Protein AF-0000000065850886 (afdb_homodimer)

InterPro domains:
  IPR006076 FAD dependent oxidoreductase [PF01266] (5-389)
  IPR036188 FAD/NAD(P)-binding domain superfamily [G3DSA:3.50.50.60] (1-85)
  IPR036188 FAD/NAD(P)-binding domain superfamily [G3DSA:3.50.50.60] (104-389)
  IPR036188 FAD/NAD(P)-binding domain superfamily [SSF51905] (3-398)

Secondary structure (DSSP, 8-state):
--EEEEEE--SHHHHHHHHHHHHTT--EEEE-SS-SS-SHHHHS--EE--SS---SS-TTHHHHHHHHHHTT--SEEE--SS-HHHHHHHHHHHHH-SHHHHHHHHHHHHHHHHHHHHHHHHHHHTT----EE-S-EEEEESSHHHHHHHHHH--SSSSEEEEEHHHHTTT-TTB-TT--EEEEETT-EEE-HHHHHHHHHHHHHHHT-EEETT--EEEEEEETTEEEEEEESS-EE-EEEEEE--TT--HHHHHTT---S-EEEEEEEEEEE--GGGS-SSEEEETTTTEEEEE-SS-EEEEEEEEES----S--HHHHHHHHHHHHTTB-----EEEEEEEEEEEE-TTS--EEEE-SS-TTEEEEE--GGGHHHHHHHHHHHHHHHHHH-SGGG-HHHHHH-TTS--/--EEEEEE--SHHHHHHHHHHHHTT--EEEE-SS-SS-SHHHHS--EE--SS---SS-TTHHHHHHHHHHTT--SEEE--SS-HHHHHHHHHHHHH-SHHHHHHHHHHHHHHHHHHHHHHHHHHHTT----EE-S-EEEEESSHHHHHHHHHH--SSSSEEEEEHHHHTTT-TTB-TT--EEEEETT-EEE-HHHHHHHHHHHHHHHT-EEETT--EEEEEEETTEEEEEEESS-EE-EEEEEE--TT--HHHHHTT---S-EEEEEEEEEEE--GGGS-SSEEEETTTTEEEEE-SS-EEEEEEEEES----S--HHHHHHHHHHHHTTB-----EEEEEEEEEEEE-TTS--EEEE-SS-TTEEEEE--GGGHHHHHHHHHHHHHHHHHH-SGGG-HHHHHH-TTS--

Nearest PDB structures (foldseek):
  7cyx-assembly1_A  TM=8.158E-01  e=6.255E-29  Bacillus cereus ATCC 14579
  7cyx-assembly1_B  TM=8.328E-01  e=2.210E-27  Bacillus cereus ATCC 14579
  3if9-assembly1_A-2  TM=8.560E-01  e=1.401E-25  Bacillus subtilis
  4ysh-assembly1_A  TM=8.519E-01  e=3.176E-25  Geobacillus kaustophilus HTA426
  5fjn-assembly2_B  TM=7.311E-01  e=8.990E-22  Proteus myxofaciens

Structure (mmCIF, N/CA/C/O backbone):
data_AF-0000000065850886-model_v1
#
loop_
_entity.id
_entity.type
_entity.pdbx_description
1 polymer 'D-amino acid dehydrogenase'
#
loop_
_atom_site.group_PDB
_atom_site.id
_atom_site.type_symbol
_atom_site.label_atom_id
_atom_site.label_alt_id
_atom_site.label_comp_id
_atom_site.label_asym_id
_atom_site.label_entity_id
_atom_site.label_seq_id
_atom_site.pdbx_PDB_ins_code
_atom_site.Cartn_x
_atom_site.Cartn_y
_atom_site.Cartn_z
_atom_site.occupancy
_atom_site.B_iso_or_equiv
_atom_site.auth_seq_id
_atom_site.auth_comp_id
_atom_site.auth_asym_id
_atom_site.auth_atom_id
_atom_site.pdbx_PDB_model_num
ATOM 1 N N . MET A 1 1 ? 34.688 14.336 12.258 1 74.31 1 MET A N 1
ATOM 2 C CA . MET A 1 1 ? 34.219 12.977 12.5 1 74.31 1 MET A CA 1
ATOM 3 C C . MET A 1 1 ? 32.906 12.727 11.766 1 74.31 1 MET A C 1
ATOM 5 O O . MET A 1 1 ? 32.062 13.602 11.695 1 74.31 1 MET A O 1
ATOM 9 N N . LYS A 1 2 ? 32.812 11.57 11.258 1 91.06 2 LYS A N 1
ATOM 10 C CA . LYS A 1 2 ? 31.641 11.18 10.484 1 91.06 2 LYS A CA 1
ATOM 11 C C . LYS A 1 2 ? 30.438 10.977 11.391 1 91.06 2 LYS A C 1
ATOM 13 O O . LYS A 1 2 ? 30.5 10.227 12.367 1 91.06 2 LYS A O 1
ATOM 18 N N . LYS A 1 3 ? 29.391 11.719 11.141 1 96.94 3 LYS A N 1
ATOM 19 C CA . LYS A 1 3 ? 28.172 11.602 11.938 1 96.94 3 LYS A CA 1
ATOM 20 C C . LYS A 1 3 ? 27.375 10.375 11.539 1 96.94 3 LYS A C 1
ATOM 22 O O . LYS A 1 3 ? 27.422 9.938 10.383 1 96.94 3 LYS A O 1
ATOM 27 N N . GLU A 1 4 ? 26.719 9.828 12.523 1 98.12 4 GLU A N 1
ATOM 28 C CA . GLU A 1 4 ? 25.922 8.641 12.234 1 98.12 4 GLU A CA 1
ATOM 29 C C . GLU A 1 4 ? 24.656 8.992 11.461 1 98.12 4 GLU A C 1
ATOM 31 O O . GLU A 1 4 ? 24.422 8.484 10.359 1 98.12 4 GLU A O 1
ATOM 36 N N . VAL A 1 5 ? 23.844 9.859 12.055 1 98.81 5 VAL A N 1
ATOM 37 C CA . VAL A 1 5 ? 22.625 10.32 11.398 1 98.81 5 VAL A CA 1
ATOM 38 C C . VAL A 1 5 ? 22.578 11.844 11.383 1 98.81 5 VAL A C 1
ATOM 40 O O . VAL A 1 5 ? 22.719 12.484 12.43 1 98.81 5 VAL A O 1
ATOM 43 N N . VAL A 1 6 ? 22.406 12.422 10.227 1 98.88 6 VAL A N 1
ATOM 44 C CA . VAL A 1 6 ? 22.203 13.859 10.07 1 98.88 6 VAL A CA 1
ATOM 45 C C . VAL A 1 6 ? 20.797 14.125 9.539 1 98.88 6 VAL A C 1
ATOM 47 O O . VAL A 1 6 ? 20.406 13.594 8.492 1 98.88 6 VAL A O 1
ATOM 50 N N . VAL A 1 7 ? 20.031 14.852 10.281 1 98.94 7 VAL A N 1
ATOM 51 C CA . VAL A 1 7 ? 18.719 15.32 9.852 1 98.94 7 VAL A CA 1
ATOM 52 C C . VAL A 1 7 ? 18.812 16.781 9.398 1 98.94 7 VAL A C 1
ATOM 54 O O . VAL A 1 7 ? 19.234 17.641 10.164 1 98.94 7 VAL A O 1
ATOM 57 N N . ILE A 1 8 ? 18.469 17.016 8.156 1 98.88 8 ILE A N 1
ATOM 58 C CA . ILE A 1 8 ? 18.469 18.375 7.621 1 98.88 8 ILE A CA 1
ATOM 59 C C . ILE A 1 8 ? 17.062 18.953 7.629 1 98.88 8 ILE A C 1
ATOM 61 O O . ILE A 1 8 ? 16.203 18.5 6.867 1 98.88 8 ILE A O 1
ATOM 65 N N . GLY A 1 9 ? 16.812 19.984 8.43 1 98.44 9 GLY A N 1
ATOM 66 C CA . GLY A 1 9 ? 15.5 20.562 8.664 1 98.44 9 GLY A CA 1
ATOM 67 C C . GLY A 1 9 ? 14.992 20.328 10.07 1 98.44 9 GLY A C 1
ATOM 68 O O . GLY A 1 9 ? 14.867 19.188 10.516 1 98.44 9 GLY A O 1
ATOM 69 N N . GLY A 1 10 ? 14.688 21.391 10.711 1 98.06 10 GLY A N 1
ATOM 70 C CA . GLY A 1 10 ? 14.266 21.312 12.102 1 98.06 10 GLY A CA 1
ATOM 71 C C . GLY A 1 10 ? 12.766 21.516 12.281 1 98.06 10 GLY A C 1
ATOM 72 O O . GLY A 1 10 ? 12.32 22 13.32 1 98.06 10 GLY A O 1
ATOM 73 N N . GLY A 1 11 ? 11.953 21.172 11.297 1 98.25 11 GLY A N 1
ATOM 74 C CA . GLY A 1 11 ? 10.5 21.172 11.445 1 98.25 11 GLY A CA 1
ATOM 75 C C . GLY A 1 11 ? 9.977 19.906 12.109 1 98.25 11 GLY A C 1
ATOM 76 O O . GLY A 1 11 ? 10.75 19.078 12.594 1 98.25 11 GLY A O 1
ATOM 77 N N . ILE A 1 12 ? 8.68 19.75 12.141 1 98.75 12 ILE A N 1
ATOM 78 C CA . ILE A 1 12 ? 8.039 18.672 12.883 1 98.75 12 ILE A CA 1
ATOM 79 C C . ILE A 1 12 ? 8.477 17.328 12.305 1 98.75 12 ILE A C 1
ATOM 81 O O . ILE A 1 12 ? 8.664 16.359 13.055 1 98.75 12 ILE A O 1
ATOM 85 N N . VAL A 1 13 ? 8.648 17.234 10.977 1 98.75 13 VAL A N 1
ATOM 86 C CA . VAL A 1 13 ? 9.062 15.969 10.367 1 98.75 13 VAL A CA 1
ATOM 87 C C . VAL A 1 13 ? 10.508 15.656 10.75 1 98.75 13 VAL A C 1
ATOM 89 O O . VAL A 1 13 ? 10.82 14.547 11.172 1 98.75 13 VAL A O 1
ATOM 92 N N . GLY A 1 14 ? 11.383 16.656 10.633 1 98.81 14 GLY A N 1
ATOM 93 C CA . GLY A 1 14 ? 12.781 16.469 11 1 98.81 14 GLY A CA 1
ATOM 94 C C . GLY A 1 14 ? 12.961 16.094 12.461 1 98.81 14 GLY A C 1
ATOM 95 O O . GLY A 1 14 ? 13.672 15.133 12.773 1 98.81 14 GLY A O 1
ATOM 96 N N . LEU A 1 15 ? 12.32 16.828 13.289 1 98.88 15 LEU A N 1
ATOM 97 C CA . LEU A 1 15 ? 12.461 16.562 14.719 1 98.88 15 LEU A CA 1
ATOM 98 C C . LEU A 1 15 ? 11.852 15.219 15.086 1 98.88 15 LEU A C 1
ATOM 100 O O . LEU A 1 15 ? 12.344 14.531 15.984 1 98.88 15 LEU A O 1
ATOM 104 N N . SER A 1 16 ? 10.734 14.859 14.438 1 98.94 16 SER A N 1
ATOM 105 C CA . SER A 1 16 ? 10.148 13.539 14.664 1 98.94 16 SER A CA 1
ATOM 106 C C . SER A 1 16 ? 11.102 12.43 14.227 1 98.94 16 SER A C 1
ATOM 108 O O . SER A 1 16 ? 11.203 11.398 14.891 1 98.94 16 SER A O 1
ATOM 110 N N . CYS A 1 17 ? 11.75 12.633 13.109 1 98.94 17 CYS A N 1
ATOM 111 C CA . CYS A 1 17 ? 12.766 11.672 12.68 1 98.94 17 CYS A CA 1
ATOM 112 C C . CYS A 1 17 ? 13.898 11.586 13.695 1 98.94 17 CYS A C 1
ATOM 114 O O . CYS A 1 17 ? 14.328 10.492 14.055 1 98.94 17 CYS A O 1
ATOM 116 N N . ALA A 1 18 ? 14.359 12.75 14.133 1 98.94 18 ALA A N 1
ATOM 117 C CA . ALA A 1 18 ? 15.422 12.781 15.141 1 98.94 18 ALA A CA 1
ATOM 118 C C . ALA A 1 18 ? 15 12.031 16.406 1 98.94 18 ALA A C 1
ATOM 120 O O . ALA A 1 18 ? 15.773 11.25 16.953 1 98.94 18 ALA A O 1
ATOM 121 N N . TYR A 1 19 ? 13.789 12.289 16.859 1 98.94 19 TYR A N 1
ATOM 122 C CA . TYR A 1 19 ? 13.227 11.656 18.047 1 98.94 19 TYR A CA 1
ATOM 123 C C . TYR A 1 19 ? 13.227 10.133 17.906 1 98.94 19 TYR A C 1
ATOM 125 O O . TYR A 1 19 ? 13.734 9.422 18.766 1 98.94 19 TYR A O 1
ATOM 133 N N . SER A 1 20 ? 12.711 9.625 16.812 1 98.88 20 SER A N 1
ATOM 134 C CA . SER A 1 20 ? 12.578 8.188 16.609 1 98.88 20 SER A CA 1
ATOM 135 C C . SER A 1 20 ? 13.938 7.523 16.406 1 98.88 20 SER A C 1
ATOM 137 O O . SER A 1 20 ? 14.172 6.422 16.906 1 98.88 20 SER A O 1
ATOM 139 N N . MET A 1 21 ? 14.852 8.188 15.672 1 98.81 21 MET A N 1
ATOM 140 C CA . MET A 1 21 ? 16.203 7.652 15.484 1 98.81 21 MET A CA 1
ATOM 141 C C . MET A 1 21 ? 16.953 7.578 16.812 1 98.81 21 MET A C 1
ATOM 143 O O . MET A 1 21 ? 17.656 6.605 17.078 1 98.81 21 MET A O 1
ATOM 147 N N . HIS A 1 22 ? 16.781 8.625 17.562 1 98.75 22 HIS A N 1
ATOM 148 C CA . HIS A 1 22 ? 17.406 8.641 18.875 1 98.75 22 HIS A CA 1
ATOM 149 C C . HIS A 1 22 ? 16.891 7.496 19.75 1 98.75 22 HIS A C 1
ATOM 151 O O . HIS A 1 22 ? 17.672 6.828 20.422 1 98.75 22 HIS A O 1
ATOM 157 N N . LYS A 1 23 ? 15.602 7.281 19.75 1 98.44 23 LYS A N 1
ATOM 158 C CA . LYS A 1 23 ? 14.984 6.219 20.531 1 98.44 23 LYS A CA 1
ATOM 159 C C . LYS A 1 23 ? 15.523 4.848 20.141 1 98.44 23 LYS A C 1
ATOM 161 O O . LYS A 1 23 ? 15.547 3.922 20.953 1 98.44 23 LYS A O 1
ATOM 166 N N . LEU A 1 24 ? 15.969 4.746 18.906 1 98 24 LEU A N 1
ATOM 167 C CA . LEU A 1 24 ? 16.547 3.498 18.422 1 98 24 LEU A CA 1
ATOM 168 C C . LEU A 1 24 ? 18.016 3.395 18.844 1 98 24 LEU A C 1
ATOM 170 O O . LEU A 1 24 ? 18.672 2.387 18.562 1 98 24 LEU A O 1
ATOM 174 N N . GLY A 1 25 ? 18.609 4.457 19.375 1 98.25 25 GLY A N 1
ATOM 175 C CA . GLY A 1 25 ? 19.953 4.418 19.922 1 98.25 25 GLY A CA 1
ATOM 176 C C . GLY A 1 25 ? 20.984 5.07 19.016 1 98.25 25 GLY A C 1
ATOM 177 O O . GLY A 1 25 ? 22.188 4.996 19.266 1 98.25 25 GLY A O 1
ATOM 178 N N . HIS A 1 26 ? 20.547 5.785 18.031 1 98.5 26 HIS A N 1
ATOM 179 C CA . HIS A 1 26 ? 21.484 6.402 17.094 1 98.5 26 HIS A CA 1
ATOM 180 C C . HIS A 1 26 ? 21.953 7.754 17.609 1 98.5 26 HIS A C 1
ATOM 182 O O . HIS A 1 26 ? 21.219 8.453 18.312 1 98.5 26 HIS A O 1
ATOM 188 N N . LYS A 1 27 ? 23.141 8.117 17.297 1 98.69 27 LYS A N 1
ATOM 189 C CA . LYS A 1 27 ? 23.625 9.477 17.469 1 98.69 27 LYS A CA 1
ATOM 190 C C . LYS A 1 27 ? 23.125 10.398 16.359 1 98.69 27 LYS A C 1
ATOM 192 O O . LYS A 1 27 ? 23.453 10.203 15.195 1 98.69 27 LYS A O 1
ATOM 197 N N . VAL A 1 28 ? 22.375 11.391 16.75 1 98.81 28 VAL A N 1
ATOM 198 C CA . VAL A 1 28 ? 21.672 12.203 15.766 1 98.81 28 VAL A CA 1
ATOM 199 C C . VAL A 1 28 ? 22.172 13.648 15.836 1 98.81 28 VAL A C 1
ATOM 201 O O . VAL A 1 28 ? 22.438 14.164 16.922 1 98.81 28 VAL A O 1
ATOM 204 N N . CYS A 1 29 ? 22.312 14.242 14.672 1 98.88 29 CYS A N 1
ATOM 205 C CA . CYS A 1 29 ? 22.594 15.672 14.516 1 98.88 29 CYS A CA 1
ATOM 206 C C . CYS A 1 29 ? 21.547 16.328 13.633 1 98.88 29 CYS A C 1
ATOM 208 O O . CYS A 1 29 ? 21.281 15.883 12.523 1 98.88 29 CYS A O 1
ATOM 210 N N . VAL A 1 30 ? 20.953 17.375 14.156 1 98.88 30 VAL A N 1
ATOM 211 C CA . VAL A 1 30 ? 19.969 18.125 13.383 1 98.88 30 VAL A CA 1
ATOM 212 C C . VAL A 1 30 ? 20.594 19.438 12.898 1 98.88 30 VAL A C 1
ATOM 214 O O . VAL A 1 30 ? 21.156 20.203 13.688 1 98.88 30 VAL A O 1
ATOM 217 N N . ILE A 1 31 ? 20.5 19.672 11.594 1 98.81 31 ILE A N 1
ATOM 218 C CA . ILE A 1 31 ? 20.969 20.922 11.008 1 98.81 31 ILE A CA 1
ATOM 219 C C . ILE A 1 31 ? 19.781 21.781 10.586 1 98.81 31 ILE A C 1
ATOM 221 O O . ILE A 1 31 ? 18.922 21.312 9.828 1 98.81 31 ILE A O 1
ATOM 225 N N . GLU A 1 32 ? 19.703 22.953 11.078 1 98.44 32 GLU A N 1
ATOM 226 C CA . GLU A 1 32 ? 18.609 23.891 10.797 1 98.44 32 GLU A CA 1
ATOM 227 C C . GLU A 1 32 ? 19.141 25.266 10.414 1 98.44 32 GLU A C 1
ATOM 229 O O . GLU A 1 32 ? 20.016 25.812 11.102 1 98.44 32 GLU A O 1
ATOM 234 N N . LYS A 1 33 ? 18.641 25.766 9.32 1 97.5 33 LYS A N 1
ATOM 235 C CA . LYS A 1 33 ? 19.172 27.016 8.773 1 97.5 33 LYS A CA 1
ATOM 236 C C . LYS A 1 33 ? 18.828 28.203 9.68 1 97.5 33 LYS A C 1
ATOM 238 O O . LYS A 1 33 ? 19.594 29.172 9.734 1 97.5 33 LYS A O 1
ATOM 243 N N . SER A 1 34 ? 17.734 28.172 10.336 1 96.69 34 SER A N 1
ATOM 244 C CA . SER A 1 34 ? 17.312 29.25 11.227 1 96.69 34 SER A CA 1
ATOM 245 C C . SER A 1 34 ? 17.672 28.938 12.672 1 96.69 34 SER A C 1
ATOM 247 O O . SER A 1 34 ? 18.469 28.031 12.945 1 96.69 34 SER A O 1
ATOM 249 N N . ASP A 1 35 ? 17.078 29.703 13.602 1 97.38 35 ASP A N 1
ATOM 250 C CA . ASP A 1 35 ? 17.328 29.5 15.023 1 97.38 35 ASP A CA 1
ATOM 251 C C . ASP A 1 35 ? 16.359 28.484 15.617 1 97.38 35 ASP A C 1
ATOM 253 O O . ASP A 1 35 ? 16.391 28.219 16.828 1 97.38 35 ASP A O 1
ATOM 257 N N . GLY A 1 36 ? 15.539 27.953 14.805 1 95.88 36 GLY A N 1
ATOM 258 C CA . GLY A 1 36 ? 14.648 26.891 15.227 1 95.88 36 GLY A CA 1
ATOM 259 C C . GLY A 1 36 ? 13.414 27.391 15.945 1 95.88 36 GLY A C 1
ATOM 260 O O . GLY A 1 36 ? 12.656 26.594 16.516 1 95.88 36 GLY A O 1
ATOM 261 N N . ALA A 1 37 ? 13.086 28.641 15.852 1 94.94 37 ALA A N 1
ATOM 262 C CA . ALA A 1 37 ? 12.023 29.219 16.672 1 94.94 37 ALA A CA 1
ATOM 263 C C . ALA A 1 37 ? 10.805 29.547 15.828 1 94.94 37 ALA A C 1
ATOM 265 O O . ALA A 1 37 ? 9.828 30.109 16.328 1 94.94 37 ALA A O 1
ATOM 266 N N . ASN A 1 38 ? 10.898 29.25 14.562 1 93.62 38 ASN A N 1
ATOM 267 C CA . ASN A 1 38 ? 9.82 29.578 13.633 1 93.62 38 ASN A CA 1
ATOM 268 C C . ASN A 1 38 ? 9.727 28.562 12.5 1 93.62 38 ASN A C 1
ATOM 270 O O . ASN A 1 38 ? 10.328 27.484 12.562 1 93.62 38 ASN A O 1
ATOM 274 N N . GLY A 1 39 ? 8.828 28.891 11.578 1 94.19 39 GLY A N 1
ATOM 275 C CA . GLY A 1 39 ? 8.562 28 10.461 1 94.19 39 GLY A CA 1
ATOM 276 C C . GLY A 1 39 ? 7.129 27.5 10.43 1 94.19 39 GLY A C 1
ATOM 277 O O . GLY A 1 39 ? 6.371 27.703 11.375 1 94.19 39 GLY A O 1
ATOM 278 N N . THR A 1 40 ? 6.902 26.766 9.414 1 95.06 40 THR A N 1
ATOM 279 C CA . THR A 1 40 ? 5.527 26.344 9.164 1 95.06 40 THR A CA 1
ATOM 280 C C . THR A 1 40 ? 5.043 25.406 10.258 1 95.06 40 THR A C 1
ATOM 282 O O . THR A 1 40 ? 3.859 25.391 10.602 1 95.06 40 THR A O 1
ATOM 285 N N . SER A 1 41 ? 5.941 24.703 10.922 1 97.62 41 SER A N 1
ATOM 286 C CA . SER A 1 41 ? 5.609 23.766 11.992 1 97.62 41 SER A CA 1
ATOM 287 C C . SER A 1 41 ? 5.176 24.5 13.25 1 97.62 41 SER A C 1
ATOM 289 O O . SER A 1 41 ? 4.574 23.906 14.148 1 97.62 41 SER A O 1
ATOM 291 N N . PHE A 1 42 ? 5.387 25.781 13.328 1 96.25 42 PHE A N 1
ATOM 292 C CA . PHE A 1 42 ? 5.051 26.594 14.492 1 96.25 42 PHE A CA 1
ATOM 293 C C . PHE A 1 42 ? 3.74 27.344 14.281 1 96.25 42 PHE A C 1
ATOM 295 O O . PHE A 1 42 ? 2.982 27.562 15.227 1 96.25 42 PHE A O 1
ATOM 302 N N . GLY A 1 43 ? 3.486 27.75 13.07 1 95.75 43 GLY A N 1
ATOM 303 C CA . GLY A 1 43 ? 2.439 28.719 12.82 1 95.75 43 GLY A CA 1
ATOM 304 C C . GLY A 1 43 ? 1.153 28.109 12.312 1 95.75 43 GLY A C 1
ATOM 305 O O . GLY A 1 43 ? 0.217 28.812 11.938 1 95.75 43 GLY A O 1
ATOM 306 N N . ASN A 1 44 ? 1.031 26.797 12.297 1 96.88 44 ASN A N 1
ATOM 307 C CA . ASN A 1 44 ? -0.143 26.109 11.758 1 96.88 44 ASN A CA 1
ATOM 308 C C . ASN A 1 44 ? -1.28 26.078 12.773 1 96.88 44 ASN A C 1
ATOM 310 O O . ASN A 1 44 ? -1.146 26.594 13.883 1 96.88 44 ASN A O 1
ATOM 314 N N . ALA A 1 45 ? -2.383 25.422 12.43 1 97.31 45 ALA A N 1
ATOM 315 C CA . ALA A 1 45 ? -3.615 25.422 13.219 1 97.31 45 ALA A CA 1
ATOM 316 C C . ALA A 1 45 ? -3.523 24.438 14.383 1 97.31 45 ALA A C 1
ATOM 318 O O . ALA A 1 45 ? -4.332 24.484 15.312 1 97.31 45 ALA A O 1
ATOM 319 N N . GLY A 1 46 ? -2.572 23.531 14.352 1 98.25 46 GLY A N 1
ATOM 320 C CA . GLY A 1 46 ? -2.396 22.578 15.422 1 98.25 46 GLY A CA 1
ATOM 321 C C . GLY A 1 46 ? -3.391 21.422 15.375 1 98.25 46 GLY A C 1
ATOM 322 O O . GLY A 1 46 ? -3.619 20.75 16.375 1 98.25 46 GLY A O 1
ATOM 323 N N . LEU A 1 47 ? -3.945 21.188 14.203 1 98.06 47 LEU A N 1
ATOM 324 C CA . LEU A 1 47 ? -4.926 20.125 14.07 1 98.06 47 LEU A CA 1
ATOM 325 C C . LEU A 1 47 ? -4.238 18.766 13.93 1 98.06 47 LEU A C 1
ATOM 327 O O . LEU A 1 47 ? -3.238 18.641 13.219 1 98.06 47 LEU A O 1
ATOM 331 N N . ILE A 1 48 ? -4.613 17.828 14.664 1 98.12 48 ILE A N 1
ATOM 332 C CA . ILE A 1 48 ? -4.418 16.406 14.375 1 98.12 48 ILE A CA 1
ATOM 333 C C . ILE A 1 48 ? -5.699 15.82 13.797 1 98.12 48 ILE A C 1
ATOM 335 O O . ILE A 1 48 ? -6.559 15.344 14.539 1 98.12 48 ILE A O 1
ATOM 339 N N . SER A 1 49 ? -5.805 15.883 12.523 1 96 49 SER A N 1
ATOM 340 C CA . SER A 1 49 ? -7.07 15.672 11.828 1 96 49 SER A CA 1
ATOM 341 C C . SER A 1 49 ? -6.965 14.539 10.82 1 96 49 SER A C 1
ATOM 343 O O . SER A 1 49 ? -7.172 14.75 9.617 1 96 49 SER A O 1
ATOM 345 N N . ALA A 1 50 ? -6.852 13.359 11.305 1 96 50 ALA A N 1
ATOM 346 C CA . ALA A 1 50 ? -6.652 12.195 10.445 1 96 50 ALA A CA 1
ATOM 347 C C . ALA A 1 50 ? -7.945 11.398 10.289 1 96 50 ALA A C 1
ATOM 349 O O . ALA A 1 50 ? -8.031 10.508 9.438 1 96 50 ALA A O 1
ATOM 350 N N . PHE A 1 51 ? -8.992 11.727 11.055 1 97.06 51 PHE A N 1
ATOM 351 C CA . PHE A 1 51 ? -10.102 10.789 11.195 1 97.06 51 PHE A CA 1
ATOM 352 C C . PHE A 1 51 ? -11.383 11.391 10.625 1 97.06 51 PHE A C 1
ATOM 354 O O . PHE A 1 51 ? -11.844 12.438 11.078 1 97.06 51 PHE A O 1
ATOM 361 N N . LYS A 1 52 ? -11.945 10.664 9.695 1 95.62 52 LYS A N 1
ATOM 362 C CA . LYS A 1 52 ? -13.25 10.961 9.109 1 95.62 52 LYS A CA 1
ATOM 363 C C . LYS A 1 52 ? -13.227 12.305 8.391 1 95.62 52 LYS A C 1
ATOM 365 O O . LYS A 1 52 ? -14.266 12.961 8.258 1 95.62 52 LYS A O 1
ATOM 370 N N . LYS A 1 53 ? -12.07 12.742 8.07 1 92 53 LYS A N 1
ATOM 371 C CA . LYS A 1 53 ? -11.898 13.961 7.285 1 92 53 LYS A CA 1
ATOM 372 C C . LYS A 1 53 ? -11.336 13.648 5.902 1 92 53 LYS A C 1
ATOM 374 O O . LYS A 1 53 ? -10.359 12.898 5.781 1 92 53 LYS A O 1
ATOM 379 N N . ALA A 1 54 ? -11.914 14.164 4.941 1 91.19 54 ALA A N 1
ATOM 380 C CA . ALA A 1 54 ? -11.516 13.891 3.564 1 91.19 54 ALA A CA 1
ATOM 381 C C . ALA A 1 54 ? -10.18 14.555 3.234 1 91.19 54 ALA A C 1
ATOM 383 O O . ALA A 1 54 ? -9.836 15.594 3.809 1 91.19 54 ALA A O 1
ATOM 384 N N . PRO A 1 55 ? -9.438 13.953 2.299 1 94.19 55 PRO A N 1
ATOM 385 C CA . PRO A 1 55 ? -8.25 14.625 1.773 1 94.19 55 PRO A CA 1
ATOM 386 C C . PRO A 1 55 ? -8.586 15.852 0.926 1 94.19 55 PRO A C 1
ATOM 388 O O . PRO A 1 55 ? -9.766 16.109 0.655 1 94.19 55 PRO A O 1
ATOM 391 N N . LEU A 1 56 ? -7.574 16.594 0.63 1 89.75 56 LEU A N 1
ATOM 392 C CA . LEU A 1 56 ? -7.785 17.797 -0.171 1 89.75 56 LEU A CA 1
ATOM 393 C C . LEU A 1 56 ? -8.367 17.438 -1.537 1 89.75 56 LEU A C 1
ATOM 395 O O . LEU A 1 56 ? -9.289 18.094 -2.012 1 89.75 56 LEU A O 1
ATOM 399 N N . SER A 1 57 ? -7.77 16.406 -2.113 1 89.69 57 SER A N 1
ATOM 400 C CA . SER A 1 57 ? -8.289 15.93 -3.393 1 89.69 57 SER A CA 1
ATOM 401 C C . SER A 1 57 ? -9.414 14.922 -3.191 1 89.69 57 SER A C 1
ATOM 403 O O . SER A 1 57 ? -9.156 13.734 -2.957 1 89.69 57 SER A O 1
ATOM 405 N N . CYS A 1 58 ? -10.547 15.281 -3.213 1 89.88 58 CYS A N 1
ATOM 406 C CA . CYS A 1 58 ? -11.711 14.414 -3.059 1 89.88 58 CYS A CA 1
ATOM 407 C C . CYS A 1 58 ? -12.797 14.789 -4.059 1 89.88 58 CYS A C 1
ATOM 409 O O . CYS A 1 58 ? -12.766 15.867 -4.648 1 89.88 58 CYS A O 1
ATOM 411 N N . PRO A 1 59 ? -13.734 13.93 -4.262 1 88.75 59 PRO A N 1
ATOM 412 C CA . PRO A 1 59 ? -14.773 14.188 -5.262 1 88.75 59 PRO A CA 1
ATOM 413 C C . PRO A 1 59 ? -15.531 15.484 -5 1 88.75 59 PRO A C 1
ATOM 415 O O . PRO A 1 59 ? -15.906 15.766 -3.859 1 88.75 59 PRO A O 1
ATOM 418 N N . GLY A 1 60 ? -15.688 16.312 -5.988 1 84.75 60 GLY A N 1
ATOM 419 C CA . GLY A 1 60 ? -16.5 17.531 -5.891 1 84.75 60 GLY A CA 1
ATOM 420 C C . GLY A 1 60 ? -15.68 18.75 -5.52 1 84.75 60 GLY A C 1
ATOM 421 O O . GLY A 1 60 ? -16.172 19.875 -5.617 1 84.75 60 GLY A O 1
ATOM 422 N N . VAL A 1 61 ? -14.477 18.578 -5.188 1 83.94 61 VAL A N 1
ATOM 423 C CA . VAL A 1 61 ? -13.648 19.656 -4.648 1 83.94 61 VAL A CA 1
ATOM 424 C C . VAL A 1 61 ? -13.453 20.734 -5.711 1 83.94 61 VAL A C 1
ATOM 426 O O . VAL A 1 61 ? -13.438 21.938 -5.395 1 83.94 61 VAL A O 1
ATOM 429 N N . VAL A 1 62 ? -13.305 20.359 -6.938 1 81.44 62 VAL A N 1
ATOM 430 C CA . VAL A 1 62 ? -13.047 21.312 -8.008 1 81.44 62 VAL A CA 1
ATOM 431 C C . VAL A 1 62 ? -14.266 22.219 -8.188 1 81.44 62 VAL A C 1
ATOM 433 O O . VAL A 1 62 ? -14.141 23.453 -8.18 1 81.44 62 VAL A O 1
ATOM 436 N N . LEU A 1 63 ? -15.398 21.594 -8.273 1 80.38 63 LEU A N 1
ATOM 437 C CA . LEU A 1 63 ? -16.641 22.344 -8.445 1 80.38 63 LEU A CA 1
ATOM 438 C C . LEU A 1 63 ? -16.906 23.219 -7.227 1 80.38 63 LEU A C 1
ATOM 440 O O . LEU A 1 63 ? -17.359 24.359 -7.359 1 80.38 63 LEU A O 1
ATOM 444 N N . ASP A 1 64 ? -16.672 22.688 -6.098 1 79.56 64 ASP A N 1
ATOM 445 C CA . ASP A 1 64 ? -16.891 23.422 -4.859 1 79.56 64 ASP A CA 1
ATOM 446 C C . ASP A 1 64 ? -15.984 24.656 -4.781 1 79.56 64 ASP A C 1
ATOM 448 O O . ASP A 1 64 ? -16.406 25.719 -4.344 1 79.56 64 ASP A O 1
ATOM 452 N N . THR A 1 65 ? -14.75 24.484 -5.191 1 76.44 65 THR A N 1
ATOM 453 C CA . THR A 1 65 ? -13.789 25.578 -5.191 1 76.44 65 THR A CA 1
ATOM 454 C C . THR A 1 65 ? -14.211 26.672 -6.172 1 76.44 65 THR A C 1
ATOM 456 O O . THR A 1 65 ? -14.117 27.859 -5.863 1 76.44 65 THR A O 1
ATOM 459 N N . LEU A 1 66 ? -14.672 26.25 -7.289 1 76.25 66 LEU A N 1
ATOM 460 C CA . LEU A 1 66 ? -15.141 27.203 -8.289 1 76.25 66 LEU A CA 1
ATOM 461 C C . LEU A 1 66 ? -16.328 28 -7.762 1 76.25 66 LEU A C 1
ATOM 463 O O . LEU A 1 66 ? -16.406 29.203 -7.988 1 76.25 66 LEU A O 1
ATOM 467 N N . LYS A 1 67 ? -17.266 27.453 -7.027 1 75.88 67 LYS A N 1
ATOM 468 C CA . LYS A 1 67 ? -18.406 28.141 -6.434 1 75.88 67 LYS A CA 1
ATOM 469 C C . LYS A 1 67 ? -17.953 29.203 -5.43 1 75.88 67 LYS A C 1
ATOM 471 O O . LYS A 1 67 ? -18.516 30.297 -5.379 1 75.88 67 LYS A O 1
ATOM 476 N N . LEU A 1 68 ? -16.953 28.828 -4.719 1 72.81 68 LEU A N 1
ATOM 477 C CA . LEU A 1 68 ? -16.453 29.734 -3.688 1 72.81 68 LEU A CA 1
ATOM 478 C C . LEU A 1 68 ? -15.703 30.906 -4.312 1 72.81 68 LEU A C 1
ATOM 480 O O . LEU A 1 68 ? -15.719 32 -3.775 1 72.81 68 LEU A O 1
ATOM 484 N N . MET A 1 69 ? -15 30.641 -5.316 1 73.94 69 MET A N 1
ATOM 485 C CA . MET A 1 69 ? -14.32 31.703 -6.043 1 73.94 69 MET A CA 1
ATOM 486 C C . MET A 1 69 ? -15.312 32.75 -6.547 1 73.94 69 MET A C 1
ATOM 488 O O . MET A 1 69 ? -15.039 33.938 -6.508 1 73.94 69 MET A O 1
ATOM 492 N N . LEU A 1 70 ? -16.406 32.25 -6.969 1 73.81 70 LEU A N 1
ATOM 493 C CA . LEU A 1 70 ? -17.453 33.125 -7.461 1 73.81 70 LEU A CA 1
ATOM 494 C C . LEU A 1 70 ? -18 34 -6.336 1 73.81 70 LEU A C 1
ATOM 496 O O . LEU A 1 70 ? -18.469 35.094 -6.578 1 73.81 70 LEU A O 1
ATOM 500 N N . LYS A 1 71 ? -17.969 33.562 -5.098 1 72.19 71 LYS A N 1
ATOM 501 C CA . LYS A 1 71 ? -18.469 34.281 -3.936 1 72.19 71 LYS A CA 1
ATOM 502 C C . LYS A 1 71 ? -17.344 35.094 -3.285 1 72.19 71 LYS A C 1
ATOM 504 O O . LYS A 1 71 ? -17.531 35.688 -2.221 1 72.19 71 LYS A O 1
ATOM 509 N N . ASN A 1 72 ? -16.188 35.094 -3.846 1 73.69 72 ASN A N 1
ATOM 510 C CA . ASN A 1 72 ? -14.992 35.75 -3.309 1 73.69 72 ASN A CA 1
ATOM 511 C C . ASN A 1 72 ? -14.648 35.219 -1.914 1 73.69 72 ASN A C 1
ATOM 513 O O . ASN A 1 72 ? -14.25 36 -1.044 1 73.69 72 ASN A O 1
ATOM 517 N N . GLN A 1 73 ? -14.906 34.031 -1.69 1 75.06 73 GLN A N 1
ATOM 518 C CA . GLN A 1 73 ? -14.648 33.406 -0.403 1 75.06 73 GLN A CA 1
ATOM 519 C C . GLN A 1 73 ? -13.703 32.219 -0.557 1 75.06 73 GLN A C 1
ATOM 521 O O . GLN A 1 73 ? -13.523 31.438 0.379 1 75.06 73 GLN A O 1
ATOM 526 N N . ALA A 1 74 ? -13.172 32.188 -1.754 1 75.44 74 ALA A N 1
ATOM 527 C CA . ALA A 1 74 ? -12.32 31.016 -2.031 1 75.44 74 ALA A CA 1
ATOM 528 C C . ALA A 1 74 ? -11.07 31.031 -1.16 1 75.44 74 ALA A C 1
ATOM 530 O O . ALA A 1 74 ? -10.398 32.062 -1.046 1 75.44 74 ALA A O 1
ATOM 531 N N . PRO A 1 75 ? -10.891 29.938 -0.58 1 79.88 75 PRO A N 1
ATOM 532 C CA . PRO A 1 75 ? -9.672 29.828 0.232 1 79.88 75 PRO A CA 1
ATOM 533 C C . PRO A 1 75 ? -8.422 29.594 -0.608 1 79.88 75 PRO A C 1
ATOM 535 O O . PRO A 1 75 ? -7.328 29.438 -0.061 1 79.88 75 PRO A O 1
ATOM 538 N N . LEU A 1 76 ? -8.594 29.609 -1.872 1 83.81 76 LEU A N 1
ATOM 539 C CA . LEU A 1 76 ? -7.527 29.219 -2.787 1 83.81 76 LEU A CA 1
ATOM 540 C C . LEU A 1 76 ? -7.156 30.359 -3.721 1 83.81 76 LEU A C 1
ATOM 542 O O . LEU A 1 76 ? -8.031 31.078 -4.203 1 83.81 76 LEU A O 1
ATOM 546 N N . LYS A 1 77 ? -5.863 30.594 -3.877 1 81.06 77 LYS A N 1
ATOM 547 C CA . LYS A 1 77 ? -5.344 31.547 -4.855 1 81.06 77 LYS A CA 1
ATOM 548 C C . LYS A 1 77 ? -4.203 30.938 -5.664 1 81.06 77 LYS A C 1
ATOM 550 O O . LYS A 1 77 ? -3.176 30.547 -5.102 1 81.06 77 LYS A O 1
ATOM 555 N N . PHE A 1 78 ? -4.363 30.844 -6.977 1 79.12 78 PHE A N 1
ATOM 556 C CA . PHE A 1 78 ? -3.311 30.375 -7.871 1 79.12 78 PHE A CA 1
ATOM 557 C C . PHE A 1 78 ? -2.592 31.562 -8.523 1 79.12 78 PHE A C 1
ATOM 559 O O . PHE A 1 78 ? -3.232 32.469 -9.062 1 79.12 78 PHE A O 1
ATOM 566 N N . HIS A 1 79 ? -1.377 31.594 -8.383 1 86.19 79 HIS A N 1
ATOM 567 C CA . HIS A 1 79 ? -0.587 32.5 -9.18 1 86.19 79 HIS A CA 1
ATOM 568 C C . HIS A 1 79 ? -0.185 31.891 -10.516 1 86.19 79 HIS A C 1
ATOM 570 O O . HIS A 1 79 ? 0.893 31.297 -10.625 1 86.19 79 HIS A O 1
ATOM 576 N N . PHE A 1 80 ? -1.045 32.062 -11.469 1 81.56 80 PHE A N 1
ATOM 577 C CA . PHE A 1 80 ? -0.839 31.438 -12.758 1 81.56 80 PHE A CA 1
ATOM 578 C C . PHE A 1 80 ? 0.368 32.031 -13.477 1 81.56 80 PHE A C 1
ATOM 580 O O . PHE A 1 80 ? 0.729 33.188 -13.234 1 81.56 80 PHE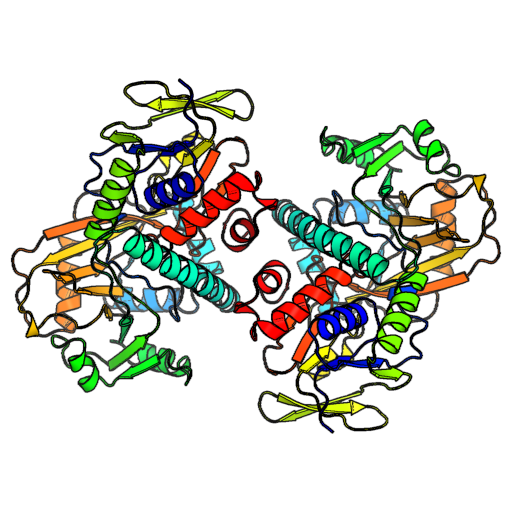 A O 1
ATOM 587 N N . GLY A 1 81 ? 1.019 31.266 -14.156 1 82.31 81 GLY A N 1
ATOM 588 C CA . GLY A 1 81 ? 2.199 31.641 -14.922 1 82.31 81 GLY A CA 1
ATOM 589 C C . GLY A 1 81 ? 2.709 30.516 -15.812 1 82.31 81 GLY A C 1
ATOM 590 O O . GLY A 1 81 ? 1.951 29.625 -16.188 1 82.31 81 GLY A O 1
ATOM 591 N N . LEU A 1 82 ? 3.912 30.672 -16.266 1 85.25 82 LEU A N 1
ATOM 592 C CA . LEU A 1 82 ? 4.5 29.703 -17.203 1 85.25 82 LEU A CA 1
ATOM 593 C C . LEU A 1 82 ? 5.195 28.578 -16.438 1 85.25 82 LEU A C 1
ATOM 595 O O . LEU A 1 82 ? 6.105 27.938 -16.969 1 85.25 82 LEU A O 1
ATOM 599 N N . ASN A 1 83 ? 4.707 28.312 -15.312 1 90.06 83 ASN A N 1
ATOM 600 C CA . ASN A 1 83 ? 5.281 27.25 -14.5 1 90.06 83 ASN A CA 1
ATOM 601 C C . ASN A 1 83 ? 4.66 25.891 -14.828 1 90.06 83 ASN A C 1
ATOM 603 O O . ASN A 1 83 ? 3.58 25.562 -14.328 1 90.06 83 ASN A O 1
ATOM 607 N N . LEU A 1 84 ? 5.332 25.109 -15.555 1 91.44 84 LEU A N 1
ATOM 608 C CA . LEU A 1 84 ? 4.832 23.812 -16.016 1 91.44 84 LEU A CA 1
ATOM 609 C C . LEU A 1 84 ? 4.488 22.922 -14.836 1 91.44 84 LEU A C 1
ATOM 611 O O . LEU A 1 84 ? 3.549 22.125 -14.906 1 91.44 84 LEU A O 1
ATOM 615 N N . LYS A 1 85 ? 5.199 22.984 -13.766 1 92.69 85 LYS A N 1
ATOM 616 C CA . LYS A 1 85 ? 4.98 22.156 -12.586 1 92.69 85 LYS A CA 1
ATOM 617 C C . LYS A 1 85 ? 3.611 22.438 -11.969 1 92.69 85 LYS A C 1
ATOM 619 O O . LYS A 1 85 ? 2.971 21.531 -11.438 1 92.69 85 LYS A O 1
ATOM 624 N N . LEU A 1 86 ? 3.215 23.688 -12.031 1 93.19 86 LEU A N 1
ATOM 625 C CA . LEU A 1 86 ? 1.895 24.031 -11.523 1 93.19 86 LEU A CA 1
ATOM 626 C C . LEU A 1 86 ? 0.803 23.266 -12.258 1 93.19 86 LEU A C 1
ATOM 628 O O . LEU A 1 86 ? -0.102 22.703 -11.625 1 93.19 86 LEU A O 1
ATOM 632 N N . TYR A 1 87 ? 0.876 23.172 -13.547 1 93.81 87 TYR A N 1
ATOM 633 C CA . TYR A 1 87 ? -0.153 22.516 -14.352 1 93.81 87 TYR A CA 1
ATOM 634 C C . TYR A 1 87 ? -0.109 21 -14.164 1 93.81 87 TYR A C 1
ATOM 636 O O . TYR A 1 87 ? -1.15 20.344 -14.164 1 93.81 87 TYR A O 1
ATOM 644 N N . GLN A 1 88 ? 1.136 20.484 -14.047 1 95.12 88 GLN A N 1
ATOM 645 C CA . GLN A 1 88 ? 1.265 19.062 -13.727 1 95.12 88 GLN A CA 1
ATOM 646 C C . GLN A 1 88 ? 0.623 18.75 -12.375 1 95.12 88 GLN A C 1
ATOM 648 O O . GLN A 1 88 ? -0.053 17.734 -12.227 1 95.12 88 GLN A O 1
ATOM 653 N N . TRP A 1 89 ? 0.869 19.625 -11.461 1 94.5 89 TRP A N 1
ATOM 654 C CA . TRP A 1 89 ? 0.311 19.484 -10.125 1 94.5 89 TRP A CA 1
ATOM 655 C C . TRP A 1 89 ? -1.214 19.516 -10.164 1 94.5 89 TRP A C 1
ATOM 657 O O . TRP A 1 89 ? -1.871 18.641 -9.594 1 94.5 89 TRP A O 1
ATOM 667 N N . ILE A 1 90 ? -1.785 20.422 -10.914 1 93.25 90 ILE A N 1
ATOM 668 C CA . ILE A 1 90 ? -3.23 20.594 -11.023 1 93.25 90 ILE A CA 1
ATOM 669 C C . ILE A 1 90 ? -3.844 19.359 -11.68 1 93.25 90 ILE A C 1
ATOM 671 O O . ILE A 1 90 ? -4.871 18.844 -11.227 1 93.25 90 ILE A O 1
ATOM 675 N N . LEU A 1 91 ? -3.24 18.922 -12.719 1 94.38 91 LEU A N 1
ATOM 676 C CA . LEU A 1 91 ? -3.742 17.75 -13.43 1 94.38 91 LEU A CA 1
ATOM 677 C C . LEU A 1 91 ? -3.777 16.531 -12.508 1 94.38 91 LEU A C 1
ATOM 679 O O . LEU A 1 91 ? -4.773 15.805 -12.477 1 94.38 91 LEU A O 1
ATOM 683 N N . LYS A 1 92 ? -2.699 16.297 -11.805 1 94.5 92 LYS A N 1
ATOM 684 C CA . LYS A 1 92 ? -2.643 15.172 -10.875 1 94.5 92 LYS A CA 1
ATOM 685 C C . LYS A 1 92 ? -3.652 15.344 -9.75 1 94.5 92 LYS A C 1
ATOM 687 O O . LYS A 1 92 ? -4.254 14.367 -9.289 1 94.5 92 LYS A O 1
ATOM 692 N N . PHE A 1 93 ? -3.838 16.562 -9.328 1 94.44 93 PHE A N 1
ATOM 693 C CA . PHE A 1 93 ? -4.809 16.859 -8.281 1 94.44 93 PHE A CA 1
ATOM 694 C C . PHE A 1 93 ? -6.219 16.484 -8.727 1 94.44 93 PHE A C 1
ATOM 696 O O . PHE A 1 93 ? -6.922 15.758 -8.023 1 94.44 93 PHE A O 1
ATOM 703 N N . VAL A 1 94 ? -6.57 16.875 -9.891 1 93.75 94 VAL A N 1
ATOM 704 C CA . VAL A 1 94 ? -7.902 16.625 -10.438 1 93.75 94 VAL A CA 1
ATOM 705 C C . VAL A 1 94 ? -8.086 15.125 -10.672 1 93.75 94 VAL A C 1
ATOM 707 O O . VAL A 1 94 ? -9.148 14.57 -10.359 1 93.75 94 VAL A O 1
ATOM 710 N N . LYS A 1 95 ? -7.062 14.492 -11.148 1 92.56 95 LYS A N 1
ATOM 711 C CA . LYS A 1 95 ? -7.125 13.055 -11.43 1 92.56 95 LYS A CA 1
ATOM 712 C C . LYS A 1 95 ? -7.289 12.258 -10.141 1 92.56 95 LYS A C 1
ATOM 714 O O . LYS A 1 95 ? -7.922 11.195 -10.141 1 92.56 95 LYS A O 1
ATOM 719 N N . SER A 1 96 ? -6.785 12.766 -9.055 1 93.56 96 SER A N 1
ATOM 720 C CA . SER A 1 96 ? -6.805 12.07 -7.773 1 93.56 96 SER A CA 1
ATOM 721 C C . SER A 1 96 ? -8.109 12.328 -7.023 1 93.56 96 SER A C 1
ATOM 723 O O . SER A 1 96 ? -8.375 11.688 -6.004 1 93.56 96 SER A O 1
ATOM 725 N N . ALA A 1 97 ? -8.898 13.242 -7.543 1 93.38 97 ALA A N 1
ATOM 726 C CA . ALA A 1 97 ? -10.133 13.625 -6.859 1 93.38 97 ALA A CA 1
ATOM 727 C C . ALA A 1 97 ? -11.281 12.703 -7.242 1 93.38 97 ALA A C 1
ATOM 729 O O . ALA A 1 97 ? -12.289 13.156 -7.793 1 93.38 97 ALA A O 1
ATOM 730 N N . ASN A 1 98 ? -11.133 11.422 -6.902 1 91.94 98 ASN A N 1
ATOM 731 C CA . ASN A 1 98 ? -12.164 10.43 -7.18 1 91.94 98 ASN A CA 1
ATOM 732 C C . ASN A 1 98 ? -12.422 9.539 -5.969 1 91.94 98 ASN A C 1
ATOM 734 O O . ASN A 1 98 ? -11.641 9.531 -5.016 1 91.94 98 ASN A O 1
ATOM 738 N N . ALA A 1 99 ? -13.5 8.812 -6.035 1 90.94 99 ALA A N 1
ATOM 739 C CA . ALA A 1 99 ? -14 8.07 -4.883 1 90.94 99 ALA A CA 1
ATOM 740 C C . ALA A 1 99 ? -13 6.992 -4.453 1 90.94 99 ALA A C 1
ATOM 742 O O . ALA A 1 99 ? -12.797 6.773 -3.258 1 90.94 99 ALA A O 1
ATOM 743 N N . LYS A 1 100 ? -12.383 6.285 -5.32 1 88.75 100 LYS A N 1
ATOM 744 C CA . LYS A 1 100 ? -11.461 5.203 -5.008 1 88.75 100 LYS A CA 1
ATOM 745 C C . LYS A 1 100 ? -10.211 5.727 -4.305 1 88.75 100 LYS A C 1
ATOM 747 O O . LYS A 1 100 ? -9.797 5.184 -3.279 1 88.75 100 LYS A O 1
ATOM 752 N N . SER A 1 101 ? -9.68 6.785 -4.867 1 91.88 101 SER A N 1
ATOM 753 C CA . SER A 1 101 ? -8.5 7.395 -4.266 1 91.88 101 SER A CA 1
ATOM 754 C C . SER A 1 101 ? -8.812 7.957 -2.883 1 91.88 101 SER A C 1
ATOM 756 O O . SER A 1 101 ? -8.008 7.832 -1.959 1 91.88 101 SER A O 1
ATOM 758 N N . THR A 1 102 ? -9.984 8.57 -2.758 1 94.12 102 THR A N 1
ATOM 759 C CA . THR A 1 102 ? -10.391 9.133 -1.475 1 94.12 102 THR A CA 1
ATOM 760 C C . THR A 1 102 ? -10.516 8.039 -0.419 1 94.12 102 THR A C 1
ATOM 762 O O . THR A 1 102 ? -10.023 8.188 0.703 1 94.12 102 THR A O 1
ATOM 765 N N . HIS A 1 103 ? -11.094 6.965 -0.829 1 93.06 103 HIS A N 1
ATOM 766 C CA . HIS A 1 103 ? -11.266 5.84 0.082 1 93.06 103 HIS A CA 1
ATOM 767 C C . HIS A 1 103 ? -9.922 5.312 0.571 1 93.06 103 HIS A C 1
ATOM 769 O O . HIS A 1 103 ? -9.734 5.102 1.771 1 93.06 103 HIS A O 1
ATOM 775 N N . ARG A 1 104 ? -9.047 5.141 -0.249 1 93.25 104 ARG A N 1
ATOM 776 C CA . ARG A 1 104 ? -7.715 4.648 0.093 1 93.25 104 ARG A CA 1
ATOM 777 C C . ARG A 1 104 ? -6.973 5.637 0.983 1 93.25 104 ARG A C 1
ATOM 779 O O . ARG A 1 104 ? -6.371 5.25 1.986 1 93.25 104 ARG A O 1
ATOM 786 N N . THR A 1 105 ? -7.023 6.891 0.572 1 95.31 105 THR A N 1
ATOM 787 C CA . THR A 1 105 ? -6.297 7.918 1.314 1 95.31 105 THR A CA 1
ATOM 788 C C . THR A 1 105 ? -6.859 8.062 2.727 1 95.31 105 THR A C 1
ATOM 790 O O . THR A 1 105 ? -6.102 8.219 3.688 1 95.31 105 THR A O 1
ATOM 793 N N . MET A 1 106 ? -8.125 7.953 2.838 1 96.06 106 MET A N 1
ATOM 794 C CA . MET A 1 106 ? -8.734 8.047 4.16 1 96.06 106 MET A CA 1
ATOM 795 C C . MET A 1 106 ? -8.305 6.883 5.043 1 96.06 106 MET A C 1
ATOM 797 O O . MET A 1 106 ? -8.094 7.055 6.246 1 96.06 106 MET A O 1
ATOM 801 N N . ALA A 1 107 ? -8.203 5.715 4.453 1 96.06 107 ALA A N 1
ATOM 802 C CA . ALA A 1 107 ? -7.723 4.559 5.203 1 96.06 107 ALA A CA 1
ATOM 803 C C . ALA A 1 107 ? -6.289 4.777 5.688 1 96.06 107 ALA A C 1
ATOM 805 O O . ALA A 1 107 ? -5.949 4.426 6.82 1 96.06 107 ALA A O 1
ATOM 806 N N . LEU A 1 108 ? -5.469 5.336 4.859 1 96.94 108 LEU A N 1
ATOM 807 C CA . LEU A 1 108 ? -4.09 5.641 5.219 1 96.94 108 LEU A CA 1
ATOM 808 C C . LEU A 1 108 ? -4.035 6.699 6.316 1 96.94 108 LEU A C 1
ATOM 810 O O . LEU A 1 108 ? -3.238 6.59 7.254 1 96.94 108 LEU A O 1
ATOM 814 N N . PHE A 1 109 ? -4.898 7.711 6.184 1 98 109 PHE A N 1
ATOM 815 C CA . PHE A 1 109 ? -4.977 8.75 7.207 1 98 109 PHE A CA 1
ATOM 816 C C . PHE A 1 109 ? -5.289 8.133 8.57 1 98 109 PHE A C 1
ATOM 818 O O . PHE A 1 109 ? -4.641 8.461 9.562 1 98 109 PHE A O 1
ATOM 825 N N . GLU A 1 110 ? -6.227 7.312 8.57 1 97.31 110 GLU A N 1
ATOM 826 C CA . GLU A 1 110 ? -6.617 6.711 9.844 1 97.31 110 GLU A CA 1
ATOM 827 C C . GLU A 1 110 ? -5.488 5.867 10.43 1 97.31 110 GLU A C 1
ATOM 829 O O . GLU A 1 110 ? -5.191 5.957 11.625 1 97.31 110 GLU A O 1
ATOM 834 N N . ARG A 1 111 ? -4.867 5.062 9.602 1 97.19 111 ARG A N 1
ATOM 835 C CA . ARG A 1 111 ? -3.783 4.195 10.055 1 97.19 111 ARG A CA 1
ATOM 836 C C . ARG A 1 111 ? -2.648 5.008 10.664 1 97.19 111 ARG A C 1
ATOM 838 O O . ARG A 1 111 ? -2.23 4.75 11.797 1 97.19 111 ARG A O 1
ATOM 845 N N . TYR A 1 112 ? -2.246 5.992 9.984 1 98.31 112 TYR A N 1
ATOM 846 C CA . TYR A 1 112 ? -1.075 6.73 10.438 1 98.31 112 TYR A CA 1
ATOM 847 C C . TYR A 1 112 ? -1.469 7.816 11.438 1 98.31 112 TYR A C 1
ATOM 849 O O . TYR A 1 112 ? -0.627 8.312 12.188 1 98.31 112 TYR A O 1
ATOM 857 N N . GLY A 1 113 ? -2.779 8.188 11.359 1 98.44 113 GLY A N 1
ATOM 858 C CA . GLY A 1 113 ? -3.287 9.031 12.43 1 98.44 113 GLY A CA 1
ATOM 859 C C . GLY A 1 113 ? -3.172 8.383 13.797 1 98.44 113 GLY A C 1
ATOM 860 O O . GLY A 1 113 ? -2.688 9.008 14.75 1 98.44 113 GLY A O 1
ATOM 861 N N . TRP A 1 114 ? -3.551 7.141 13.867 1 98.12 114 TRP A N 1
ATOM 862 C CA . TRP A 1 114 ? -3.473 6.422 15.133 1 98.12 114 TRP A CA 1
ATOM 863 C C . TRP A 1 114 ? -2.021 6.242 15.57 1 98.12 114 TRP A C 1
ATOM 865 O O . TRP A 1 114 ? -1.704 6.355 16.75 1 98.12 114 TRP A O 1
ATOM 875 N N . LEU A 1 115 ? -1.172 5.973 14.625 1 98.44 115 LEU A N 1
ATOM 876 C CA . LEU A 1 115 ? 0.246 5.863 14.953 1 98.44 115 LEU A CA 1
ATOM 877 C C . LEU A 1 115 ? 0.771 7.172 15.539 1 98.44 115 LEU A C 1
ATOM 879 O O . LEU A 1 115 ? 1.544 7.164 16.5 1 98.44 115 LEU A O 1
ATOM 883 N N . SER A 1 116 ? 0.365 8.281 14.961 1 98.81 116 SER A N 1
ATOM 884 C CA . SER A 1 116 ? 0.789 9.586 15.453 1 98.81 116 SER A CA 1
ATOM 885 C C . SER A 1 116 ? 0.268 9.836 16.875 1 98.81 116 SER A C 1
ATOM 887 O O . SER A 1 116 ? 1.006 10.312 17.734 1 98.81 116 SER A O 1
ATOM 889 N N . VAL A 1 117 ? -0.989 9.523 17.078 1 98.75 117 VAL A N 1
ATOM 890 C CA . VAL A 1 117 ? -1.597 9.719 18.391 1 98.75 117 VAL A CA 1
ATOM 891 C C . VAL A 1 117 ? -0.821 8.93 19.438 1 98.75 117 VAL A C 1
ATOM 893 O O . VAL A 1 117 ? -0.509 9.445 20.516 1 98.75 117 VAL A O 1
ATOM 896 N N . ASP A 1 118 ? -0.479 7.703 19.109 1 98.75 118 ASP A N 1
ATOM 897 C CA . ASP A 1 118 ? 0.298 6.867 20.016 1 98.75 118 ASP A CA 1
ATOM 898 C C . ASP A 1 118 ? 1.641 7.512 20.344 1 98.75 118 ASP A C 1
ATOM 900 O O . ASP A 1 118 ? 2.088 7.473 21.5 1 98.75 118 ASP A O 1
ATOM 904 N N . ILE A 1 119 ? 2.236 8.062 19.359 1 98.81 119 ILE A N 1
ATOM 905 C CA . ILE A 1 119 ? 3.557 8.648 19.562 1 98.81 119 ILE A CA 1
ATOM 906 C C . ILE A 1 119 ? 3.43 9.945 20.359 1 98.81 119 ILE A C 1
ATOM 908 O O . ILE A 1 119 ? 4.273 10.25 21.203 1 98.81 119 ILE A O 1
ATOM 912 N N . TYR A 1 120 ? 2.414 10.75 20.109 1 98.88 120 TYR A N 1
ATOM 913 C CA . TYR A 1 120 ? 2.18 11.93 20.938 1 98.88 120 TYR A CA 1
ATOM 914 C C . TYR A 1 120 ? 2.012 11.539 22.406 1 98.88 120 TYR A C 1
ATOM 916 O O . TYR A 1 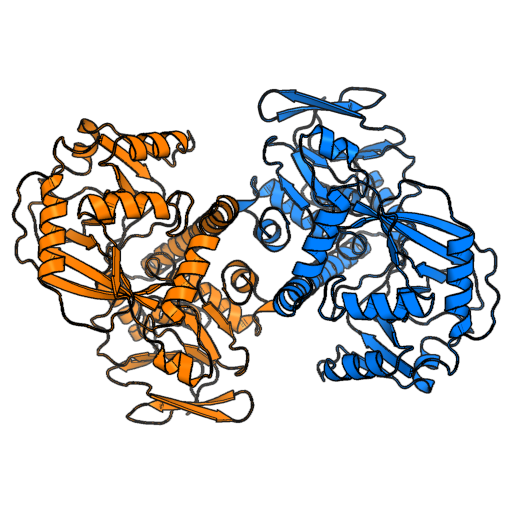120 ? 2.547 12.211 23.297 1 98.88 120 TYR A O 1
ATOM 924 N N . HIS A 1 121 ? 1.278 10.484 22.641 1 98.81 121 HIS A N 1
ATOM 925 C CA . HIS A 1 121 ? 1.131 9.984 24 1 98.81 121 HIS A CA 1
ATOM 926 C C . HIS A 1 121 ? 2.479 9.586 24.594 1 98.81 121 HIS A C 1
ATOM 928 O O . HIS A 1 121 ? 2.76 9.859 25.766 1 98.81 121 HIS A O 1
ATOM 934 N N . GLN A 1 122 ? 3.27 8.93 23.766 1 98.81 122 GLN A N 1
ATOM 935 C CA . GLN A 1 122 ? 4.598 8.523 24.219 1 98.81 122 GLN A CA 1
ATOM 936 C C . GLN A 1 122 ? 5.461 9.742 24.547 1 98.81 122 GLN A C 1
ATOM 938 O O . GLN A 1 122 ? 6.23 9.727 25.516 1 98.81 122 GLN A O 1
ATOM 943 N N . MET A 1 123 ? 5.363 10.797 23.734 1 98.81 123 MET A N 1
ATOM 944 C CA . MET A 1 123 ? 6.121 12.016 23.984 1 98.81 123 MET A CA 1
ATOM 945 C C . MET A 1 123 ? 5.754 12.625 25.328 1 98.81 123 MET A C 1
ATOM 947 O O . MET A 1 123 ? 6.629 13.07 26.078 1 98.81 123 MET A O 1
ATOM 951 N N . LEU A 1 124 ? 4.488 12.602 25.578 1 98.69 124 LEU A N 1
ATOM 952 C CA . LEU A 1 124 ? 4.031 13.102 26.875 1 98.69 124 LEU A CA 1
ATOM 953 C C . LEU A 1 124 ? 4.551 12.227 28.016 1 98.69 124 LEU A C 1
ATOM 955 O O . LEU A 1 124 ? 4.988 12.742 29.047 1 98.69 124 LEU A O 1
ATOM 959 N N . LYS A 1 125 ? 4.562 10.953 27.828 1 98.56 125 LYS A N 1
ATOM 960 C CA . LYS A 1 125 ? 5.082 10.016 28.828 1 98.56 125 LYS A CA 1
ATOM 961 C C . LYS A 1 125 ? 6.582 10.211 29.031 1 98.56 125 LYS A C 1
ATOM 963 O O . LYS A 1 125 ? 7.102 9.977 30.125 1 98.56 125 LYS A O 1
ATOM 968 N N . ASP A 1 126 ? 7.203 10.656 27.984 1 98.44 126 ASP A N 1
ATOM 969 C CA . ASP A 1 126 ? 8.641 10.898 28.031 1 98.44 126 ASP A CA 1
ATOM 970 C C . ASP A 1 126 ? 8.961 12.195 28.766 1 98.44 126 ASP A C 1
ATOM 972 O O . ASP A 1 126 ? 10.125 12.555 28.938 1 98.44 126 ASP A O 1
ATOM 976 N N . GLY A 1 127 ? 7.969 12.922 29.172 1 98.06 127 GLY A N 1
ATOM 977 C CA . GLY A 1 127 ? 8.172 14.086 30.016 1 98.06 127 GLY A CA 1
ATOM 978 C C . GLY A 1 127 ? 7.957 15.398 29.297 1 98.06 127 GLY A C 1
ATOM 979 O O . GLY A 1 127 ? 8.109 16.469 29.891 1 98.06 127 GLY A O 1
ATOM 980 N N . MET A 1 128 ? 7.566 15.352 28.062 1 98.5 128 MET A N 1
ATOM 981 C CA . MET A 1 128 ? 7.277 16.578 27.328 1 98.5 128 MET A CA 1
ATOM 982 C C . MET A 1 128 ? 5.965 17.203 27.797 1 98.5 128 MET A C 1
ATOM 984 O O . MET A 1 128 ? 5.062 16.484 28.25 1 98.5 128 MET A O 1
ATOM 988 N N . ASP A 1 129 ? 5.992 18.547 27.672 1 98.12 129 ASP A N 1
ATOM 989 C CA . ASP A 1 129 ? 4.797 19.297 28.062 1 98.12 129 ASP A CA 1
ATOM 990 C C . ASP A 1 129 ? 4.336 20.219 26.953 1 98.12 129 ASP A C 1
ATOM 992 O O . ASP A 1 129 ? 5.008 21.203 26.641 1 98.12 129 ASP A O 1
ATOM 996 N N . PHE A 1 130 ? 3.26 19.891 26.406 1 98.38 130 PHE A N 1
ATOM 997 C CA . PHE A 1 130 ? 2.617 20.719 25.391 1 98.38 130 PHE A CA 1
ATOM 998 C C . PHE A 1 130 ? 1.103 20.562 25.438 1 98.38 130 PHE A C 1
ATOM 1000 O O . PHE A 1 130 ? 0.597 19.547 25.938 1 98.38 130 PHE A O 1
ATOM 1007 N N . TRP A 1 131 ? 0.379 21.594 25.031 1 98.12 131 TRP A N 1
ATOM 1008 C CA . TRP A 1 131 ? -1.076 21.531 24.922 1 98.12 131 TRP A CA 1
ATOM 1009 C C . TRP A 1 131 ? -1.52 20.422 24 1 98.12 131 TRP A C 1
ATOM 1011 O O . TRP A 1 131 ? -1.177 20.406 22.812 1 98.12 131 TRP A O 1
ATOM 1021 N N . TYR A 1 132 ? -2.133 19.406 24.531 1 98.5 132 TYR A N 1
ATOM 1022 C CA . TYR A 1 132 ? -2.664 18.266 23.797 1 98.5 132 TYR A CA 1
ATOM 1023 C C . TYR A 1 132 ? -4.074 17.922 24.25 1 98.5 132 TYR A C 1
ATOM 1025 O O . TYR A 1 132 ? -4.281 17.562 25.422 1 98.5 132 TYR A O 1
ATOM 1033 N N . LYS A 1 133 ? -5.086 18.016 23.344 1 98.56 133 LYS A N 1
ATOM 1034 C CA . LYS A 1 133 ? -6.48 17.766 23.703 1 98.56 133 LYS A CA 1
ATOM 1035 C C . LYS A 1 133 ? -7.133 16.797 22.703 1 98.56 133 LYS A C 1
ATOM 1037 O O . LYS A 1 133 ? -7.129 17.047 21.5 1 98.56 133 LYS A O 1
ATOM 1042 N N . GLU A 1 134 ? -7.66 15.727 23.219 1 98.06 134 GLU A N 1
ATOM 1043 C CA . GLU A 1 134 ? -8.398 14.75 22.422 1 98.06 134 GLU A CA 1
ATOM 1044 C C . GLU A 1 134 ? -9.898 14.953 22.547 1 98.06 134 GLU A C 1
ATOM 1046 O O . GLU A 1 134 ? -10.617 14.07 23.016 1 98.06 134 GLU A O 1
ATOM 1051 N N . ASP A 1 135 ? -10.32 16.062 22.109 1 97.56 135 ASP A N 1
ATOM 1052 C CA . ASP A 1 135 ? -11.727 16.406 22.281 1 97.56 135 ASP A CA 1
ATOM 1053 C C . ASP A 1 135 ? -12.414 16.625 20.938 1 97.56 135 ASP A C 1
ATOM 1055 O O . ASP A 1 135 ? -13.477 17.234 20.859 1 97.56 135 ASP A O 1
ATOM 1059 N N . GLY A 1 136 ? -11.805 16.172 19.859 1 98.06 136 GLY A N 1
ATOM 1060 C CA . GLY A 1 136 ? -12.453 16.141 18.547 1 98.06 136 GLY A CA 1
ATOM 1061 C C . GLY A 1 136 ? -12.141 17.344 17.688 1 98.06 136 GLY A C 1
ATOM 1062 O O . GLY A 1 136 ? -11.289 18.172 18.047 1 98.06 136 GLY A O 1
ATOM 1063 N N . LEU A 1 137 ? -12.68 17.422 16.531 1 98.62 137 LEU A N 1
ATOM 1064 C CA . LEU A 1 137 ? -12.648 18.5 15.555 1 98.62 137 LEU A CA 1
ATOM 1065 C C . LEU A 1 137 ? -14.062 18.891 15.125 1 98.62 137 LEU A C 1
ATOM 1067 O O . LEU A 1 137 ? -14.789 18.062 14.57 1 98.62 137 LEU A O 1
ATOM 1071 N N . LEU A 1 138 ? -14.438 20.078 15.422 1 98.69 138 LEU A N 1
ATOM 1072 C CA . LEU A 1 138 ? -15.766 20.547 15.07 1 98.69 138 LEU A CA 1
ATOM 1073 C C . LEU A 1 138 ? -15.789 21.078 13.641 1 98.69 138 LEU A C 1
ATOM 1075 O O . LEU A 1 138 ? -15.195 22.109 13.344 1 98.69 138 LEU A O 1
ATOM 1079 N N . MET A 1 139 ? -16.469 20.359 12.742 1 98.44 139 MET A N 1
ATOM 1080 C CA . MET A 1 139 ? -16.672 20.812 11.367 1 98.44 139 MET A CA 1
ATOM 1081 C C . MET A 1 139 ? -17.938 21.672 11.258 1 98.44 139 MET A C 1
ATOM 1083 O O . MET A 1 139 ? -19.047 21.188 11.453 1 98.44 139 MET A O 1
ATOM 1087 N N . ILE A 1 140 ? -17.734 22.891 10.938 1 98.25 140 ILE A N 1
ATOM 1088 C CA . ILE A 1 140 ? -18.859 23.828 10.844 1 98.25 140 ILE A CA 1
ATOM 1089 C C . ILE A 1 140 ? -19.188 24.078 9.383 1 98.25 140 ILE A C 1
ATOM 1091 O O . ILE A 1 140 ? -18.312 24.391 8.578 1 98.25 140 ILE A O 1
ATOM 1095 N N . TYR A 1 141 ? -20.453 24.016 9.055 1 96.75 141 TYR A N 1
ATOM 1096 C CA . TYR A 1 141 ? -20.891 24.172 7.668 1 96.75 141 TYR A CA 1
ATOM 1097 C C . TYR A 1 141 ? -21.688 25.469 7.492 1 96.75 141 TYR A C 1
ATOM 1099 O O . TYR A 1 141 ? -22.562 25.766 8.305 1 96.75 141 TYR A O 1
ATOM 1107 N N . THR A 1 142 ? -21.328 26.203 6.449 1 92.94 142 THR A N 1
ATOM 1108 C CA . THR A 1 142 ? -21.969 27.469 6.168 1 92.94 142 THR A CA 1
ATOM 1109 C C . THR A 1 142 ? -22.891 27.359 4.949 1 92.94 142 THR A C 1
ATOM 1111 O O . THR A 1 142 ? -23.688 28.266 4.676 1 92.94 142 THR A O 1
ATOM 1114 N N . LEU A 1 143 ? -22.766 26.297 4.254 1 90.19 143 LEU A N 1
ATOM 1115 C CA . LEU A 1 143 ? -23.641 25.984 3.127 1 90.19 143 LEU A CA 1
ATOM 1116 C C . LEU A 1 143 ? -24.5 24.766 3.426 1 90.19 143 LEU A C 1
ATOM 1118 O O . LEU A 1 143 ? -23.969 23.703 3.805 1 90.19 143 LEU A O 1
ATOM 1122 N N . GLU A 1 144 ? -25.75 24.891 3.135 1 94.19 144 GLU A N 1
ATOM 1123 C CA . GLU A 1 144 ? -26.703 23.812 3.436 1 94.19 144 GLU A CA 1
ATOM 1124 C C . GLU A 1 144 ? -26.375 22.547 2.641 1 94.19 144 GLU A C 1
ATOM 1126 O O . GLU A 1 144 ? -26.453 21.438 3.172 1 94.19 144 GLU A O 1
ATOM 1131 N N . GLU A 1 145 ? -26.031 22.703 1.445 1 91.81 145 GLU A N 1
ATOM 1132 C CA . GLU A 1 145 ? -25.719 21.562 0.59 1 91.81 145 GLU A CA 1
ATOM 1133 C C . GLU A 1 145 ? -24.547 20.766 1.142 1 91.81 145 GLU A C 1
ATOM 1135 O O . GLU A 1 145 ? -24.578 19.531 1.142 1 91.81 145 GLU A O 1
ATOM 1140 N N . SER A 1 146 ? -23.531 21.469 1.586 1 91.38 146 SER A N 1
ATOM 1141 C CA . SER A 1 146 ? -22.359 20.812 2.15 1 91.38 146 SER A CA 1
ATOM 1142 C C . SER A 1 146 ? -22.703 20.094 3.447 1 91.38 146 SER A C 1
ATOM 1144 O O . SER A 1 146 ? -22.203 19 3.703 1 91.38 146 SER A O 1
ATOM 1146 N N . PHE A 1 147 ? -23.578 20.719 4.246 1 95.75 147 PHE A N 1
ATOM 1147 C CA . PHE A 1 147 ? -23.984 20.141 5.516 1 95.75 147 PHE A CA 1
ATOM 1148 C C . PHE A 1 147 ? -24.766 18.844 5.281 1 95.75 147 PHE A C 1
ATOM 1150 O O . PHE A 1 147 ? -24.484 17.828 5.906 1 95.75 147 PHE A O 1
ATOM 1157 N N . GLU A 1 148 ? -25.641 18.844 4.344 1 95.88 148 GLU A N 1
ATOM 1158 C CA . GLU A 1 148 ? -26.453 17.672 4.02 1 95.88 148 GLU A CA 1
ATOM 1159 C C . GLU A 1 148 ? -25.594 16.531 3.494 1 95.88 148 GLU A C 1
ATOM 1161 O O . GLU A 1 148 ? -25.844 15.367 3.826 1 95.88 148 GLU A O 1
ATOM 1166 N N . LYS A 1 149 ? -24.688 16.906 2.672 1 92.69 149 LYS A N 1
ATOM 1167 C CA . LYS A 1 149 ? -23.781 15.891 2.143 1 92.69 149 LYS A CA 1
ATOM 1168 C C . LYS A 1 149 ? -23 15.211 3.266 1 92.69 149 LYS A C 1
ATOM 1170 O O . LYS A 1 149 ? -22.812 13.992 3.25 1 92.69 149 LYS A O 1
ATOM 1175 N N . LYS A 1 150 ? -22.516 16.016 4.207 1 94.88 150 LYS A N 1
ATOM 1176 C CA . LYS A 1 150 ? -21.766 15.453 5.332 1 94.88 150 LYS A CA 1
ATOM 1177 C C . LYS A 1 150 ? -22.656 14.555 6.191 1 94.88 150 LYS A C 1
ATOM 1179 O O . LYS A 1 150 ? -22.219 13.508 6.664 1 94.88 150 LYS A O 1
ATOM 1184 N N . LEU A 1 151 ? -23.859 14.961 6.41 1 96.62 151 LEU A N 1
ATOM 1185 C CA . LEU A 1 151 ? -24.781 14.188 7.227 1 96.62 151 LEU A CA 1
ATOM 1186 C C . LEU A 1 151 ? -24.969 12.781 6.664 1 96.62 151 LEU A C 1
ATOM 1188 O O . LEU A 1 151 ? -25.109 11.82 7.418 1 96.62 151 LEU A O 1
ATOM 1192 N N . LYS A 1 152 ? -24.906 12.625 5.387 1 93.25 152 LYS A N 1
ATOM 1193 C CA . LYS A 1 152 ? -25.094 11.336 4.723 1 93.25 152 LYS A CA 1
ATOM 1194 C C . LYS A 1 152 ? -23.922 10.398 5 1 93.25 152 LYS A C 1
ATOM 1196 O O . LYS A 1 152 ? -24.047 9.18 4.871 1 93.25 152 LYS A O 1
ATOM 1201 N N . THR A 1 153 ? -22.797 10.977 5.363 1 92.31 153 THR A N 1
ATOM 1202 C CA . THR A 1 153 ? -21.609 10.156 5.602 1 92.31 153 THR A CA 1
ATOM 1203 C C . THR A 1 153 ? -21.516 9.766 7.074 1 92.31 153 THR A C 1
ATOM 1205 O O . THR A 1 153 ? -20.703 8.922 7.441 1 92.31 153 THR A O 1
ATOM 1208 N N . CYS A 1 154 ? -22.281 10.359 7.91 1 95.88 154 CYS A N 1
ATOM 1209 C CA . CYS A 1 154 ? -22.234 10.086 9.344 1 95.88 154 CYS A CA 1
ATOM 1210 C C . CYS A 1 154 ? -22.953 8.781 9.672 1 95.88 154 CYS A C 1
ATOM 1212 O O . CYS A 1 154 ? -23.969 8.453 9.055 1 95.88 154 CYS A O 1
ATOM 1214 N N . ASP A 1 155 ? -22.312 8.055 10.586 1 93 155 ASP A N 1
ATOM 1215 C CA . ASP A 1 155 ? -22.906 6.801 11.039 1 93 155 ASP A CA 1
ATOM 1216 C C . ASP A 1 155 ? -23 6.746 12.562 1 93 155 ASP A C 1
ATOM 1218 O O . ASP A 1 155 ? -22.812 7.762 13.234 1 93 155 ASP A O 1
ATOM 1222 N N . ASP A 1 156 ? -23.359 5.543 13.102 1 91.88 156 ASP A N 1
ATOM 1223 C CA . ASP A 1 156 ? -23.594 5.422 14.531 1 91.88 156 ASP A CA 1
ATOM 1224 C C . ASP A 1 156 ? -22.375 4.82 15.242 1 91.88 156 ASP A C 1
ATOM 1226 O O . ASP A 1 156 ? -22.531 4.113 16.25 1 91.88 156 ASP A O 1
ATOM 1230 N N . SER A 1 157 ? -21.234 5.102 14.742 1 91 157 SER A N 1
ATOM 1231 C CA . SER A 1 157 ? -20 4.508 15.273 1 91 157 SER A CA 1
ATOM 1232 C C . SER A 1 157 ? -19.531 5.262 16.516 1 91 157 SER A C 1
ATOM 1234 O O . SER A 1 157 ? -18.625 4.801 17.219 1 91 157 SER A O 1
ATOM 1236 N N . GLY A 1 158 ? -20.078 6.402 16.781 1 94.31 158 GLY A N 1
ATOM 1237 C CA . GLY A 1 158 ? -19.578 7.254 17.844 1 94.31 158 GLY A CA 1
ATOM 1238 C C . GLY A 1 158 ? -18.516 8.227 17.375 1 94.31 158 GLY A C 1
ATOM 1239 O O . GLY A 1 158 ? -18.125 9.141 18.125 1 94.31 158 GLY A O 1
ATOM 1240 N N . ALA A 1 159 ? -18.172 8.117 16.156 1 96.19 159 ALA A N 1
ATOM 1241 C CA . ALA A 1 159 ? -17.125 8.969 15.602 1 96.19 159 ALA A CA 1
ATOM 1242 C C . ALA A 1 159 ? -17.688 10.328 15.195 1 96.19 159 ALA A C 1
ATOM 1244 O O . ALA A 1 159 ? -16.938 11.273 14.945 1 96.19 159 ALA A O 1
ATOM 1245 N N . TYR A 1 160 ? -19.062 10.445 15.211 1 97.31 160 TYR A N 1
ATOM 1246 C CA . TYR A 1 160 ? -19.75 11.656 14.773 1 97.31 160 TYR A CA 1
ATOM 1247 C C . TYR A 1 160 ? -20.734 12.133 15.828 1 97.31 160 TYR A C 1
ATOM 1249 O O . TYR A 1 160 ? -21.422 11.32 16.453 1 97.31 160 TYR A O 1
ATOM 1257 N N . LYS A 1 161 ? -20.766 13.344 16.062 1 98.06 161 LYS A N 1
ATOM 1258 C CA . LYS A 1 161 ? -21.859 14.016 16.781 1 98.06 161 LYS A CA 1
ATOM 1259 C C . LYS A 1 161 ? -22.438 15.164 15.961 1 98.06 161 LYS A C 1
ATOM 1261 O O . LYS A 1 161 ? -21.781 16.188 15.766 1 98.06 161 LYS A O 1
ATOM 1266 N N . ILE A 1 162 ? -23.641 14.969 15.477 1 98.31 162 ILE A N 1
ATOM 1267 C CA . ILE A 1 162 ? -24.312 15.977 14.664 1 98.31 162 ILE A CA 1
ATOM 1268 C C . ILE A 1 162 ? -24.922 17.047 15.57 1 98.31 162 ILE A C 1
ATOM 1270 O O . ILE A 1 162 ? -25.562 16.734 16.562 1 98.31 162 ILE A O 1
ATOM 1274 N N . LEU A 1 163 ? -24.672 18.281 15.234 1 98.31 163 LEU A N 1
ATOM 1275 C CA . LEU A 1 163 ? -25.141 19.406 16.047 1 98.31 163 LEU A CA 1
ATOM 1276 C C . LEU A 1 163 ? -25.891 20.422 15.188 1 98.31 163 LEU A C 1
ATOM 1278 O O . LEU A 1 163 ? -25.469 20.719 14.07 1 98.31 163 LEU A O 1
ATOM 1282 N N . SER A 1 164 ? -27.031 20.891 15.703 1 97.44 164 SER A N 1
ATOM 1283 C CA . SER A 1 164 ? -27.719 22.016 15.086 1 97.44 164 SER A CA 1
ATOM 1284 C C . SER A 1 164 ? -26.906 23.297 15.211 1 97.44 164 SER A C 1
ATOM 1286 O O . SER A 1 164 ? -25.891 23.328 15.906 1 97.44 164 SER A O 1
ATOM 1288 N N . ALA A 1 165 ? -27.359 24.359 14.508 1 96.94 165 ALA A N 1
ATOM 1289 C CA . ALA A 1 165 ? -26.719 25.656 14.648 1 96.94 165 ALA A CA 1
ATOM 1290 C C . ALA A 1 165 ? -26.719 26.125 16.109 1 96.94 165 ALA A C 1
ATOM 1292 O O . ALA A 1 165 ? -25.719 26.641 16.594 1 96.94 165 ALA A O 1
ATOM 1293 N N . LYS A 1 166 ? -27.781 25.922 16.797 1 96.81 166 LYS A N 1
ATOM 1294 C CA . LYS A 1 166 ? -27.906 26.297 18.188 1 96.81 166 LYS A CA 1
ATOM 1295 C C . LYS A 1 166 ? -26.953 25.5 19.062 1 96.81 166 LYS A C 1
ATOM 1297 O O . LYS A 1 166 ? -26.281 26.062 19.938 1 96.81 166 LYS A O 1
ATOM 1302 N N . GLU A 1 167 ? -26.875 24.188 18.844 1 97.88 167 GLU A N 1
ATOM 1303 C CA . GLU A 1 167 ? -26 23.312 19.625 1 97.88 167 GLU A CA 1
ATOM 1304 C C . GLU A 1 167 ? -24.531 23.625 19.359 1 97.88 167 GLU A C 1
ATOM 1306 O O . GLU A 1 167 ? -23.688 23.438 20.219 1 97.88 167 GLU A O 1
ATOM 1311 N N . THR A 1 168 ? -24.266 24.078 18.141 1 98.38 168 THR A N 1
ATOM 1312 C CA . THR A 1 168 ? -22.906 24.406 17.766 1 98.38 168 THR A CA 1
ATOM 1313 C C . THR A 1 168 ? -22.344 25.484 18.688 1 98.38 168 THR A C 1
ATOM 1315 O O . THR A 1 168 ? -21.141 25.5 18.984 1 98.38 168 THR A O 1
ATOM 1318 N N . LYS A 1 169 ? -23.141 26.375 19.219 1 96.94 169 LYS A N 1
ATOM 1319 C CA . LYS A 1 169 ? -22.75 27.484 20.078 1 96.94 169 LYS A CA 1
ATOM 1320 C C . LYS A 1 169 ? -22.156 26.969 21.391 1 96.94 169 LYS A C 1
ATOM 1322 O O . LYS A 1 169 ? -21.406 27.688 22.062 1 96.94 169 LYS A O 1
ATOM 1327 N N . GLU A 1 170 ? -22.5 25.766 21.766 1 95.62 170 GLU A N 1
ATOM 1328 C CA . GLU A 1 170 ? -21.938 25.172 22.969 1 95.62 170 GLU A CA 1
ATOM 1329 C C . GLU A 1 170 ? -20.438 24.938 22.812 1 95.62 170 GLU A C 1
ATOM 1331 O O . GLU A 1 170 ? -19.688 24.984 23.797 1 95.62 170 GLU A O 1
ATOM 1336 N N . TYR A 1 171 ? -20.016 24.656 21.656 1 97.31 171 TYR A N 1
ATOM 1337 C CA . TYR A 1 171 ? -18.609 24.391 21.391 1 97.31 171 TYR A CA 1
ATOM 1338 C C . TYR A 1 171 ? -17.891 25.641 20.891 1 97.31 171 TYR A C 1
ATOM 1340 O O . TYR A 1 171 ? -16.688 25.812 21.141 1 97.31 171 TYR A O 1
ATOM 1348 N N . MET A 1 172 ? -18.641 26.438 20.156 1 97.25 172 MET A N 1
ATOM 1349 C CA . MET A 1 172 ? -18.125 27.688 19.609 1 97.25 172 MET A CA 1
ATOM 1350 C C . MET A 1 172 ? -19.078 28.844 19.891 1 97.25 172 MET A C 1
ATOM 1352 O O . MET A 1 172 ? -19.812 29.281 19 1 97.25 172 MET A O 1
ATOM 1356 N N . PRO A 1 173 ? -18.875 29.438 20.953 1 97.06 173 PRO A N 1
ATOM 1357 C CA . PRO A 1 173 ? -19.859 30.422 21.406 1 97.06 173 PRO A CA 1
ATOM 1358 C C . PRO A 1 173 ? -19.969 31.625 20.484 1 97.06 173 PRO A C 1
ATOM 1360 O O . PRO A 1 173 ? -21.016 32.281 20.422 1 97.06 173 PRO A O 1
ATOM 1363 N N . ILE A 1 174 ? -18.984 31.891 19.734 1 97.19 174 ILE A N 1
ATOM 1364 C CA . ILE A 1 174 ? -18.938 33.156 19 1 97.19 174 ILE A CA 1
ATOM 1365 C C . ILE A 1 174 ? -19.641 32.969 17.641 1 97.19 174 ILE A C 1
ATOM 1367 O O . ILE A 1 174 ? -19.844 33.969 16.922 1 97.19 174 ILE A O 1
ATOM 1371 N N . VAL A 1 175 ? -20 31.781 17.266 1 97.75 175 VAL A N 1
ATOM 1372 C CA . VAL A 1 175 ? -20.625 31.594 15.961 1 97.75 175 VAL A CA 1
ATOM 1373 C C . VAL A 1 175 ? -21.984 32.281 15.938 1 97.75 175 VAL A C 1
ATOM 1375 O O . VAL A 1 175 ? -22.641 32.438 16.984 1 97.75 175 VAL A O 1
ATOM 1378 N N . ASN A 1 176 ? -22.406 32.812 14.805 1 97.12 176 ASN A N 1
ATOM 1379 C CA . ASN A 1 176 ? -23.734 33.438 14.672 1 97.12 176 ASN A CA 1
ATOM 1380 C C . ASN A 1 176 ? -24.688 32.531 13.898 1 97.12 176 ASN A C 1
ATOM 1382 O O . ASN A 1 176 ? -24.391 31.344 13.672 1 97.12 176 ASN A O 1
ATOM 1386 N N . ASP A 1 177 ? -25.828 33.031 13.469 1 95 177 ASP A N 1
ATOM 1387 C CA . ASP A 1 177 ? -26.922 32.219 12.938 1 95 177 ASP A CA 1
ATOM 1388 C C . ASP A 1 177 ? -26.734 31.984 11.438 1 95 177 ASP A C 1
ATOM 1390 O O . ASP A 1 177 ? -27.547 31.297 10.812 1 95 177 ASP A O 1
ATOM 1394 N N . ASN A 1 178 ? -25.656 32.406 10.953 1 95.5 178 ASN A N 1
ATOM 1395 C CA . ASN A 1 178 ? -25.422 32.219 9.523 1 95.5 178 ASN A CA 1
ATOM 1396 C C . ASN A 1 178 ? -24.859 30.844 9.219 1 95.5 178 ASN A C 1
ATOM 1398 O O . ASN A 1 178 ? -24.734 30.469 8.055 1 95.5 178 ASN A O 1
ATOM 1402 N N . ILE A 1 179 ? -24.547 30.031 10.219 1 97.31 179 ILE A N 1
ATOM 1403 C CA . ILE A 1 179 ? -24.078 28.672 9.977 1 97.31 179 ILE A CA 1
ATOM 1404 C C . ILE A 1 179 ? -25.266 27.734 9.844 1 97.31 179 ILE A C 1
ATOM 1406 O O . ILE A 1 179 ? -26.375 28.047 10.305 1 97.31 179 ILE A O 1
ATOM 1410 N N . CYS A 1 180 ? -25.078 26.641 9.227 1 96.94 180 CYS A N 1
ATOM 1411 C CA . CYS A 1 180 ? -26.125 25.641 9.023 1 96.94 180 CYS A CA 1
ATOM 1412 C C . CYS A 1 180 ? -26.125 24.609 10.141 1 96.94 180 CYS A C 1
ATOM 1414 O O . CYS A 1 180 ? -27.188 24.125 10.539 1 96.94 180 CYS A O 1
ATOM 1416 N N . GLY A 1 181 ? -25.078 24.281 10.648 1 98.12 181 GLY A N 1
ATOM 1417 C CA . GLY A 1 181 ? -24.828 23.234 11.641 1 98.12 181 GLY A CA 1
ATOM 1418 C C . GLY A 1 181 ? -23.391 22.75 11.633 1 98.12 181 GLY A C 1
ATOM 1419 O O . GLY A 1 181 ? -22.531 23.344 10.977 1 98.12 181 GLY A O 1
ATOM 1420 N N . SER A 1 182 ? -23.188 21.797 12.508 1 98.56 182 SER A N 1
ATOM 1421 C CA . SER A 1 182 ? -21.812 21.281 12.586 1 98.56 182 SER A CA 1
ATOM 1422 C C . SER A 1 182 ? -21.797 19.781 12.898 1 98.56 182 SER A C 1
ATOM 1424 O O . SER A 1 182 ? -22.828 19.203 13.227 1 98.56 182 SER A O 1
ATOM 1426 N N . VAL A 1 183 ? -20.703 19.141 12.609 1 98.62 183 VAL A N 1
ATOM 1427 C CA . VAL A 1 183 ? -20.453 17.75 12.969 1 98.62 183 VAL A CA 1
ATOM 1428 C C . VAL A 1 183 ? -19.141 17.656 13.75 1 98.62 183 VAL A C 1
ATOM 1430 O O . VAL A 1 183 ? -18.094 18.078 13.258 1 98.62 183 VAL A O 1
ATOM 1433 N N . LEU A 1 184 ? -19.234 17.203 14.977 1 98.56 184 LEU A N 1
ATOM 1434 C CA . LEU A 1 184 ? -18.016 16.938 15.758 1 98.56 184 LEU A CA 1
ATOM 1435 C C . LEU A 1 184 ? -17.422 15.586 15.383 1 98.56 184 LEU A C 1
ATOM 1437 O O . LEU A 1 184 ? -18.047 14.547 15.555 1 98.56 184 LEU A O 1
ATOM 1441 N N . LEU A 1 185 ? -16.281 15.602 14.789 1 98.44 185 LEU A N 1
ATOM 1442 C CA . LEU A 1 185 ? -15.516 14.383 14.57 1 98.44 185 LEU A CA 1
ATOM 1443 C C . LEU A 1 185 ? -14.727 14.008 15.82 1 98.44 185 LEU A C 1
ATOM 1445 O O . LEU A 1 185 ? -13.648 14.555 16.062 1 98.44 185 LEU A O 1
ATOM 1449 N N . THR A 1 186 ? -15.125 13.031 16.516 1 98.31 186 THR A N 1
ATOM 1450 C CA . THR A 1 186 ? -14.797 12.852 17.922 1 98.31 186 THR A CA 1
ATOM 1451 C C . THR A 1 186 ? -13.398 12.258 18.078 1 98.31 186 THR A C 1
ATOM 1453 O O . THR A 1 186 ? -12.805 12.344 19.156 1 98.31 186 THR A O 1
ATOM 1456 N N . GLU A 1 187 ? -12.82 11.656 17.062 1 98.06 187 GLU A N 1
ATOM 1457 C CA . GLU A 1 187 ? -11.578 10.906 17.188 1 98.06 187 GLU A CA 1
ATOM 1458 C C . GLU A 1 187 ? -10.367 11.805 16.953 1 98.06 187 GLU A C 1
ATOM 1460 O O . GLU A 1 187 ? -9.227 11.391 17.156 1 98.06 187 GLU A O 1
ATOM 1465 N N . ASN A 1 188 ? -10.617 13.039 16.578 1 98.56 188 ASN A N 1
ATOM 1466 C CA . ASN A 1 188 ? -9.516 13.953 16.281 1 98.56 188 ASN A CA 1
ATOM 1467 C C . ASN A 1 188 ? -9.023 14.664 17.531 1 98.56 188 ASN A C 1
ATOM 1469 O O . ASN A 1 188 ? -9.656 14.586 18.594 1 98.56 188 ASN A O 1
ATOM 1473 N N . ALA A 1 189 ? -7.871 15.281 17.469 1 98.62 189 ALA A N 1
ATOM 1474 C CA . ALA A 1 189 ? -7.215 16 18.547 1 98.62 189 ALA A CA 1
ATOM 1475 C C . ALA A 1 189 ? -6.594 17.297 18.031 1 98.62 189 ALA A C 1
ATOM 1477 O O . ALA A 1 189 ? -6.676 17.609 16.844 1 98.62 189 ALA A O 1
ATOM 1478 N N . HIS A 1 190 ? -6.109 18.109 18.969 1 98.62 190 HIS A N 1
ATOM 1479 C CA . HIS A 1 190 ? -5.348 19.297 18.594 1 98.62 190 HIS A CA 1
ATOM 1480 C C . HIS A 1 190 ? -4.254 19.578 19.625 1 98.62 190 HIS A C 1
ATOM 1482 O O . HIS A 1 190 ? -4.297 19.094 20.75 1 98.62 190 HIS A O 1
ATOM 1488 N N . VAL A 1 191 ? -3.326 20.328 19.125 1 98.69 191 VAL A N 1
ATOM 1489 C CA . VAL A 1 191 ? -2.174 20.703 19.938 1 98.69 191 VAL A CA 1
ATOM 1490 C C . VAL A 1 191 ? -1.856 22.188 19.734 1 98.69 191 VAL A C 1
ATOM 1492 O O . VAL A 1 191 ? -2.447 22.844 18.875 1 98.69 191 VAL A O 1
ATOM 1495 N N . ASP A 1 192 ? -1.034 22.703 20.594 1 98.38 192 ASP A N 1
ATOM 1496 C CA . ASP A 1 192 ? -0.295 23.922 20.281 1 98.38 192 ASP A CA 1
ATOM 1497 C C . ASP A 1 192 ? 1.006 23.594 19.547 1 98.38 192 ASP A C 1
ATOM 1499 O O . ASP A 1 192 ? 1.971 23.141 20.156 1 98.38 192 ASP A O 1
ATOM 1503 N N . PRO A 1 193 ? 1.053 23.875 18.312 1 98.06 193 PRO A N 1
ATOM 1504 C CA . PRO A 1 193 ? 2.225 23.438 17.547 1 98.06 193 PRO A CA 1
ATOM 1505 C C . PRO A 1 193 ? 3.525 24.047 18.062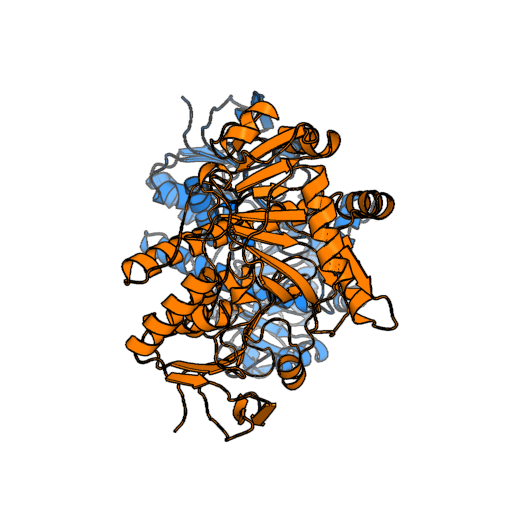 1 98.06 193 PRO A C 1
ATOM 1507 O O . PRO A 1 193 ? 4.562 23.375 18.078 1 98.06 193 PRO A O 1
ATOM 1510 N N . GLY A 1 194 ? 3.465 25.312 18.484 1 97.75 194 GLY A N 1
ATOM 1511 C CA . GLY A 1 194 ? 4.652 25.906 19.062 1 97.75 194 GLY A CA 1
ATOM 1512 C C . GLY A 1 194 ? 5.16 25.156 20.281 1 97.75 194 GLY A C 1
ATOM 1513 O O . GLY A 1 194 ? 6.363 24.938 20.422 1 97.75 194 GLY A O 1
ATOM 1514 N N . GLU A 1 195 ? 4.266 24.812 21.109 1 98.38 195 GLU A N 1
ATOM 1515 C CA . GLU A 1 195 ? 4.656 24.078 22.312 1 98.38 195 GLU A CA 1
ATOM 1516 C C . GLU A 1 195 ? 5.203 22.703 21.969 1 98.38 195 GLU A C 1
ATOM 1518 O O . GLU A 1 195 ? 6.148 22.219 22.609 1 98.38 195 GLU A O 1
ATOM 1523 N N . VAL A 1 196 ? 4.578 22.031 21.016 1 98.62 196 VAL A N 1
ATOM 1524 C CA . VAL A 1 196 ? 5.086 20.734 20.578 1 98.62 196 VAL A CA 1
ATOM 1525 C C . VAL A 1 196 ? 6.531 20.875 20.109 1 98.62 196 VAL A C 1
ATOM 1527 O O . VAL A 1 196 ? 7.406 20.109 20.531 1 98.62 196 VAL A O 1
ATOM 1530 N N . MET A 1 197 ? 6.766 21.859 19.25 1 98.56 197 MET A N 1
ATOM 1531 C CA . MET A 1 197 ? 8.094 22.078 18.688 1 98.56 197 MET A CA 1
ATOM 1532 C C . MET A 1 197 ? 9.117 22.359 19.766 1 98.56 197 MET A C 1
ATOM 1534 O O . MET A 1 197 ? 10.188 21.75 19.812 1 98.56 197 MET A O 1
ATOM 1538 N N . HIS A 1 198 ? 8.781 23.234 20.656 1 98.25 198 HIS A N 1
ATOM 1539 C CA . HIS A 1 198 ? 9.703 23.609 21.719 1 98.25 198 HIS A CA 1
ATOM 1540 C C . HIS A 1 198 ? 9.984 22.438 22.656 1 98.25 198 HIS A C 1
ATOM 1542 O O . HIS A 1 198 ? 11.133 22.203 23.031 1 98.25 198 HIS A O 1
ATOM 1548 N N . SER A 1 199 ? 8.953 21.781 23.016 1 98.38 199 SER A N 1
ATOM 1549 C CA . SER A 1 199 ? 9.117 20.641 23.922 1 98.38 199 SER A CA 1
ATOM 1550 C C . SER A 1 199 ? 9.961 19.547 23.281 1 98.38 199 SER A C 1
ATOM 1552 O O . SER A 1 199 ? 10.773 18.906 23.953 1 98.38 199 SER A O 1
ATOM 1554 N N . LEU A 1 200 ? 9.719 19.312 22.047 1 98.56 200 LEU A N 1
ATOM 1555 C CA . LEU A 1 200 ? 10.477 18.297 21.312 1 98.56 200 LEU A CA 1
ATOM 1556 C C . LEU A 1 200 ? 11.945 18.703 21.219 1 98.56 200 LEU A C 1
ATOM 1558 O O . LEU A 1 200 ? 12.836 17.859 21.406 1 98.56 200 LEU A O 1
ATOM 1562 N N . GLN A 1 201 ? 12.211 19.922 20.906 1 98.69 201 GLN A N 1
ATOM 1563 C CA . GLN A 1 201 ? 13.578 20.422 20.859 1 98.69 201 GLN A CA 1
ATOM 1564 C C . GLN A 1 201 ? 14.281 20.25 22.203 1 98.69 201 GLN A C 1
ATOM 1566 O O . GLN A 1 201 ? 15.406 19.766 22.266 1 98.69 201 GLN A O 1
ATOM 1571 N N . GLU A 1 202 ? 13.609 20.672 23.234 1 98.62 202 GLU A N 1
ATOM 1572 C CA . GLU A 1 202 ? 14.18 20.578 24.562 1 98.62 202 GLU A CA 1
ATOM 1573 C C . GLU A 1 202 ? 14.477 19.125 24.938 1 98.62 202 GLU A C 1
ATOM 1575 O O . GLU A 1 202 ? 15.555 18.828 25.469 1 98.62 202 GLU A O 1
ATOM 1580 N N . TYR A 1 203 ? 13.547 18.281 24.719 1 98.75 203 TYR A N 1
ATOM 1581 C CA . TYR A 1 203 ? 13.742 16.875 25 1 98.75 203 TYR A CA 1
ATOM 1582 C C . TYR A 1 203 ? 14.969 16.328 24.266 1 98.75 203 TYR A C 1
ATOM 1584 O O . TYR A 1 203 ? 15.805 15.656 24.875 1 98.75 203 TYR A O 1
ATOM 1592 N N . LEU A 1 204 ? 15.039 16.625 22.984 1 98.81 204 LEU A N 1
ATOM 1593 C CA . LEU A 1 204 ? 16.109 16.078 22.141 1 98.81 204 LEU A CA 1
ATOM 1594 C C . LEU A 1 204 ? 17.469 16.625 22.578 1 98.81 204 LEU A C 1
ATOM 1596 O O . LEU A 1 204 ? 18.453 15.891 22.641 1 98.81 204 LEU A O 1
ATOM 1600 N N . GLN A 1 205 ? 17.5 17.875 22.891 1 98.44 205 GLN A N 1
ATOM 1601 C CA . GLN A 1 205 ? 18.734 18.469 23.375 1 98.44 205 GLN A CA 1
ATOM 1602 C C . GLN A 1 205 ? 19.188 17.828 24.672 1 98.44 205 GLN A C 1
ATOM 1604 O O . GLN A 1 205 ? 20.359 17.484 24.828 1 98.44 205 GLN A O 1
ATOM 1609 N N . ASN A 1 206 ? 18.281 17.656 25.547 1 98.44 206 ASN A N 1
ATOM 1610 C CA . ASN A 1 206 ? 18.594 17.047 26.844 1 98.44 206 ASN A CA 1
ATOM 1611 C C . ASN A 1 206 ? 19.016 15.586 26.688 1 98.44 206 ASN A C 1
ATOM 1613 O O . ASN A 1 206 ? 19.797 15.078 27.484 1 98.44 206 ASN A O 1
ATOM 1617 N N . ALA A 1 207 ? 18.516 14.953 25.656 1 98.12 207 ALA A N 1
ATOM 1618 C CA . ALA A 1 207 ? 18.797 13.539 25.406 1 98.12 207 ALA A CA 1
ATOM 1619 C C . ALA A 1 207 ? 20.141 13.375 24.703 1 98.12 207 ALA A C 1
ATOM 1621 O O . ALA A 1 207 ? 20.609 12.25 24.5 1 98.12 207 ALA A O 1
ATOM 1622 N N . GLY A 1 208 ? 20.75 14.438 24.25 1 97.69 208 GLY A N 1
ATOM 1623 C CA . GLY A 1 208 ? 22.094 14.375 23.688 1 97.69 208 GLY A CA 1
ATOM 1624 C C . GLY A 1 208 ? 22.109 14.531 22.188 1 97.69 208 GLY A C 1
ATOM 1625 O O . GLY A 1 208 ? 23.156 14.383 21.547 1 97.69 208 GLY A O 1
ATOM 1626 N N . VAL A 1 209 ? 20.984 14.805 21.609 1 98.69 209 VAL A N 1
ATOM 1627 C CA . VAL A 1 209 ? 20.953 15.086 20.188 1 98.69 209 VAL A CA 1
ATOM 1628 C C . VAL A 1 209 ? 21.656 16.406 19.891 1 98.69 209 VAL A C 1
ATOM 1630 O O . VAL A 1 209 ? 21.422 17.406 20.594 1 98.69 209 VAL A O 1
ATOM 1633 N N . GLU A 1 210 ? 22.516 16.422 18.922 1 98.62 210 GLU A N 1
ATOM 1634 C CA . GLU A 1 210 ? 23.25 17.625 18.547 1 98.62 210 GLU A CA 1
ATOM 1635 C C . GLU A 1 210 ? 22.422 18.5 17.609 1 98.62 210 GLU A C 1
ATOM 1637 O O . GLU A 1 210 ? 21.797 18 16.672 1 98.62 210 GLU A O 1
ATOM 1642 N N . PHE A 1 211 ? 22.422 19.797 17.922 1 98.69 211 PHE A N 1
ATOM 1643 C CA . PHE A 1 211 ? 21.75 20.766 17.062 1 98.69 211 PHE A CA 1
ATOM 1644 C C . PHE A 1 211 ? 22.75 21.766 16.5 1 98.69 211 PHE A C 1
ATOM 1646 O O . PHE A 1 211 ? 23.531 22.359 17.25 1 98.69 211 PHE A O 1
ATOM 1653 N N . LEU A 1 212 ? 22.766 21.906 15.18 1 98.56 212 LEU A N 1
ATOM 1654 C CA . LEU A 1 212 ? 23.484 22.984 14.5 1 98.56 212 LEU A CA 1
ATOM 1655 C C . LEU A 1 212 ? 22.5 24.016 13.945 1 98.56 212 LEU A C 1
ATOM 1657 O O . LEU A 1 212 ? 22.141 23.953 12.766 1 98.56 212 LEU A O 1
ATOM 1661 N N . TYR A 1 213 ? 22.156 25 14.766 1 98.19 213 TYR A N 1
ATOM 1662 C CA . TYR A 1 213 ? 21.266 26.078 14.367 1 98.19 213 TYR A CA 1
ATOM 1663 C C . TYR A 1 213 ? 22.016 27.156 13.594 1 98.19 213 TYR A C 1
ATOM 1665 O O . TYR A 1 213 ? 23.234 27.25 13.688 1 98.19 213 TYR A O 1
ATOM 1673 N N . ASN A 1 214 ? 21.219 27.938 12.82 1 98.25 214 ASN A N 1
ATOM 1674 C CA . ASN A 1 214 ? 21.797 29 12.008 1 98.25 214 ASN A CA 1
ATOM 1675 C C . ASN A 1 214 ? 22.906 28.469 11.102 1 98.25 214 ASN A C 1
ATOM 1677 O O . ASN A 1 214 ? 23.938 29.141 10.914 1 98.25 214 ASN A O 1
ATOM 1681 N N . GLU A 1 215 ? 22.734 27.312 10.672 1 98.12 215 GLU A N 1
ATOM 1682 C CA . GLU A 1 215 ? 23.625 26.672 9.719 1 98.12 215 GLU A CA 1
ATOM 1683 C C . GLU A 1 215 ? 22.859 26.094 8.539 1 98.12 215 GLU A C 1
ATOM 1685 O O . GLU A 1 215 ? 22.125 25.109 8.68 1 98.12 215 GLU A O 1
ATOM 1690 N N . GLU A 1 216 ? 23.047 26.719 7.441 1 98 216 GLU A N 1
ATOM 1691 C CA . GLU A 1 216 ? 22.297 26.359 6.246 1 98 216 GLU A CA 1
ATOM 1692 C C . GLU A 1 216 ? 23.062 25.359 5.391 1 98 216 GLU A C 1
ATOM 1694 O O . GLU A 1 216 ? 24.219 25.594 5.039 1 98 216 GLU A O 1
ATOM 1699 N N . VAL A 1 217 ? 22.469 24.203 5.137 1 98.69 217 VAL A N 1
ATOM 1700 C CA . VAL A 1 217 ? 23.016 23.297 4.137 1 98.69 217 VAL A CA 1
ATOM 1701 C C . VAL A 1 217 ? 22.766 23.859 2.738 1 98.69 217 VAL A C 1
ATOM 1703 O O . VAL A 1 217 ? 21.625 24.156 2.367 1 98.69 217 VAL A O 1
ATOM 1706 N N . ILE A 1 218 ? 23.812 23.938 1.941 1 98.12 218 ILE A N 1
ATOM 1707 C CA . ILE A 1 218 ? 23.656 24.656 0.677 1 98.12 218 ILE A CA 1
ATOM 1708 C C . ILE A 1 218 ? 23.906 23.703 -0.486 1 98.12 218 ILE A C 1
ATOM 1710 O O . ILE A 1 218 ? 23.531 23.984 -1.627 1 98.12 218 ILE A O 1
ATOM 1714 N N . ASP A 1 219 ? 24.594 22.609 -0.098 1 98.25 219 ASP A N 1
ATOM 1715 C CA . ASP A 1 219 ? 24.938 21.688 -1.179 1 98.25 219 ASP A CA 1
ATOM 1716 C C . ASP A 1 219 ? 25.375 20.344 -0.629 1 98.25 219 ASP A C 1
ATOM 1718 O O . ASP A 1 219 ? 25.391 20.141 0.586 1 98.25 219 ASP A O 1
ATOM 1722 N N . PHE A 1 220 ? 25.672 19.438 -1.602 1 98.5 220 PHE A N 1
ATOM 1723 C CA . PHE A 1 220 ? 26.203 18.109 -1.277 1 98.5 220 PHE A CA 1
ATOM 1724 C C . PHE A 1 220 ? 27.422 17.781 -2.135 1 98.5 220 PHE A C 1
ATOM 1726 O O . PHE A 1 220 ? 27.562 18.312 -3.242 1 98.5 220 PHE A O 1
ATOM 1733 N N . GLU A 1 221 ? 28.297 17.031 -1.604 1 98.25 221 GLU A N 1
ATOM 1734 C CA . GLU A 1 221 ? 29.328 16.359 -2.387 1 98.25 221 GLU A CA 1
ATOM 1735 C C . GLU A 1 221 ? 28.984 14.898 -2.604 1 98.25 221 GLU A C 1
ATOM 1737 O O . GLU A 1 221 ? 28.609 14.195 -1.659 1 98.25 221 GLU A O 1
ATOM 1742 N N . PHE A 1 222 ? 29.062 14.477 -3.869 1 97.88 222 PHE A N 1
ATOM 1743 C CA . PHE A 1 222 ? 28.656 13.125 -4.238 1 97.88 222 PHE A CA 1
ATOM 1744 C C . PHE A 1 222 ? 29.875 12.281 -4.625 1 97.88 222 PHE A C 1
ATOM 1746 O O . PHE A 1 222 ? 30.844 12.805 -5.184 1 97.88 222 PHE A O 1
ATOM 1753 N N . LYS A 1 223 ? 29.875 11.078 -4.273 1 96.81 223 LYS A N 1
ATOM 1754 C CA . LYS A 1 223 ? 30.844 10.07 -4.719 1 96.81 223 LYS A CA 1
ATOM 1755 C C . LYS A 1 223 ? 30.156 8.734 -4.98 1 96.81 223 LYS A C 1
ATOM 1757 O O . LYS A 1 223 ? 29.688 8.078 -4.051 1 96.81 223 LYS A O 1
ATOM 1762 N N . ASN A 1 224 ? 30.109 8.336 -6.254 1 93.5 224 ASN A N 1
ATOM 1763 C CA . ASN A 1 224 ? 29.391 7.137 -6.672 1 93.5 224 ASN A CA 1
ATOM 1764 C C . ASN A 1 224 ? 27.922 7.188 -6.246 1 93.5 224 ASN A C 1
ATOM 1766 O O . ASN A 1 224 ? 27.219 8.148 -6.551 1 93.5 224 ASN A O 1
ATOM 1770 N N . ASN A 1 225 ? 27.422 6.328 -5.531 1 95.56 225 ASN A N 1
ATOM 1771 C CA . ASN A 1 225 ? 26.031 6.277 -5.133 1 95.56 225 ASN A CA 1
ATOM 1772 C C . ASN A 1 225 ? 25.844 6.684 -3.674 1 95.56 225 ASN A C 1
ATOM 1774 O O . ASN A 1 225 ? 24.938 6.191 -2.998 1 95.56 225 ASN A O 1
ATOM 1778 N N . LEU A 1 226 ? 26.812 7.652 -3.268 1 97.56 226 LEU A N 1
ATOM 1779 C CA . LEU A 1 226 ? 26.75 8.141 -1.894 1 97.56 226 LEU A CA 1
ATOM 1780 C C . LEU A 1 226 ? 26.938 9.648 -1.842 1 97.56 226 LEU A C 1
ATOM 1782 O O . LEU A 1 226 ? 27.562 10.234 -2.727 1 97.56 226 LEU A O 1
ATOM 1786 N N . ILE A 1 227 ? 26.297 10.211 -0.862 1 98.19 227 ILE A N 1
ATOM 1787 C CA . ILE A 1 227 ? 26.656 11.578 -0.486 1 98.19 227 ILE A CA 1
ATOM 1788 C C . ILE A 1 227 ? 27.859 11.562 0.451 1 98.19 227 ILE A C 1
ATOM 1790 O O . ILE A 1 227 ? 27.766 11.109 1.593 1 98.19 227 ILE A O 1
ATOM 1794 N N . GLU A 1 228 ? 28.922 12.062 -0.011 1 97.38 228 GLU A N 1
ATOM 1795 C CA . GLU A 1 228 ? 30.188 12.016 0.726 1 97.38 228 GLU A CA 1
ATOM 1796 C C . GLU A 1 228 ? 30.266 13.133 1.765 1 97.38 228 GLU A C 1
ATOM 1798 O O . GLU A 1 228 ? 30.922 12.984 2.797 1 97.38 228 GLU A O 1
ATOM 1803 N N . GLY A 1 229 ? 29.531 14.227 1.396 1 98.19 229 GLY A N 1
ATOM 1804 C CA . GLY A 1 229 ? 29.578 15.359 2.307 1 98.19 229 GLY A CA 1
ATOM 1805 C C . GLY A 1 229 ? 28.344 16.25 2.215 1 98.19 229 GLY A C 1
ATOM 1806 O O . GLY A 1 229 ? 27.859 16.531 1.117 1 98.19 229 GLY A O 1
ATOM 1807 N N . VAL A 1 230 ? 27.875 16.625 3.402 1 98.69 230 VAL A N 1
ATOM 1808 C CA . VAL A 1 230 ? 26.891 17.688 3.535 1 98.69 230 VAL A CA 1
ATOM 1809 C C . VAL A 1 230 ? 27.594 19.031 3.66 1 98.69 230 VAL A C 1
ATOM 1811 O O . VAL A 1 230 ? 28.344 19.266 4.613 1 98.69 230 VAL A O 1
ATOM 1814 N N . ILE A 1 231 ? 27.312 19.906 2.703 1 98.62 231 ILE A N 1
ATOM 1815 C CA . ILE A 1 231 ? 28.016 21.188 2.67 1 98.62 231 ILE A CA 1
ATOM 1816 C C . ILE A 1 231 ? 27.141 22.281 3.26 1 98.62 231 ILE A C 1
ATOM 1818 O O . ILE A 1 231 ? 26.078 22.578 2.729 1 98.62 231 ILE A O 1
ATOM 1822 N N . THR A 1 232 ? 27.594 22.828 4.359 1 98.31 232 THR A N 1
ATOM 1823 C CA . THR A 1 232 ? 26.953 24.031 4.902 1 98.31 232 THR A CA 1
ATOM 1824 C C . THR A 1 232 ? 27.75 25.281 4.559 1 98.31 232 THR A C 1
ATOM 1826 O O . THR A 1 232 ? 28.812 25.188 3.943 1 98.31 232 THR A O 1
ATOM 1829 N N . HIS A 1 233 ? 27.172 26.469 4.855 1 97.69 233 HIS A N 1
ATOM 1830 C CA . HIS A 1 233 ? 27.906 27.703 4.633 1 97.69 233 HIS A CA 1
ATOM 1831 C C . HIS A 1 233 ? 29.094 27.828 5.59 1 97.69 233 HIS A C 1
ATOM 1833 O O . HIS A 1 233 ? 29.938 28.703 5.426 1 97.69 233 HIS A O 1
ATOM 1839 N N . LYS A 1 234 ? 29.188 26.891 6.562 1 97.62 234 LYS A N 1
ATOM 1840 C CA . LYS A 1 234 ? 30.266 26.969 7.559 1 97.62 234 LYS A CA 1
ATOM 1841 C C . LYS A 1 234 ? 31.281 25.859 7.359 1 97.62 234 LYS A C 1
ATOM 1843 O O . LYS A 1 234 ? 32.469 26.047 7.605 1 97.62 234 LYS A O 1
ATOM 1848 N N . GLU A 1 235 ? 30.797 24.625 6.949 1 97.56 235 GLU A N 1
ATOM 1849 C CA . GLU A 1 235 ? 31.719 23.484 6.941 1 97.56 235 GLU A CA 1
ATOM 1850 C C . GLU A 1 235 ? 31.172 22.344 6.094 1 97.56 235 GLU A C 1
ATOM 1852 O O . GLU A 1 235 ? 30.078 22.453 5.523 1 97.56 235 GLU A O 1
ATOM 1857 N N . LYS A 1 236 ? 32 21.344 5.973 1 97.94 236 LYS A N 1
ATOM 1858 C CA . LYS A 1 236 ? 31.609 20.062 5.375 1 97.94 236 LYS A CA 1
ATOM 1859 C C . LYS A 1 236 ? 31.422 18.984 6.441 1 97.94 236 LYS A C 1
ATOM 1861 O O . LYS A 1 236 ? 32.281 18.797 7.289 1 97.94 236 LYS A O 1
ATOM 1866 N N . ILE A 1 237 ? 30.281 18.297 6.398 1 98.38 237 ILE A N 1
ATOM 1867 C CA . ILE A 1 237 ? 29.953 17.281 7.391 1 98.38 237 ILE A CA 1
ATOM 1868 C C . ILE A 1 237 ? 29.781 15.93 6.703 1 98.38 237 ILE A C 1
ATOM 1870 O O . ILE A 1 237 ? 29.031 15.812 5.73 1 98.38 237 ILE A O 1
ATOM 1874 N N . GLN A 1 238 ? 30.438 14.93 7.137 1 98.31 238 GLN A N 1
ATOM 1875 C CA . GLN A 1 238 ? 30.219 13.562 6.668 1 98.31 238 GLN A CA 1
ATOM 1876 C C . GLN A 1 238 ? 29.188 12.844 7.531 1 98.31 238 GLN A C 1
ATOM 1878 O O . GLN A 1 238 ? 29.109 13.062 8.742 1 98.31 238 GLN A O 1
ATOM 1883 N N . ALA A 1 239 ? 28.359 12.039 6.871 1 97.94 239 ALA A N 1
ATOM 1884 C CA . ALA A 1 239 ? 27.312 11.336 7.598 1 97.94 239 ALA A CA 1
ATOM 1885 C C . ALA A 1 239 ? 27.062 9.945 7.008 1 97.94 239 ALA A C 1
ATOM 1887 O O . ALA A 1 239 ? 27.188 9.75 5.797 1 97.94 239 ALA A O 1
ATOM 1888 N N . GLU A 1 240 ? 26.719 8.984 7.875 1 98.19 240 GLU A N 1
ATOM 1889 C CA . GLU A 1 240 ? 26.359 7.645 7.426 1 98.19 240 GLU A CA 1
ATOM 1890 C C . GLU A 1 240 ? 24.969 7.621 6.812 1 98.19 240 GLU A C 1
ATOM 1892 O O . GLU A 1 240 ? 24.734 6.949 5.805 1 98.19 240 GLU A O 1
ATOM 1897 N N . THR A 1 241 ? 24.047 8.289 7.43 1 98.62 241 THR A N 1
ATOM 1898 C CA . THR A 1 241 ? 22.672 8.438 6.961 1 98.62 241 THR A CA 1
ATOM 1899 C C . THR A 1 241 ? 22.25 9.898 6.988 1 98.62 241 THR A C 1
ATOM 1901 O O . THR A 1 241 ? 22.484 10.609 7.965 1 98.62 241 THR A O 1
ATOM 1904 N N . ILE A 1 242 ? 21.656 10.352 5.934 1 98.88 242 ILE A N 1
ATOM 1905 C CA . ILE A 1 242 ? 21.156 11.719 5.812 1 98.88 242 ILE A CA 1
ATOM 1906 C C . ILE A 1 242 ? 19.641 11.695 5.598 1 98.88 242 ILE A C 1
ATOM 1908 O O . ILE A 1 242 ? 19.156 11.008 4.699 1 98.88 242 ILE A O 1
ATOM 1912 N N . ILE A 1 243 ? 18.922 12.336 6.434 1 98.94 243 ILE A N 1
ATOM 1913 C CA . ILE A 1 243 ? 17.484 12.5 6.277 1 98.94 243 ILE A CA 1
ATOM 1914 C C . ILE A 1 243 ? 17.172 13.93 5.855 1 98.94 243 ILE A C 1
ATOM 1916 O O . ILE A 1 243 ? 17.5 14.883 6.562 1 98.94 243 ILE A O 1
ATOM 1920 N N . LEU A 1 244 ? 16.594 14.055 4.73 1 98.75 244 LEU A N 1
ATOM 1921 C CA . LEU A 1 244 ? 16.234 15.359 4.18 1 98.75 244 LEU A CA 1
ATOM 1922 C C . LEU A 1 244 ? 14.781 15.695 4.48 1 98.75 244 LEU A C 1
ATOM 1924 O O . LEU A 1 244 ? 13.875 15.172 3.836 1 98.75 244 LEU A O 1
ATOM 1928 N N . ALA A 1 245 ? 14.523 16.562 5.387 1 98.31 245 ALA A N 1
ATOM 1929 C CA . ALA A 1 245 ? 13.203 17.031 5.824 1 98.31 245 ALA A CA 1
ATOM 1930 C C . ALA A 1 245 ? 13.102 18.547 5.758 1 98.31 245 ALA A C 1
ATOM 1932 O O . ALA A 1 245 ? 12.797 19.203 6.758 1 98.31 245 ALA A O 1
ATOM 1933 N N . THR A 1 246 ? 13.156 19.109 4.547 1 95.44 246 THR A N 1
ATOM 1934 C CA . THR A 1 246 ? 13.336 20.547 4.398 1 95.44 246 THR A CA 1
ATOM 1935 C C . THR A 1 246 ? 12.016 21.234 4.043 1 95.44 246 THR A C 1
ATOM 1937 O O . THR A 1 246 ? 12 22.344 3.531 1 95.44 246 THR A O 1
ATOM 1940 N N . GLY A 1 247 ? 10.922 20.531 4.203 1 94.69 247 GLY A N 1
ATOM 1941 C CA . GLY A 1 247 ? 9.617 21.141 4.027 1 94.69 247 GLY A CA 1
ATOM 1942 C C . GLY A 1 247 ? 9.344 21.578 2.596 1 94.69 247 GLY A C 1
ATOM 1943 O O . GLY A 1 247 ? 9.531 20.781 1.663 1 94.69 247 GLY A O 1
ATOM 1944 N N . ALA A 1 248 ? 8.953 22.812 2.4 1 94.25 248 ALA A N 1
ATOM 1945 C CA . ALA A 1 248 ? 8.445 23.297 1.116 1 94.25 248 ALA A CA 1
ATOM 1946 C C . ALA A 1 248 ? 9.594 23.734 0.21 1 94.25 248 ALA A C 1
ATOM 1948 O O . ALA A 1 248 ? 9.406 23.906 -0.997 1 94.25 248 ALA A O 1
ATOM 1949 N N . ASN A 1 249 ? 10.742 23.969 0.79 1 92.06 249 ASN A N 1
ATOM 1950 C CA . ASN A 1 249 ? 11.883 24.422 -0.008 1 92.06 249 ASN A CA 1
ATOM 1951 C C . ASN A 1 249 ? 12.461 23.297 -0.85 1 92.06 249 ASN A C 1
ATOM 1953 O O . ASN A 1 249 ? 13.031 22.344 -0.311 1 92.06 249 ASN A O 1
ATOM 1957 N N . PRO A 1 250 ? 12.398 23.406 -2.111 1 93.56 250 PRO A N 1
ATOM 1958 C CA . PRO A 1 250 ? 12.812 22.297 -2.975 1 93.56 250 PRO A CA 1
ATOM 1959 C C . PRO A 1 250 ? 14.305 22.328 -3.305 1 93.56 250 PRO A C 1
ATOM 1961 O O . PRO A 1 250 ? 14.812 21.438 -3.975 1 93.56 250 PRO A O 1
ATOM 1964 N N . THR A 1 251 ? 15.039 23.281 -2.865 1 95.62 251 THR A N 1
ATOM 1965 C CA . THR A 1 251 ? 16.391 23.562 -3.332 1 95.62 251 THR A CA 1
ATOM 1966 C C . THR A 1 251 ? 17.297 22.359 -3.125 1 95.62 251 THR A C 1
ATOM 1968 O O . THR A 1 251 ? 17.969 21.906 -4.055 1 95.62 251 THR A O 1
ATOM 1971 N N . LEU A 1 252 ? 17.328 21.828 -1.945 1 97.75 252 LEU A N 1
ATOM 1972 C CA . LEU A 1 252 ? 18.234 20.719 -1.652 1 97.75 252 LEU A CA 1
ATOM 1973 C C . LEU A 1 252 ? 17.766 19.453 -2.357 1 97.75 252 LEU A C 1
ATOM 1975 O O . LEU A 1 252 ? 18.594 18.625 -2.748 1 97.75 252 LEU A O 1
ATOM 1979 N N . ILE A 1 253 ? 16.453 19.266 -2.492 1 97.56 253 ILE A N 1
ATOM 1980 C CA . ILE A 1 253 ? 15.922 18.125 -3.24 1 97.56 253 ILE A CA 1
ATOM 1981 C C . ILE A 1 253 ? 16.438 18.172 -4.68 1 97.56 253 ILE A C 1
ATOM 1983 O O . ILE A 1 253 ? 16.891 17.156 -5.215 1 97.56 253 ILE A O 1
ATOM 1987 N N . LYS A 1 254 ? 16.406 19.359 -5.266 1 97 254 LYS A N 1
ATOM 1988 C CA . LYS A 1 254 ? 16.875 19.531 -6.641 1 97 254 LYS A CA 1
ATOM 1989 C C . LYS A 1 254 ? 18.359 19.25 -6.75 1 97 254 LYS A C 1
ATOM 1991 O O . LYS A 1 254 ? 18.828 18.703 -7.758 1 97 254 LYS A O 1
ATOM 1996 N N . LYS A 1 255 ? 19.094 19.609 -5.715 1 97.44 255 LYS A N 1
ATOM 1997 C CA . LYS A 1 255 ? 20.531 19.359 -5.703 1 97.44 255 LYS A CA 1
ATOM 1998 C C . LYS A 1 255 ? 20.828 17.859 -5.746 1 97.44 255 LYS A C 1
ATOM 2000 O O . LYS A 1 255 ? 21.922 17.453 -6.152 1 97.44 255 LYS A O 1
ATOM 2005 N N . THR A 1 256 ? 19.922 17 -5.312 1 97.44 256 THR A N 1
ATOM 2006 C CA . THR A 1 256 ? 20.109 15.562 -5.352 1 97.44 256 THR A CA 1
ATOM 2007 C C . THR A 1 256 ? 19.578 14.984 -6.668 1 97.44 256 THR A C 1
ATOM 2009 O O . THR A 1 256 ? 19.344 13.781 -6.777 1 97.44 256 THR A O 1
ATOM 2012 N N . LYS A 1 257 ? 19.203 15.82 -7.605 1 96.06 257 LYS A N 1
ATOM 2013 C CA . LYS A 1 257 ? 18.75 15.461 -8.945 1 96.06 257 LYS A CA 1
ATOM 2014 C C . LYS A 1 257 ? 17.328 14.906 -8.906 1 96.06 257 LYS A C 1
ATOM 2016 O O . LYS A 1 257 ? 16.969 14.055 -9.719 1 96.06 257 LYS A O 1
ATOM 2021 N N . ASN A 1 258 ? 16.594 15.305 -7.867 1 96.56 258 ASN A N 1
ATOM 2022 C CA . ASN A 1 258 ? 15.172 14.992 -7.781 1 96.56 258 ASN A CA 1
ATOM 2023 C C . ASN A 1 258 ? 14.312 16.234 -8.031 1 96.56 258 ASN A C 1
ATOM 2025 O O . ASN A 1 258 ? 14.758 17.359 -7.797 1 96.56 258 ASN A O 1
ATOM 2029 N N . ASP A 1 259 ? 13.094 16.016 -8.555 1 94.69 259 ASP A N 1
ATOM 2030 C CA . ASP A 1 259 ? 12.109 17.078 -8.75 1 94.69 259 ASP A CA 1
ATOM 2031 C C . ASP A 1 259 ? 10.703 16.594 -8.422 1 94.69 259 ASP A C 1
ATOM 2033 O O . ASP A 1 259 ? 9.875 16.438 -9.32 1 94.69 259 ASP A O 1
ATOM 2037 N N . PHE A 1 260 ? 10.445 16.422 -7.18 1 95.88 260 PHE A N 1
ATOM 2038 C CA . PHE A 1 260 ? 9.18 15.898 -6.691 1 95.88 260 PHE A CA 1
ATOM 2039 C C . PHE A 1 260 ? 8.031 16.828 -7.047 1 95.88 260 PHE A C 1
ATOM 2041 O O . PHE A 1 260 ? 8.211 18.047 -7.102 1 95.88 260 PHE A O 1
ATOM 2048 N N . LEU A 1 261 ? 6.902 16.297 -7.371 1 95.44 261 LEU A N 1
ATOM 2049 C CA . LEU A 1 261 ? 5.715 17.094 -7.656 1 95.44 261 LEU A CA 1
ATOM 2050 C C . LEU A 1 261 ? 5.094 17.625 -6.371 1 95.44 261 LEU A C 1
ATOM 2052 O O . LEU A 1 261 ? 4.062 17.125 -5.922 1 95.44 261 LEU A O 1
ATOM 2056 N N . MET A 1 262 ? 5.691 18.562 -5.859 1 95.06 262 MET A N 1
ATOM 2057 C CA . MET A 1 262 ? 5.32 19.25 -4.625 1 95.06 262 MET A CA 1
ATOM 2058 C C . MET A 1 262 ? 5.516 20.75 -4.762 1 95.06 262 MET A C 1
ATOM 2060 O O . MET A 1 262 ? 6.422 21.203 -5.461 1 95.06 262 MET A O 1
ATOM 2064 N N . MET A 1 263 ? 4.641 21.516 -4.148 1 93.81 263 MET A N 1
ATOM 2065 C CA . MET A 1 263 ? 4.73 22.969 -4.195 1 93.81 263 MET A CA 1
ATOM 2066 C C . MET A 1 263 ? 4.508 23.578 -2.814 1 93.81 263 MET A C 1
ATOM 2068 O O . MET A 1 263 ? 3.697 23.078 -2.035 1 93.81 263 MET A O 1
ATOM 2072 N N . GLY A 1 264 ? 5.266 24.672 -2.609 1 95 264 GLY A N 1
ATOM 2073 C CA . GLY A 1 264 ? 4.953 25.438 -1.411 1 95 264 GLY A CA 1
ATOM 2074 C C . GLY A 1 264 ? 3.617 26.156 -1.486 1 95 264 GLY A C 1
ATOM 2075 O O . GLY A 1 264 ? 3.369 26.922 -2.414 1 95 264 GLY A O 1
ATOM 2076 N N . ALA A 1 265 ? 2.758 25.812 -0.589 1 95.25 265 ALA A N 1
ATOM 2077 C CA . ALA A 1 265 ? 1.456 26.469 -0.494 1 95.25 265 ALA A CA 1
ATOM 2078 C C . ALA A 1 265 ? 1.412 27.422 0.689 1 95.25 265 ALA A C 1
ATOM 2080 O O . ALA A 1 265 ? 1.533 27 1.843 1 95.25 265 ALA A O 1
ATOM 2081 N N . LYS A 1 266 ? 1.33 28.672 0.391 1 95.75 266 LYS A N 1
ATOM 2082 C CA . LYS A 1 266 ? 1.371 29.703 1.42 1 95.75 266 LYS A CA 1
ATOM 2083 C C . LYS A 1 266 ? 0.039 29.797 2.158 1 95.75 266 LYS A C 1
ATOM 2085 O O . LYS A 1 266 ? -1.023 29.812 1.535 1 95.75 266 LYS A O 1
ATOM 2090 N N . GLY A 1 267 ? 0.136 29.75 3.434 1 96.44 267 GLY A N 1
ATOM 2091 C CA . GLY A 1 267 ? -1.001 29.969 4.316 1 96.44 267 GLY A CA 1
ATOM 2092 C C . GLY A 1 267 ? -0.748 31.031 5.367 1 96.44 267 GLY A C 1
ATOM 2093 O O . GLY A 1 267 ? 0.356 31.562 5.453 1 96.44 267 GLY A O 1
ATOM 2094 N N . TYR A 1 268 ? -1.796 31.391 6.039 1 97.12 268 TYR A N 1
ATOM 2095 C CA . TYR A 1 268 ? -1.721 32.469 7.016 1 97.12 268 TYR A CA 1
ATOM 2096 C C . TYR A 1 268 ? -2.328 32.031 8.344 1 97.12 268 TYR A C 1
ATOM 2098 O O . TYR A 1 268 ? -3.162 31.141 8.391 1 97.12 268 TYR A O 1
ATOM 2106 N N . SER A 1 269 ? -1.873 32.688 9.414 1 98.06 269 SER A N 1
ATOM 2107 C CA . SER A 1 269 ? -2.51 32.531 10.719 1 98.06 269 SER A CA 1
ATOM 2108 C C . SER A 1 269 ? -2.535 33.844 11.484 1 98.06 269 SER A C 1
ATOM 2110 O O . SER A 1 269 ? -1.77 34.781 11.18 1 98.06 269 SER A O 1
ATOM 2112 N N . ILE A 1 270 ? -3.455 34 12.297 1 98.56 270 ILE A N 1
ATOM 2113 C CA . ILE A 1 270 ? -3.564 35.062 13.266 1 98.56 270 ILE A CA 1
ATOM 2114 C C . ILE A 1 270 ? -3.756 34.5 14.664 1 98.56 270 ILE A C 1
ATOM 2116 O O . ILE A 1 270 ? -4.711 33.75 14.914 1 98.56 270 ILE A O 1
ATOM 2120 N N . THR A 1 271 ? -2.84 34.781 15.547 1 98.69 271 THR A N 1
ATOM 2121 C CA . THR A 1 271 ? -2.932 34.375 16.938 1 98.69 271 THR A CA 1
ATOM 2122 C C . THR A 1 271 ? -3.324 35.531 17.828 1 98.69 271 THR A C 1
ATOM 2124 O O . THR A 1 271 ? -2.783 36.656 17.688 1 98.69 271 THR A O 1
ATOM 2127 N N . PHE A 1 272 ? -4.242 35.312 18.75 1 98.62 272 PHE A N 1
ATOM 2128 C CA . PHE A 1 272 ? -4.73 36.438 19.562 1 98.62 272 PHE A CA 1
ATOM 2129 C C . PHE A 1 272 ? -5.316 35.938 20.875 1 98.62 272 PHE A C 1
ATOM 2131 O O . PHE A 1 272 ? -5.496 34.719 21.062 1 98.62 272 PHE A O 1
ATOM 2138 N N . LYS A 1 273 ? -5.539 36.844 21.75 1 98.31 273 LYS A N 1
ATOM 2139 C CA . LYS A 1 273 ? -6.227 36.562 23 1 98.31 273 LYS A CA 1
ATOM 2140 C C . LYS A 1 273 ? -7.703 36.938 22.922 1 98.31 273 LYS A C 1
ATOM 2142 O O . LYS A 1 273 ? -8.078 37.844 22.156 1 98.31 273 LYS A O 1
ATOM 2147 N N . MET A 1 274 ? -8.484 36.25 23.578 1 96.81 274 MET A N 1
ATOM 2148 C CA . MET A 1 274 ? -9.898 36.562 23.734 1 96.81 274 MET A CA 1
ATOM 2149 C C . MET A 1 274 ? -10.422 36.062 25.094 1 96.81 274 MET A C 1
ATOM 2151 O O . MET A 1 274 ? -9.773 35.25 25.75 1 96.81 274 MET A O 1
ATOM 2155 N N . PRO A 1 275 ? -11.578 36.594 25.516 1 96.19 275 PRO A N 1
ATOM 2156 C CA . PRO A 1 275 ? -12.141 36.125 26.781 1 96.19 275 PRO A CA 1
ATOM 2157 C C . PRO A 1 275 ? -12.398 34.625 26.766 1 96.19 275 PRO A C 1
ATOM 2159 O O . PRO A 1 275 ? -12.852 34.062 25.766 1 96.19 275 PRO A O 1
ATOM 2162 N N . GLU A 1 276 ? -12.109 34 27.906 1 95.44 276 GLU A N 1
ATOM 2163 C CA . GLU A 1 276 ? -12.188 32.562 28.047 1 95.44 276 GLU A CA 1
ATOM 2164 C C . GLU A 1 276 ? -13.578 32.031 27.656 1 95.44 276 GLU A C 1
ATOM 2166 O O . GLU A 1 276 ? -13.703 30.969 27.047 1 95.44 276 GLU A O 1
ATOM 2171 N N . GLU A 1 277 ? -14.602 32.781 27.969 1 94.94 277 GLU A N 1
ATOM 2172 C CA . GLU A 1 277 ? -15.977 32.344 27.734 1 94.94 277 GLU A CA 1
ATOM 2173 C C . GLU A 1 277 ? -16.312 32.344 26.234 1 94.94 277 GLU A C 1
ATOM 2175 O O . GLU A 1 277 ? -17.297 31.75 25.812 1 94.94 277 GLU A O 1
ATOM 2180 N N . LEU A 1 278 ? -15.445 33.031 25.438 1 96.31 278 LEU A N 1
ATOM 2181 C CA . LEU A 1 278 ? -15.695 33.125 24.016 1 96.31 278 LEU A CA 1
ATOM 2182 C C . LEU A 1 278 ? -14.852 32.125 23.234 1 96.31 278 LEU A C 1
ATOM 2184 O O . LEU A 1 278 ? -15.117 31.859 22.062 1 96.31 278 LEU A O 1
ATOM 2188 N N . LYS A 1 279 ? -13.836 31.547 23.859 1 96.69 279 LYS A N 1
ATOM 2189 C CA . LYS A 1 279 ? -12.93 30.625 23.188 1 96.69 279 LYS A CA 1
ATOM 2190 C C . LYS A 1 279 ? -13.672 29.375 22.734 1 96.69 279 LYS A C 1
ATOM 2192 O O . LYS A 1 279 ? -14.562 28.875 23.422 1 96.69 279 LYS A O 1
ATOM 2197 N N . PRO A 1 280 ? -13.32 28.891 21.547 1 97.75 280 PRO A N 1
ATOM 2198 C CA . PRO A 1 280 ? -13.852 27.562 21.188 1 97.75 280 PRO A CA 1
ATOM 2199 C C . PRO A 1 280 ? -13.453 26.484 22.203 1 97.75 280 PRO A C 1
ATOM 2201 O O . PRO A 1 280 ? -12.336 26.5 22.719 1 97.75 280 PRO A O 1
ATOM 2204 N N . LYS A 1 281 ? -14.336 25.531 22.438 1 97.12 281 LYS A N 1
ATOM 2205 C CA . LYS A 1 281 ? -14.07 24.453 23.391 1 97.12 281 LYS A CA 1
ATOM 2206 C C . LYS A 1 281 ? -13.172 23.375 22.766 1 97.12 281 LYS A C 1
ATOM 2208 O O . LYS A 1 281 ? -12.539 22.609 23.484 1 97.12 281 LYS A O 1
ATOM 2213 N N . THR A 1 282 ? -13.203 23.266 21.5 1 97.56 282 THR A N 1
ATOM 2214 C CA . THR A 1 282 ? -12.352 22.359 20.75 1 97.56 282 THR A CA 1
ATOM 2215 C C . THR A 1 282 ? -11.922 22.984 19.422 1 97.56 282 THR A C 1
ATOM 2217 O O . THR A 1 282 ? -12.344 24.094 19.094 1 97.56 282 THR A O 1
ATOM 2220 N N . SER A 1 283 ? -10.93 22.312 18.75 1 97.94 283 SER A N 1
ATOM 2221 C CA . SER A 1 283 ? -10.562 22.797 17.422 1 97.94 283 SER A CA 1
ATOM 2222 C C . SER A 1 283 ? -11.766 22.797 16.484 1 97.94 283 SER A C 1
ATOM 2224 O O . SER A 1 283 ? -12.586 21.875 16.516 1 97.94 283 SER A O 1
ATOM 2226 N N . SER A 1 284 ? -11.883 23.828 15.688 1 98.06 284 SER A N 1
ATOM 2227 C CA . SER A 1 284 ? -13.008 23.984 14.781 1 98.06 284 SER A CA 1
ATOM 2228 C C . SER A 1 284 ? -12.539 24.344 13.375 1 98.06 284 SER A C 1
ATOM 2230 O O . SER A 1 284 ? -11.5 24.984 13.203 1 98.06 284 SER A O 1
ATOM 2232 N N . LEU A 1 285 ? -13.242 23.844 12.406 1 97.56 285 LEU A N 1
ATOM 2233 C CA . LEU A 1 285 ? -12.977 24.141 11.008 1 97.56 285 LEU A CA 1
ATOM 2234 C C . LEU A 1 285 ? -14.258 24.547 10.281 1 97.56 285 LEU A C 1
ATOM 2236 O O . LEU A 1 285 ? -15.219 23.766 10.234 1 97.56 285 LEU A O 1
ATOM 2240 N N . PHE A 1 286 ? -14.312 25.797 9.867 1 96.12 286 PHE A N 1
ATOM 2241 C CA . PHE A 1 286 ? -15.352 26.156 8.906 1 96.12 286 PHE A CA 1
ATOM 2242 C C . PHE A 1 286 ? -15.109 25.469 7.566 1 96.12 286 PHE A C 1
ATOM 2244 O O . PHE A 1 286 ? -14.281 25.922 6.773 1 96.12 286 PHE A O 1
ATOM 2251 N N . ALA A 1 287 ? -15.867 24.469 7.316 1 93.31 287 ALA A N 1
ATOM 2252 C CA . ALA A 1 287 ? -15.57 23.484 6.273 1 93.31 287 ALA A CA 1
ATOM 2253 C C . ALA A 1 287 ? -15.586 24.125 4.891 1 93.31 287 ALA A C 1
ATOM 2255 O O . ALA A 1 287 ? -14.727 23.844 4.051 1 93.31 287 ALA A O 1
ATOM 2256 N N . ASP A 1 288 ? -16.516 24.984 4.668 1 90.31 288 ASP A N 1
ATOM 2257 C CA . ASP A 1 288 ? -16.734 25.516 3.33 1 90.31 288 ASP A CA 1
ATOM 2258 C C . ASP A 1 288 ? -15.688 26.562 2.98 1 90.31 288 ASP A C 1
ATOM 2260 O O . ASP A 1 288 ? -15.195 26.609 1.852 1 90.31 288 ASP A O 1
ATOM 2264 N N . ILE A 1 289 ? -15.297 27.375 3.934 1 89.19 289 ILE A N 1
ATOM 2265 C CA . ILE A 1 289 ? -14.383 28.469 3.635 1 89.19 289 ILE A CA 1
ATOM 2266 C C . ILE A 1 289 ? -12.969 28.094 4.07 1 89.19 289 ILE A C 1
ATOM 2268 O O . ILE A 1 289 ? -12.039 28.891 3.93 1 89.19 289 ILE A O 1
ATOM 2272 N N . PHE A 1 290 ? -12.781 26.938 4.598 1 90.88 290 PHE A N 1
ATOM 2273 C CA . PHE A 1 290 ? -11.5 26.375 4.992 1 90.88 290 PHE A CA 1
ATOM 2274 C C . PHE A 1 290 ? -10.766 27.297 5.957 1 90.88 290 PHE A C 1
ATOM 2276 O O . PHE A 1 290 ? -9.625 27.688 5.699 1 90.88 290 PHE A O 1
ATOM 2283 N N . MET A 1 291 ? -11.367 27.547 7.02 1 95.31 291 MET A N 1
ATOM 2284 C CA . MET A 1 291 ? -10.789 28.359 8.094 1 95.31 291 MET A CA 1
ATOM 2285 C C . MET A 1 291 ? -10.852 27.609 9.422 1 95.31 291 MET A C 1
ATOM 2287 O O . MET A 1 291 ? -11.93 27.203 9.859 1 95.31 291 MET A O 1
ATOM 2291 N N . ALA A 1 292 ? -9.719 27.484 9.984 1 97.5 292 ALA A N 1
ATOM 2292 C CA . ALA A 1 292 ? -9.648 26.812 11.273 1 97.5 292 ALA A CA 1
ATOM 2293 C C . ALA A 1 292 ? -9.531 27.828 12.414 1 97.5 292 ALA A C 1
ATOM 2295 O O . ALA A 1 292 ? -8.945 28.891 12.25 1 97.5 292 ALA A O 1
ATOM 2296 N N . MET A 1 293 ? -10.102 27.562 13.484 1 98.38 293 MET A N 1
ATOM 2297 C CA . MET A 1 293 ? -9.953 28.297 14.742 1 98.38 293 MET A CA 1
ATOM 2298 C C . MET A 1 293 ? -9.695 27.328 15.898 1 98.38 293 MET A C 1
ATOM 2300 O O . MET A 1 293 ? -10.562 26.516 16.234 1 98.38 293 MET A O 1
ATOM 2304 N N . THR A 1 294 ? -8.57 27.406 16.453 1 98.38 294 THR A N 1
ATOM 2305 C CA . THR A 1 294 ? -8.141 26.422 17.438 1 98.38 294 THR A CA 1
ATOM 2306 C C . THR A 1 294 ? -7.805 27.094 18.766 1 98.38 294 THR A C 1
ATOM 2308 O O . THR A 1 294 ? -7.035 28.062 18.797 1 98.38 294 THR A O 1
ATOM 2311 N N . PRO A 1 295 ? -8.406 26.594 19.859 1 98.25 295 PRO A N 1
ATOM 2312 C CA . PRO A 1 295 ? -7.977 27.078 21.172 1 98.25 295 PRO A CA 1
ATOM 2313 C C . PRO A 1 295 ? -6.594 26.562 21.562 1 98.25 295 PRO A C 1
ATOM 2315 O O . PRO A 1 295 ? -6.258 25.406 21.297 1 98.25 295 PRO A O 1
ATOM 2318 N N . ARG A 1 296 ? -5.84 27.359 22.109 1 97.25 296 ARG A N 1
ATOM 2319 C CA . ARG A 1 296 ? -4.531 27.062 22.688 1 97.25 296 ARG A CA 1
ATOM 2320 C C . ARG A 1 296 ? -4.516 27.344 24.188 1 97.25 296 ARG A C 1
ATOM 2322 O O . ARG A 1 296 ? -5.57 27.547 24.797 1 97.25 296 ARG A O 1
ATOM 2329 N N . ARG A 1 297 ? -3.377 27.156 24.812 1 94.75 297 ARG A N 1
ATOM 2330 C CA . ARG A 1 297 ? -3.301 27.297 26.266 1 94.75 297 ARG A CA 1
ATOM 2331 C C . ARG A 1 297 ? -3.771 28.688 26.688 1 94.75 297 ARG A C 1
ATOM 2333 O O . ARG A 1 297 ? -4.605 28.812 27.594 1 94.75 297 ARG A O 1
ATOM 2340 N N . ASP A 1 298 ? -3.289 29.734 26 1 94.38 298 ASP A N 1
ATOM 2341 C CA . ASP A 1 298 ? -3.596 31.094 26.453 1 94.38 298 ASP A CA 1
ATOM 2342 C C . ASP A 1 298 ? -4.125 31.938 25.312 1 94.38 298 ASP A C 1
ATOM 2344 O O . ASP A 1 298 ? -4.469 33.094 25.5 1 94.38 298 ASP A O 1
ATOM 2348 N N . THR A 1 299 ? -4.145 31.422 24.172 1 97.94 299 THR A N 1
ATOM 2349 C CA . THR A 1 299 ? -4.551 32.156 22.984 1 97.94 299 THR A CA 1
ATOM 2350 C C . THR A 1 299 ? -5.445 31.297 22.094 1 97.94 299 THR A C 1
ATOM 2352 O O . THR A 1 299 ? -5.738 30.156 22.422 1 97.94 299 THR A O 1
ATOM 2355 N N . VAL A 1 300 ? -5.957 31.906 21.094 1 98.38 300 VAL A N 1
ATOM 2356 C CA . VAL A 1 300 ? -6.68 31.281 20 1 98.38 300 VAL A CA 1
ATOM 2357 C C . VAL A 1 300 ? -5.996 31.609 18.672 1 98.38 300 VAL A C 1
ATOM 2359 O O . VAL A 1 300 ? -5.395 32.656 18.531 1 98.38 300 VAL A O 1
ATOM 2362 N N . ARG A 1 301 ? -5.984 30.656 17.75 1 98.62 301 ARG A N 1
ATOM 2363 C CA . ARG A 1 301 ? -5.383 30.891 16.438 1 98.62 301 ARG A CA 1
ATOM 2364 C C . ARG A 1 301 ? -6.363 30.562 15.32 1 98.62 301 ARG A C 1
ATOM 2366 O O . ARG A 1 301 ? -7.059 29.547 15.375 1 98.62 301 ARG A O 1
ATOM 2373 N N . ILE A 1 302 ? -6.488 31.469 14.383 1 98.25 302 ILE A N 1
ATOM 2374 C CA . ILE A 1 302 ? -7.211 31.156 13.156 1 98.25 302 ILE A CA 1
ATOM 2375 C C . ILE A 1 302 ? -6.223 30.969 12.008 1 98.25 302 ILE A C 1
ATOM 2377 O O . ILE A 1 302 ? -5.199 31.656 11.945 1 98.25 302 ILE A O 1
ATOM 2381 N N . THR A 1 303 ? -6.422 30 11.172 1 97.69 303 THR A N 1
ATOM 2382 C CA . THR A 1 303 ? -5.605 29.703 10 1 97.69 303 THR A CA 1
ATOM 2383 C C . THR A 1 303 ? -6.48 29.531 8.766 1 97.69 303 THR A C 1
ATOM 2385 O O . THR A 1 303 ? -7.617 29.062 8.859 1 97.69 303 THR A O 1
ATOM 2388 N N . SER A 1 304 ? -6.008 30.031 7.586 1 95.25 304 SER A N 1
ATOM 2389 C CA . SER A 1 304 ? -6.73 29.859 6.332 1 95.25 304 SER A CA 1
ATOM 2390 C C . SER A 1 304 ? -5.828 30.109 5.133 1 95.25 304 SER A C 1
ATOM 2392 O O . SER A 1 304 ? -4.629 30.344 5.289 1 95.25 304 SER A O 1
ATOM 2394 N N . LYS A 1 305 ? -6.406 29.906 4.027 1 90.56 305 LYS A N 1
ATOM 2395 C CA . LYS A 1 305 ? -5.859 30.281 2.729 1 90.56 305 LYS A CA 1
ATOM 2396 C C . LYS A 1 305 ? -4.828 29.266 2.252 1 90.56 305 LYS A C 1
ATOM 2398 O O . LYS A 1 305 ? -4.18 28.594 3.064 1 90.56 305 LYS A O 1
ATOM 2403 N N . LEU A 1 306 ? -4.699 29.141 1.021 1 91.12 306 LEU A N 1
ATOM 2404 C CA . LEU A 1 306 ? -3.752 28.328 0.269 1 91.12 306 LEU A CA 1
ATOM 2405 C C . LEU A 1 306 ? -3.352 29.016 -1.029 1 91.12 306 LEU A C 1
ATOM 2407 O O . LEU A 1 306 ? -4.156 29.125 -1.958 1 91.12 306 LEU A O 1
ATOM 2411 N N . GLU A 1 307 ? -2.17 29.531 -1.035 1 92.25 307 GLU A N 1
ATOM 2412 C CA . GLU A 1 307 ? -1.657 30.188 -2.238 1 92.25 307 GLU A CA 1
ATOM 2413 C C . GLU A 1 307 ? -0.584 29.328 -2.91 1 92.25 307 GLU A C 1
ATOM 2415 O O . GLU A 1 307 ? 0.42 28.984 -2.285 1 92.25 307 GLU A O 1
ATOM 2420 N N . LEU A 1 308 ? -0.786 29.047 -4.133 1 91.19 308 LEU A N 1
ATOM 2421 C CA . LEU A 1 308 ? 0.172 28.219 -4.859 1 91.19 308 LEU A CA 1
ATOM 2422 C C . LEU A 1 308 ? 0.971 29.062 -5.852 1 91.19 308 LEU A C 1
ATOM 2424 O O . LEU A 1 308 ? 0.47 30.062 -6.367 1 91.19 308 LEU A O 1
ATOM 2428 N N . ASN A 1 309 ? 2.127 28.641 -6.07 1 91.12 309 ASN A N 1
ATOM 2429 C CA . ASN A 1 309 ? 3.01 29.203 -7.094 1 91.12 309 ASN A CA 1
ATOM 2430 C C . ASN A 1 309 ? 3.451 30.625 -6.742 1 91.12 309 ASN A C 1
ATOM 2432 O O . ASN A 1 309 ? 3.369 31.516 -7.578 1 91.12 309 ASN A O 1
ATOM 2436 N N . THR A 1 310 ? 3.797 30.828 -5.52 1 90.19 310 THR A N 1
ATOM 2437 C CA . THR A 1 310 ? 4.41 32.062 -5.051 1 90.19 310 THR A CA 1
ATOM 2438 C C . THR A 1 310 ? 5.574 31.781 -4.109 1 90.19 310 THR A C 1
ATOM 2440 O O . THR A 1 310 ? 5.586 30.75 -3.436 1 90.19 310 THR A O 1
ATOM 2443 N N . ASN A 1 311 ? 6.523 32.625 -4.145 1 88.56 311 ASN A N 1
ATOM 2444 C CA . ASN A 1 311 ? 7.652 32.531 -3.227 1 88.56 311 ASN A CA 1
ATOM 2445 C C . ASN A 1 311 ? 7.75 33.75 -2.305 1 88.56 311 ASN A C 1
ATOM 2447 O O . ASN A 1 311 ? 8.75 33.906 -1.609 1 88.56 311 ASN A O 1
ATOM 2451 N N . ASN A 1 312 ? 6.656 34.531 -2.34 1 91.94 312 ASN A N 1
ATOM 2452 C CA . ASN A 1 312 ? 6.637 35.719 -1.493 1 91.94 312 ASN A CA 1
ATOM 2453 C C . ASN A 1 312 ? 6.426 35.344 -0.025 1 91.94 312 ASN A C 1
ATOM 2455 O O . ASN A 1 312 ? 5.324 34.969 0.373 1 91.94 312 ASN A O 1
ATOM 2459 N N . ALA A 1 313 ? 7.461 35.594 0.793 1 92.81 313 ALA A N 1
ATOM 2460 C CA . ALA A 1 313 ? 7.422 35.156 2.186 1 92.81 313 ALA A CA 1
ATOM 2461 C C . ALA A 1 313 ? 6.82 36.25 3.082 1 92.81 313 ALA A C 1
ATOM 2463 O O . ALA A 1 313 ? 6.668 36.062 4.289 1 92.81 313 ALA A O 1
ATOM 2464 N N . LEU A 1 314 ? 6.41 37.344 2.52 1 95.44 314 LEU A N 1
ATOM 2465 C CA . LEU A 1 314 ? 5.844 38.438 3.305 1 95.44 314 LEU A CA 1
ATOM 2466 C C . LEU A 1 314 ? 4.34 38.25 3.482 1 95.44 314 LEU A C 1
ATOM 2468 O O . LEU A 1 314 ? 3.674 37.688 2.619 1 95.44 314 LEU A O 1
ATOM 2472 N N . ILE A 1 315 ? 3.895 38.844 4.52 1 96.75 315 ILE A N 1
ATOM 2473 C CA . ILE A 1 315 ? 2.461 38.781 4.793 1 96.75 315 ILE A CA 1
ATOM 2474 C C . ILE A 1 315 ? 1.718 39.688 3.807 1 96.75 315 ILE A C 1
ATOM 2476 O O . ILE A 1 315 ? 2.111 40.812 3.582 1 96.75 315 ILE A O 1
ATOM 2480 N N . ASP A 1 316 ? 0.743 39.156 3.197 1 94.81 316 ASP A N 1
ATOM 2481 C CA . ASP A 1 316 ? -0.18 39.906 2.365 1 94.81 316 ASP A CA 1
ATOM 2482 C C . ASP A 1 316 ? -1.346 40.438 3.191 1 94.81 316 ASP A C 1
ATOM 2484 O O . ASP A 1 316 ? -2.246 39.688 3.568 1 94.81 316 ASP A O 1
ATOM 2488 N N . LYS A 1 317 ? -1.382 41.75 3.371 1 95.62 317 LYS A N 1
ATOM 2489 C CA . LYS A 1 317 ? -2.387 42.375 4.227 1 95.62 317 LYS A CA 1
ATOM 2490 C C . LYS A 1 317 ? -3.793 42.125 3.684 1 95.62 317 LYS A C 1
ATOM 2492 O O . LYS A 1 317 ? -4.754 42.031 4.449 1 95.62 317 LYS A O 1
ATOM 2497 N N . GLU A 1 318 ? -3.875 42 2.406 1 93.38 318 GLU A N 1
ATOM 2498 C CA . GLU A 1 318 ? -5.176 41.75 1.805 1 93.38 318 GLU A CA 1
ATOM 2499 C C . GLU A 1 318 ? -5.707 40.375 2.221 1 93.38 318 GLU A C 1
ATOM 2501 O O . GLU A 1 318 ? -6.91 40.188 2.432 1 93.38 318 GLU A O 1
ATOM 2506 N N . GLN A 1 319 ? -4.797 39.438 2.232 1 93.25 319 GLN A N 1
ATOM 2507 C CA . GLN A 1 319 ? -5.199 38.094 2.641 1 93.25 319 GLN A CA 1
ATOM 2508 C C . GLN A 1 319 ? -5.629 38.062 4.105 1 93.25 319 GLN A C 1
ATOM 2510 O O . GLN A 1 319 ? -6.605 37.406 4.461 1 93.25 319 GLN A O 1
ATOM 2515 N N . ILE A 1 320 ? -4.957 38.812 4.938 1 96.31 320 ILE A N 1
ATOM 2516 C CA . ILE A 1 320 ? -5.297 38.906 6.352 1 96.31 320 ILE A CA 1
ATOM 2517 C C . ILE A 1 320 ? -6.672 39.531 6.508 1 96.31 320 ILE A C 1
ATOM 2519 O O . ILE A 1 320 ? -7.508 39.062 7.277 1 96.31 320 ILE A O 1
ATOM 2523 N N . ALA A 1 321 ? -6.898 40.594 5.789 1 95.5 321 ALA A N 1
ATOM 2524 C CA . ALA A 1 321 ? -8.188 41.281 5.836 1 95.5 321 ALA A CA 1
ATOM 2525 C C . ALA A 1 321 ? -9.32 40.375 5.379 1 95.5 321 ALA A C 1
ATOM 2527 O O . ALA A 1 321 ? -10.414 40.375 5.945 1 95.5 321 ALA A O 1
ATOM 2528 N N . ASN A 1 322 ? -9.016 39.656 4.348 1 93.06 322 ASN A N 1
ATOM 2529 C CA . ASN A 1 322 ? -10.008 38.719 3.826 1 93.06 322 ASN A CA 1
ATOM 2530 C C . ASN A 1 322 ? -10.344 37.625 4.844 1 93.06 322 ASN A C 1
ATOM 2532 O O . ASN A 1 322 ? -11.508 37.25 4.984 1 93.06 322 ASN A O 1
ATOM 2536 N N . MET A 1 323 ? -9.367 37.156 5.547 1 95.19 323 MET A N 1
ATOM 2537 C CA . MET A 1 323 ? -9.586 36.156 6.598 1 95.19 323 MET A CA 1
ATOM 2538 C C . MET A 1 323 ? -10.508 36.688 7.68 1 95.19 323 MET A C 1
ATOM 2540 O O . MET A 1 323 ? -11.453 36.031 8.102 1 95.19 323 MET A O 1
ATOM 2544 N N . LYS A 1 324 ? -10.234 37.875 8.094 1 96.12 324 LYS A N 1
ATOM 2545 C CA . LYS A 1 324 ? -11.047 38.531 9.133 1 96.12 324 LYS A CA 1
ATOM 2546 C C . LYS A 1 324 ? -12.477 38.75 8.648 1 96.12 324 LYS A C 1
ATOM 2548 O O . LYS A 1 324 ? -13.43 38.531 9.406 1 96.12 324 LYS A O 1
ATOM 2553 N N . LYS A 1 325 ? -12.562 39.156 7.434 1 94.88 325 LYS A N 1
ATOM 2554 C CA . LYS A 1 325 ? -13.883 39.375 6.848 1 94.88 325 LYS A CA 1
ATOM 2555 C C . LYS A 1 325 ? -14.695 38.094 6.781 1 94.88 325 LYS A C 1
ATOM 2557 O O . LYS A 1 325 ? -15.867 38.062 7.148 1 94.88 325 LYS A O 1
ATOM 2562 N N . ASN A 1 326 ? -14.078 37.031 6.254 1 93.44 326 ASN A N 1
ATOM 2563 C CA . ASN A 1 326 ? -14.758 35.75 6.145 1 93.44 326 ASN A CA 1
ATOM 2564 C C . ASN A 1 326 ? -15.195 35.219 7.508 1 93.44 326 ASN A C 1
ATOM 2566 O O . ASN A 1 326 ? -16.297 34.688 7.648 1 93.44 326 ASN A O 1
ATOM 2570 N N . LEU A 1 327 ? -14.312 35.375 8.516 1 95.75 327 LEU A N 1
ATOM 2571 C CA . LEU A 1 327 ? -14.656 34.938 9.867 1 95.75 327 LEU A CA 1
ATOM 2572 C C . LEU A 1 327 ? -15.828 35.75 10.422 1 95.75 327 LEU A C 1
ATOM 2574 O O . LEU A 1 327 ? -16.734 35.188 11.031 1 95.75 327 LEU A O 1
ATOM 2578 N N . ALA A 1 328 ? -15.82 37 10.18 1 95.88 328 ALA A N 1
ATOM 2579 C CA . ALA A 1 328 ? -16.828 37.906 10.719 1 95.88 328 ALA A CA 1
ATOM 2580 C C . ALA A 1 328 ? -18.219 37.594 10.148 1 95.88 328 ALA A C 1
ATOM 2582 O O . ALA A 1 328 ? -19.234 37.844 10.789 1 95.88 328 ALA A O 1
ATOM 2583 N N . ALA A 1 329 ? -18.234 37 9 1 94.69 329 ALA A N 1
ATOM 2584 C CA . ALA A 1 329 ? -19.5 36.656 8.367 1 94.69 329 ALA A CA 1
ATOM 2585 C C . ALA A 1 329 ? -20.25 35.594 9.172 1 94.69 329 ALA A C 1
ATOM 2587 O O . ALA A 1 329 ? -21.469 35.5 9.117 1 94.69 329 ALA A O 1
ATOM 2588 N N . PHE A 1 330 ? -19.531 34.875 10.008 1 96.69 330 PHE A N 1
ATOM 2589 C CA . PHE A 1 330 ? -20.156 33.719 10.648 1 96.69 330 PHE A CA 1
ATOM 2590 C C . PHE A 1 330 ? -19.953 33.781 12.156 1 96.69 330 PHE A C 1
ATOM 2592 O O . PHE A 1 330 ? -20.219 32.781 12.852 1 96.69 330 PHE A O 1
ATOM 2599 N N . THR A 1 331 ? -19.516 34.875 12.656 1 97.5 331 THR A N 1
ATOM 2600 C CA . THR A 1 331 ? -19.328 35.031 14.094 1 97.5 331 THR A CA 1
ATOM 2601 C C . THR A 1 331 ? -19.906 36.344 14.586 1 97.5 331 THR A C 1
ATOM 2603 O O . THR A 1 331 ? -20.094 37.281 13.797 1 97.5 331 THR A O 1
ATOM 2606 N N . GLN A 1 332 ? -20.156 36.406 15.875 1 96.81 332 GLN A N 1
ATOM 2607 C CA . GLN A 1 332 ? -20.406 37.688 16.531 1 96.81 332 GLN A CA 1
ATOM 2608 C C . GLN A 1 332 ? -19.141 38.531 16.625 1 96.81 332 GLN A C 1
ATOM 2610 O O . GLN A 1 332 ? -18.031 38 16.625 1 96.81 332 GLN A O 1
ATOM 2615 N N . PRO A 1 333 ? -19.375 39.844 16.625 1 95.44 333 PRO A N 1
ATOM 2616 C CA . PRO A 1 333 ? -18.172 40.688 16.75 1 95.44 333 PRO A CA 1
ATOM 2617 C C . PRO A 1 333 ? -17.391 40.406 18.047 1 95.44 333 PRO A C 1
ATOM 2619 O O . PRO A 1 333 ? -18 40.188 19.094 1 95.44 333 PRO A O 1
ATOM 2622 N N . PHE A 1 334 ? -16.156 40.312 17.922 1 95.94 334 PHE A N 1
ATOM 2623 C CA . PHE A 1 334 ? -15.258 40.188 19.062 1 95.94 334 PHE A CA 1
ATOM 2624 C C . PHE A 1 334 ? -13.906 40.812 18.766 1 95.94 334 PHE A C 1
ATOM 2626 O O . PHE A 1 334 ? -13.586 41.094 17.609 1 95.94 334 PHE A O 1
ATOM 2633 N N . GLU A 1 335 ? -13.156 41.062 19.797 1 95.62 335 GLU A N 1
ATOM 2634 C CA . GLU A 1 335 ? -11.852 41.719 19.656 1 95.62 335 GLU A CA 1
ATOM 2635 C C . GLU A 1 335 ? -10.727 40.656 19.656 1 95.62 335 GLU A C 1
ATOM 2637 O O . GLU A 1 335 ? -10.695 39.781 20.531 1 95.62 335 GLU A O 1
ATOM 2642 N N . MET A 1 336 ? -9.844 40.75 18.672 1 97.44 336 MET A N 1
ATOM 2643 C CA . MET A 1 336 ? -8.594 40 18.688 1 97.44 336 MET A CA 1
ATOM 2644 C C . MET A 1 336 ? -7.496 40.75 19.422 1 97.44 336 MET A C 1
ATOM 2646 O O . MET A 1 336 ? -6.715 41.469 18.797 1 97.44 336 MET A O 1
ATOM 2650 N N . LYS A 1 337 ? -7.422 40.438 20.656 1 98.12 337 LYS A N 1
ATOM 2651 C CA . LYS A 1 337 ? -6.465 41.188 21.469 1 98.12 337 LYS A CA 1
ATOM 2652 C C . LYS A 1 337 ? -5.039 40.719 21.219 1 98.12 337 LYS A C 1
ATOM 2654 O O . LYS A 1 337 ? -4.781 39.5 21.172 1 98.12 337 LYS A O 1
ATOM 2659 N N . ASP A 1 338 ? -4.082 41.656 21 1 98 338 ASP A N 1
ATOM 2660 C CA . ASP A 1 338 ? -2.66 41.375 20.812 1 98 338 ASP A CA 1
ATOM 2661 C C . ASP A 1 338 ? -2.441 40.438 19.641 1 98 338 ASP A C 1
ATOM 2663 O O . ASP A 1 338 ? -1.72 39.438 19.766 1 98 338 ASP A O 1
ATOM 2667 N N . ALA A 1 339 ? -3.1 40.719 18.562 1 98.25 339 ALA A N 1
ATOM 2668 C CA . ALA A 1 339 ? -3.08 39.844 17.406 1 98.25 339 ALA A CA 1
ATOM 2669 C C . ALA A 1 339 ? -1.687 39.781 16.797 1 98.25 339 ALA A C 1
ATOM 2671 O O . ALA A 1 339 ? -1.023 40.812 16.625 1 98.25 339 ALA A O 1
ATOM 2672 N N . ILE A 1 340 ? -1.216 38.594 16.516 1 98.12 340 ILE A N 1
ATOM 2673 C CA . ILE A 1 340 ? 0.038 38.344 15.812 1 98.12 340 ILE A CA 1
ATOM 2674 C C . ILE A 1 340 ? -0.245 37.625 14.492 1 98.12 340 ILE A C 1
ATOM 2676 O O . ILE A 1 340 ? -0.819 36.531 14.469 1 98.12 340 ILE A O 1
ATOM 2680 N N . GLU A 1 341 ? 0.12 38.281 13.422 1 98.19 341 GLU A N 1
ATOM 2681 C CA . GLU A 1 341 ? -0.059 37.719 12.086 1 98.19 341 GLU A CA 1
ATOM 2682 C C . GLU A 1 341 ? 1.163 36.906 11.656 1 98.19 341 GLU A C 1
ATOM 2684 O O . GLU A 1 341 ? 2.291 37.219 12.031 1 98.19 341 GLU A O 1
ATOM 2689 N N . TRP A 1 342 ? 0.923 35.906 10.859 1 97.75 342 TRP A N 1
ATOM 2690 C CA . TRP A 1 342 ? 1.975 35 10.414 1 97.75 342 TRP A CA 1
ATOM 2691 C C . TRP A 1 342 ? 1.636 34.406 9.055 1 97.75 342 TRP A C 1
ATOM 2693 O O . TRP A 1 342 ? 0.466 34.344 8.672 1 97.75 342 TRP A O 1
ATOM 2703 N N . CYS A 1 343 ? 2.576 34.062 8.273 1 97.44 343 CYS A N 1
ATOM 2704 C CA . CYS A 1 343 ? 2.387 33.25 7.066 1 97.44 343 CYS A CA 1
ATOM 2705 C C . CYS A 1 343 ? 3.518 32.25 6.891 1 97.44 343 CYS A C 1
ATOM 2707 O O . CYS A 1 343 ? 4.586 32.406 7.488 1 97.44 343 CYS A O 1
ATOM 2709 N N . GLY A 1 344 ? 3.307 31.219 6.211 1 96.25 344 GLY A N 1
ATOM 2710 C CA . GLY A 1 344 ? 4.297 30.188 5.918 1 96.25 344 GLY A CA 1
ATOM 2711 C C . GLY A 1 344 ? 3.906 29.297 4.754 1 96.25 344 GLY A C 1
ATOM 2712 O O . GLY A 1 344 ? 2.805 29.422 4.215 1 96.25 344 GLY A O 1
ATOM 2713 N N . PHE A 1 345 ? 4.836 28.469 4.352 1 97 345 PHE A N 1
ATOM 2714 C CA . PHE A 1 345 ? 4.652 27.625 3.172 1 97 345 PHE A CA 1
ATOM 2715 C C . PHE A 1 345 ? 4.551 26.156 3.562 1 97 345 PHE A C 1
ATOM 2717 O O . PHE A 1 345 ? 5.414 25.641 4.27 1 97 345 PHE A O 1
ATOM 2724 N N . ARG A 1 346 ? 3.508 25.438 3.129 1 96.25 346 ARG A N 1
ATOM 2725 C CA . ARG A 1 346 ? 3.318 24 3.318 1 96.25 346 ARG A CA 1
ATOM 2726 C C . ARG A 1 346 ? 3.793 23.219 2.096 1 96.25 346 ARG A C 1
ATOM 2728 O O . ARG A 1 346 ? 3.574 23.641 0.96 1 96.25 346 ARG A O 1
ATOM 2735 N N . PRO A 1 347 ? 4.539 22.172 2.314 1 97 347 PRO A N 1
ATOM 2736 C CA . PRO A 1 347 ? 4.941 21.344 1.173 1 97 347 PRO A CA 1
ATOM 2737 C C . PRO A 1 347 ? 3.795 20.484 0.627 1 97 347 PRO A C 1
ATOM 2739 O O . PRO A 1 347 ? 3.699 19.297 0.944 1 97 347 PRO A O 1
ATOM 2742 N N . LEU A 1 348 ? 3.045 21 -0.268 1 96.38 348 LEU A N 1
ATOM 2743 C CA . LEU A 1 348 ? 1.785 20.406 -0.697 1 96.38 348 LEU A CA 1
ATOM 2744 C C . LEU A 1 348 ? 1.999 19.484 -1.896 1 96.38 348 LEU A C 1
ATOM 2746 O O . LEU A 1 348 ? 2.514 19.922 -2.93 1 96.38 348 LEU A O 1
ATOM 2750 N N . THR A 1 349 ? 1.694 18.234 -1.726 1 96.31 349 THR A N 1
ATOM 2751 C CA . THR A 1 349 ? 1.594 17.312 -2.852 1 96.31 349 THR A CA 1
ATOM 2752 C C . THR A 1 349 ? 0.177 17.297 -3.416 1 96.31 349 THR A C 1
ATOM 2754 O O . THR A 1 349 ? -0.771 17.703 -2.74 1 96.31 349 THR A O 1
ATOM 2757 N N . PRO A 1 350 ? -0.016 16.875 -4.602 1 94.75 350 PRO A N 1
ATOM 2758 C CA . PRO A 1 350 ? -1.329 17.016 -5.238 1 94.75 350 PRO A CA 1
ATOM 2759 C C . PRO A 1 350 ? -2.355 16.031 -4.684 1 94.75 350 PRO A C 1
ATOM 2761 O O . PRO A 1 350 ? -3.561 16.219 -4.863 1 94.75 350 PRO A O 1
ATOM 2764 N N . ASN A 1 351 ? -1.862 14.922 -4.027 1 94 351 ASN A N 1
ATOM 2765 C CA . ASN A 1 351 ? -2.816 13.898 -3.609 1 94 351 ASN A CA 1
ATOM 2766 C C . ASN A 1 351 ? -2.607 13.5 -2.152 1 94 351 ASN A C 1
ATOM 2768 O O . ASN A 1 351 ? -2.949 12.383 -1.753 1 94 351 ASN A O 1
ATOM 2772 N N . ASP A 1 352 ? -1.929 14.297 -1.391 1 94.44 352 ASP A N 1
ATOM 2773 C CA . ASP A 1 352 ? -1.737 14.156 0.05 1 94.44 352 ASP A CA 1
ATOM 2774 C C . ASP A 1 352 ? -0.829 12.977 0.374 1 94.44 352 ASP A C 1
ATOM 2776 O O . ASP A 1 352 ? -0.784 12.516 1.517 1 94.44 352 ASP A O 1
ATOM 2780 N N . ILE A 1 353 ? -0.165 12.453 -0.592 1 96.31 353 ILE A N 1
ATOM 2781 C CA . ILE A 1 353 ? 0.795 11.375 -0.37 1 96.31 353 ILE A CA 1
ATOM 2782 C C . ILE A 1 353 ? 2.211 11.953 -0.327 1 96.31 353 ILE A C 1
ATOM 2784 O O . ILE A 1 353 ? 2.664 12.578 -1.29 1 96.31 353 ILE A O 1
ATOM 2788 N N . PRO A 1 354 ? 2.914 11.75 0.729 1 97.5 354 PRO A N 1
ATOM 2789 C CA . PRO A 1 354 ? 4.246 12.336 0.886 1 97.5 354 PRO A CA 1
ATOM 2790 C C . PRO A 1 354 ? 5.328 11.562 0.134 1 97.5 354 PRO A C 1
ATOM 2792 O O . PRO A 1 354 ? 5.059 10.484 -0.405 1 97.5 354 PRO A O 1
ATOM 2795 N N . TYR A 1 355 ? 6.473 12.164 -0.005 1 97.94 355 TYR A N 1
ATOM 2796 C CA . TYR A 1 355 ? 7.688 11.508 -0.483 1 97.94 355 TYR A CA 1
ATOM 2797 C C . TYR A 1 355 ? 8.531 11 0.682 1 97.94 355 TYR A C 1
ATOM 2799 O O . TYR A 1 355 ? 9.148 11.797 1.399 1 97.94 355 TYR A O 1
ATOM 2807 N N . LEU A 1 356 ? 8.539 9.727 0.885 1 98.5 356 LEU A N 1
ATOM 2808 C CA . LEU A 1 356 ? 9.227 9.07 1.994 1 98.5 356 LEU A CA 1
ATOM 2809 C C . LEU A 1 356 ? 10.094 7.922 1.494 1 98.5 356 LEU A C 1
ATOM 2811 O O . LEU A 1 356 ? 9.625 7.078 0.722 1 98.5 356 LEU A O 1
ATOM 2815 N N . GLY A 1 357 ? 11.375 7.945 1.929 1 98.69 357 GLY A N 1
ATOM 2816 C CA . GLY A 1 357 ? 12.164 6.754 1.678 1 98.69 357 GLY A CA 1
ATOM 2817 C C . GLY A 1 357 ? 13.547 7.055 1.127 1 98.69 357 GLY A C 1
ATOM 2818 O O . GLY A 1 357 ? 13.883 8.219 0.894 1 98.69 357 GLY A O 1
ATOM 2819 N N . TYR A 1 358 ? 14.312 6.031 0.893 1 98.62 358 TYR A N 1
ATOM 2820 C CA . TYR A 1 358 ? 15.656 6.152 0.331 1 98.62 358 TYR A CA 1
ATOM 2821 C C . TYR A 1 358 ? 15.602 6.723 -1.08 1 98.62 358 TYR A C 1
ATOM 2823 O O . TYR A 1 358 ? 14.719 6.383 -1.864 1 98.62 358 TYR A O 1
ATOM 2831 N N . ASP A 1 359 ? 16.578 7.566 -1.351 1 98.25 359 ASP A N 1
ATOM 2832 C CA . ASP A 1 359 ? 16.766 8.133 -2.684 1 98.25 359 ASP A CA 1
ATOM 2833 C C . ASP A 1 359 ? 17.109 7.039 -3.697 1 98.25 359 ASP A C 1
ATOM 2835 O O . ASP A 1 359 ? 17.75 6.039 -3.35 1 98.25 359 ASP A O 1
ATOM 2839 N N . LYS A 1 360 ? 16.703 7.254 -4.871 1 94.38 360 LYS A N 1
ATOM 2840 C CA . LYS A 1 360 ? 16.938 6.266 -5.922 1 94.38 360 LYS A CA 1
ATOM 2841 C C . LYS A 1 360 ? 18.422 6.184 -6.285 1 94.38 360 LYS A C 1
ATOM 2843 O O . LYS A 1 360 ? 18.906 5.125 -6.688 1 94.38 360 LYS A O 1
ATOM 2848 N N . ARG A 1 361 ? 19.172 7.258 -6.16 1 95.81 361 ARG A N 1
ATOM 2849 C CA . ARG A 1 361 ? 20.547 7.336 -6.617 1 95.81 361 ARG A CA 1
ATOM 2850 C C . ARG A 1 361 ? 21.531 7.184 -5.457 1 95.81 361 ARG A C 1
ATOM 2852 O O . ARG A 1 361 ? 22.594 6.578 -5.605 1 95.81 361 ARG A O 1
ATOM 2859 N N . TYR A 1 362 ? 21.156 7.789 -4.332 1 98.06 362 TYR A N 1
ATOM 2860 C CA . TYR A 1 362 ? 22.094 7.875 -3.223 1 98.06 362 TYR A CA 1
ATOM 2861 C C . TYR A 1 362 ? 21.656 6.992 -2.061 1 98.06 362 TYR A C 1
ATOM 2863 O O . TYR A 1 362 ? 20.672 7.297 -1.382 1 98.06 362 TYR A O 1
ATOM 2871 N N . LYS A 1 363 ? 22.438 6.031 -1.654 1 97.44 363 LYS A N 1
ATOM 2872 C CA . LYS A 1 363 ? 22.078 4.953 -0.743 1 97.44 363 LYS A CA 1
ATOM 2873 C C . LYS A 1 363 ? 22 5.449 0.697 1 97.44 363 LYS A C 1
ATOM 2875 O O . LYS A 1 363 ? 21.375 4.812 1.547 1 97.44 363 LYS A O 1
ATOM 2880 N N . ASN A 1 364 ? 22.641 6.578 0.967 1 98.44 364 ASN A N 1
ATOM 2881 C CA . ASN A 1 364 ? 22.641 7.059 2.344 1 98.44 364 ASN A CA 1
ATOM 2882 C C . ASN A 1 364 ? 21.734 8.281 2.514 1 98.44 364 ASN A C 1
ATOM 2884 O O . ASN A 1 364 ? 21.859 9.008 3.498 1 98.44 364 ASN A O 1
ATOM 2888 N N . LEU A 1 365 ? 20.844 8.539 1.538 1 98.75 365 LEU A N 1
ATOM 2889 C CA . LEU A 1 365 ? 19.906 9.664 1.591 1 98.75 365 LEU A CA 1
ATOM 2890 C C . LEU A 1 365 ? 18.469 9.172 1.715 1 98.75 365 LEU A C 1
ATOM 2892 O O . LEU A 1 365 ? 18.016 8.359 0.911 1 98.75 365 LEU A O 1
ATOM 2896 N N . ILE A 1 366 ? 17.781 9.633 2.703 1 98.88 366 ILE A N 1
ATOM 2897 C CA . ILE A 1 366 ? 16.359 9.359 2.891 1 98.88 366 ILE A CA 1
ATOM 2898 C C . ILE A 1 366 ? 15.578 10.664 2.781 1 98.88 366 ILE A C 1
ATOM 2900 O O . ILE A 1 366 ? 15.922 11.664 3.42 1 98.88 366 ILE A O 1
ATOM 2904 N N . HIS A 1 367 ? 14.586 10.664 1.966 1 98.75 367 HIS A N 1
ATOM 2905 C CA . HIS A 1 367 ? 13.68 11.805 1.858 1 98.75 367 HIS A CA 1
ATOM 2906 C C . HIS A 1 367 ? 12.508 11.664 2.824 1 98.75 367 HIS A C 1
ATOM 2908 O O . HIS A 1 367 ? 11.969 10.57 3.002 1 98.75 367 HIS A O 1
ATOM 2914 N N . ALA A 1 368 ? 12.109 12.703 3.5 1 98.62 368 ALA A N 1
ATOM 2915 C CA . ALA A 1 368 ? 10.93 12.797 4.363 1 98.62 368 ALA A CA 1
ATOM 2916 C C . ALA A 1 368 ? 10.258 14.156 4.219 1 98.62 368 ALA A C 1
ATOM 2918 O O . ALA A 1 368 ? 10.453 15.047 5.051 1 98.62 368 ALA A O 1
ATOM 2919 N N . THR A 1 369 ? 9.383 14.289 3.162 1 97.56 369 THR A N 1
ATOM 2920 C CA . THR A 1 369 ? 8.773 15.578 2.865 1 97.56 369 THR A CA 1
ATOM 2921 C C . THR A 1 369 ? 7.422 15.391 2.174 1 97.56 369 THR A C 1
ATOM 2923 O O . THR A 1 369 ? 7 14.258 1.923 1 97.56 369 THR A O 1
ATOM 2926 N N . GLY A 1 370 ? 6.676 16.453 2.111 1 97.44 370 GLY A N 1
ATOM 2927 C CA . GLY A 1 370 ? 5.477 16.453 1.288 1 97.44 370 GLY A CA 1
ATOM 2928 C C . GLY A 1 370 ? 4.215 16.156 2.076 1 97.44 370 GLY A C 1
ATOM 2929 O O . GLY A 1 370 ? 3.248 15.617 1.531 1 97.44 370 GLY A O 1
ATOM 2930 N N . LEU A 1 371 ? 4.152 16.516 3.275 1 97.06 371 LEU A N 1
ATOM 2931 C CA . LEU A 1 371 ? 2.971 16.234 4.082 1 97.06 371 LEU A CA 1
ATOM 2932 C C . LEU A 1 371 ? 1.933 17.328 3.938 1 97.06 371 LEU A C 1
ATOM 2934 O O . LEU A 1 371 ? 0.807 17.203 4.422 1 97.06 371 LEU A O 1
ATOM 2938 N N . GLY A 1 372 ? 2.312 18.438 3.318 1 95.44 372 GLY A N 1
ATOM 2939 C CA . GLY A 1 372 ? 1.371 19.531 3.109 1 95.44 372 GLY A CA 1
ATOM 2940 C C . GLY A 1 372 ? 0.779 20.062 4.402 1 95.44 372 GLY A C 1
ATOM 2941 O O . GLY A 1 372 ? 1.514 20.422 5.324 1 95.44 372 GLY A O 1
ATOM 2942 N N . TRP A 1 373 ? -0.497 20 4.535 1 94 373 TRP A N 1
ATOM 2943 C CA . TRP A 1 373 ? -1.225 20.547 5.672 1 94 373 TRP A CA 1
ATOM 2944 C C . TRP A 1 373 ? -1.323 19.531 6.801 1 94 373 TRP A C 1
ATOM 2946 O O . TRP A 1 373 ? -1.999 19.766 7.805 1 94 373 TRP A O 1
ATOM 2956 N N . LEU A 1 374 ? -0.59 18.422 6.637 1 97.5 374 LEU A N 1
ATOM 2957 C CA . LEU A 1 374 ? -0.741 17.312 7.578 1 97.5 374 LEU A CA 1
ATOM 2958 C C . LEU A 1 374 ? 0.549 17.078 8.359 1 97.5 374 LEU A C 1
ATOM 2960 O O . LEU A 1 374 ? 0.746 16.016 8.938 1 97.5 374 LEU A O 1
ATOM 2964 N N . GLY A 1 375 ? 1.405 18.031 8.43 1 97.94 375 GLY A N 1
ATOM 2965 C CA . GLY A 1 375 ? 2.68 17.875 9.117 1 97.94 375 GLY A CA 1
ATOM 2966 C C . GLY A 1 375 ? 2.529 17.547 10.586 1 97.94 375 GLY A C 1
ATOM 2967 O O . GLY A 1 375 ? 3.043 16.516 11.055 1 97.94 375 GLY A O 1
ATOM 2968 N N . ILE A 1 376 ? 1.771 18.375 11.281 1 98.31 376 ILE A N 1
ATOM 2969 C CA . ILE A 1 376 ? 1.542 18.172 12.711 1 98.31 376 ILE A CA 1
ATOM 2970 C C . ILE A 1 376 ? 0.755 16.875 12.922 1 98.31 376 ILE A C 1
ATOM 2972 O O . ILE A 1 376 ? 0.979 16.156 13.906 1 98.31 376 ILE A O 1
ATOM 2976 N N . THR A 1 377 ? -0.073 16.547 11.992 1 98.56 377 THR A N 1
ATOM 2977 C CA . THR A 1 377 ? -0.893 15.336 12.086 1 98.56 377 THR A CA 1
ATOM 2978 C C . THR A 1 377 ? -0.031 14.086 11.977 1 98.56 377 THR A C 1
ATOM 2980 O O . THR A 1 377 ? -0.16 13.164 12.789 1 98.56 377 THR A O 1
ATOM 2983 N N . PHE A 1 378 ? 0.902 14.062 11.039 1 98.69 378 PHE A N 1
ATOM 2984 C CA . PHE A 1 378 ? 1.556 12.805 10.719 1 98.69 378 PHE A CA 1
ATOM 2985 C C . PHE A 1 378 ? 3.045 12.867 11.039 1 98.69 378 PHE A C 1
ATOM 2987 O O . PHE A 1 378 ? 3.75 11.859 10.938 1 98.69 378 PHE A O 1
ATOM 2994 N N . GLY A 1 379 ? 3.58 14.016 11.453 1 98.69 379 GLY A N 1
ATOM 2995 C CA . GLY A 1 379 ? 4.996 14.133 11.766 1 98.69 379 GLY A CA 1
ATOM 2996 C C . GLY A 1 379 ? 5.52 12.992 12.617 1 98.69 379 GLY A C 1
ATOM 2997 O O . GLY A 1 379 ? 6.469 12.305 12.227 1 98.69 379 GLY A O 1
ATOM 2998 N N . PRO A 1 380 ? 4.895 12.766 13.734 1 98.88 380 PRO A N 1
ATOM 2999 C CA . PRO A 1 380 ? 5.344 11.688 14.609 1 98.88 380 PRO A CA 1
ATOM 3000 C C . PRO A 1 380 ? 5.344 10.32 13.922 1 98.88 380 PRO A C 1
ATOM 3002 O O . PRO A 1 380 ? 6.301 9.555 14.055 1 98.88 380 PRO A O 1
ATOM 3005 N N . ALA A 1 381 ? 4.289 10.031 13.172 1 98.88 381 ALA A N 1
ATOM 3006 C CA . ALA A 1 381 ? 4.223 8.758 12.453 1 98.88 381 ALA A CA 1
ATOM 3007 C C . ALA A 1 381 ? 5.363 8.648 11.445 1 98.88 381 ALA A C 1
ATOM 3009 O O . ALA A 1 381 ? 5.992 7.594 11.328 1 98.88 381 ALA A O 1
ATOM 3010 N N . ILE A 1 382 ? 5.633 9.703 10.719 1 98.81 382 ILE A N 1
ATOM 3011 C CA . ILE A 1 382 ? 6.68 9.703 9.703 1 98.81 382 ILE A CA 1
ATOM 3012 C C . ILE A 1 382 ? 8.031 9.453 10.359 1 98.81 382 ILE A C 1
ATOM 3014 O O . ILE A 1 382 ? 8.859 8.711 9.82 1 98.81 382 ILE A O 1
ATOM 3018 N N . GLY A 1 383 ? 8.25 10.109 11.5 1 98.88 383 GLY A N 1
ATOM 3019 C CA . GLY A 1 383 ? 9.492 9.844 12.219 1 98.88 383 GLY A CA 1
ATOM 3020 C C . GLY A 1 383 ? 9.711 8.367 12.492 1 98.88 383 GLY A C 1
ATOM 3021 O O . GLY A 1 383 ? 10.805 7.848 12.242 1 98.88 383 GLY A O 1
ATOM 3022 N N . LYS A 1 384 ? 8.703 7.742 12.953 1 98.81 384 LYS A N 1
ATOM 3023 C CA . LYS A 1 384 ? 8.781 6.316 13.266 1 98.81 384 LYS A CA 1
ATOM 3024 C C . LYS A 1 384 ? 9.008 5.488 12.008 1 98.81 384 LYS A C 1
ATOM 3026 O O . LYS A 1 384 ? 9.82 4.562 12 1 98.81 384 LYS A O 1
ATOM 3031 N N . ILE A 1 385 ? 8.297 5.793 10.961 1 98.81 385 ILE A N 1
ATOM 3032 C CA . ILE A 1 385 ? 8.398 5.074 9.688 1 98.81 385 ILE A CA 1
ATOM 3033 C C . ILE A 1 385 ? 9.828 5.168 9.156 1 98.81 385 ILE A C 1
ATOM 3035 O O . ILE A 1 385 ? 10.406 4.164 8.727 1 98.81 385 ILE A O 1
ATOM 3039 N N . ILE A 1 386 ? 10.398 6.336 9.188 1 98.88 386 ILE A N 1
ATOM 3040 C CA . ILE A 1 386 ? 11.734 6.566 8.664 1 98.88 386 ILE A CA 1
ATOM 3041 C C . ILE A 1 386 ? 12.758 5.82 9.516 1 98.88 386 ILE A C 1
ATOM 3043 O O . ILE A 1 386 ? 13.711 5.242 8.984 1 98.88 386 ILE A O 1
ATOM 3047 N N . ALA A 1 387 ? 12.594 5.855 10.828 1 98.81 387 ALA A N 1
ATOM 3048 C CA . ALA A 1 387 ? 13.492 5.117 11.703 1 98.81 387 ALA A CA 1
ATOM 3049 C C . ALA A 1 387 ? 13.445 3.621 11.406 1 98.81 387 ALA A C 1
ATOM 3051 O O . ALA A 1 387 ? 14.484 2.967 11.312 1 98.81 387 ALA A O 1
ATOM 3052 N N . ASN A 1 388 ? 12.211 3.113 11.297 1 98.62 388 ASN A N 1
ATOM 3053 C CA . ASN A 1 388 ? 12.062 1.705 10.945 1 98.62 388 ASN A CA 1
ATOM 3054 C C . ASN A 1 388 ? 12.68 1.394 9.594 1 98.62 388 ASN A C 1
ATOM 3056 O O . ASN A 1 388 ? 13.305 0.346 9.414 1 98.62 388 ASN A O 1
ATOM 3060 N N . LEU A 1 389 ? 12.5 2.262 8.633 1 98.62 389 LEU A N 1
ATOM 3061 C CA . LEU A 1 389 ? 13.078 2.098 7.305 1 98.62 389 LEU A CA 1
ATOM 3062 C C . LEU A 1 389 ? 14.594 1.984 7.383 1 98.62 389 LEU A C 1
ATOM 3064 O O . LEU A 1 389 ? 15.203 1.176 6.672 1 98.62 389 LEU A O 1
ATOM 3068 N N . SER A 1 390 ? 15.188 2.797 8.195 1 98 390 SER A N 1
ATOM 3069 C CA . SER A 1 390 ? 16.641 2.789 8.32 1 98 390 SER A CA 1
ATOM 3070 C C . SER A 1 390 ? 17.141 1.436 8.812 1 98 390 SER A C 1
ATOM 3072 O O . SER A 1 390 ? 18.266 1.026 8.477 1 98 390 SER A O 1
ATOM 3074 N N . GLN A 1 391 ? 16.328 0.75 9.57 1 97.5 391 GLN A N 1
ATOM 3075 C CA . GLN A 1 391 ? 16.672 -0.592 10.023 1 97.5 391 GLN A CA 1
ATOM 3076 C C . GLN A 1 391 ? 16.469 -1.618 8.906 1 97.5 391 GLN A C 1
ATOM 3078 O O . GLN A 1 391 ? 17.266 -2.553 8.766 1 97.5 391 GLN A O 1
ATOM 3083 N N . ASP A 1 392 ? 15.43 -1.368 8.18 1 96.44 392 ASP A N 1
ATOM 3084 C CA . ASP A 1 392 ? 15.125 -2.289 7.086 1 96.44 392 ASP A CA 1
ATOM 3085 C C . ASP A 1 392 ? 16.172 -2.189 5.973 1 96.44 392 ASP A C 1
ATOM 3087 O O . ASP A 1 392 ? 16.453 -3.178 5.301 1 96.44 392 ASP A O 1
ATOM 3091 N N . GLY A 1 393 ? 16.625 -1.018 5.641 1 96 393 GLY A N 1
ATOM 3092 C CA . GLY A 1 393 ? 17.75 -0.819 4.754 1 96 393 GLY A CA 1
ATOM 3093 C C . GLY A 1 393 ? 17.344 -0.608 3.307 1 96 393 GLY A C 1
ATOM 3094 O O . GLY A 1 393 ? 18.203 -0.36 2.447 1 96 393 GLY A O 1
ATOM 3095 N N . ALA A 1 394 ? 16.031 -0.726 2.977 1 96.06 394 ALA A N 1
ATOM 3096 C CA . ALA A 1 394 ? 15.562 -0.5 1.613 1 96.06 394 ALA A CA 1
ATOM 3097 C C . ALA A 1 394 ? 14.07 -0.175 1.6 1 96.06 394 ALA A C 1
ATOM 3099 O O . ALA A 1 394 ? 13.312 -0.661 2.443 1 96.06 394 ALA A O 1
ATOM 3100 N N . ASN A 1 395 ? 13.648 0.624 0.635 1 97.62 395 ASN A N 1
ATOM 3101 C CA . ASN A 1 395 ? 12.242 1.018 0.524 1 97.62 395 ASN A CA 1
ATOM 3102 C C . ASN A 1 395 ? 11.328 -0.196 0.384 1 97.62 395 ASN A C 1
ATOM 3104 O O . ASN A 1 395 ? 10.281 -0.266 1.028 1 97.62 395 ASN A O 1
ATOM 3108 N N . GLU A 1 396 ? 11.789 -1.178 -0.385 1 95.69 396 GLU A N 1
ATOM 3109 C CA . GLU A 1 396 ? 10.984 -2.346 -0.733 1 95.69 396 GLU A CA 1
ATOM 3110 C C . GLU A 1 396 ? 10.797 -3.27 0.467 1 95.69 396 GLU A C 1
ATOM 3112 O O . GLU A 1 396 ? 9.945 -4.156 0.451 1 95.69 396 GLU A O 1
ATOM 3117 N N . LYS A 1 397 ? 11.539 -3.027 1.492 1 95.75 397 LYS A N 1
ATOM 3118 C CA . LYS A 1 397 ? 11.492 -3.896 2.666 1 95.75 397 LYS A CA 1
ATOM 3119 C C . LYS A 1 397 ? 10.656 -3.275 3.779 1 95.75 397 LYS A C 1
ATOM 3121 O O . LYS A 1 397 ? 10.516 -3.855 4.855 1 95.75 397 LYS A O 1
ATOM 3126 N N . ASN A 1 398 ? 10.109 -2.117 3.557 1 97.75 398 ASN A N 1
ATOM 3127 C CA . ASN A 1 398 ? 9.32 -1.407 4.559 1 97.75 398 ASN A CA 1
ATOM 3128 C C . ASN A 1 398 ? 7.879 -1.205 4.105 1 97.75 398 ASN A C 1
ATOM 3130 O O . ASN A 1 398 ? 7.617 -0.426 3.188 1 97.75 398 ASN A O 1
ATOM 3134 N N . ALA A 1 399 ? 6.949 -1.843 4.758 1 96.75 399 ALA A N 1
ATOM 3135 C CA . ALA A 1 399 ? 5.547 -1.854 4.348 1 96.75 399 ALA A CA 1
ATOM 3136 C C . ALA A 1 399 ? 4.953 -0.45 4.395 1 96.75 399 ALA A C 1
ATOM 3138 O O . ALA A 1 399 ? 4.148 -0.081 3.537 1 96.75 399 ALA A O 1
ATOM 3139 N N . ASP A 1 400 ? 5.324 0.318 5.41 1 98.25 400 ASP A N 1
ATOM 3140 C CA . ASP A 1 400 ? 4.766 1.66 5.551 1 98.25 400 ASP A CA 1
ATOM 3141 C C . ASP A 1 400 ? 5.219 2.562 4.406 1 98.25 400 ASP A C 1
ATOM 3143 O O . ASP A 1 400 ? 4.441 3.383 3.912 1 98.25 400 ASP A O 1
ATOM 3147 N N . ILE A 1 401 ? 6.488 2.387 3.984 1 98.19 401 ILE A N 1
ATOM 3148 C CA . ILE A 1 401 ? 6.996 3.135 2.84 1 98.19 401 ILE A CA 1
ATOM 3149 C C . ILE A 1 401 ? 6.223 2.736 1.582 1 98.19 401 ILE A C 1
ATOM 3151 O O . ILE A 1 401 ? 5.789 3.598 0.814 1 98.19 401 ILE A O 1
ATOM 3155 N N . MET A 1 402 ? 5.98 1.499 1.419 1 96.31 402 MET A N 1
ATOM 3156 C CA . MET A 1 402 ? 5.258 1.026 0.24 1 96.31 402 MET A CA 1
ATOM 3157 C C . MET A 1 402 ? 3.811 1.501 0.262 1 96.31 402 MET A C 1
ATOM 3159 O O . MET A 1 402 ? 3.215 1.743 -0.79 1 96.31 402 MET A O 1
ATOM 3163 N N . LEU A 1 403 ? 3.25 1.691 1.408 1 96.06 403 LEU A N 1
ATOM 3164 C CA . LEU A 1 403 ? 1.852 2.072 1.566 1 96.06 403 LEU A CA 1
ATOM 3165 C C . LEU A 1 403 ? 1.675 3.576 1.395 1 96.06 403 LEU A C 1
ATOM 3167 O O . LEU A 1 403 ? 0.699 4.027 0.789 1 96.06 403 LEU A O 1
ATOM 3171 N N . PHE A 1 404 ? 2.662 4.387 1.892 1 96.81 404 PHE A N 1
ATOM 3172 C CA . PHE A 1 404 ? 2.354 5.785 2.156 1 96.81 404 PHE A CA 1
ATOM 3173 C C . PHE A 1 404 ? 3.379 6.699 1.493 1 96.81 404 PHE A C 1
ATOM 3175 O O . PHE A 1 404 ? 3.518 7.863 1.873 1 96.81 404 PHE A O 1
ATOM 3182 N N . SER A 1 405 ? 4.145 6.227 0.546 1 97.25 405 SER A N 1
ATOM 3183 C CA . SER A 1 405 ? 5.117 7.051 -0.161 1 97.25 405 SER A CA 1
ATOM 3184 C C . SER A 1 405 ? 4.762 7.18 -1.639 1 97.25 405 SER A C 1
ATOM 3186 O O . SER A 1 405 ? 4.344 6.207 -2.27 1 97.25 405 SER A O 1
ATOM 3188 N N . ALA A 1 406 ? 4.98 8.297 -2.174 1 95.62 406 ALA A N 1
ATOM 3189 C CA . ALA A 1 406 ? 4.766 8.57 -3.594 1 95.62 406 ALA A CA 1
ATOM 3190 C C . ALA A 1 406 ? 5.734 7.766 -4.457 1 95.62 406 ALA A C 1
ATOM 3192 O O . ALA A 1 406 ? 5.535 7.645 -5.668 1 95.62 406 ALA A O 1
ATOM 3193 N N . PHE A 1 407 ? 6.762 7.203 -3.799 1 94.75 407 PHE A N 1
ATOM 3194 C CA . PHE A 1 407 ? 7.711 6.375 -4.539 1 94.75 407 PHE A CA 1
ATOM 3195 C C . PHE A 1 407 ? 7.047 5.086 -5.012 1 94.75 407 PHE A C 1
ATOM 3197 O O . PHE A 1 407 ? 7.539 4.438 -5.938 1 94.75 407 PHE A O 1
ATOM 3204 N N . PHE A 1 408 ? 5.953 4.68 -4.371 1 91.88 408 PHE A N 1
ATOM 3205 C CA . PHE A 1 408 ? 5.289 3.432 -4.723 1 91.88 408 PHE A CA 1
ATOM 3206 C C . PHE A 1 408 ? 3.855 3.691 -5.172 1 91.88 408 PHE A C 1
ATOM 3208 O O . PHE A 1 408 ? 3.082 2.752 -5.371 1 91.88 408 PHE A O 1
ATOM 3215 N N . ARG A 1 409 ? 3.512 4.938 -5.258 1 81.56 409 ARG A N 1
ATOM 3216 C CA . ARG A 1 409 ? 2.141 5.266 -5.633 1 81.56 409 ARG A CA 1
ATOM 3217 C C . ARG A 1 409 ? 2.113 6.246 -6.801 1 81.56 409 ARG A C 1
ATOM 3219 O O . ARG A 1 409 ? 3.023 7.066 -6.949 1 81.56 409 ARG A O 1
ATOM 3226 N N . ASP A 1 410 ? 1.112 6.098 -7.676 1 66.19 410 ASP A N 1
ATOM 3227 C CA . ASP A 1 410 ? 0.948 7.055 -8.766 1 66.19 410 ASP A CA 1
ATOM 3228 C C . ASP A 1 410 ? 0.206 8.305 -8.297 1 66.19 410 ASP A C 1
ATOM 3230 O O . ASP A 1 410 ? -0.658 8.227 -7.422 1 66.19 410 ASP A O 1
ATOM 3234 N N . MET B 1 1 ? -26.984 -25.953 12.125 1 73.94 1 MET B N 1
ATOM 3235 C CA . MET B 1 1 ? -26.188 -25.078 12.992 1 73.94 1 MET B CA 1
ATOM 3236 C C . MET B 1 1 ? -25.328 -24.125 12.172 1 73.94 1 MET B C 1
ATOM 3238 O O . MET B 1 1 ? -24.797 -24.5 11.125 1 73.94 1 MET B O 1
ATOM 3242 N N . LYS B 1 2 ? -25.25 -22.969 12.656 1 91 2 LYS B N 1
ATOM 3243 C CA . LYS B 1 2 ? -24.5 -21.906 11.969 1 91 2 LYS B CA 1
ATOM 3244 C C . LYS B 1 2 ? -23 -22.156 12.062 1 91 2 LYS B C 1
ATOM 3246 O O . LYS B 1 2 ? -22.469 -22.344 13.148 1 91 2 LYS B O 1
ATOM 3251 N N . LYS B 1 3 ? -22.359 -22.281 10.922 1 96.81 3 LYS B N 1
ATOM 3252 C CA . LYS B 1 3 ? -20.922 -22.516 10.891 1 96.81 3 LYS B CA 1
ATOM 3253 C C . LYS B 1 3 ? -20.156 -21.219 11.164 1 96.81 3 LYS B C 1
ATOM 3255 O O . LYS B 1 3 ? -20.625 -20.125 10.859 1 96.81 3 LYS B O 1
ATOM 3260 N N . GLU B 1 4 ? -19.016 -21.406 11.789 1 98.12 4 GLU B N 1
ATOM 3261 C CA . GLU B 1 4 ? -18.219 -20.234 12.102 1 98.12 4 GLU B CA 1
ATOM 3262 C C . GLU B 1 4 ? -17.547 -19.672 10.852 1 98.12 4 GLU B C 1
ATOM 3264 O O . GLU B 1 4 ? -17.75 -18.5 10.516 1 98.12 4 GLU B O 1
ATOM 3269 N N . VAL B 1 5 ? -16.75 -20.5 10.203 1 98.81 5 VAL B N 1
ATOM 3270 C CA . VAL B 1 5 ? -16.078 -20.109 8.961 1 98.81 5 VAL B CA 1
ATOM 3271 C C . VAL B 1 5 ? -16.375 -21.125 7.867 1 98.81 5 VAL B C 1
ATOM 3273 O O . VAL B 1 5 ? -16.141 -22.328 8.055 1 98.81 5 VAL B O 1
ATOM 3276 N N . VAL B 1 6 ? -16.859 -20.672 6.75 1 98.88 6 VAL B N 1
ATOM 3277 C CA . VAL B 1 6 ? -17.047 -21.5 5.566 1 98.88 6 VAL B CA 1
ATOM 3278 C C . VAL B 1 6 ? -16.125 -21.016 4.445 1 98.88 6 VAL B C 1
ATOM 3280 O O . VAL B 1 6 ? -16.172 -19.844 4.066 1 98.88 6 VAL B O 1
ATOM 3283 N N . VAL B 1 7 ? -15.281 -21.875 3.998 1 98.94 7 VAL B N 1
ATOM 3284 C CA . VAL B 1 7 ? -14.43 -21.609 2.836 1 98.94 7 VAL B CA 1
ATOM 3285 C C . VAL B 1 7 ? -15.016 -22.312 1.607 1 98.94 7 VAL B C 1
ATOM 3287 O O . VAL B 1 7 ? -15.219 -23.516 1.612 1 98.94 7 VAL B O 1
ATOM 3290 N N . ILE B 1 8 ? -15.328 -21.531 0.597 1 98.88 8 ILE B N 1
ATOM 3291 C CA . ILE B 1 8 ? -15.859 -22.094 -0.643 1 98.88 8 ILE B CA 1
ATOM 3292 C C . ILE B 1 8 ? -14.75 -22.188 -1.685 1 98.88 8 ILE B C 1
ATOM 3294 O O . ILE B 1 8 ? -14.258 -21.172 -2.18 1 98.88 8 I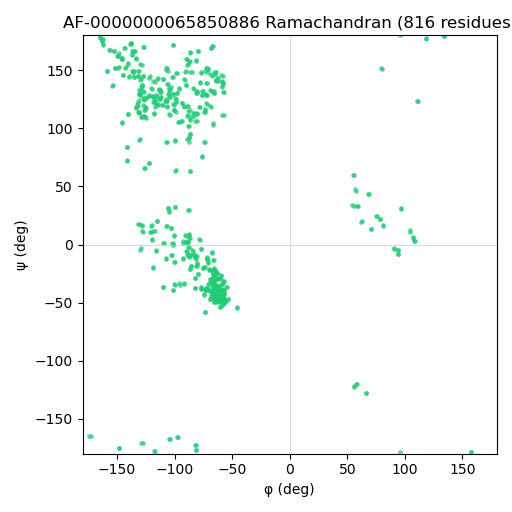LE B O 1
ATOM 3298 N N . GLY B 1 9 ? -14.398 -23.406 -2.09 1 98.44 9 GLY B N 1
ATOM 3299 C CA . GLY B 1 9 ? -13.273 -23.688 -2.967 1 98.44 9 GLY B CA 1
ATOM 3300 C C . GLY B 1 9 ? -12.141 -24.406 -2.266 1 98.44 9 GLY B C 1
ATOM 3301 O O . GLY B 1 9 ? -11.594 -23.906 -1.281 1 98.44 9 GLY B O 1
ATOM 3302 N N . GLY B 1 10 ? -11.797 -25.531 -2.791 1 98.06 10 GLY B N 1
ATOM 3303 C CA . GLY B 1 10 ? -10.781 -26.359 -2.168 1 98.06 10 GLY B CA 1
ATOM 3304 C C . GLY B 1 10 ? -9.445 -26.312 -2.885 1 98.06 10 GLY B C 1
ATOM 3305 O O . GLY B 1 10 ? -8.688 -27.281 -2.871 1 98.06 10 GLY B O 1
ATOM 3306 N N . GLY B 1 11 ? -9.117 -25.219 -3.561 1 98.25 11 GLY B N 1
ATOM 3307 C CA . GLY B 1 11 ? -7.797 -25.016 -4.137 1 98.25 11 GLY B CA 1
ATOM 3308 C C . GLY B 1 11 ? -6.773 -24.516 -3.129 1 98.25 11 GLY B C 1
ATOM 3309 O O . GLY B 1 11 ? -7.051 -24.469 -1.929 1 98.25 11 GLY B O 1
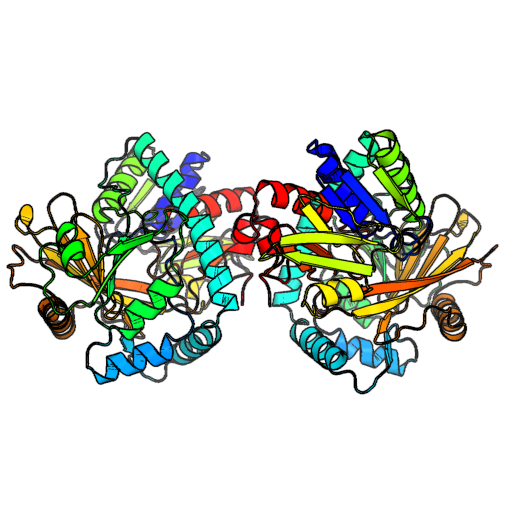ATOM 3310 N N . ILE B 1 12 ? -5.609 -24.172 -3.588 1 98.75 12 ILE B N 1
ATOM 3311 C CA . ILE B 1 12 ? -4.492 -23.828 -2.717 1 98.75 12 ILE B CA 1
ATOM 3312 C C . ILE B 1 12 ? -4.848 -22.594 -1.885 1 98.75 12 ILE B C 1
ATOM 3314 O O . ILE B 1 12 ? -4.48 -22.5 -0.712 1 98.75 12 ILE B O 1
ATOM 3318 N N . VAL B 1 13 ? -5.586 -21.625 -2.467 1 98.75 13 VAL B N 1
ATOM 3319 C CA . VAL B 1 13 ? -5.965 -20.438 -1.729 1 98.75 13 VAL B CA 1
ATOM 3320 C C . VAL B 1 13 ? -6.977 -20.781 -0.644 1 98.75 13 VAL B C 1
ATOM 3322 O O . VAL B 1 13 ? -6.82 -20.391 0.514 1 98.75 13 VAL B O 1
ATOM 3325 N N . GLY B 1 14 ? -7.988 -21.562 -1.011 1 98.81 14 GLY B N 1
ATOM 3326 C CA . GLY B 1 14 ? -8.992 -21.984 -0.04 1 98.81 14 GLY B CA 1
ATOM 3327 C C . GLY B 1 14 ? -8.414 -22.781 1.107 1 98.81 14 GLY B C 1
ATOM 3328 O O . GLY B 1 14 ? -8.688 -22.5 2.273 1 98.81 14 GLY B O 1
ATOM 3329 N N . LEU B 1 15 ? -7.629 -23.734 0.749 1 98.88 15 LEU B N 1
ATOM 3330 C CA . LEU B 1 15 ? -7.055 -24.594 1.783 1 98.88 15 LEU B CA 1
ATOM 3331 C C . LEU B 1 15 ? -6.078 -23.812 2.654 1 98.88 15 LEU B C 1
ATOM 3333 O O . LEU B 1 15 ? -5.957 -24.062 3.852 1 98.88 15 LEU B O 1
ATOM 3337 N N . SER B 1 16 ? -5.34 -22.875 2.045 1 98.94 16 SER B N 1
ATOM 3338 C CA . SER B 1 16 ? -4.457 -22.016 2.826 1 98.94 16 SER B CA 1
ATOM 3339 C C . SER B 1 16 ? -5.25 -21.156 3.799 1 98.94 16 SER B C 1
ATOM 3341 O O . SER B 1 16 ? -4.82 -20.938 4.934 1 98.94 16 SER B O 1
ATOM 3343 N N . CYS B 1 17 ? -6.359 -20.641 3.336 1 98.94 17 CYS B N 1
ATOM 3344 C CA . CYS B 1 17 ? -7.234 -19.891 4.234 1 98.94 17 CYS B CA 1
ATOM 3345 C C . CYS B 1 17 ? -7.738 -20.781 5.367 1 98.94 17 CYS B C 1
ATOM 3347 O O . CYS B 1 17 ? -7.723 -20.375 6.531 1 98.94 17 CYS B O 1
ATOM 3349 N N . ALA B 1 18 ? -8.18 -21.969 5.008 1 98.94 18 ALA B N 1
ATOM 3350 C CA . ALA B 1 18 ? -8.648 -22.922 6.02 1 98.94 18 ALA B CA 1
ATOM 3351 C C . ALA B 1 18 ? -7.555 -23.219 7.043 1 98.94 18 ALA B C 1
ATOM 3353 O O . ALA B 1 18 ? -7.812 -23.234 8.25 1 98.94 18 ALA B O 1
ATOM 3354 N N . TYR B 1 19 ? -6.352 -23.453 6.559 1 98.94 19 TYR B N 1
ATOM 3355 C CA . TYR B 1 19 ? -5.195 -23.734 7.402 1 98.94 19 TYR B CA 1
ATOM 3356 C C . TYR B 1 19 ? -4.949 -22.609 8.391 1 98.94 19 TYR B C 1
ATOM 3358 O O . TYR B 1 19 ? -4.848 -22.828 9.594 1 98.94 19 TYR B O 1
ATOM 3366 N N . SER B 1 20 ? -4.898 -21.375 7.914 1 98.88 20 SER B N 1
ATOM 3367 C CA . SER B 1 20 ? -4.578 -20.234 8.758 1 98.88 20 SER B CA 1
ATOM 3368 C C . SER B 1 20 ? -5.711 -19.922 9.727 1 98.88 20 SER B C 1
ATOM 3370 O O . SER B 1 20 ? -5.461 -19.578 10.883 1 98.88 20 SER B O 1
ATOM 3372 N N . MET B 1 21 ? -6.977 -20.047 9.273 1 98.81 21 MET B N 1
ATOM 3373 C CA . MET B 1 21 ? -8.117 -19.828 10.156 1 98.81 21 MET B CA 1
ATOM 3374 C C . MET B 1 21 ? -8.148 -20.859 11.281 1 98.81 21 MET B C 1
ATOM 3376 O O . MET B 1 21 ? -8.438 -20.531 12.43 1 98.81 21 MET B O 1
ATOM 3380 N N . HIS B 1 22 ? -7.883 -22.062 10.891 1 98.69 22 HIS B N 1
ATOM 3381 C CA . HIS B 1 22 ? -7.824 -23.125 11.891 1 98.69 22 HIS B CA 1
ATOM 3382 C C . HIS B 1 22 ? -6.75 -22.844 12.93 1 98.69 22 HIS B C 1
ATOM 3384 O O . HIS B 1 22 ? -6.977 -23.031 14.125 1 98.69 22 HIS B O 1
ATOM 3390 N N . LYS B 1 23 ? -5.578 -22.438 12.484 1 98.44 23 LYS B N 1
ATOM 3391 C CA . LYS B 1 23 ? -4.469 -22.141 13.383 1 98.44 23 LYS B CA 1
ATOM 3392 C C . LYS B 1 23 ? -4.84 -21.031 14.375 1 98.44 23 LYS B C 1
ATOM 3394 O O . LYS B 1 23 ? -4.297 -20.984 15.477 1 98.44 23 LYS B O 1
ATOM 3399 N N . LEU B 1 24 ? -5.766 -20.203 13.977 1 98 24 LEU B N 1
ATOM 3400 C CA . LEU B 1 24 ? -6.238 -19.141 14.859 1 98 24 LEU B CA 1
ATOM 3401 C C . LEU B 1 24 ? -7.297 -19.656 15.82 1 98 24 LEU B C 1
ATOM 3403 O O . LEU B 1 24 ? -7.793 -18.922 16.672 1 98 24 LEU B O 1
ATOM 3407 N N . GLY B 1 25 ? -7.773 -20.891 15.641 1 98.25 25 GLY B N 1
ATOM 3408 C CA . GLY B 1 25 ? -8.695 -21.516 16.578 1 98.25 25 GLY B CA 1
ATOM 3409 C C . GLY B 1 25 ? -10.125 -21.547 16.078 1 98.25 25 GLY B C 1
ATOM 3410 O O . GLY B 1 25 ? -11.039 -21.922 16.828 1 98.25 25 GLY B O 1
ATOM 3411 N N . HIS B 1 26 ? -10.344 -21.234 14.844 1 98.5 26 HIS B N 1
ATOM 3412 C CA . HIS B 1 26 ? -11.703 -21.203 14.32 1 98.5 26 HIS B CA 1
ATOM 3413 C C . HIS B 1 26 ? -12.164 -22.578 13.875 1 98.5 26 HIS B C 1
ATOM 3415 O O . HIS B 1 26 ? -11.352 -23.391 13.43 1 98.5 26 HIS B O 1
ATOM 3421 N N . LYS B 1 27 ? -13.398 -22.844 13.977 1 98.69 27 LYS B N 1
ATOM 3422 C CA . LYS B 1 27 ? -14.016 -24 13.336 1 98.69 27 LYS B CA 1
ATOM 3423 C C . LYS B 1 27 ? -14.273 -23.75 11.859 1 98.69 27 LYS B C 1
ATOM 3425 O O . LYS B 1 27 ? -15.055 -22.859 11.508 1 98.69 27 LYS B O 1
ATOM 3430 N N . VAL B 1 28 ? -13.656 -24.547 11.039 1 98.88 28 VAL B N 1
ATOM 3431 C CA . VAL B 1 28 ? -13.672 -24.25 9.609 1 98.88 28 VAL B CA 1
ATOM 3432 C C . VAL B 1 28 ? -14.352 -25.391 8.859 1 98.88 28 VAL B C 1
ATOM 3434 O O . VAL B 1 28 ? -14.195 -26.562 9.211 1 98.88 28 VAL B O 1
ATOM 3437 N N . CYS B 1 29 ? -15.141 -25.016 7.863 1 98.88 29 CYS B N 1
ATOM 3438 C CA . CYS B 1 29 ? -15.734 -25.938 6.902 1 98.88 29 CYS B CA 1
ATOM 3439 C C . CYS B 1 29 ? -15.359 -25.547 5.477 1 98.88 29 CYS B C 1
ATOM 3441 O O . CYS B 1 29 ? -15.555 -24.406 5.066 1 98.88 29 CYS B O 1
ATOM 3443 N N . VAL B 1 30 ? -14.828 -26.5 4.762 1 98.88 30 VAL B N 1
ATOM 3444 C CA . VAL B 1 30 ? -14.492 -26.281 3.361 1 98.88 30 VAL B CA 1
ATOM 3445 C C . VAL B 1 30 ? -15.523 -26.953 2.463 1 98.88 30 VAL B C 1
ATOM 3447 O O . VAL B 1 30 ? -15.812 -28.141 2.621 1 98.88 30 VAL B O 1
ATOM 3450 N N . ILE B 1 31 ? -16.078 -26.172 1.543 1 98.81 31 ILE B N 1
ATOM 3451 C CA . ILE B 1 31 ? -17.016 -26.719 0.56 1 98.81 31 ILE B CA 1
ATOM 3452 C C . ILE B 1 31 ? -16.344 -26.75 -0.815 1 98.81 31 ILE B C 1
ATOM 3454 O O . ILE B 1 31 ? -15.852 -25.734 -1.296 1 98.81 31 ILE B O 1
ATOM 3458 N N . GLU B 1 32 ? -16.297 -27.891 -1.41 1 98.44 32 GLU B N 1
ATOM 3459 C CA . GLU B 1 32 ? -15.664 -28.109 -2.713 1 98.44 32 GLU B CA 1
ATOM 3460 C C . GLU B 1 32 ? -16.594 -28.875 -3.646 1 98.44 32 GLU B C 1
ATOM 3462 O O . GLU B 1 32 ? -17.141 -29.922 -3.264 1 98.44 32 GLU B O 1
ATOM 3467 N N . LYS B 1 33 ? -16.766 -28.359 -4.836 1 97.44 33 LYS B N 1
ATOM 3468 C CA . LYS B 1 33 ? -17.719 -28.922 -5.777 1 97.44 33 LYS B CA 1
ATOM 3469 C C . LYS B 1 33 ? -17.266 -30.297 -6.258 1 97.44 33 LYS B C 1
ATOM 3471 O O . LYS B 1 33 ? -18.078 -31.156 -6.574 1 97.44 33 LYS B O 1
ATOM 3476 N N . SER B 1 34 ? -16 -30.516 -6.371 1 96.69 34 SER B N 1
ATOM 3477 C CA . SER B 1 34 ? -15.453 -31.781 -6.84 1 96.69 34 SER B CA 1
ATOM 3478 C C . SER B 1 34 ? -15.039 -32.656 -5.668 1 96.69 34 SER B C 1
ATOM 3480 O O . SER B 1 34 ? -15.414 -32.406 -4.523 1 96.69 34 SER B O 1
ATOM 3482 N N . ASP B 1 35 ? -14.25 -33.719 -5.977 1 97.38 35 ASP B N 1
ATOM 3483 C CA . ASP B 1 35 ? -13.789 -34.625 -4.945 1 97.38 35 ASP B CA 1
ATOM 3484 C C . ASP B 1 35 ? -12.469 -34.156 -4.336 1 97.38 35 ASP B C 1
ATOM 3486 O O . ASP B 1 35 ? -11.898 -34.844 -3.479 1 97.38 35 ASP B O 1
ATOM 3490 N N . GLY B 1 36 ? -12.023 -33.062 -4.785 1 95.94 36 GLY B N 1
ATOM 3491 C CA . GLY B 1 36 ? -10.836 -32.438 -4.203 1 95.94 36 GLY B CA 1
ATOM 3492 C C . GLY B 1 36 ? -9.539 -33.031 -4.715 1 95.94 36 GLY B C 1
ATOM 3493 O O . GLY B 1 36 ? -8.469 -32.75 -4.18 1 95.94 36 GLY B O 1
ATOM 3494 N N . ALA B 1 37 ? -9.555 -33.75 -5.793 1 95.06 37 ALA B N 1
ATOM 3495 C CA . ALA B 1 37 ? -8.383 -34.5 -6.227 1 95.06 37 ALA B CA 1
ATOM 3496 C C . ALA B 1 37 ? -7.777 -33.875 -7.492 1 95.06 37 ALA B C 1
ATOM 3498 O O . ALA B 1 37 ? -6.82 -34.438 -8.055 1 95.06 37 ALA B O 1
ATOM 3499 N N . ASN B 1 38 ? -8.375 -32.812 -7.93 1 93.69 38 ASN B N 1
ATOM 3500 C CA . ASN B 1 38 ? -7.934 -32.156 -9.156 1 93.69 38 ASN B CA 1
ATOM 3501 C C . ASN B 1 38 ? -8.156 -30.656 -9.109 1 93.69 38 ASN B C 1
ATOM 3503 O O . ASN B 1 38 ? -8.422 -30.094 -8.047 1 93.69 38 ASN B O 1
ATOM 3507 N N . GLY B 1 39 ? -7.859 -30.031 -10.25 1 94.19 39 GLY B N 1
ATOM 3508 C CA . GLY B 1 39 ? -7.957 -28.594 -10.359 1 94.19 39 GLY B CA 1
ATOM 3509 C C . GLY B 1 39 ? -6.629 -27.922 -10.672 1 94.19 39 GLY B C 1
ATOM 3510 O O . GLY B 1 39 ? -5.582 -28.578 -10.648 1 94.19 39 GLY B O 1
ATOM 3511 N N . THR B 1 40 ? -6.746 -26.672 -10.82 1 95.25 40 THR B N 1
ATOM 3512 C CA . THR B 1 40 ? -5.582 -25.922 -11.281 1 95.25 40 THR B CA 1
ATOM 3513 C C . THR B 1 40 ? -4.473 -25.953 -10.234 1 95.25 40 THR B C 1
ATOM 3515 O O . THR B 1 40 ? -3.289 -25.938 -10.578 1 95.25 40 THR B O 1
ATOM 3518 N N . SER B 1 41 ? -4.809 -26.125 -8.977 1 97.62 41 SER B N 1
ATOM 3519 C CA . SER B 1 41 ? -3.842 -26.172 -7.879 1 97.62 41 SER B CA 1
ATOM 3520 C C . SER B 1 41 ? -3.043 -27.469 -7.906 1 97.62 41 SER B C 1
ATOM 3522 O O . SER B 1 41 ? -1.993 -27.578 -7.27 1 97.62 41 SER B O 1
ATOM 3524 N N . PHE B 1 42 ? -3.451 -28.438 -8.672 1 96.31 42 PHE B N 1
ATOM 3525 C CA . PHE B 1 42 ? -2.795 -29.734 -8.758 1 96.31 42 PHE B CA 1
ATOM 3526 C C . PHE B 1 42 ? -1.914 -29.828 -10 1 96.31 42 PHE B C 1
ATOM 3528 O O . PHE B 1 42 ? -0.875 -30.484 -9.984 1 96.31 42 PHE B O 1
ATOM 3535 N N . GLY B 1 43 ? -2.338 -29.203 -11.055 1 95.81 43 GLY B N 1
ATOM 3536 C CA . GLY B 1 43 ? -1.747 -29.469 -12.352 1 95.81 43 GLY B CA 1
ATOM 3537 C C . GLY B 1 43 ? -0.733 -28.422 -12.781 1 95.81 43 GLY B C 1
ATOM 3538 O O . GLY B 1 43 ? -0.231 -28.453 -13.906 1 95.81 43 GLY B O 1
ATOM 3539 N N . ASN B 1 44 ? -0.372 -27.5 -11.93 1 96.88 44 ASN B N 1
ATOM 3540 C CA . ASN B 1 44 ? 0.544 -26.422 -12.273 1 96.88 44 ASN B CA 1
ATOM 3541 C C . ASN B 1 44 ? 2 -26.875 -12.203 1 96.88 44 ASN B C 1
ATOM 3543 O O . ASN B 1 44 ? 2.277 -28.031 -11.898 1 96.88 44 ASN B O 1
ATOM 3547 N N . ALA B 1 45 ? 2.941 -25.969 -12.43 1 97.31 45 ALA B N 1
ATOM 3548 C CA . ALA B 1 45 ? 4.363 -26.266 -12.562 1 97.31 45 ALA B CA 1
ATOM 3549 C C . ALA B 1 45 ? 5.016 -26.438 -11.188 1 97.31 45 ALA B C 1
ATOM 3551 O O . ALA B 1 45 ? 6.125 -26.953 -11.086 1 97.31 45 ALA B O 1
ATOM 3552 N N . GLY B 1 46 ? 4.367 -25.984 -10.141 1 98.25 46 GLY B N 1
ATOM 3553 C CA . GLY B 1 46 ? 4.902 -26.109 -8.797 1 98.25 46 GLY B CA 1
ATOM 3554 C C . GLY B 1 46 ? 5.977 -25.094 -8.469 1 98.25 46 GLY B C 1
ATOM 3555 O O . GLY B 1 46 ? 6.77 -25.281 -7.547 1 98.25 46 GLY B O 1
ATOM 3556 N N . LEU B 1 47 ? 5.969 -24 -9.203 1 98.12 47 LEU B N 1
ATOM 3557 C CA . LEU B 1 47 ? 6.977 -22.969 -8.969 1 98.12 47 LEU B CA 1
ATOM 3558 C C . LEU B 1 47 ? 6.59 -22.094 -7.781 1 98.12 47 LEU B C 1
ATOM 3560 O O . LEU B 1 47 ? 5.426 -21.719 -7.637 1 98.12 47 LEU B O 1
ATOM 3564 N N . ILE B 1 48 ? 7.449 -21.891 -6.895 1 98.12 48 ILE B N 1
ATOM 3565 C CA . ILE B 1 48 ? 7.438 -20.766 -5.969 1 98.12 48 ILE B CA 1
ATOM 3566 C C . ILE B 1 48 ? 8.406 -19.688 -6.453 1 98.12 48 ILE B C 1
ATOM 3568 O O . ILE B 1 48 ? 9.586 -19.719 -6.109 1 98.12 48 ILE B O 1
ATOM 3572 N N . SER B 1 49 ? 7.902 -18.812 -7.25 1 96 49 SER B N 1
ATOM 3573 C CA . SER B 1 49 ? 8.727 -17.922 -8.055 1 96 49 SER B CA 1
ATOM 3574 C C . SER B 1 49 ? 8.406 -16.453 -7.766 1 96 49 SER B C 1
ATOM 3576 O O . SER B 1 49 ? 7.996 -15.719 -8.656 1 96 49 SER B O 1
ATOM 3578 N N . ALA B 1 50 ? 8.773 -16.016 -6.613 1 96 50 ALA B N 1
ATOM 3579 C CA . ALA B 1 50 ? 8.453 -14.664 -6.176 1 96 50 ALA B CA 1
ATOM 3580 C C . ALA B 1 50 ? 9.664 -13.75 -6.293 1 96 50 ALA B C 1
ATOM 3582 O O . ALA B 1 50 ? 9.547 -12.531 -6.164 1 96 50 ALA B O 1
ATOM 3583 N N . PHE B 1 51 ? 10.859 -14.297 -6.582 1 97 51 PHE B N 1
ATOM 3584 C CA . PHE B 1 51 ? 12.078 -13.531 -6.355 1 97 51 PHE B CA 1
ATOM 3585 C C . PHE B 1 51 ? 12.805 -13.281 -7.668 1 97 51 PHE B C 1
ATOM 3587 O O . PHE B 1 51 ? 13.188 -14.219 -8.367 1 97 51 PHE B O 1
ATOM 3594 N N . LYS B 1 52 ? 13.016 -12.016 -7.914 1 95.56 52 LYS B N 1
ATOM 3595 C CA . LYS B 1 52 ? 13.82 -11.539 -9.039 1 95.56 52 LYS B CA 1
ATOM 3596 C C . LYS B 1 52 ? 13.195 -11.961 -10.367 1 95.56 52 LYS B C 1
ATOM 3598 O O . LYS B 1 52 ? 13.906 -12.094 -11.375 1 95.56 52 LYS B O 1
ATOM 3603 N N . LYS B 1 53 ? 11.977 -12.273 -10.32 1 91.94 53 LYS B N 1
ATOM 3604 C CA . LYS B 1 53 ? 11.211 -12.586 -11.531 1 91.94 53 LYS B CA 1
ATOM 3605 C C . LYS B 1 53 ? 10.164 -11.516 -11.812 1 91.94 53 LYS B C 1
ATOM 3607 O O . LYS B 1 53 ? 9.422 -11.109 -10.906 1 91.94 53 LYS B O 1
ATOM 3612 N N . ALA B 1 54 ? 10.117 -11.078 -12.969 1 91.12 54 ALA B N 1
ATOM 3613 C CA . ALA B 1 54 ? 9.203 -10 -13.344 1 91.12 54 ALA B CA 1
ATOM 3614 C C . ALA B 1 54 ? 7.758 -10.5 -13.391 1 91.12 54 ALA B C 1
ATOM 3616 O O . ALA B 1 54 ? 7.508 -11.68 -13.648 1 91.12 54 ALA B O 1
ATOM 3617 N N . PRO B 1 55 ? 6.816 -9.578 -13.141 1 94.12 55 PRO B N 1
ATOM 3618 C CA . PRO B 1 55 ? 5.406 -9.914 -13.367 1 94.12 55 PRO B CA 1
ATOM 3619 C C . PRO B 1 55 ? 5.066 -10.086 -14.844 1 94.12 55 PRO B C 1
ATOM 3621 O O . PRO B 1 55 ? 5.91 -9.844 -15.711 1 94.12 55 PRO B O 1
ATOM 3624 N N . LEU B 1 56 ? 3.898 -10.594 -15.07 1 89.69 56 LEU B N 1
ATOM 3625 C CA . LEU B 1 56 ? 3.471 -10.812 -16.453 1 89.69 56 LEU B CA 1
ATOM 3626 C C . LEU B 1 56 ? 3.424 -9.492 -17.219 1 89.69 56 LEU B C 1
ATOM 3628 O O . LEU B 1 56 ? 3.875 -9.414 -18.359 1 89.69 56 LEU B O 1
ATOM 3632 N N . SER B 1 57 ? 2.852 -8.508 -16.547 1 89.56 57 SER B N 1
ATOM 3633 C CA . SER B 1 57 ? 2.818 -7.18 -17.141 1 89.56 57 SER B CA 1
ATOM 3634 C C . SER B 1 57 ? 4.09 -6.395 -16.828 1 89.56 57 SER B C 1
ATOM 3636 O O . SER B 1 57 ? 4.215 -5.809 -15.758 1 89.56 57 SER B O 1
ATOM 3638 N N . CYS B 1 58 ? 5 -6.391 -17.609 1 89.69 58 CYS B N 1
ATOM 3639 C CA . CYS B 1 58 ? 6.258 -5.672 -17.438 1 89.69 58 CYS B CA 1
ATOM 3640 C C . CYS B 1 58 ? 6.672 -4.992 -18.734 1 89.69 58 CYS B C 1
ATOM 3642 O O . CYS B 1 58 ? 6.152 -5.324 -19.812 1 89.69 58 CYS B O 1
ATOM 3644 N N . PRO B 1 59 ? 7.566 -4.062 -18.672 1 88.38 59 PRO B N 1
ATOM 3645 C CA . PRO B 1 59 ? 7.953 -3.32 -19.875 1 88.38 59 PRO B CA 1
ATOM 3646 C C . PRO B 1 59 ? 8.469 -4.23 -20.984 1 88.38 59 PRO B C 1
ATOM 3648 O O . PRO B 1 59 ? 9.258 -5.145 -20.734 1 88.38 59 PRO B O 1
ATOM 3651 N N . GLY B 1 60 ? 7.984 -4.07 -22.188 1 84.62 60 GLY B N 1
ATOM 3652 C CA . GLY B 1 60 ? 8.477 -4.797 -23.344 1 84.62 60 GLY B CA 1
ATOM 3653 C C . GLY B 1 60 ? 7.688 -6.059 -23.641 1 84.62 60 GLY B C 1
ATOM 3654 O O . GLY B 1 60 ? 7.832 -6.656 -24.703 1 84.62 60 GLY B O 1
ATOM 3655 N N . VAL B 1 61 ? 6.828 -6.43 -22.797 1 83.5 61 VAL B N 1
ATOM 3656 C CA . VAL B 1 61 ? 6.137 -7.715 -22.875 1 83.5 61 VAL B CA 1
ATOM 3657 C C . VAL B 1 61 ? 5.266 -7.75 -24.125 1 83.5 61 VAL B C 1
ATOM 3659 O O . VAL B 1 61 ? 5.152 -8.789 -24.781 1 83.5 61 VAL B O 1
ATOM 3662 N N . VAL B 1 62 ? 4.668 -6.66 -24.469 1 81.5 62 VAL B N 1
ATOM 3663 C CA . VAL B 1 62 ? 3.766 -6.617 -25.625 1 81.5 62 VAL B CA 1
ATOM 3664 C C . VAL B 1 62 ? 4.555 -6.855 -26.906 1 81.5 62 VAL B C 1
ATOM 3666 O O . VAL B 1 62 ? 4.199 -7.723 -27.703 1 81.5 62 VAL B O 1
ATOM 3669 N N . LEU B 1 63 ? 5.629 -6.125 -27.031 1 80.06 63 LEU B N 1
ATOM 3670 C CA . LEU B 1 63 ? 6.465 -6.266 -28.219 1 80.06 63 LEU B CA 1
ATOM 3671 C C . LEU B 1 63 ? 7.082 -7.656 -28.281 1 80.06 63 LEU B C 1
ATOM 3673 O O . LEU B 1 63 ? 7.164 -8.25 -29.359 1 80.06 63 LEU B O 1
ATOM 3677 N N . ASP B 1 64 ? 7.488 -8.148 -27.188 1 79.06 64 ASP B N 1
ATOM 3678 C CA . ASP B 1 64 ? 8.094 -9.477 -27.125 1 79.06 64 ASP B CA 1
ATOM 3679 C C . ASP B 1 64 ? 7.086 -10.547 -27.531 1 79.06 64 ASP B C 1
ATOM 3681 O O . ASP B 1 64 ? 7.434 -11.492 -28.25 1 79.06 64 ASP B O 1
ATOM 3685 N N . THR B 1 65 ? 5.871 -10.391 -27.062 1 76.06 65 THR B N 1
ATOM 3686 C CA . THR B 1 65 ? 4.812 -11.336 -27.391 1 76.06 65 THR B CA 1
ATOM 3687 C C . THR B 1 65 ? 4.512 -11.305 -28.891 1 76.06 65 THR B C 1
ATOM 3689 O O . THR B 1 65 ? 4.324 -12.352 -29.516 1 76.06 65 THR B O 1
ATOM 3692 N N . LEU B 1 66 ? 4.492 -10.148 -29.422 1 76.69 66 LEU B N 1
ATOM 3693 C CA . LEU B 1 66 ? 4.254 -10 -30.859 1 76.69 66 LEU B CA 1
ATOM 3694 C C . LEU B 1 66 ? 5.355 -10.672 -31.672 1 76.69 66 LEU B C 1
ATOM 3696 O O . LEU B 1 66 ? 5.082 -11.328 -32.688 1 76.69 66 LEU B O 1
ATOM 3700 N N . LYS B 1 67 ? 6.598 -10.594 -31.297 1 74.94 67 LYS B N 1
ATOM 3701 C CA . LYS B 1 67 ? 7.719 -11.242 -31.969 1 74.94 67 LYS B CA 1
ATOM 3702 C C . LYS B 1 67 ? 7.57 -12.766 -31.953 1 74.94 67 LYS B C 1
ATOM 3704 O O . LYS B 1 67 ? 7.84 -13.43 -32.969 1 74.94 67 LYS B O 1
ATOM 3709 N N . LEU B 1 68 ? 7.121 -13.234 -30.859 1 74.31 68 LEU B N 1
ATOM 3710 C CA . LEU B 1 68 ? 6.973 -14.68 -30.703 1 74.31 68 LEU B CA 1
ATOM 3711 C C . LEU B 1 68 ? 5.797 -15.195 -31.531 1 74.31 68 LEU B C 1
ATOM 3713 O O . LEU B 1 68 ? 5.828 -16.328 -32.031 1 74.31 68 LEU B O 1
ATOM 3717 N N . MET B 1 69 ? 4.762 -14.453 -31.547 1 73.19 69 MET B N 1
ATOM 3718 C CA . MET B 1 69 ? 3.619 -14.812 -32.375 1 73.19 69 MET B CA 1
ATOM 3719 C C . MET B 1 69 ? 4.035 -14.961 -33.844 1 73.19 69 MET B C 1
ATOM 3721 O O . MET B 1 69 ? 3.57 -15.867 -34.531 1 73.19 69 MET B O 1
ATOM 3725 N N . LEU B 1 70 ? 4.887 -14.078 -34.219 1 72.81 70 LEU B N 1
ATOM 3726 C CA . LEU B 1 70 ? 5.387 -14.125 -35.594 1 72.81 70 LEU B CA 1
ATOM 3727 C C . LEU B 1 70 ? 6.203 -15.391 -35.844 1 72.81 70 LEU B C 1
ATOM 3729 O O . LEU B 1 70 ? 6.258 -15.891 -36.969 1 72.81 70 LEU B O 1
ATOM 3733 N N . LYS B 1 71 ? 6.824 -15.992 -34.844 1 71.94 71 LYS B N 1
ATOM 3734 C CA . LYS B 1 71 ? 7.625 -17.203 -34.938 1 71.94 71 LYS B CA 1
ATOM 3735 C C . LYS B 1 71 ? 6.785 -18.453 -34.656 1 71.94 71 LYS B C 1
ATOM 3737 O O . LYS B 1 71 ? 7.316 -19.562 -34.562 1 71.94 71 LYS B O 1
ATOM 3742 N N . ASN B 1 72 ? 5.531 -18.281 -34.406 1 73.19 72 ASN B N 1
ATOM 3743 C CA . ASN B 1 72 ? 4.609 -19.344 -34.031 1 73.19 72 ASN B CA 1
ATOM 3744 C C . ASN B 1 72 ? 5.055 -20.047 -32.75 1 73.19 72 ASN B C 1
ATOM 3746 O O . ASN B 1 72 ? 4.941 -21.266 -32.656 1 73.19 72 ASN B O 1
ATOM 3750 N N . GLN B 1 73 ? 5.625 -19.344 -31.922 1 75.19 73 GLN B N 1
ATOM 3751 C CA . GLN B 1 73 ? 6.113 -19.859 -30.656 1 75.19 73 GLN B CA 1
ATOM 3752 C C . GLN B 1 73 ? 5.477 -19.141 -29.469 1 75.19 73 GLN B C 1
ATOM 3754 O O . GLN B 1 73 ? 5.906 -19.297 -28.328 1 75.19 73 GLN B O 1
ATOM 3759 N N . ALA B 1 74 ? 4.469 -18.375 -29.859 1 75.31 74 ALA B N 1
ATOM 3760 C CA . ALA B 1 74 ? 3.848 -17.578 -28.812 1 75.31 74 ALA B CA 1
ATOM 3761 C C . ALA B 1 74 ? 3.156 -18.453 -27.781 1 75.31 74 ALA B C 1
ATOM 3763 O O . ALA B 1 74 ? 2.418 -19.375 -28.125 1 75.31 74 ALA B O 1
ATOM 3764 N N . PRO B 1 75 ? 3.486 -18.141 -26.594 1 79.88 75 PRO B N 1
ATOM 3765 C CA . PRO B 1 75 ? 2.824 -18.891 -25.516 1 79.88 75 PRO B CA 1
ATOM 3766 C C . PRO B 1 75 ? 1.411 -18.391 -25.234 1 79.88 75 PRO B C 1
ATOM 3768 O O . PRO B 1 75 ? 0.742 -18.891 -24.328 1 79.88 75 PRO B O 1
ATOM 3771 N N . LEU B 1 76 ? 0.977 -17.484 -26.016 1 83.56 76 LEU B N 1
ATOM 3772 C CA . LEU B 1 76 ? -0.281 -16.797 -25.75 1 83.56 76 LEU B CA 1
ATOM 3773 C C . LEU B 1 76 ? -1.26 -17 -26.906 1 83.56 76 LEU B C 1
ATOM 3775 O O . LEU B 1 76 ? -0.867 -16.969 -28.078 1 83.56 76 LEU B O 1
ATOM 3779 N N . LYS B 1 77 ? -2.488 -17.312 -26.578 1 81 77 LYS B N 1
ATOM 3780 C CA . LYS B 1 77 ? -3.574 -17.375 -27.547 1 81 77 LYS B CA 1
ATOM 3781 C C . LYS B 1 77 ? -4.809 -16.641 -27.047 1 81 77 LYS B C 1
ATOM 3783 O O . LYS B 1 77 ? -5.359 -16.969 -26 1 81 77 LYS B O 1
ATOM 3788 N N . PHE B 1 78 ? -5.266 -15.633 -27.781 1 79.38 78 PHE B N 1
ATOM 3789 C CA . PHE B 1 78 ? -6.492 -14.906 -27.469 1 79.38 78 PHE B CA 1
ATOM 3790 C C . PHE B 1 78 ? -7.648 -15.398 -28.328 1 79.38 78 PHE B C 1
ATOM 3792 O O . PHE B 1 78 ? -7.523 -15.5 -29.547 1 79.38 78 PHE B O 1
ATOM 3799 N N . HIS B 1 79 ? -8.648 -15.758 -27.719 1 86.25 79 HIS B N 1
ATOM 3800 C CA . HIS B 1 79 ? -9.891 -15.992 -28.453 1 86.25 79 HIS B CA 1
ATOM 3801 C C . HIS B 1 79 ? -10.711 -14.711 -28.547 1 86.25 79 HIS B C 1
ATOM 3803 O O . HIS B 1 79 ? -11.578 -14.453 -27.719 1 86.25 79 HIS B O 1
ATOM 3809 N N . PHE B 1 80 ? -10.445 -14 -29.609 1 81.69 80 PHE B N 1
ATOM 3810 C CA . PHE B 1 80 ? -11.078 -12.703 -29.766 1 81.69 80 PHE B CA 1
ATOM 3811 C C . PHE B 1 80 ? -12.578 -12.852 -30.031 1 81.69 80 PHE B C 1
ATOM 3813 O O . PHE B 1 80 ? -13.016 -13.883 -30.547 1 81.69 80 PHE B O 1
ATOM 3820 N N . GLY B 1 81 ? -13.289 -11.977 -29.578 1 82.62 81 GLY B N 1
ATOM 3821 C CA . GLY B 1 81 ? -14.734 -11.945 -29.719 1 82.62 81 GLY B CA 1
ATOM 3822 C C . GLY B 1 81 ? -15.359 -10.672 -29.172 1 82.62 81 GLY B C 1
ATOM 3823 O O . GLY B 1 81 ? -14.688 -9.633 -29.094 1 82.62 81 GLY B O 1
ATOM 3824 N N . LEU B 1 82 ? -16.641 -10.711 -28.984 1 85.69 82 LEU B N 1
ATOM 3825 C CA . LEU B 1 82 ? -17.375 -9.539 -28.547 1 85.69 82 LEU B CA 1
ATOM 3826 C C . LEU B 1 82 ? -17.391 -9.445 -27.031 1 85.69 82 LEU B C 1
ATOM 3828 O O . LEU B 1 82 ? -18.281 -8.812 -26.453 1 85.69 82 LEU B O 1
ATOM 3832 N N . ASN B 1 83 ? -16.406 -9.938 -26.453 1 90.19 83 ASN B N 1
ATOM 3833 C CA . ASN B 1 83 ? -16.312 -9.906 -24.984 1 90.19 83 ASN B CA 1
ATOM 3834 C C . ASN B 1 83 ? -15.641 -8.617 -24.5 1 90.19 83 ASN B C 1
ATOM 3836 O O . ASN B 1 83 ? -14.414 -8.523 -24.5 1 90.19 83 ASN B O 1
ATOM 3840 N N . LEU B 1 84 ? -16.391 -7.723 -24.047 1 91.44 84 LEU B N 1
ATOM 3841 C CA . LEU B 1 84 ? -15.906 -6.414 -23.625 1 91.44 84 LEU B CA 1
ATOM 3842 C C . LEU B 1 84 ? -14.883 -6.555 -22.5 1 91.44 84 LEU B C 1
ATOM 3844 O O . LEU B 1 84 ? -13.938 -5.77 -22.406 1 91.44 84 LEU B O 1
ATOM 3848 N N . LYS B 1 85 ? -15.039 -7.488 -21.641 1 92.69 85 LYS B N 1
ATOM 3849 C CA . LYS B 1 85 ? -14.141 -7.703 -20.516 1 92.69 85 LYS B CA 1
ATOM 3850 C C . LYS B 1 85 ? -12.734 -8.047 -20.984 1 92.69 85 LYS B C 1
ATOM 3852 O O . LYS B 1 85 ? -11.75 -7.668 -20.344 1 92.69 85 LYS B O 1
ATOM 3857 N N . LEU B 1 86 ? -12.656 -8.766 -22.078 1 93.12 86 LEU B N 1
ATOM 3858 C CA . LEU B 1 86 ? -11.352 -9.094 -22.656 1 93.12 86 LEU B CA 1
ATOM 3859 C C . LEU B 1 86 ? -10.586 -7.828 -23 1 93.12 86 LEU B C 1
ATOM 3861 O O . LEU B 1 86 ? -9.398 -7.703 -22.688 1 93.12 86 LEU B O 1
ATOM 3865 N N . TYR B 1 87 ? -11.219 -6.871 -23.609 1 93.81 87 TYR B N 1
ATOM 3866 C CA . TYR B 1 87 ? -10.555 -5.652 -24.062 1 93.81 87 TYR B CA 1
ATOM 3867 C C . TYR B 1 87 ? -10.203 -4.758 -22.875 1 93.81 87 TYR B C 1
ATOM 3869 O O . TYR B 1 87 ? -9.164 -4.094 -22.891 1 93.81 87 TYR B O 1
ATOM 3877 N N . GLN B 1 88 ? -11.117 -4.746 -21.891 1 95.12 88 GLN B N 1
ATOM 3878 C CA . GLN B 1 88 ? -10.789 -4.035 -20.656 1 95.12 88 GLN B CA 1
ATOM 3879 C C . GLN B 1 88 ? -9.555 -4.633 -19.984 1 95.12 88 GLN B C 1
ATOM 3881 O O . GLN B 1 88 ? -8.695 -3.902 -19.5 1 95.12 88 GLN B O 1
ATOM 3886 N N . TRP B 1 89 ? -9.539 -5.922 -19.984 1 94.44 89 TRP B N 1
ATOM 3887 C CA . TRP B 1 89 ? -8.414 -6.648 -19.406 1 94.44 89 TRP B CA 1
ATOM 3888 C C . TRP B 1 89 ? -7.117 -6.324 -20.141 1 94.44 89 TRP B C 1
ATOM 3890 O O . TRP B 1 89 ? -6.109 -5.988 -19.516 1 94.44 89 TRP B O 1
ATOM 3900 N N . ILE B 1 90 ? -7.156 -6.301 -21.453 1 93.12 90 ILE B N 1
ATOM 3901 C CA . ILE B 1 90 ? -5.984 -6.043 -22.281 1 93.12 90 ILE B CA 1
ATOM 3902 C C . ILE B 1 90 ? -5.504 -4.609 -22.062 1 93.12 90 ILE B C 1
ATOM 3904 O O . ILE B 1 90 ? -4.301 -4.367 -21.922 1 93.12 90 ILE B O 1
ATOM 3908 N N . LEU B 1 91 ? -6.398 -3.703 -22.047 1 94.31 91 LEU B N 1
ATOM 3909 C CA . LEU B 1 91 ? -6.047 -2.303 -21.844 1 94.31 91 LEU B CA 1
ATOM 3910 C C . LEU B 1 91 ? -5.352 -2.105 -20.5 1 94.31 91 LEU B C 1
ATOM 3912 O O . LEU B 1 91 ? -4.324 -1.43 -20.438 1 94.31 91 LEU B O 1
ATOM 3916 N N . LYS B 1 92 ? -5.914 -2.664 -19.453 1 94.5 92 LYS B N 1
ATOM 3917 C CA . LYS B 1 92 ? -5.309 -2.562 -18.141 1 94.5 92 LYS B CA 1
ATOM 3918 C C . LYS B 1 92 ? -3.953 -3.266 -18.094 1 94.5 92 LYS B C 1
ATOM 3920 O O . LYS B 1 92 ? -3.025 -2.797 -17.438 1 94.5 92 LYS B O 1
ATOM 3925 N N . PHE B 1 93 ? -3.854 -4.355 -18.812 1 94.38 93 PHE B N 1
ATOM 3926 C CA . PHE B 1 93 ? -2.6 -5.094 -18.891 1 94.38 93 PHE B CA 1
ATOM 3927 C C . PHE B 1 93 ? -1.504 -4.234 -19.516 1 94.38 93 PHE B C 1
ATOM 3929 O O . PHE B 1 93 ? -0.422 -4.09 -18.938 1 94.38 93 PHE B O 1
ATOM 3936 N N . VAL B 1 94 ? -1.814 -3.605 -20.578 1 93.69 94 VAL B N 1
ATOM 3937 C CA . VAL B 1 94 ? -0.859 -2.777 -21.312 1 93.69 94 VAL B CA 1
ATOM 3938 C C . VAL B 1 94 ? -0.494 -1.552 -20.469 1 93.69 94 VAL B C 1
ATOM 3940 O O . VAL B 1 94 ? 0.678 -1.175 -20.391 1 93.69 94 VAL B O 1
ATOM 3943 N N . LYS B 1 95 ? -1.462 -1.002 -19.828 1 92.56 95 LYS B N 1
ATOM 3944 C CA . LYS B 1 95 ? -1.236 0.182 -19 1 92.56 95 LYS B CA 1
ATOM 3945 C C . LYS B 1 95 ? -0.344 -0.14 -17.812 1 92.56 95 LYS B C 1
ATOM 3947 O O . LYS B 1 95 ? 0.423 0.71 -17.359 1 92.56 95 LYS B O 1
ATOM 3952 N N . SER B 1 96 ? -0.401 -1.354 -17.344 1 93.5 96 SER B N 1
ATOM 3953 C CA . SER B 1 96 ? 0.34 -1.774 -16.156 1 93.5 96 SER B CA 1
ATOM 3954 C C . SER B 1 96 ? 1.76 -2.201 -16.516 1 93.5 96 SER B C 1
ATOM 3956 O O . SER B 1 96 ? 2.59 -2.42 -15.633 1 93.5 96 SER B O 1
ATOM 3958 N N . ALA B 1 97 ? 2.027 -2.295 -17.797 1 93.31 97 ALA B N 1
ATOM 3959 C CA . ALA B 1 97 ? 3.328 -2.779 -18.25 1 93.31 97 ALA B CA 1
ATOM 3960 C C . ALA B 1 97 ? 4.34 -1.642 -18.344 1 93.31 97 ALA B C 1
ATOM 3962 O O . ALA B 1 97 ? 4.863 -1.346 -19.422 1 93.31 97 ALA B O 1
ATOM 3963 N N . ASN B 1 98 ? 4.637 -1.045 -17.188 1 91.88 98 ASN B N 1
ATOM 3964 C CA . ASN B 1 98 ? 5.605 0.041 -17.109 1 91.88 98 ASN B CA 1
ATOM 3965 C C . ASN B 1 98 ? 6.562 -0.143 -15.938 1 91.88 98 ASN B C 1
ATOM 3967 O O . ASN B 1 98 ? 6.32 -0.971 -15.055 1 91.88 98 ASN B O 1
ATOM 3971 N N . ALA B 1 99 ? 7.609 0.614 -15.945 1 90.94 99 ALA B N 1
ATOM 3972 C CA . ALA B 1 99 ? 8.719 0.422 -15.016 1 90.94 99 ALA B CA 1
ATOM 3973 C C . ALA B 1 99 ? 8.273 0.645 -13.578 1 90.94 99 ALA B C 1
ATOM 3975 O O . ALA B 1 99 ? 8.68 -0.089 -12.672 1 90.94 99 ALA B O 1
ATOM 3976 N N . LYS B 1 100 ? 7.477 1.611 -13.273 1 88.75 100 LYS B N 1
ATOM 3977 C CA . LYS B 1 100 ? 7.039 1.939 -11.914 1 88.75 100 LYS B CA 1
ATOM 3978 C C . LYS B 1 100 ? 6.168 0.828 -11.336 1 88.75 100 LYS B C 1
ATOM 3980 O O . LYS B 1 100 ? 6.383 0.392 -10.203 1 88.75 100 LYS B O 1
ATOM 3985 N N . SER B 1 101 ? 5.242 0.395 -12.148 1 91.88 101 SER B N 1
ATOM 3986 C CA . SER B 1 101 ? 4.367 -0.688 -11.711 1 91.88 101 SER B CA 1
ATOM 3987 C C . SER B 1 101 ? 5.148 -1.977 -11.492 1 91.88 101 SER B C 1
ATOM 3989 O O . SER B 1 101 ? 4.895 -2.707 -10.531 1 91.88 101 SER B O 1
ATOM 3991 N N . THR B 1 102 ? 6.09 -2.244 -12.375 1 94.19 102 THR B N 1
ATOM 3992 C CA . THR B 1 102 ? 6.914 -3.443 -12.25 1 94.19 102 THR B CA 1
ATOM 3993 C C . THR B 1 102 ? 7.727 -3.412 -10.961 1 94.19 102 THR B C 1
ATOM 3995 O O . THR B 1 102 ? 7.781 -4.406 -10.234 1 94.19 102 THR B O 1
ATOM 3998 N N . HIS B 1 103 ? 8.266 -2.275 -10.703 1 93.06 103 HIS B N 1
ATOM 3999 C CA . HIS B 1 103 ? 9.062 -2.113 -9.492 1 93.06 103 HIS B CA 1
ATOM 4000 C C . HIS B 1 103 ? 8.227 -2.377 -8.242 1 93.06 103 HIS B C 1
ATOM 4002 O O . HIS B 1 103 ? 8.648 -3.117 -7.352 1 93.06 103 HIS B O 1
ATOM 4008 N N . ARG B 1 104 ? 7.125 -1.861 -8.172 1 93.25 104 ARG B N 1
ATOM 4009 C CA . ARG B 1 104 ? 6.227 -2.041 -7.031 1 93.25 104 ARG B CA 1
ATOM 4010 C C . ARG B 1 104 ? 5.785 -3.494 -6.906 1 93.25 104 ARG B C 1
ATOM 4012 O O . ARG B 1 104 ? 5.797 -4.062 -5.812 1 93.25 104 ARG B O 1
ATOM 4019 N N . THR B 1 105 ? 5.387 -4.055 -8.031 1 95.31 105 THR B N 1
ATOM 4020 C CA . THR B 1 105 ? 4.883 -5.426 -8.023 1 95.31 105 THR B CA 1
ATOM 4021 C C . THR B 1 105 ? 5.98 -6.398 -7.602 1 95.31 105 THR B C 1
ATOM 4023 O O . THR B 1 105 ? 5.727 -7.336 -6.84 1 95.31 105 THR B O 1
ATOM 4026 N N . MET B 1 106 ? 7.152 -6.145 -8.047 1 96.06 106 MET B N 1
ATOM 4027 C CA . MET B 1 106 ? 8.266 -7.012 -7.664 1 96.06 106 MET B CA 1
ATOM 4028 C C . MET B 1 106 ? 8.531 -6.926 -6.168 1 96.06 106 MET B C 1
ATOM 4030 O O . MET B 1 106 ? 8.867 -7.93 -5.535 1 96.06 106 MET B O 1
ATOM 4034 N N . ALA B 1 107 ? 8.414 -5.73 -5.621 1 96.06 107 ALA B N 1
ATOM 4035 C CA . ALA B 1 107 ? 8.578 -5.57 -4.18 1 96.06 107 ALA B CA 1
ATOM 4036 C C . ALA B 1 107 ? 7.512 -6.352 -3.418 1 96.06 107 ALA B C 1
ATOM 4038 O O . ALA B 1 107 ? 7.805 -6.98 -2.398 1 96.06 107 ALA B O 1
ATOM 4039 N N . LEU B 1 108 ? 6.297 -6.32 -3.891 1 97 108 LEU B N 1
ATOM 4040 C CA . LEU B 1 108 ? 5.207 -7.07 -3.279 1 97 108 LEU B CA 1
ATOM 4041 C C . LEU B 1 108 ? 5.445 -8.57 -3.396 1 97 108 LEU B C 1
ATOM 4043 O O . LEU B 1 108 ? 5.203 -9.32 -2.445 1 97 108 LEU B O 1
ATOM 4047 N N . PHE B 1 109 ? 5.926 -8.984 -4.574 1 98.06 109 PHE B N 1
ATOM 4048 C CA . PHE B 1 109 ? 6.246 -10.398 -4.773 1 98.06 109 PHE B CA 1
ATOM 4049 C C . PHE B 1 109 ? 7.262 -10.867 -3.736 1 98.06 109 PHE B C 1
ATOM 4051 O O . PHE B 1 109 ? 7.078 -11.922 -3.119 1 98.06 109 PHE B O 1
ATOM 4058 N N . GLU B 1 110 ? 8.242 -10.125 -3.582 1 97.38 110 GLU B N 1
ATOM 4059 C CA . GLU B 1 110 ? 9.289 -10.523 -2.641 1 97.38 110 GLU B CA 1
ATOM 4060 C C . GLU B 1 110 ? 8.742 -10.594 -1.216 1 97.38 110 GLU B C 1
ATOM 4062 O O . GLU B 1 110 ? 9.016 -11.555 -0.49 1 97.38 110 GLU B O 1
ATOM 4067 N N . ARG B 1 111 ? 8 -9.586 -0.817 1 97.25 111 ARG B N 1
ATOM 4068 C CA . ARG B 1 111 ? 7.445 -9.531 0.531 1 97.25 111 ARG B CA 1
ATOM 4069 C C . ARG B 1 111 ? 6.57 -10.75 0.812 1 97.25 111 ARG B C 1
ATOM 4071 O O . ARG B 1 111 ? 6.773 -11.453 1.804 1 97.25 111 ARG B O 1
ATOM 4078 N N . TYR B 1 112 ? 5.711 -11.031 -0.076 1 98.31 112 TYR B N 1
ATOM 4079 C CA . TYR B 1 112 ? 4.75 -12.094 0.191 1 98.31 112 TYR B CA 1
ATOM 4080 C C . TYR B 1 112 ? 5.32 -13.453 -0.207 1 98.31 112 TYR B C 1
ATOM 4082 O O . TYR B 1 112 ? 4.828 -14.492 0.24 1 98.31 112 TYR B O 1
ATOM 4090 N N . GLY B 1 113 ? 6.344 -13.383 -1.11 1 98.44 113 GLY B N 1
ATOM 4091 C CA . GLY B 1 113 ? 7.102 -14.602 -1.343 1 98.44 113 GLY B CA 1
ATOM 4092 C C . GLY B 1 113 ? 7.754 -15.148 -0.087 1 98.44 113 GLY B C 1
ATOM 4093 O O . GLY B 1 113 ? 7.637 -16.328 0.216 1 98.44 113 GLY B O 1
ATOM 4094 N N . TRP B 1 114 ? 8.367 -14.258 0.654 1 98.12 114 TRP B N 1
ATOM 4095 C CA . TRP B 1 114 ? 9.023 -14.672 1.891 1 98.12 114 TRP B CA 1
ATOM 4096 C C . TRP B 1 114 ? 8 -15.156 2.912 1 98.12 114 TRP B C 1
ATOM 4098 O O . TRP B 1 114 ? 8.242 -16.141 3.627 1 98.12 114 TRP B O 1
ATOM 4108 N N . LEU B 1 115 ? 6.895 -14.492 2.971 1 98.5 115 LEU B N 1
ATOM 4109 C CA . LEU B 1 115 ? 5.84 -14.938 3.871 1 98.5 115 LEU B CA 1
ATOM 4110 C C . LEU B 1 115 ? 5.379 -16.344 3.506 1 98.5 115 LEU B C 1
ATOM 4112 O O . LEU B 1 115 ? 5.148 -17.172 4.391 1 98.5 115 LEU B O 1
ATOM 4116 N N . SER B 1 116 ? 5.234 -16.625 2.225 1 98.81 116 SER B N 1
ATOM 4117 C CA . SER B 1 116 ? 4.828 -17.938 1.774 1 98.81 116 SER B CA 1
ATOM 4118 C C . SER B 1 116 ? 5.871 -19 2.141 1 98.81 116 SER B C 1
ATOM 4120 O O . SER B 1 116 ? 5.523 -20.078 2.617 1 98.81 116 SER B O 1
ATOM 4122 N N . VAL B 1 117 ? 7.117 -18.672 1.903 1 98.75 117 VAL B N 1
ATOM 4123 C CA . VAL B 1 117 ? 8.203 -19.594 2.215 1 98.75 117 VAL B CA 1
ATOM 4124 C C . VAL B 1 117 ? 8.164 -19.953 3.699 1 98.75 117 VAL B C 1
ATOM 4126 O O . VAL B 1 117 ? 8.273 -21.125 4.062 1 98.75 117 VAL B O 1
ATOM 4129 N N . ASP B 1 118 ? 7.965 -18.953 4.535 1 98.75 118 ASP B N 1
ATOM 4130 C CA . ASP B 1 118 ? 7.875 -19.188 5.973 1 98.75 118 ASP B CA 1
ATOM 4131 C C . ASP B 1 118 ? 6.73 -20.141 6.309 1 98.75 118 ASP B C 1
ATOM 4133 O O . ASP B 1 118 ? 6.875 -21.016 7.164 1 98.75 118 ASP B O 1
ATOM 4137 N N . ILE B 1 119 ? 5.656 -19.953 5.652 1 98.81 119 ILE B N 1
ATOM 4138 C CA . ILE B 1 119 ? 4.484 -20.766 5.949 1 98.81 119 ILE B CA 1
ATOM 4139 C C . ILE B 1 119 ? 4.688 -22.188 5.422 1 98.81 119 ILE B C 1
ATOM 4141 O O . ILE B 1 119 ? 4.281 -23.156 6.059 1 98.81 119 ILE B O 1
ATOM 4145 N N . TYR B 1 120 ? 5.293 -22.344 4.258 1 98.88 120 TYR B N 1
ATOM 4146 C CA . TYR B 1 120 ? 5.629 -23.688 3.779 1 98.88 120 TYR B CA 1
ATOM 4147 C C . TYR B 1 120 ? 6.516 -24.406 4.777 1 98.88 120 TYR B C 1
ATOM 4149 O O . TYR B 1 120 ? 6.316 -25.594 5.043 1 98.88 120 TYR B O 1
ATOM 4157 N N . HIS B 1 121 ? 7.48 -23.688 5.309 1 98.81 121 HIS B N 1
ATOM 4158 C CA . HIS B 1 121 ? 8.328 -24.281 6.34 1 98.81 121 HIS B CA 1
ATOM 4159 C C . HIS B 1 121 ? 7.512 -24.703 7.559 1 98.81 121 HIS B C 1
ATOM 4161 O O . HIS B 1 121 ? 7.742 -25.766 8.133 1 98.81 121 HIS B O 1
ATOM 4167 N N . GLN B 1 122 ? 6.59 -23.844 7.934 1 98.81 122 GLN B N 1
ATOM 4168 C CA . GLN B 1 122 ? 5.727 -24.156 9.062 1 98.81 122 GLN B CA 1
ATOM 4169 C C . GLN B 1 122 ? 4.875 -25.391 8.781 1 98.81 122 GLN B C 1
ATOM 4171 O O . GLN B 1 122 ? 4.652 -26.219 9.672 1 98.81 122 GLN B O 1
ATOM 4176 N N . MET B 1 123 ? 4.383 -25.516 7.551 1 98.81 123 MET B N 1
ATOM 4177 C CA . MET B 1 123 ? 3.586 -26.688 7.168 1 98.81 123 MET B CA 1
ATOM 4178 C C . MET B 1 123 ? 4.395 -27.969 7.316 1 98.81 123 MET B C 1
ATOM 4180 O O . MET B 1 123 ? 3.883 -28.969 7.816 1 98.81 123 MET B O 1
ATOM 4184 N N . LEU B 1 124 ? 5.605 -27.875 6.898 1 98.69 124 LEU B N 1
ATOM 4185 C CA . LEU B 1 124 ? 6.484 -29.031 7.039 1 98.69 124 LEU B CA 1
ATOM 4186 C C . LEU B 1 124 ? 6.734 -29.344 8.516 1 98.69 124 LEU B C 1
ATOM 4188 O O . LEU B 1 124 ? 6.723 -30.5 8.914 1 98.69 124 LEU B O 1
ATOM 4192 N N . LYS B 1 125 ? 6.902 -28.344 9.32 1 98.56 125 LYS B N 1
ATOM 4193 C CA . LYS B 1 125 ? 7.098 -28.516 10.758 1 98.56 125 LYS B CA 1
ATOM 4194 C C . LYS B 1 125 ? 5.852 -29.094 11.414 1 98.56 125 LYS B C 1
ATOM 4196 O O . LYS B 1 125 ? 5.949 -29.812 12.414 1 98.56 125 LYS B O 1
ATOM 4201 N N . ASP B 1 126 ? 4.742 -28.797 10.805 1 98.38 126 ASP B N 1
ATOM 4202 C CA . ASP B 1 126 ? 3.471 -29.297 11.32 1 98.38 126 ASP B CA 1
ATOM 4203 C C . ASP B 1 126 ? 3.27 -30.766 10.961 1 98.38 126 ASP B C 1
ATOM 4205 O O . ASP B 1 126 ? 2.256 -31.359 11.32 1 98.38 126 ASP B O 1
ATOM 4209 N N . GLY B 1 127 ? 4.164 -31.328 10.211 1 98 127 GLY B N 1
ATOM 4210 C CA . GLY B 1 127 ? 4.141 -32.75 9.953 1 98 127 GLY B CA 1
ATOM 4211 C C . GLY B 1 127 ? 3.727 -33.094 8.531 1 98 127 GLY B C 1
ATOM 4212 O O . GLY B 1 127 ? 3.645 -34.281 8.172 1 98 127 GLY B O 1
ATOM 4213 N N . MET B 1 128 ? 3.508 -32.125 7.715 1 98.44 128 MET B N 1
ATOM 4214 C CA . MET B 1 128 ? 3.172 -32.375 6.316 1 98.44 128 MET B CA 1
ATOM 4215 C C . MET B 1 128 ? 4.395 -32.875 5.547 1 98.44 128 MET B C 1
ATOM 4217 O O . MET B 1 128 ? 5.523 -32.5 5.867 1 98.44 128 MET B O 1
ATOM 4221 N N . ASP B 1 129 ? 4.047 -33.719 4.555 1 98 129 ASP B N 1
ATOM 4222 C CA . ASP B 1 129 ? 5.109 -34.25 3.705 1 98 129 ASP B CA 1
ATOM 4223 C C . ASP B 1 129 ? 4.809 -34 2.229 1 98 129 ASP B C 1
ATOM 4225 O O . ASP B 1 129 ? 3.887 -34.594 1.669 1 98 129 ASP B O 1
ATOM 4229 N N . PHE B 1 130 ? 5.562 -33.156 1.678 1 98.44 130 PHE B N 1
ATOM 4230 C CA . PHE B 1 130 ? 5.488 -32.875 0.247 1 98.44 130 PHE B CA 1
ATOM 4231 C C . PHE B 1 130 ? 6.855 -32.5 -0.299 1 98.44 130 PHE B C 1
ATOM 4233 O O . PHE B 1 130 ? 7.723 -32.062 0.452 1 98.44 130 PHE B O 1
ATOM 4240 N N . TRP B 1 131 ? 7.07 -32.75 -1.584 1 98.12 131 TRP B N 1
ATOM 4241 C CA . TRP B 1 131 ? 8.297 -32.344 -2.266 1 98.12 131 TRP B CA 1
ATOM 4242 C C . TRP B 1 131 ? 8.484 -30.828 -2.195 1 98.12 131 TRP B C 1
ATOM 4244 O O . TRP B 1 131 ? 7.648 -30.078 -2.691 1 98.12 131 TRP B O 1
ATOM 4254 N N . TYR B 1 132 ? 9.461 -30.391 -1.467 1 98.5 132 TYR B N 1
ATOM 4255 C CA . TYR B 1 132 ? 9.82 -28.984 -1.31 1 98.5 132 TYR B CA 1
ATOM 4256 C C . TYR B 1 132 ? 11.328 -28.797 -1.455 1 98.5 132 TYR B C 1
ATOM 4258 O O . TYR B 1 132 ? 12.109 -29.312 -0.657 1 98.5 132 TYR B O 1
ATOM 4266 N N . LYS B 1 133 ? 11.773 -28 -2.477 1 98.62 133 LYS B N 1
ATOM 4267 C CA . LYS B 1 133 ? 13.195 -27.797 -2.742 1 98.62 133 LYS B CA 1
ATOM 4268 C C . LYS B 1 133 ? 13.508 -26.312 -2.91 1 98.62 133 LYS B C 1
ATOM 4270 O O . LYS B 1 133 ? 12.914 -25.641 -3.752 1 98.62 133 LYS B O 1
ATOM 4275 N N . GLU B 1 134 ? 14.406 -25.828 -2.105 1 98.06 134 GLU B N 1
ATOM 4276 C CA . GLU B 1 134 ? 14.883 -24.453 -2.197 1 98.06 134 GLU B CA 1
ATOM 4277 C C . GLU B 1 134 ? 16.203 -24.375 -2.953 1 98.06 134 GLU B C 1
ATOM 4279 O O . GLU B 1 134 ? 17.219 -23.953 -2.393 1 98.06 134 GLU B O 1
ATOM 4284 N N . ASP B 1 135 ? 16.141 -24.719 -4.156 1 97.56 135 ASP B N 1
ATOM 4285 C CA . ASP B 1 135 ? 17.375 -24.781 -4.941 1 97.56 135 ASP B CA 1
ATOM 4286 C C . ASP B 1 135 ? 17.297 -23.844 -6.148 1 97.56 135 ASP B C 1
ATOM 4288 O O . ASP B 1 135 ? 18.062 -24.016 -7.102 1 97.56 135 ASP B O 1
ATOM 4292 N N . GLY B 1 136 ? 16.375 -22.922 -6.152 1 98.06 136 GLY B N 1
ATOM 4293 C CA . GLY B 1 136 ? 16.359 -21.844 -7.133 1 98.06 136 GLY B CA 1
ATOM 4294 C C . GLY B 1 136 ? 15.453 -22.141 -8.32 1 98.06 136 GLY B C 1
ATOM 4295 O O . GLY B 1 136 ? 14.719 -23.125 -8.312 1 98.06 136 GLY B O 1
ATOM 4296 N N . LEU B 1 137 ? 15.367 -21.25 -9.242 1 98.62 137 LEU B N 1
ATOM 4297 C CA . LEU B 1 137 ? 14.68 -21.312 -10.523 1 98.62 137 LEU B CA 1
ATOM 4298 C C . LEU B 1 137 ? 15.625 -20.969 -11.672 1 98.62 137 LEU B C 1
ATOM 4300 O O . LEU B 1 137 ? 16.172 -19.875 -11.719 1 98.62 137 LEU B O 1
ATOM 4304 N N . LEU B 1 138 ? 15.852 -21.922 -12.508 1 98.69 138 LEU B N 1
ATOM 4305 C CA . LEU B 1 138 ? 16.75 -21.719 -13.641 1 98.69 138 LEU B CA 1
ATOM 4306 C C . LEU B 1 138 ? 16.016 -21.062 -14.805 1 98.69 138 LEU B C 1
ATOM 4308 O O . LEU B 1 138 ? 15.148 -21.688 -15.43 1 98.69 138 LEU B O 1
ATOM 4312 N N . MET B 1 139 ? 16.328 -19.812 -15.102 1 98.38 139 MET B N 1
ATOM 4313 C CA . MET B 1 139 ? 15.797 -19.109 -16.266 1 98.38 139 MET B CA 1
ATOM 4314 C C . MET B 1 139 ? 16.656 -19.375 -17.5 1 98.38 139 MET B C 1
ATOM 4316 O O . MET B 1 139 ? 17.812 -18.938 -17.562 1 98.38 139 MET B O 1
ATOM 4320 N N . ILE B 1 140 ? 16.094 -20 -18.438 1 98.19 140 ILE B N 1
ATOM 4321 C CA . ILE B 1 140 ? 16.828 -20.344 -19.656 1 98.19 140 ILE B CA 1
ATOM 4322 C C . ILE B 1 140 ? 16.406 -19.422 -20.797 1 98.19 140 ILE B C 1
ATOM 4324 O O . ILE B 1 140 ? 15.219 -19.25 -21.047 1 98.19 140 ILE B O 1
ATOM 4328 N N . TYR B 1 141 ? 17.359 -18.891 -21.5 1 96.69 141 TYR B N 1
ATOM 4329 C CA . TYR B 1 141 ? 17.078 -17.953 -22.562 1 96.69 141 TYR B CA 1
ATOM 4330 C C . TYR B 1 141 ? 17.422 -18.531 -23.922 1 96.69 141 TYR B C 1
ATOM 4332 O O . TYR B 1 141 ? 18.5 -19.125 -24.094 1 96.69 141 TYR B O 1
ATOM 4340 N N . THR B 1 142 ? 16.5 -18.375 -24.859 1 92.75 142 THR B N 1
ATOM 4341 C CA . THR B 1 142 ? 16.672 -18.906 -26.203 1 92.75 142 THR B CA 1
ATOM 4342 C C . THR B 1 142 ? 16.938 -17.797 -27.203 1 92.75 142 THR B C 1
ATOM 4344 O O . THR B 1 142 ? 17.312 -18.047 -28.344 1 92.75 142 THR B O 1
ATOM 4347 N N . LEU B 1 143 ? 16.734 -16.609 -26.781 1 89.94 143 LEU B N 1
ATOM 4348 C CA . LEU B 1 143 ? 17.031 -15.422 -27.578 1 89.94 143 LEU B CA 1
ATOM 4349 C C . LEU B 1 143 ? 18.172 -14.617 -26.938 1 89.94 143 LEU B C 1
ATOM 4351 O O . LEU B 1 143 ? 18.094 -14.281 -25.75 1 89.94 143 LEU B O 1
ATOM 4355 N N . GLU B 1 144 ? 19.094 -14.242 -27.75 1 94.06 144 GLU B N 1
ATOM 4356 C CA . GLU B 1 144 ? 20.281 -13.523 -27.266 1 94.06 144 GLU B CA 1
ATOM 4357 C C . GLU B 1 144 ? 19.891 -12.18 -26.672 1 94.06 144 GLU B C 1
ATOM 4359 O O . GLU B 1 144 ? 20.422 -11.773 -25.625 1 94.06 144 GLU B O 1
ATOM 4364 N N . GLU B 1 145 ? 19.016 -11.523 -27.281 1 91.75 145 GLU B N 1
ATOM 4365 C CA . GLU B 1 145 ? 18.609 -10.211 -26.812 1 91.75 145 GLU B CA 1
ATOM 4366 C C . GLU B 1 145 ? 18 -10.289 -25.406 1 91.75 145 GLU B C 1
ATOM 4368 O O . GLU B 1 145 ? 18.266 -9.438 -24.562 1 91.75 145 GLU B O 1
ATOM 4373 N N . SER B 1 146 ? 17.172 -11.297 -25.203 1 91.25 146 SER B N 1
ATOM 4374 C CA . SER B 1 146 ? 16.547 -11.484 -23.906 1 91.25 146 SER B CA 1
ATOM 4375 C C . SER B 1 146 ? 17.578 -11.828 -22.844 1 91.25 146 SER B C 1
ATOM 4377 O O . SER B 1 146 ? 17.484 -11.359 -21.703 1 91.25 146 SER B O 1
ATOM 4379 N N . PHE B 1 147 ? 18.562 -12.641 -23.234 1 95.69 147 PHE B N 1
ATOM 4380 C CA . PHE B 1 147 ? 19.625 -13.039 -22.312 1 95.69 147 PHE B CA 1
ATOM 4381 C C . PHE B 1 147 ? 20.453 -11.836 -21.891 1 95.69 147 PHE B C 1
ATOM 4383 O O . PHE B 1 147 ? 20.703 -11.633 -20.688 1 95.69 147 PHE B O 1
ATOM 4390 N N . GLU B 1 148 ? 20.781 -10.992 -22.797 1 95.81 148 GLU B N 1
ATOM 4391 C CA . GLU B 1 148 ? 21.578 -9.805 -22.531 1 95.81 148 GLU B CA 1
ATOM 4392 C C . GLU B 1 148 ? 20.844 -8.828 -21.625 1 95.81 148 GLU B C 1
ATOM 4394 O O . GLU B 1 148 ? 21.438 -8.227 -20.734 1 95.81 148 GLU B O 1
ATOM 4399 N N . LYS B 1 149 ? 19.594 -8.711 -21.922 1 92.44 149 LYS B N 1
ATOM 4400 C CA . LYS B 1 149 ? 18.766 -7.836 -21.094 1 92.44 149 LYS B CA 1
ATOM 4401 C C . LYS B 1 149 ? 18.75 -8.32 -19.656 1 92.44 149 LYS B C 1
ATOM 4403 O O . LYS B 1 149 ? 18.828 -7.516 -18.719 1 92.44 149 LYS B O 1
ATOM 4408 N N . LYS B 1 150 ? 18.594 -9.617 -19.469 1 94.75 150 LYS B N 1
ATOM 4409 C CA . LYS B 1 150 ? 18.578 -10.18 -18.125 1 94.75 150 LYS B CA 1
ATOM 4410 C C . LYS B 1 150 ? 19.922 -9.992 -17.438 1 94.75 150 LYS B C 1
ATOM 4412 O O . LYS B 1 150 ? 19.969 -9.695 -16.234 1 94.75 150 LYS B O 1
ATOM 4417 N N . LEU B 1 151 ? 20.969 -10.164 -18.141 1 96.62 151 LEU B N 1
ATOM 4418 C CA . LEU B 1 151 ? 22.297 -10.023 -17.562 1 96.62 151 LEU B CA 1
ATOM 4419 C C . LEU B 1 151 ? 22.484 -8.633 -16.969 1 96.62 151 LEU B C 1
ATOM 4421 O O . LEU B 1 151 ? 23.141 -8.477 -15.938 1 96.62 151 LEU B O 1
ATOM 4425 N N . LYS B 1 152 ? 21.891 -7.637 -17.531 1 93.19 152 LYS B N 1
ATOM 4426 C CA . LYS B 1 152 ? 22.016 -6.258 -17.078 1 93.19 152 LYS B CA 1
ATOM 4427 C C . LYS B 1 152 ? 21.312 -6.055 -15.734 1 93.19 152 LYS B C 1
ATOM 4429 O O . LYS B 1 152 ? 21.625 -5.105 -15.008 1 93.19 152 LYS B O 1
ATOM 4434 N N . THR B 1 153 ? 20.391 -6.941 -15.43 1 92.31 153 THR B N 1
ATOM 4435 C CA . THR B 1 153 ? 19.641 -6.797 -14.188 1 92.31 153 THR B CA 1
ATOM 4436 C C . THR B 1 153 ? 20.312 -7.582 -13.055 1 92.31 153 THR B C 1
ATOM 4438 O O . THR B 1 153 ? 19.938 -7.438 -11.891 1 92.31 153 THR B O 1
ATOM 4441 N N . CYS B 1 154 ? 21.234 -8.406 -13.367 1 95.94 154 CYS B N 1
ATOM 4442 C CA . CYS B 1 154 ? 21.906 -9.242 -12.367 1 95.94 154 CYS B CA 1
ATOM 4443 C C . CYS B 1 154 ? 22.938 -8.438 -11.594 1 95.94 154 CYS B C 1
ATOM 4445 O O . CYS B 1 154 ? 23.609 -7.566 -12.156 1 95.94 154 CYS B O 1
ATOM 4447 N N . ASP B 1 155 ? 22.953 -8.727 -10.289 1 93 155 ASP B N 1
ATOM 4448 C CA . ASP B 1 155 ? 23.938 -8.062 -9.438 1 93 155 ASP B CA 1
ATOM 4449 C C . ASP B 1 155 ? 24.703 -9.078 -8.602 1 93 155 ASP B C 1
ATOM 4451 O O . ASP B 1 155 ? 24.641 -10.281 -8.867 1 93 155 ASP B O 1
ATOM 4455 N N . ASP B 1 156 ? 25.5 -8.562 -7.629 1 91.88 156 ASP B N 1
ATOM 4456 C CA . ASP B 1 156 ? 26.391 -9.438 -6.863 1 91.88 156 ASP B CA 1
ATOM 4457 C C . ASP B 1 156 ? 25.781 -9.773 -5.504 1 91.88 156 ASP B C 1
ATOM 4459 O O . ASP B 1 156 ? 26.516 -9.969 -4.527 1 91.88 156 ASP B O 1
ATOM 4463 N N . SER B 1 157 ? 24.5 -9.852 -5.445 1 90.94 157 SER B N 1
ATOM 4464 C CA . SER B 1 157 ? 23.812 -10.07 -4.18 1 90.94 157 SER B CA 1
ATOM 4465 C C . SER B 1 157 ? 23.797 -11.555 -3.811 1 90.94 157 SER B C 1
ATOM 4467 O O . SER B 1 157 ? 23.438 -11.914 -2.691 1 90.94 157 SER B O 1
ATOM 4469 N N . GLY B 1 158 ? 24.156 -12.406 -4.719 1 94.31 158 GLY B N 1
ATOM 4470 C CA . GLY B 1 158 ? 24.031 -13.836 -4.504 1 94.31 158 GLY B CA 1
ATOM 4471 C C . GLY B 1 158 ? 22.703 -14.398 -4.961 1 94.31 158 GLY B C 1
ATOM 4472 O O . GLY B 1 158 ? 22.516 -15.617 -5.016 1 94.31 158 GLY B O 1
ATOM 4473 N N . ALA B 1 159 ? 21.875 -13.531 -5.395 1 96.19 159 ALA B N 1
ATOM 4474 C CA . ALA B 1 159 ? 20.531 -13.938 -5.824 1 96.19 159 ALA B CA 1
ATOM 4475 C C . ALA B 1 159 ? 20.562 -14.461 -7.254 1 96.19 159 ALA B C 1
ATOM 4477 O O . ALA B 1 159 ? 19.594 -15.078 -7.715 1 96.19 159 ALA B O 1
ATOM 4478 N N . TYR B 1 160 ? 21.734 -14.266 -7.957 1 97.38 160 TYR B N 1
ATOM 4479 C CA . TYR B 1 160 ? 21.875 -14.648 -9.359 1 97.38 160 TYR B CA 1
ATOM 4480 C C . TYR B 1 160 ? 23.125 -15.508 -9.562 1 97.38 160 TYR B C 1
ATOM 4482 O O . TYR B 1 160 ? 24.172 -15.258 -8.961 1 97.38 160 TYR B O 1
ATOM 4490 N N . LYS B 1 161 ? 23 -16.484 -10.305 1 98.06 161 LYS B N 1
ATOM 4491 C CA . LYS B 1 161 ? 24.125 -17.219 -10.867 1 98.06 161 LYS B CA 1
ATOM 4492 C C . LYS B 1 161 ? 24.016 -17.312 -12.391 1 98.06 161 LYS B C 1
ATOM 4494 O O . LYS B 1 161 ? 23.141 -18 -12.914 1 98.06 161 LYS B O 1
ATOM 4499 N N . ILE B 1 162 ? 24.891 -16.594 -13.062 1 98.31 162 ILE B N 1
ATOM 4500 C CA . ILE B 1 162 ? 24.891 -16.562 -14.523 1 98.31 162 ILE B CA 1
ATOM 4501 C C . ILE B 1 162 ? 25.609 -17.812 -15.055 1 98.31 162 ILE B C 1
ATOM 4503 O O . ILE B 1 162 ? 26.688 -18.156 -14.578 1 98.31 162 ILE B O 1
ATOM 4507 N N . LEU B 1 163 ? 25 -18.453 -15.992 1 98.31 163 LEU B N 1
ATOM 4508 C CA . LEU B 1 163 ? 25.547 -19.688 -16.547 1 98.31 163 LEU B CA 1
ATOM 4509 C C . LEU B 1 163 ? 25.594 -19.625 -18.062 1 98.31 163 LEU B C 1
ATOM 4511 O O . LEU B 1 163 ? 24.672 -19.125 -18.703 1 98.31 163 LEU B O 1
ATOM 4515 N N . SER B 1 164 ? 26.703 -20.062 -18.625 1 97.44 164 SER B N 1
ATOM 4516 C CA . SER B 1 164 ? 26.797 -20.25 -20.078 1 97.44 164 SER B CA 1
ATOM 4517 C C . SER B 1 164 ? 25.891 -21.391 -20.547 1 97.44 164 SER B C 1
ATOM 4519 O O . SER B 1 164 ? 25.312 -22.109 -19.719 1 97.44 164 SER B O 1
ATOM 4521 N N . ALA B 1 165 ? 25.75 -21.531 -21.875 1 96.94 165 ALA B N 1
ATOM 4522 C CA . ALA B 1 165 ? 24.984 -22.641 -22.438 1 96.94 165 ALA B CA 1
ATOM 4523 C C . ALA B 1 165 ? 25.562 -23.984 -21.953 1 96.94 165 ALA B C 1
ATOM 4525 O O . ALA B 1 165 ? 24.812 -24.891 -21.609 1 96.94 165 ALA B O 1
ATOM 4526 N N . LYS B 1 166 ? 26.844 -24.109 -21.922 1 96.88 166 LYS B N 1
ATOM 4527 C CA . LYS B 1 166 ? 27.5 -25.328 -21.469 1 96.88 166 LYS B CA 1
ATOM 4528 C C . LYS B 1 166 ? 27.25 -25.594 -20 1 96.88 166 LYS B C 1
ATOM 4530 O O . LYS B 1 166 ? 26.938 -26.719 -19.609 1 96.88 166 LYS B O 1
ATOM 4535 N N . GLU B 1 167 ? 27.344 -24.562 -19.172 1 97.88 167 GLU B N 1
ATOM 4536 C CA . GLU B 1 167 ? 27.109 -24.688 -17.734 1 97.88 167 GLU B CA 1
ATOM 4537 C C . GLU B 1 167 ? 25.656 -25.016 -17.422 1 97.88 167 GLU B C 1
ATOM 4539 O O . GLU B 1 167 ? 25.359 -25.672 -16.422 1 97.88 167 GLU B O 1
ATOM 4544 N N . THR B 1 168 ? 24.797 -24.516 -18.281 1 98.38 168 THR B N 1
ATOM 4545 C CA . THR B 1 168 ? 23.359 -24.781 -18.109 1 98.38 168 THR B CA 1
ATOM 4546 C C . THR B 1 168 ? 23.078 -26.266 -18.094 1 98.38 168 THR B C 1
ATOM 4548 O O . THR B 1 168 ? 22.172 -26.734 -17.406 1 98.38 168 THR B O 1
ATOM 4551 N N . LYS B 1 169 ? 23.828 -27.078 -18.797 1 96.94 169 LYS B N 1
ATOM 4552 C CA . LYS B 1 169 ? 23.641 -28.516 -18.922 1 96.94 169 LYS B CA 1
ATOM 4553 C C . LYS B 1 169 ? 23.844 -29.219 -17.578 1 96.94 169 LYS B C 1
ATOM 4555 O O . LYS B 1 169 ? 23.344 -30.328 -17.359 1 96.94 169 LYS B O 1
ATOM 4560 N N . GLU B 1 170 ? 24.547 -28.578 -16.672 1 95.69 170 GLU B N 1
ATOM 4561 C CA . GLU B 1 170 ? 24.719 -29.141 -15.344 1 95.69 170 GLU B CA 1
ATOM 4562 C C . GLU B 1 170 ? 23.406 -29.188 -14.578 1 95.69 170 GLU B C 1
ATOM 4564 O O . GLU B 1 170 ? 23.188 -30.062 -13.742 1 95.69 170 GLU B O 1
ATOM 4569 N N . TYR B 1 171 ? 22.578 -28.266 -14.828 1 97.31 171 TYR B N 1
ATOM 4570 C CA . TYR B 1 171 ? 21.297 -28.188 -14.148 1 97.31 171 TYR B CA 1
ATOM 4571 C C . TYR B 1 171 ? 20.188 -28.844 -14.977 1 97.31 171 TYR B C 1
ATOM 4573 O O . TYR B 1 171 ? 19.234 -29.375 -14.422 1 97.31 171 TYR B O 1
ATOM 4581 N N . MET B 1 172 ? 20.328 -28.703 -16.281 1 97.31 172 MET B N 1
ATOM 4582 C CA . MET B 1 172 ? 19.375 -29.281 -17.234 1 97.31 172 MET B CA 1
ATOM 4583 C C . MET B 1 172 ? 20.109 -30.062 -18.312 1 97.31 172 MET B C 1
ATOM 4585 O O . MET B 1 172 ? 20.234 -29.594 -19.453 1 97.31 172 MET B O 1
ATOM 4589 N N . PRO B 1 173 ? 20.281 -31.266 -18.062 1 97.06 173 PRO B N 1
ATOM 4590 C CA . PRO B 1 173 ? 21.141 -32.062 -18.953 1 97.06 173 PRO B CA 1
ATOM 4591 C C . PRO B 1 173 ? 20.562 -32.219 -20.344 1 97.06 173 PRO B C 1
ATOM 4593 O O . PRO B 1 173 ? 21.312 -32.375 -21.312 1 97.06 173 PRO B O 1
ATOM 4596 N N . ILE B 1 174 ? 19.328 -32.062 -20.5 1 97.19 174 ILE B N 1
ATOM 4597 C CA . ILE B 1 174 ? 18.688 -32.406 -21.766 1 97.19 174 ILE B CA 1
ATOM 4598 C C . ILE B 1 174 ? 18.719 -31.188 -22.703 1 97.19 174 ILE B C 1
ATOM 4600 O O . ILE B 1 174 ? 18.359 -31.312 -23.875 1 97.19 174 ILE B O 1
ATOM 4604 N N . VAL B 1 175 ? 19.109 -30.031 -22.219 1 97.69 175 VAL B N 1
ATOM 4605 C CA . VAL B 1 175 ? 19.109 -28.859 -23.094 1 97.69 175 VAL B CA 1
ATOM 4606 C C . VAL B 1 175 ? 20.125 -29.047 -24.219 1 97.69 175 VAL B C 1
ATOM 4608 O O . VAL B 1 175 ? 21.141 -29.734 -24.031 1 97.69 175 VAL B O 1
ATOM 4611 N N . ASN B 1 176 ? 19.875 -28.531 -25.391 1 97.12 176 ASN B N 1
ATOM 4612 C CA . ASN B 1 176 ? 20.828 -28.578 -26.5 1 97.12 176 ASN B CA 1
ATOM 4613 C C . ASN B 1 176 ? 21.5 -27.234 -26.719 1 97.12 176 ASN B C 1
ATOM 4615 O O . ASN B 1 176 ? 21.391 -26.328 -25.891 1 97.12 176 ASN B O 1
ATOM 4619 N N . ASP B 1 177 ? 22.188 -27.047 -27.828 1 95 177 ASP B N 1
ATOM 4620 C CA . ASP B 1 177 ? 23.062 -25.891 -28.047 1 95 177 ASP B CA 1
ATOM 4621 C C . ASP B 1 177 ? 22.266 -24.703 -28.609 1 95 177 ASP B C 1
ATOM 4623 O O . ASP B 1 177 ? 22.828 -23.625 -28.844 1 95 177 ASP B O 1
ATOM 4627 N N . ASN B 1 178 ? 21.031 -24.859 -28.688 1 95.5 178 ASN B N 1
ATOM 4628 C CA . ASN B 1 178 ? 20.219 -23.797 -29.25 1 95.5 178 ASN B CA 1
ATOM 4629 C C . ASN B 1 178 ? 19.859 -22.75 -28.188 1 95.5 178 ASN B C 1
ATOM 4631 O O . ASN B 1 178 ? 19.281 -21.703 -28.5 1 95.5 178 ASN B O 1
ATOM 4635 N N . ILE B 1 179 ? 20.219 -22.969 -26.938 1 97.25 179 ILE B N 1
ATOM 4636 C CA . ILE B 1 179 ? 19.984 -21.984 -25.906 1 97.25 179 ILE B CA 1
ATOM 4637 C C . ILE B 1 179 ? 21.156 -21 -25.844 1 97.25 179 ILE B C 1
ATOM 4639 O O . ILE B 1 179 ? 22.25 -21.312 -26.297 1 97.25 179 ILE B O 1
ATOM 4643 N N . CYS B 1 180 ? 20.922 -19.844 -25.328 1 96.88 180 CYS B N 1
ATOM 4644 C CA . CYS B 1 180 ? 21.953 -18.812 -25.219 1 96.88 180 CYS B CA 1
ATOM 4645 C C . CYS B 1 180 ? 22.672 -18.891 -23.891 1 96.88 180 CYS B C 1
ATOM 4647 O O . CYS B 1 180 ? 23.859 -18.609 -23.797 1 96.88 180 CYS B O 1
ATOM 4649 N N . GLY B 1 181 ? 22.047 -19.25 -22.906 1 98.12 181 GLY B N 1
ATOM 4650 C CA . GLY B 1 181 ? 22.484 -19.281 -21.516 1 98.12 181 GLY B CA 1
ATOM 4651 C C . GLY B 1 181 ? 21.328 -19.25 -20.516 1 98.12 181 GLY B C 1
ATOM 4652 O O . GLY B 1 181 ? 20.172 -19.359 -20.906 1 98.12 181 GLY B O 1
ATOM 4653 N N . SER B 1 182 ? 21.75 -19.25 -19.281 1 98.5 182 SER B N 1
ATOM 4654 C CA . SER B 1 182 ? 20.703 -19.234 -18.266 1 98.5 182 SER B CA 1
ATOM 4655 C C . SER B 1 182 ? 21.141 -18.438 -17.031 1 98.5 182 SER B C 1
ATOM 4657 O O . SER B 1 182 ? 22.312 -18.062 -16.906 1 98.5 182 SER B O 1
ATOM 4659 N N . VAL B 1 183 ? 20.203 -18.016 -16.25 1 98.62 183 VAL B N 1
ATOM 4660 C CA . VAL B 1 183 ? 20.422 -17.375 -14.953 1 98.62 183 VAL B CA 1
ATOM 4661 C C . VAL B 1 183 ? 19.656 -18.125 -13.867 1 98.62 183 VAL B C 1
ATOM 4663 O O . VAL B 1 183 ? 18.438 -18.297 -13.953 1 98.62 183 VAL B O 1
ATOM 4666 N N . LEU B 1 184 ? 20.391 -18.672 -12.906 1 98.56 184 LEU B N 1
ATOM 4667 C CA . LEU B 1 184 ? 19.75 -19.281 -11.75 1 98.56 184 LEU B CA 1
ATOM 4668 C C . LEU B 1 184 ? 19.328 -18.234 -10.734 1 98.56 184 LEU B C 1
ATOM 4670 O O . LEU B 1 184 ? 20.172 -17.5 -10.195 1 98.56 184 LEU B O 1
ATOM 4674 N N . LEU B 1 185 ? 18.078 -18.047 -10.562 1 98.44 185 LEU B N 1
ATOM 4675 C CA . LEU B 1 185 ? 17.562 -17.234 -9.477 1 98.44 185 LEU B CA 1
ATOM 4676 C C . LEU B 1 185 ? 17.516 -18.016 -8.172 1 98.44 185 LEU B C 1
ATOM 4678 O O . LEU B 1 185 ? 16.578 -18.781 -7.93 1 98.44 185 LEU B O 1
ATOM 4682 N N . THR B 1 186 ? 18.375 -17.75 -7.277 1 98.31 186 THR B N 1
ATOM 4683 C CA . THR B 1 186 ? 18.781 -18.688 -6.23 1 98.31 186 THR B CA 1
ATOM 4684 C C . THR B 1 186 ? 17.766 -18.688 -5.094 1 98.31 186 THR B C 1
ATOM 4686 O O . THR B 1 186 ? 17.719 -19.625 -4.293 1 98.31 186 THR B O 1
ATOM 4689 N N . GLU B 1 187 ? 16.922 -17.672 -4.969 1 98.06 187 GLU B N 1
ATOM 4690 C CA . GLU B 1 187 ? 16.047 -17.516 -3.809 1 98.06 187 GLU B CA 1
ATOM 4691 C C . GLU B 1 187 ? 14.711 -18.219 -4.02 1 98.06 187 GLU B C 1
ATOM 4693 O O . GLU B 1 187 ? 13.898 -18.312 -3.096 1 98.06 187 GLU B O 1
ATOM 4698 N N . ASN B 1 188 ? 14.508 -18.734 -5.199 1 98.56 188 ASN B N 1
ATOM 4699 C CA . ASN B 1 188 ? 13.227 -19.375 -5.508 1 98.56 188 ASN B CA 1
ATOM 4700 C C . ASN B 1 188 ? 13.227 -20.844 -5.102 1 98.56 188 ASN B C 1
ATOM 4702 O O . ASN B 1 188 ? 14.273 -21.406 -4.766 1 98.56 188 ASN B O 1
ATOM 4706 N N . ALA B 1 189 ? 12.07 -21.438 -5.043 1 98.62 189 ALA B N 1
ATOM 4707 C CA . ALA B 1 189 ? 11.844 -22.828 -4.664 1 98.62 189 ALA B CA 1
ATOM 4708 C C . ALA B 1 189 ? 10.805 -23.484 -5.57 1 98.62 189 ALA B C 1
ATOM 4710 O O . ALA B 1 189 ? 10.273 -22.844 -6.48 1 98.62 189 ALA B O 1
ATOM 4711 N N . HIS B 1 190 ? 10.641 -24.797 -5.406 1 98.62 190 HIS B N 1
ATOM 4712 C CA . HIS B 1 190 ? 9.562 -25.5 -6.094 1 98.62 190 HIS B CA 1
ATOM 4713 C C . HIS B 1 190 ? 9.016 -26.641 -5.246 1 98.62 190 HIS B C 1
ATOM 4715 O O . HIS B 1 190 ? 9.672 -27.078 -4.301 1 98.62 190 HIS B O 1
ATOM 4721 N N . VAL B 1 191 ? 7.84 -26.984 -5.613 1 98.69 191 VAL B N 1
ATOM 4722 C CA . VAL B 1 191 ? 7.133 -28.047 -4.906 1 98.69 191 VAL B CA 1
ATOM 4723 C C . VAL B 1 191 ? 6.465 -28.984 -5.914 1 98.69 191 VAL B C 1
ATOM 4725 O O . VAL B 1 191 ? 6.445 -28.703 -7.113 1 98.69 191 VAL B O 1
ATOM 4728 N N . ASP B 1 192 ? 6.047 -30.109 -5.438 1 98.44 192 ASP B N 1
ATOM 4729 C CA . ASP B 1 192 ? 5.012 -30.875 -6.137 1 98.44 192 ASP B CA 1
ATOM 4730 C C . ASP B 1 192 ? 3.617 -30.406 -5.719 1 98.44 192 ASP B C 1
ATOM 4732 O O . ASP B 1 192 ? 3.16 -30.719 -4.617 1 98.44 192 ASP B O 1
ATOM 4736 N N . PRO B 1 193 ? 2.957 -29.734 -6.566 1 98.06 193 PRO B N 1
ATOM 4737 C CA . PRO B 1 193 ? 1.685 -29.141 -6.148 1 98.06 193 PRO B CA 1
ATOM 4738 C C . PRO B 1 193 ? 0.669 -30.188 -5.695 1 98.06 193 PRO B C 1
ATOM 4740 O O . PRO B 1 193 ? -0.086 -29.953 -4.75 1 98.06 193 PRO B O 1
ATOM 4743 N N . GLY B 1 194 ? 0.648 -31.328 -6.383 1 97.81 194 GLY B N 1
ATOM 4744 C CA . GLY B 1 194 ? -0.237 -32.406 -5.945 1 97.81 194 GLY B CA 1
ATOM 4745 C C . GLY B 1 194 ? 0.033 -32.844 -4.52 1 97.81 194 GLY B C 1
ATOM 4746 O O . GLY B 1 194 ? -0.899 -33.031 -3.738 1 97.81 194 GLY B O 1
ATOM 4747 N N . GLU B 1 195 ? 1.259 -33 -4.234 1 98.38 195 GLU B N 1
ATOM 4748 C CA . GLU B 1 195 ? 1.617 -33.438 -2.885 1 98.38 195 GLU B CA 1
ATOM 4749 C C . GLU B 1 195 ? 1.27 -32.375 -1.854 1 98.38 195 GLU B C 1
ATOM 4751 O O . GLU B 1 195 ? 0.835 -32.688 -0.745 1 98.38 195 GLU B O 1
ATOM 4756 N N . VAL B 1 196 ? 1.516 -31.109 -2.188 1 98.62 196 VAL B N 1
ATOM 4757 C CA . VAL B 1 196 ? 1.141 -30.016 -1.287 1 98.62 196 VAL B CA 1
ATOM 4758 C C . VAL B 1 196 ? -0.356 -30.094 -0.989 1 98.62 196 VAL B C 1
ATOM 4760 O O . VAL B 1 196 ? -0.767 -30.047 0.173 1 98.62 196 VAL B O 1
ATOM 4763 N N . MET B 1 197 ? -1.145 -30.219 -2.033 1 98.56 197 MET B N 1
ATOM 4764 C CA . MET B 1 197 ? -2.598 -30.234 -1.9 1 98.56 197 MET B CA 1
ATOM 4765 C C . MET B 1 197 ? -3.053 -31.406 -1.043 1 98.56 197 MET B C 1
ATOM 4767 O O . MET B 1 197 ? -3.836 -31.234 -0.108 1 98.56 197 MET B O 1
ATOM 4771 N N . HIS B 1 198 ? -2.531 -32.531 -1.321 1 98.25 198 HIS B N 1
ATOM 4772 C CA . HIS B 1 198 ? -2.926 -33.75 -0.587 1 98.25 198 HIS B CA 1
ATOM 4773 C C . HIS B 1 198 ? -2.508 -33.656 0.876 1 98.25 198 HIS B C 1
ATOM 4775 O O . HIS B 1 198 ? -3.285 -34 1.771 1 98.25 198 HIS B O 1
ATOM 4781 N N . SER B 1 199 ? -1.31 -33.25 1.062 1 98.38 199 SER B N 1
ATOM 4782 C CA . SER B 1 199 ? -0.807 -33.156 2.428 1 98.38 199 SER B CA 1
ATOM 4783 C C . SER B 1 199 ? -1.604 -32.125 3.234 1 98.38 199 SER B C 1
ATOM 4785 O O . SER B 1 199 ? -1.867 -32.344 4.422 1 98.38 199 SER B O 1
ATOM 4787 N N . LEU B 1 200 ? -1.901 -31.047 2.613 1 98.56 200 LEU B N 1
ATOM 4788 C CA . LEU B 1 200 ? -2.689 -30 3.268 1 98.56 200 LEU B CA 1
ATOM 4789 C C . LEU B 1 200 ? -4.086 -30.5 3.602 1 98.56 200 LEU B C 1
ATOM 4791 O O . LEU B 1 200 ? -4.598 -30.25 4.695 1 98.56 200 LEU B O 1
ATOM 4795 N N . GLN B 1 201 ? -4.707 -31.172 2.705 1 98.69 201 GLN B N 1
ATOM 4796 C CA . GLN B 1 201 ? -6.016 -31.766 2.941 1 98.69 201 GLN B CA 1
ATOM 4797 C C . GLN B 1 201 ? -5.977 -32.75 4.117 1 98.69 201 GLN B C 1
ATOM 4799 O O . GLN B 1 201 ? -6.828 -32.688 5.008 1 98.69 201 GLN B O 1
ATOM 4804 N N . GLU B 1 202 ? -5.031 -33.594 4.082 1 98.62 202 GLU B N 1
ATOM 4805 C CA . GLU B 1 202 ? -4.895 -34.594 5.137 1 98.62 202 GLU B CA 1
ATOM 4806 C C . GLU B 1 202 ? -4.684 -33.938 6.496 1 98.62 202 GLU B C 1
ATOM 4808 O O . GLU B 1 202 ? -5.316 -34.312 7.484 1 98.62 202 GLU B O 1
ATOM 4813 N N . TYR B 1 203 ? -3.807 -33 6.539 1 98.75 203 TYR B N 1
ATOM 4814 C CA . TYR B 1 203 ? -3.553 -32.281 7.777 1 98.75 203 TYR B CA 1
ATOM 4815 C C . TYR B 1 203 ? -4.832 -31.656 8.312 1 98.75 203 TYR B C 1
ATOM 4817 O O . TYR B 1 203 ? -5.148 -31.781 9.5 1 98.75 203 TYR B O 1
ATOM 4825 N N . LEU B 1 204 ? -5.539 -30.969 7.434 1 98.81 204 LEU B N 1
A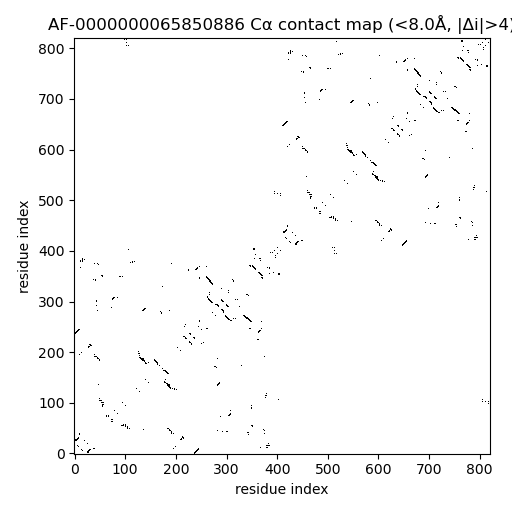TOM 4826 C CA . LEU B 1 204 ? -6.73 -30.234 7.84 1 98.81 204 LEU B CA 1
ATOM 4827 C C . LEU B 1 204 ? -7.824 -31.188 8.305 1 98.81 204 LEU B C 1
ATOM 4829 O O . LEU B 1 204 ? -8.5 -30.922 9.305 1 98.81 204 LEU B O 1
ATOM 4833 N N . GLN B 1 205 ? -7.969 -32.25 7.617 1 98.5 205 GLN B N 1
ATOM 4834 C CA . GLN B 1 205 ? -8.945 -33.25 8.031 1 98.5 205 GLN B CA 1
ATOM 4835 C C . GLN B 1 205 ? -8.609 -33.844 9.398 1 98.5 205 GLN B C 1
ATOM 4837 O O . GLN B 1 205 ? -9.477 -33.938 10.266 1 98.5 205 GLN B O 1
ATOM 4842 N N . ASN B 1 206 ? -7.398 -34.156 9.594 1 98.44 206 ASN B N 1
ATOM 4843 C CA . ASN B 1 206 ? -6.949 -34.688 10.867 1 98.44 206 ASN B CA 1
ATOM 4844 C C . ASN B 1 206 ? -7.094 -33.688 11.992 1 98.44 206 ASN B C 1
ATOM 4846 O O . ASN B 1 206 ? -7.293 -34.062 13.148 1 98.44 206 ASN B O 1
ATOM 4850 N N . ALA B 1 207 ? -6.98 -32.438 11.656 1 98.12 207 ALA B N 1
ATOM 4851 C CA . ALA B 1 207 ? -7.059 -31.344 12.641 1 98.12 207 ALA B CA 1
ATOM 4852 C C . ALA B 1 207 ? -8.508 -31.016 12.984 1 98.12 207 ALA B C 1
ATOM 4854 O O . ALA B 1 207 ? -8.773 -30.219 13.875 1 98.12 207 ALA B O 1
ATOM 4855 N N . GLY B 1 208 ? -9.453 -31.547 12.266 1 97.75 208 GLY B N 1
ATOM 4856 C CA . GLY B 1 208 ? -10.852 -31.391 12.609 1 97.75 208 GLY B CA 1
ATOM 4857 C C . GLY B 1 208 ? -11.586 -30.438 11.68 1 97.75 208 GLY B C 1
ATOM 4858 O O . GLY B 1 208 ? -12.758 -30.109 11.914 1 97.75 208 GLY B O 1
ATOM 4859 N N . VAL B 1 209 ? -10.938 -30 10.664 1 98.69 209 VAL B N 1
ATOM 4860 C CA . VAL B 1 209 ? -11.625 -29.172 9.672 1 98.69 209 VAL B CA 1
ATOM 4861 C C . VAL B 1 209 ? -12.641 -30.016 8.906 1 98.69 209 VAL B C 1
ATOM 4863 O O . VAL B 1 209 ? -12.32 -31.141 8.477 1 98.69 209 VAL B O 1
ATOM 4866 N N . GLU B 1 210 ? -13.82 -29.516 8.758 1 98.62 210 GLU B N 1
ATOM 4867 C CA . GLU B 1 210 ? -14.875 -30.219 8.031 1 98.62 210 GLU B CA 1
ATOM 4868 C C . GLU B 1 210 ? -14.766 -30 6.527 1 98.62 210 GLU B C 1
ATOM 4870 O O . GLU B 1 210 ? -14.547 -28.859 6.082 1 98.62 210 GLU B O 1
ATOM 4875 N N . PHE B 1 211 ? -14.883 -31.109 5.785 1 98.69 211 PHE B N 1
ATOM 4876 C CA . PHE B 1 211 ? -14.891 -31.016 4.332 1 98.69 211 PHE B CA 1
ATOM 4877 C C . PHE B 1 211 ? -16.219 -31.516 3.764 1 98.69 211 PHE B C 1
ATOM 4879 O O . PHE B 1 211 ? -16.672 -32.594 4.113 1 98.69 211 PHE B O 1
ATOM 4886 N N . LEU B 1 212 ? -16.859 -30.688 2.963 1 98.56 212 LEU B N 1
ATOM 4887 C CA . LEU B 1 212 ? -18 -31.094 2.158 1 98.56 212 LEU B CA 1
ATOM 4888 C C . LEU B 1 212 ? -17.625 -31.203 0.686 1 98.56 212 LEU B C 1
ATOM 4890 O O . LEU B 1 212 ? -17.828 -30.25 -0.085 1 98.56 212 LEU B O 1
ATOM 4894 N N . TYR B 1 213 ? -17.156 -32.375 0.278 1 98.19 213 TYR B N 1
ATOM 4895 C CA . TYR B 1 213 ? -16.781 -32.656 -1.104 1 98.19 213 TYR B CA 1
ATOM 4896 C C . TYR B 1 213 ? -18.016 -33 -1.94 1 98.19 213 TYR B C 1
ATOM 4898 O O . TYR B 1 213 ? -19.047 -33.375 -1.398 1 98.19 213 TYR B O 1
ATOM 4906 N N . ASN B 1 214 ? -17.844 -32.812 -3.283 1 98.25 214 ASN B N 1
ATOM 4907 C CA . ASN B 1 214 ? -18.938 -33.094 -4.211 1 98.25 214 ASN B CA 1
ATOM 4908 C C . ASN B 1 214 ? -20.203 -32.312 -3.84 1 98.25 214 ASN B C 1
ATOM 4910 O O . ASN B 1 214 ? -21.297 -32.844 -3.939 1 98.25 214 ASN B O 1
ATOM 4914 N N . GLU B 1 215 ? -20 -31.203 -3.336 1 98.12 215 GLU B N 1
ATOM 4915 C CA . GLU B 1 215 ? -21.078 -30.281 -2.988 1 98.12 215 GLU B CA 1
ATOM 4916 C C . GLU B 1 215 ? -20.828 -28.891 -3.58 1 98.12 215 GLU B C 1
ATOM 4918 O O . GLU B 1 215 ? -19.938 -28.172 -3.137 1 98.12 215 GLU B O 1
ATOM 4923 N N . GLU B 1 216 ? -21.625 -28.594 -4.535 1 98 216 GLU B N 1
ATOM 4924 C CA . GLU B 1 216 ? -21.453 -27.359 -5.277 1 98 216 GLU B CA 1
ATOM 4925 C C . GLU B 1 216 ? -22.297 -26.234 -4.691 1 98 216 GLU B C 1
ATOM 4927 O O . GLU B 1 216 ? -23.5 -26.375 -4.516 1 98 216 GLU B O 1
ATOM 4932 N N . VAL B 1 217 ? -21.656 -25.141 -4.297 1 98.69 217 VAL B N 1
ATOM 4933 C CA . VAL B 1 217 ? -22.391 -23.938 -3.953 1 98.69 217 VAL B CA 1
ATOM 4934 C C . VAL B 1 217 ? -22.938 -23.281 -5.223 1 98.69 217 VAL B C 1
ATOM 4936 O O . VAL B 1 217 ? -22.172 -22.984 -6.148 1 98.69 217 VAL B O 1
ATOM 4939 N N . ILE B 1 218 ? -24.203 -22.984 -5.246 1 98.12 218 ILE B N 1
ATOM 4940 C CA . ILE B 1 218 ? -24.797 -22.547 -6.508 1 98.12 218 ILE B CA 1
ATOM 4941 C C . ILE B 1 218 ? -25.344 -21.141 -6.355 1 98.12 218 ILE B C 1
ATOM 4943 O O . ILE B 1 218 ? -25.609 -20.453 -7.352 1 98.12 218 ILE B O 1
ATOM 4947 N N . ASP B 1 219 ? -25.547 -20.812 -5.07 1 98.25 219 ASP B N 1
ATOM 4948 C CA . ASP B 1 219 ? -26.156 -19.5 -4.863 1 98.25 219 ASP B CA 1
ATOM 4949 C C . ASP B 1 219 ? -26.016 -19.047 -3.41 1 98.25 219 ASP B C 1
ATOM 4951 O O . ASP B 1 219 ? -25.438 -19.766 -2.59 1 98.25 219 ASP B O 1
ATOM 4955 N N . PHE B 1 220 ? -26.516 -17.812 -3.166 1 98.5 220 PHE B N 1
ATOM 4956 C CA . PHE B 1 220 ? -26.547 -17.25 -1.822 1 98.5 220 PHE B CA 1
ATOM 4957 C C . PHE B 1 220 ? -27.922 -16.688 -1.513 1 98.5 220 PHE B C 1
ATOM 4959 O O . PHE B 1 220 ? -28.656 -16.281 -2.422 1 98.5 220 PHE B O 1
ATOM 4966 N N . GLU B 1 221 ? -28.297 -16.719 -0.306 1 98.25 221 GLU B N 1
ATOM 4967 C CA . GLU B 1 221 ? -29.406 -15.93 0.205 1 98.25 221 GLU B CA 1
ATOM 4968 C C . GLU B 1 221 ? -28.906 -14.703 0.964 1 98.25 221 GLU B C 1
ATOM 4970 O O . GLU B 1 221 ? -28.031 -14.805 1.816 1 98.25 221 GLU B O 1
ATOM 4975 N N . PHE B 1 222 ? -29.469 -13.555 0.594 1 97.81 222 PHE B N 1
ATOM 4976 C CA . PHE B 1 222 ? -29 -12.289 1.153 1 97.81 222 PHE B CA 1
ATOM 4977 C C . PHE B 1 222 ? -30.062 -11.695 2.084 1 97.81 222 PHE B C 1
ATOM 4979 O O . PHE B 1 222 ? -31.25 -11.859 1.858 1 97.81 222 PHE B O 1
ATOM 4986 N N . LYS B 1 223 ? -29.656 -11.117 3.127 1 96.75 223 LYS B N 1
ATOM 4987 C CA . LYS B 1 223 ? -30.484 -10.32 4.023 1 96.75 223 LYS B CA 1
ATOM 4988 C C . LYS B 1 223 ? -29.734 -9.086 4.516 1 96.75 223 LYS B C 1
ATOM 4990 O O . LYS B 1 223 ? -28.766 -9.203 5.27 1 96.75 223 LYS B O 1
ATOM 4995 N N . ASN B 1 224 ? -30.188 -7.898 4.082 1 93.38 224 ASN B N 1
ATOM 4996 C CA . ASN B 1 224 ? -29.516 -6.645 4.375 1 93.38 224 ASN B CA 1
ATOM 4997 C C . ASN B 1 224 ? -28.062 -6.676 3.908 1 93.38 224 ASN B C 1
ATOM 4999 O O . ASN B 1 224 ? -27.781 -6.973 2.744 1 93.38 224 ASN B O 1
ATOM 5003 N N . ASN B 1 225 ? -27.125 -6.488 4.668 1 95.5 225 ASN B N 1
ATOM 5004 C CA . ASN B 1 225 ? -25.719 -6.445 4.281 1 95.5 225 ASN B CA 1
ATOM 5005 C C . ASN B 1 225 ? -24.984 -7.707 4.715 1 95.5 225 ASN B C 1
ATOM 5007 O O . ASN B 1 225 ? -23.797 -7.664 5.016 1 95.5 225 ASN B O 1
ATOM 5011 N N . LEU B 1 226 ? -25.844 -8.852 4.703 1 97.5 226 LEU B N 1
ATOM 5012 C CA . LEU B 1 226 ? -25.266 -10.133 5.086 1 97.5 226 LEU B CA 1
ATOM 5013 C C . LEU B 1 226 ? -25.703 -11.242 4.133 1 97.5 226 LEU B C 1
ATOM 5015 O O . LEU B 1 226 ? -26.781 -11.148 3.527 1 97.5 226 LEU B O 1
ATOM 5019 N N . ILE B 1 227 ? -24.828 -12.18 3.992 1 98.19 227 ILE B N 1
ATOM 5020 C CA . ILE B 1 227 ? -25.25 -13.445 3.396 1 98.19 227 ILE B CA 1
ATOM 5021 C C . ILE B 1 227 ? -25.859 -14.344 4.465 1 98.19 227 ILE B C 1
ATOM 5023 O O . ILE B 1 227 ? -25.156 -14.812 5.367 1 98.19 227 ILE B O 1
ATOM 5027 N N . GLU B 1 228 ? -27.094 -14.586 4.344 1 97.38 228 GLU B N 1
ATOM 5028 C CA . GLU B 1 228 ? -27.844 -15.336 5.348 1 97.38 228 GLU B CA 1
ATOM 5029 C C . GLU B 1 228 ? -27.672 -16.844 5.164 1 97.38 228 GLU B C 1
ATOM 5031 O O . GLU B 1 228 ? -27.75 -17.594 6.133 1 97.38 228 GLU B O 1
ATOM 5036 N N . GLY B 1 229 ? -27.438 -17.172 3.873 1 98.19 229 GLY B N 1
ATOM 5037 C CA . GLY B 1 229 ? -27.281 -18.594 3.594 1 98.19 229 GLY B CA 1
ATOM 5038 C C . GLY B 1 229 ? -26.438 -18.875 2.365 1 98.19 229 GLY B C 1
ATOM 5039 O O . GLY B 1 229 ? -26.578 -18.203 1.342 1 98.19 229 GLY B O 1
ATOM 5040 N N . VAL B 1 230 ? -25.578 -19.875 2.545 1 98.69 230 VAL B N 1
ATOM 5041 C CA . VAL B 1 230 ? -24.875 -20.484 1.42 1 98.69 230 VAL B CA 1
ATOM 5042 C C . VAL B 1 230 ? -25.703 -21.641 0.86 1 98.69 230 VAL B C 1
ATOM 5044 O O . VAL B 1 230 ? -25.969 -22.625 1.561 1 98.69 230 VAL B O 1
ATOM 5047 N N . ILE B 1 231 ? -26.062 -21.5 -0.406 1 98.62 231 ILE B N 1
ATOM 5048 C CA . ILE B 1 231 ? -26.953 -22.484 -0.996 1 98.62 231 ILE B CA 1
ATOM 5049 C C . ILE B 1 231 ? -26.156 -23.469 -1.845 1 98.62 231 ILE B C 1
ATOM 5051 O O . ILE B 1 231 ? -25.531 -23.078 -2.83 1 98.62 231 ILE B O 1
ATOM 5055 N N . THR B 1 232 ? -26.156 -24.719 -1.433 1 98.31 232 THR B N 1
ATOM 5056 C CA . THR B 1 232 ? -25.594 -25.781 -2.262 1 98.31 232 THR B CA 1
ATOM 5057 C C . THR B 1 232 ? -26.703 -26.562 -2.967 1 98.31 232 THR B C 1
ATOM 5059 O O . THR B 1 232 ? -27.891 -26.281 -2.76 1 98.31 232 THR B O 1
ATOM 5062 N N . HIS B 1 233 ? -26.312 -27.453 -3.902 1 97.69 233 HIS B N 1
ATOM 5063 C CA . HIS B 1 233 ? -27.312 -28.297 -4.559 1 97.69 233 HIS B CA 1
ATOM 5064 C C . HIS B 1 233 ? -27.922 -29.297 -3.578 1 97.69 233 HIS B C 1
ATOM 5066 O O . HIS B 1 233 ? -28.906 -29.969 -3.9 1 97.69 233 HIS B O 1
ATOM 5072 N N . LYS B 1 234 ? -27.375 -29.359 -2.344 1 97.62 234 LYS B N 1
ATOM 5073 C CA . LYS B 1 234 ? -27.859 -30.328 -1.367 1 97.62 234 LYS B CA 1
ATOM 5074 C C . LYS B 1 234 ? -28.609 -29.656 -0.226 1 97.62 234 LYS B C 1
ATOM 5076 O O . LYS B 1 234 ? -29.562 -30.203 0.321 1 97.62 234 LYS B O 1
ATOM 5081 N N . GLU B 1 235 ? -28.125 -28.422 0.192 1 97.56 235 GLU B N 1
ATOM 5082 C CA . GLU B 1 235 ? -28.688 -27.844 1.403 1 97.56 235 GLU B CA 1
ATOM 5083 C C . GLU B 1 235 ? -28.375 -26.344 1.488 1 97.56 235 GLU B C 1
ATOM 5085 O O . GLU B 1 235 ? -27.703 -25.797 0.604 1 97.56 235 GLU B O 1
ATOM 5090 N N . LYS B 1 236 ? -28.938 -25.75 2.502 1 97.94 236 LYS B N 1
ATOM 5091 C CA . LYS B 1 236 ? -28.609 -24.375 2.891 1 97.94 236 LYS B CA 1
ATOM 5092 C C . LYS B 1 236 ? -27.75 -24.359 4.148 1 97.94 236 LYS B C 1
ATOM 5094 O O . LYS B 1 236 ? -28.078 -25 5.145 1 97.94 236 LYS B O 1
ATOM 5099 N N . ILE B 1 237 ? -26.641 -23.625 4.105 1 98.38 237 ILE B N 1
ATOM 5100 C CA . ILE B 1 237 ? -25.703 -23.547 5.219 1 98.38 237 ILE B CA 1
ATOM 5101 C C . ILE B 1 237 ? -25.578 -22.109 5.707 1 98.38 237 ILE B C 1
ATOM 5103 O O . ILE B 1 237 ? -25.344 -21.203 4.91 1 98.38 237 ILE B O 1
ATOM 5107 N N . GLN B 1 238 ? -25.734 -21.875 6.938 1 98.31 238 GLN B N 1
ATOM 5108 C CA . GLN B 1 238 ? -25.484 -20.562 7.539 1 98.31 238 GLN B CA 1
ATOM 5109 C C . GLN B 1 238 ? -24.047 -20.469 8.047 1 98.31 238 GLN B C 1
ATOM 5111 O O . GLN B 1 238 ? -23.484 -21.453 8.523 1 98.31 238 GLN B O 1
ATOM 5116 N N . ALA B 1 239 ? -23.469 -19.297 7.887 1 97.94 239 ALA B N 1
ATOM 5117 C CA . ALA B 1 239 ? -22.078 -19.094 8.297 1 97.94 239 ALA B CA 1
ATOM 5118 C C . ALA B 1 239 ? -21.859 -17.688 8.836 1 97.94 239 ALA B C 1
ATOM 5120 O O . ALA B 1 239 ? -22.469 -16.734 8.367 1 97.94 239 ALA B O 1
ATOM 5121 N N . GLU B 1 240 ? -20.969 -17.562 9.836 1 98.19 240 GLU B N 1
ATOM 5122 C CA . GLU B 1 240 ? -20.578 -16.266 10.367 1 98.19 240 GLU B CA 1
ATOM 5123 C C . GLU B 1 240 ? -19.641 -15.531 9.406 1 98.19 240 GLU B C 1
ATOM 5125 O O . GLU B 1 240 ? -19.766 -14.32 9.227 1 98.19 240 GLU B O 1
ATOM 5130 N N . THR B 1 241 ? -18.703 -16.234 8.867 1 98.62 241 THR B N 1
ATOM 5131 C CA . THR B 1 241 ? -17.766 -15.719 7.879 1 98.62 241 THR B CA 1
ATOM 5132 C C . THR B 1 241 ? -17.688 -16.641 6.672 1 98.62 241 THR B C 1
ATOM 5134 O O . THR B 1 241 ? -17.594 -17.859 6.824 1 98.62 241 THR B O 1
ATOM 5137 N N . ILE B 1 242 ? -17.75 -16.094 5.516 1 98.88 242 ILE B N 1
ATOM 5138 C CA . ILE B 1 242 ? -17.656 -16.828 4.262 1 98.88 242 ILE B CA 1
ATOM 5139 C C . ILE B 1 242 ? -16.438 -16.359 3.475 1 98.88 242 ILE B C 1
ATOM 5141 O O . ILE B 1 242 ? -16.266 -15.156 3.24 1 98.88 242 ILE B O 1
ATOM 5145 N N . ILE B 1 243 ? -15.555 -17.234 3.148 1 98.94 243 ILE B N 1
ATOM 5146 C CA . ILE B 1 243 ? -14.414 -16.938 2.297 1 98.94 243 ILE B CA 1
ATOM 5147 C C . ILE B 1 243 ? -14.625 -17.547 0.914 1 98.94 243 ILE B C 1
ATOM 5149 O O . ILE B 1 243 ? -14.789 -18.766 0.785 1 98.94 243 ILE B O 1
ATOM 5153 N N . LEU B 1 244 ? -14.664 -16.719 -0.051 1 98.75 244 LEU B N 1
ATOM 5154 C CA . LEU B 1 244 ? -14.883 -17.156 -1.429 1 98.75 244 LEU B CA 1
ATOM 5155 C C . LEU B 1 244 ? -13.555 -17.297 -2.164 1 98.75 244 LEU B C 1
ATOM 5157 O O . LEU B 1 244 ? -12.945 -16.297 -2.559 1 98.75 244 LEU B O 1
ATOM 5161 N N . ALA B 1 245 ? -13.086 -18.469 -2.402 1 98.31 245 ALA B N 1
ATOM 5162 C CA . ALA B 1 245 ? -11.844 -18.828 -3.08 1 98.31 245 ALA B CA 1
ATOM 5163 C C . ALA B 1 245 ? -12.094 -19.797 -4.23 1 98.31 245 ALA B C 1
ATOM 5165 O O . ALA B 1 245 ? -11.508 -20.875 -4.277 1 98.31 245 ALA B O 1
ATOM 5166 N N . THR B 1 246 ? -12.805 -19.328 -5.266 1 95.44 246 THR B N 1
ATOM 5167 C CA . THR B 1 246 ? -13.328 -20.25 -6.277 1 95.44 246 THR B CA 1
ATOM 5168 C C . THR B 1 246 ? -12.484 -20.188 -7.547 1 95.44 246 THR B C 1
ATOM 5170 O O . THR B 1 246 ? -12.938 -20.578 -8.617 1 95.44 246 THR B O 1
ATOM 5173 N N . GLY B 1 247 ? -11.328 -19.609 -7.473 1 94.69 247 GLY B N 1
ATOM 5174 C CA . GLY B 1 247 ? -10.398 -19.625 -8.594 1 94.69 247 GLY B CA 1
ATOM 5175 C C . GLY B 1 247 ? -10.898 -18.859 -9.797 1 94.69 247 GLY B C 1
ATOM 5176 O O . GLY B 1 247 ? -11.328 -17.703 -9.68 1 94.69 247 GLY B O 1
ATOM 5177 N N . ALA B 1 248 ? -10.898 -19.484 -10.945 1 94.25 248 ALA B N 1
ATOM 5178 C CA . ALA B 1 248 ? -11.148 -18.797 -12.219 1 94.25 248 ALA B CA 1
ATOM 5179 C C . ALA B 1 248 ? -12.648 -18.703 -12.5 1 94.25 248 ALA B C 1
ATOM 5181 O O . ALA B 1 248 ? -13.07 -17.938 -13.367 1 94.25 248 ALA B O 1
ATOM 5182 N N . ASN B 1 249 ? -13.43 -19.516 -11.836 1 92.12 249 ASN B N 1
ATOM 5183 C CA . ASN B 1 249 ? -14.867 -19.484 -12.078 1 92.12 249 ASN B CA 1
ATOM 5184 C C . ASN B 1 249 ? -15.516 -18.25 -11.477 1 92.12 249 ASN B C 1
ATOM 5186 O O . ASN B 1 249 ? -15.578 -18.109 -10.258 1 92.12 249 ASN B O 1
ATOM 5190 N N . PRO B 1 250 ? -16.062 -17.438 -12.281 1 93.56 250 PRO B N 1
ATOM 5191 C CA . PRO B 1 250 ? -16.594 -16.156 -11.781 1 93.56 250 PRO B CA 1
ATOM 5192 C C . PRO B 1 250 ? -18.031 -16.266 -11.312 1 93.56 250 PRO B C 1
ATOM 5194 O O . PRO B 1 250 ? -18.594 -15.281 -10.812 1 93.56 250 PRO B O 1
ATOM 5197 N N . THR B 1 251 ? -18.672 -17.359 -11.406 1 95.62 251 THR B N 1
ATOM 5198 C CA . THR B 1 251 ? -20.109 -17.5 -11.25 1 95.62 251 THR B CA 1
ATOM 5199 C C . THR B 1 251 ? -20.547 -17.016 -9.875 1 95.62 251 THR B C 1
ATOM 5201 O O . THR B 1 251 ? -21.469 -16.188 -9.766 1 95.62 251 THR B O 1
ATOM 5204 N N . LEU B 1 252 ? -19.938 -17.5 -8.844 1 97.69 252 LEU B N 1
ATOM 5205 C CA . LEU B 1 252 ? -20.359 -17.125 -7.496 1 97.69 252 LEU B CA 1
ATOM 5206 C C . LEU B 1 252 ? -20.016 -15.672 -7.199 1 97.69 252 LEU B C 1
ATOM 5208 O O . LEU B 1 252 ? -20.734 -15 -6.457 1 97.69 252 LEU B O 1
ATOM 5212 N N . ILE B 1 253 ? -18.891 -15.172 -7.738 1 97.5 253 ILE B N 1
ATOM 5213 C CA . ILE B 1 253 ? -18.547 -13.766 -7.598 1 97.5 253 ILE B CA 1
ATOM 5214 C C . ILE B 1 253 ? -19.641 -12.891 -8.188 1 97.5 253 ILE B C 1
ATOM 5216 O O . ILE B 1 253 ? -20.078 -11.922 -7.559 1 97.5 253 ILE B O 1
ATOM 5220 N N . LYS B 1 254 ? -20.125 -13.281 -9.352 1 97 254 LYS B N 1
ATOM 5221 C CA . LYS B 1 254 ? -21.188 -12.531 -10.016 1 97 254 LYS B CA 1
ATOM 5222 C C . LYS B 1 254 ? -22.484 -12.57 -9.195 1 97 254 LYS B C 1
ATOM 5224 O O . LYS B 1 254 ? -23.219 -11.594 -9.164 1 97 254 LYS B O 1
ATOM 5229 N N . LYS B 1 255 ? -22.719 -13.695 -8.547 1 97.44 255 LYS B N 1
ATOM 5230 C CA . LYS B 1 255 ? -23.922 -13.836 -7.711 1 97.44 255 LYS B CA 1
ATOM 5231 C C . LYS B 1 255 ? -23.891 -12.844 -6.551 1 97.44 255 LYS B C 1
ATOM 5233 O O . LYS B 1 255 ? -24.938 -12.5 -5.992 1 97.44 255 LYS B O 1
ATOM 5238 N N . THR B 1 256 ? -22.719 -12.375 -6.125 1 97.5 256 THR B N 1
ATOM 5239 C CA . THR B 1 256 ? -22.594 -11.398 -5.051 1 97.5 256 THR B CA 1
ATOM 5240 C C . THR B 1 256 ? -22.625 -9.977 -5.609 1 97.5 256 THR B C 1
ATOM 5242 O O . THR B 1 256 ? -22.219 -9.031 -4.93 1 97.5 256 THR B O 1
ATOM 5245 N N . LYS B 1 257 ? -22.891 -9.805 -6.883 1 96 257 LYS B N 1
ATOM 5246 C CA . LYS B 1 257 ? -23.031 -8.523 -7.566 1 96 257 LYS B CA 1
ATOM 5247 C C . LYS B 1 257 ? -21.672 -7.879 -7.797 1 96 257 LYS B C 1
ATOM 5249 O O . LYS B 1 257 ? -21.547 -6.652 -7.812 1 96 257 LYS B O 1
ATOM 5254 N N . ASN B 1 258 ? -20.641 -8.734 -7.836 1 96.62 258 ASN B N 1
ATOM 5255 C CA . ASN B 1 258 ? -19.312 -8.289 -8.219 1 96.62 258 ASN B CA 1
ATOM 5256 C C . ASN B 1 258 ? -18.938 -8.781 -9.617 1 96.62 258 ASN B C 1
ATOM 5258 O O . ASN B 1 258 ? -19.438 -9.805 -10.078 1 96.62 258 ASN B O 1
ATOM 5262 N N . ASP B 1 259 ? -18.062 -8.008 -10.297 1 94.62 259 ASP B N 1
ATOM 5263 C CA . ASP B 1 259 ? -17.531 -8.391 -11.594 1 94.62 259 ASP B CA 1
ATOM 5264 C C . ASP B 1 259 ? -16.047 -8.008 -11.719 1 94.62 259 ASP B C 1
ATOM 5266 O O . ASP B 1 259 ? -15.703 -7.094 -12.469 1 94.62 259 ASP B O 1
ATOM 5270 N N . PHE B 1 260 ? -15.242 -8.711 -11.031 1 95.88 260 PHE B N 1
ATOM 5271 C CA . PHE B 1 260 ? -13.805 -8.438 -10.969 1 95.88 260 PHE B CA 1
ATOM 5272 C C . PHE B 1 260 ? -13.172 -8.586 -12.344 1 95.88 260 PHE B C 1
ATOM 5274 O O . PHE B 1 260 ? -13.602 -9.414 -13.148 1 95.88 260 PHE B O 1
ATOM 5281 N N . LEU B 1 261 ? -12.219 -7.754 -12.656 1 95.44 261 LEU B N 1
ATOM 5282 C CA . LEU B 1 261 ? -11.492 -7.855 -13.914 1 95.44 261 LEU B CA 1
ATOM 5283 C C . LEU B 1 261 ? -10.477 -8.992 -13.867 1 95.44 261 LEU B C 1
ATOM 5285 O O . LEU B 1 261 ? -9.273 -8.75 -13.719 1 95.44 261 LEU B O 1
ATOM 5289 N N . MET B 1 262 ? -10.945 -10.117 -13.984 1 95 262 MET B N 1
ATOM 5290 C CA . MET B 1 262 ? -10.203 -11.375 -13.969 1 95 262 MET B CA 1
ATOM 5291 C C . MET B 1 262 ? -10.742 -12.344 -15.008 1 95 262 MET B C 1
ATOM 5293 O O . MET B 1 262 ? -11.938 -12.344 -15.305 1 95 262 MET B O 1
ATOM 5297 N N . MET B 1 263 ? -9.867 -13.109 -15.594 1 93.81 263 MET B N 1
ATOM 5298 C CA . MET B 1 263 ? -10.266 -14.086 -16.609 1 93.81 263 MET B CA 1
ATOM 5299 C C . MET B 1 263 ? -9.562 -15.422 -16.375 1 93.81 263 MET B C 1
ATOM 5301 O O . MET B 1 263 ? -8.406 -15.461 -15.969 1 93.81 263 MET B O 1
ATOM 5305 N N . GLY B 1 264 ? -10.359 -16.484 -16.688 1 95 264 GLY B N 1
ATOM 5306 C CA . GLY B 1 264 ? -9.703 -17.781 -16.719 1 95 264 GLY B CA 1
ATOM 5307 C C . GLY B 1 264 ? -8.719 -17.938 -17.859 1 95 264 GLY B C 1
ATOM 5308 O O . GLY B 1 264 ? -9.086 -17.766 -19.031 1 95 264 GLY B O 1
ATOM 5309 N N . ALA B 1 265 ? -7.496 -18.141 -17.516 1 95.25 265 ALA B N 1
ATOM 5310 C CA . ALA B 1 265 ? -6.461 -18.375 -18.516 1 95.25 265 ALA B CA 1
ATOM 5311 C C . ALA B 1 265 ? -6.082 -19.859 -18.562 1 95.25 265 ALA B C 1
ATOM 5313 O O . ALA B 1 265 ? -5.562 -20.406 -17.594 1 95.25 265 ALA B O 1
ATOM 5314 N N . LYS B 1 266 ? -6.418 -20.484 -19.641 1 95.94 266 LYS B N 1
ATOM 5315 C CA . LYS B 1 266 ? -6.199 -21.922 -19.781 1 95.94 266 LYS B CA 1
ATOM 5316 C C . LYS B 1 266 ? -4.727 -22.234 -20.047 1 95.94 266 LYS B C 1
ATOM 5318 O O . LYS B 1 266 ? -4.09 -21.578 -20.875 1 95.94 266 LYS B O 1
ATOM 5323 N N . GLY B 1 267 ? -4.219 -23.125 -19.266 1 96.5 267 GLY B N 1
ATOM 5324 C CA . GLY B 1 267 ? -2.875 -23.641 -19.453 1 96.5 267 GLY B CA 1
ATOM 5325 C C . GLY B 1 267 ? -2.832 -25.156 -19.5 1 96.5 267 GLY B C 1
ATOM 5326 O O . GLY B 1 267 ? -3.859 -25.828 -19.328 1 96.5 267 GLY B O 1
ATOM 5327 N N . TYR B 1 268 ? -1.694 -25.656 -19.875 1 97.12 268 TYR B N 1
ATOM 5328 C CA . TYR B 1 268 ? -1.535 -27.094 -20.062 1 97.12 268 TYR B CA 1
ATOM 5329 C C . TYR B 1 268 ? -0.318 -27.609 -19.297 1 97.12 268 TYR B C 1
ATOM 5331 O O . TYR B 1 268 ? 0.615 -26.859 -19.016 1 97.12 268 TYR B O 1
ATOM 5339 N N . SER B 1 269 ? -0.365 -28.891 -18.953 1 98.06 269 SER B N 1
ATOM 5340 C CA . SER B 1 269 ? 0.812 -29.562 -18.422 1 98.06 269 SER B CA 1
ATOM 5341 C C . SER B 1 269 ? 0.914 -31 -18.938 1 98.06 269 SER B C 1
ATOM 5343 O O . SER B 1 269 ? -0.076 -31.562 -19.391 1 98.06 269 SER B O 1
ATOM 5345 N N . ILE B 1 270 ? 2.047 -31.484 -19 1 98.56 270 ILE B N 1
ATOM 5346 C CA . ILE B 1 270 ? 2.361 -32.875 -19.281 1 98.56 270 ILE B CA 1
ATOM 5347 C C . ILE B 1 270 ? 3.281 -33.406 -18.188 1 98.56 270 ILE B C 1
ATOM 5349 O O . ILE B 1 270 ? 4.375 -32.906 -17.969 1 98.56 270 ILE B O 1
ATOM 5353 N N . THR B 1 271 ? 2.822 -34.438 -17.5 1 98.69 271 THR B N 1
ATOM 5354 C CA . THR B 1 271 ? 3.621 -35.125 -16.484 1 98.69 271 THR B CA 1
ATOM 5355 C C . THR B 1 271 ? 4.129 -36.469 -17 1 98.69 271 THR B C 1
ATOM 5357 O O . THR B 1 271 ? 3.373 -37.219 -17.609 1 98.69 271 THR B O 1
ATOM 5360 N N . PHE B 1 272 ? 5.391 -36.75 -16.766 1 98.62 272 PHE B N 1
ATOM 5361 C CA . PHE B 1 272 ? 5.957 -37.969 -17.312 1 98.62 272 PHE B CA 1
ATOM 5362 C C . PHE B 1 272 ? 7.164 -38.438 -16.516 1 98.62 272 PHE B C 1
ATOM 5364 O O . PHE B 1 272 ? 7.645 -37.719 -15.641 1 98.62 272 PHE B O 1
ATOM 5371 N N . LYS B 1 273 ? 7.57 -39.625 -16.766 1 98.31 273 LYS B N 1
ATOM 5372 C CA . LYS B 1 273 ? 8.797 -40.156 -16.188 1 98.31 273 LYS B CA 1
ATOM 5373 C C . LYS B 1 273 ? 9.953 -40.062 -17.188 1 98.31 273 LYS B C 1
ATOM 5375 O O . LYS B 1 273 ? 9.742 -40.062 -18.391 1 98.31 273 LYS B O 1
ATOM 5380 N N . MET B 1 274 ? 11.078 -39.875 -16.688 1 96.81 274 MET B N 1
ATOM 5381 C CA . MET B 1 274 ? 12.312 -39.938 -17.469 1 96.81 274 MET B CA 1
ATOM 5382 C C . MET B 1 274 ? 13.477 -40.438 -16.625 1 96.81 274 MET B C 1
ATOM 5384 O O . MET B 1 274 ? 13.391 -40.469 -15.398 1 96.81 274 MET B O 1
ATOM 5388 N N . PRO B 1 275 ? 14.57 -40.844 -17.281 1 96.12 275 PRO B N 1
ATOM 5389 C CA . PRO B 1 275 ? 15.727 -41.281 -16.516 1 96.12 275 PRO B CA 1
ATOM 5390 C C . PRO B 1 275 ? 16.266 -40.219 -15.578 1 96.12 275 PRO B C 1
ATOM 5392 O O . PRO B 1 275 ? 16.312 -39.031 -15.953 1 96.12 275 PRO B O 1
ATOM 5395 N N . GLU B 1 276 ? 16.656 -40.625 -14.383 1 95.31 276 GLU B N 1
ATOM 5396 C CA . GLU B 1 276 ? 17.094 -39.719 -13.328 1 95.31 276 GLU B CA 1
ATOM 5397 C C . GLU B 1 276 ? 18.219 -38.812 -13.812 1 95.31 276 GLU B C 1
ATOM 5399 O O . GLU B 1 276 ? 18.266 -37.625 -13.461 1 95.31 276 GLU B O 1
ATOM 5404 N N . GLU B 1 277 ? 19.094 -39.312 -14.625 1 94.75 277 GLU B N 1
ATOM 5405 C CA . GLU B 1 277 ? 20.266 -38.594 -15.078 1 94.75 277 GLU B CA 1
ATOM 5406 C C . GLU B 1 277 ? 19.875 -37.469 -16.047 1 94.75 277 GLU B C 1
ATOM 5408 O O . GLU B 1 277 ? 20.672 -36.562 -16.312 1 94.75 277 GLU B O 1
ATOM 5413 N N . LEU B 1 278 ? 18.625 -37.562 -16.562 1 96.25 278 LEU B N 1
ATOM 5414 C CA . LEU B 1 278 ? 18.172 -36.562 -17.547 1 96.25 278 LEU B CA 1
ATOM 5415 C C . LEU B 1 278 ? 17.297 -35.531 -16.875 1 96.25 278 LEU B C 1
ATOM 5417 O O . LEU B 1 278 ? 17.031 -34.469 -17.453 1 96.25 278 LEU B O 1
ATOM 5421 N N . LYS B 1 279 ? 16.797 -35.781 -15.664 1 96.5 279 LYS B N 1
ATOM 5422 C CA . LYS B 1 279 ? 15.906 -34.875 -14.961 1 96.5 279 LYS B CA 1
ATOM 5423 C C . LYS B 1 279 ? 16.594 -33.531 -14.68 1 96.5 279 LYS B C 1
ATOM 5425 O O . LYS B 1 279 ? 17.781 -33.5 -14.344 1 96.5 279 LYS B O 1
ATOM 5430 N N . PRO B 1 280 ? 15.844 -32.469 -14.828 1 97.69 280 PRO B N 1
ATOM 5431 C CA . PRO B 1 280 ? 16.422 -31.203 -14.336 1 97.69 280 PRO B CA 1
ATOM 5432 C C . PRO B 1 280 ? 16.75 -31.25 -12.844 1 97.69 280 PRO B C 1
ATOM 5434 O O . PRO B 1 280 ? 16.016 -31.859 -12.062 1 97.69 280 PRO B O 1
ATOM 5437 N N . LYS B 1 281 ? 17.812 -30.578 -12.438 1 97.12 281 LYS B N 1
ATOM 5438 C CA . LYS B 1 281 ? 18.234 -30.562 -11.039 1 97.12 281 LYS B CA 1
ATOM 5439 C C . LYS B 1 281 ? 17.406 -29.578 -10.219 1 97.12 281 LYS B C 1
ATOM 5441 O O . LYS B 1 281 ? 17.328 -29.688 -8.992 1 97.12 281 LYS B O 1
ATOM 5446 N N . THR B 1 282 ? 16.875 -28.609 -10.859 1 97.62 282 THR B N 1
ATOM 5447 C CA . THR B 1 282 ? 15.984 -27.641 -10.242 1 97.62 282 THR B CA 1
ATOM 5448 C C . THR B 1 282 ? 14.883 -27.219 -11.211 1 97.62 282 THR B C 1
ATOM 5450 O O . THR B 1 282 ? 14.867 -27.656 -12.367 1 97.62 282 THR B O 1
ATOM 5453 N N . SER B 1 283 ? 13.859 -26.5 -10.664 1 97.94 283 SER B N 1
ATOM 5454 C CA . SER B 1 283 ? 12.836 -25.969 -11.562 1 97.94 283 SER B CA 1
ATOM 5455 C C . SER B 1 283 ? 13.453 -25.062 -12.617 1 97.94 283 SER B C 1
ATOM 5457 O O . SER B 1 283 ? 14.375 -24.297 -12.328 1 97.94 283 SER B O 1
ATOM 5459 N N . SER B 1 284 ? 12.984 -25.188 -13.836 1 98.06 284 SER B N 1
ATOM 5460 C CA . SER B 1 284 ? 13.516 -24.422 -14.961 1 98.06 284 SER B CA 1
ATOM 5461 C C . SER B 1 284 ? 12.391 -23.781 -15.766 1 98.06 284 SER B C 1
ATOM 5463 O O . SER B 1 284 ? 11.289 -24.312 -15.844 1 98.06 284 SER B O 1
ATOM 5465 N N . LEU B 1 285 ? 12.672 -22.609 -16.266 1 97.56 285 LEU B N 1
ATOM 5466 C CA . LEU B 1 285 ? 11.742 -21.891 -17.125 1 97.56 285 LEU B CA 1
ATOM 5467 C C . LEU B 1 285 ? 12.438 -21.391 -18.375 1 97.56 285 LEU B C 1
ATOM 5469 O O . LEU B 1 285 ? 13.406 -20.625 -18.297 1 97.56 285 LEU B O 1
ATOM 5473 N N . PHE B 1 286 ? 12.047 -21.922 -19.5 1 96.06 286 PHE B N 1
ATOM 5474 C CA . PHE B 1 286 ? 12.438 -21.297 -20.766 1 96.06 286 PHE B CA 1
ATOM 5475 C C . PHE B 1 286 ? 11.766 -19.938 -20.906 1 96.06 286 PHE B C 1
ATOM 5477 O O . PHE B 1 286 ? 10.586 -19.859 -21.266 1 96.06 286 PHE B O 1
ATOM 5484 N N . ALA B 1 287 ? 12.508 -18.922 -20.672 1 93.25 287 ALA B N 1
ATOM 5485 C CA . ALA B 1 287 ? 11.977 -17.594 -20.438 1 93.25 287 ALA B CA 1
ATOM 5486 C C . ALA B 1 287 ? 11.227 -17.062 -21.656 1 93.25 287 ALA B C 1
ATOM 5488 O O . ALA B 1 287 ? 10.164 -16.453 -21.516 1 93.25 287 ALA B O 1
ATOM 5489 N N . ASP B 1 288 ? 11.758 -17.281 -22.797 1 90 288 ASP B N 1
ATOM 5490 C CA . ASP B 1 288 ? 11.227 -16.672 -24.016 1 90 288 ASP B CA 1
ATOM 5491 C C . ASP B 1 288 ? 9.945 -17.359 -24.469 1 90 288 ASP B C 1
ATOM 5493 O O . ASP B 1 288 ? 8.992 -16.688 -24.891 1 90 288 ASP B O 1
ATOM 5497 N N . ILE B 1 289 ? 9.883 -18.656 -24.328 1 88.94 289 ILE B N 1
ATOM 5498 C CA . ILE B 1 289 ? 8.727 -19.375 -24.844 1 88.94 289 ILE B CA 1
ATOM 5499 C C . ILE B 1 289 ? 7.777 -19.719 -23.688 1 88.94 289 ILE B C 1
ATOM 5501 O O . ILE B 1 289 ? 6.738 -20.344 -23.906 1 88.94 289 ILE B O 1
ATOM 5505 N N . PHE B 1 290 ? 8.086 -19.344 -22.516 1 90.62 290 PHE B N 1
ATOM 5506 C CA . PHE B 1 290 ? 7.277 -19.5 -21.312 1 90.62 290 PHE B CA 1
ATOM 5507 C C . PHE B 1 290 ? 6.887 -20.953 -21.094 1 90.62 290 PHE B C 1
ATOM 5509 O O . PHE B 1 290 ? 5.699 -21.281 -21 1 90.62 290 PHE B O 1
ATOM 5516 N N . MET B 1 291 ? 7.836 -21.75 -20.969 1 95.25 291 MET B N 1
ATOM 5517 C CA . MET B 1 291 ? 7.656 -23.172 -20.688 1 95.25 291 MET B CA 1
ATOM 5518 C C . MET B 1 291 ? 8.469 -23.578 -19.469 1 95.25 291 MET B C 1
ATOM 5520 O O . MET B 1 291 ? 9.688 -23.391 -19.422 1 95.25 291 MET B O 1
ATOM 5524 N N . ALA B 1 292 ? 7.766 -24.141 -18.547 1 97.5 292 ALA B N 1
ATOM 5525 C CA . ALA B 1 292 ? 8.43 -24.594 -17.328 1 97.5 292 ALA B CA 1
ATOM 5526 C C . ALA B 1 292 ? 8.633 -26.109 -17.359 1 97.5 292 ALA B C 1
ATOM 5528 O O . ALA B 1 292 ? 7.828 -26.844 -17.938 1 97.5 292 ALA B O 1
ATOM 5529 N N . MET B 1 293 ? 9.672 -26.562 -16.859 1 98.38 293 MET B N 1
ATOM 5530 C CA . MET B 1 293 ? 9.969 -27.969 -16.609 1 98.38 293 MET B CA 1
ATOM 5531 C C . MET B 1 293 ? 10.469 -28.172 -15.188 1 98.38 293 MET B C 1
ATOM 5533 O O . MET B 1 293 ? 11.539 -27.703 -14.82 1 98.38 293 MET B O 1
ATOM 5537 N N . THR B 1 294 ? 9.719 -28.859 -14.422 1 98.38 294 THR B N 1
ATOM 5538 C CA . THR B 1 294 ? 10 -28.969 -12.992 1 98.38 294 THR B CA 1
ATOM 5539 C C . THR B 1 294 ? 10.172 -30.422 -12.594 1 98.38 294 THR B C 1
ATOM 5541 O O . THR B 1 294 ? 9.328 -31.266 -12.898 1 98.38 294 THR B O 1
ATOM 5544 N N . PRO B 1 295 ? 11.305 -30.719 -11.898 1 98.25 295 PRO B N 1
ATOM 5545 C CA . PRO B 1 295 ? 11.422 -32.062 -11.328 1 98.25 295 PRO B CA 1
ATOM 5546 C C . PRO B 1 295 ? 10.516 -32.281 -10.117 1 98.25 295 PRO B C 1
ATOM 5548 O O . PRO B 1 295 ? 10.328 -31.359 -9.312 1 98.25 295 PRO B O 1
ATOM 5551 N N . ARG B 1 296 ? 9.953 -33.344 -10.047 1 97.31 296 ARG B N 1
ATOM 5552 C CA . ARG B 1 296 ? 9.133 -33.812 -8.938 1 97.31 296 ARG B CA 1
ATOM 5553 C C . ARG B 1 296 ? 9.742 -35.062 -8.289 1 97.31 296 ARG B C 1
ATOM 5555 O O . ARG B 1 296 ? 10.891 -35.406 -8.578 1 97.31 296 ARG B O 1
ATOM 5562 N N . ARG B 1 297 ? 9.062 -35.594 -7.312 1 94.75 297 ARG B N 1
ATOM 5563 C CA . ARG B 1 297 ? 9.625 -36.719 -6.582 1 94.75 297 ARG B CA 1
ATOM 5564 C C . ARG B 1 297 ? 9.953 -37.875 -7.523 1 94.75 297 ARG B C 1
ATOM 5566 O O . ARG B 1 297 ? 11.062 -38.406 -7.496 1 94.75 297 ARG B O 1
ATOM 5573 N N . ASP B 1 298 ? 9 -38.219 -8.406 1 94.44 298 ASP B N 1
ATOM 5574 C CA . ASP B 1 298 ? 9.195 -39.375 -9.25 1 94.44 298 ASP B CA 1
ATOM 5575 C C . ASP B 1 298 ? 8.953 -39.062 -10.727 1 94.44 298 ASP B C 1
ATOM 5577 O O . ASP B 1 298 ? 9.094 -39.906 -11.594 1 94.44 298 ASP B O 1
ATOM 5581 N N . THR B 1 299 ? 8.57 -37.906 -10.984 1 97.94 299 THR B N 1
ATOM 5582 C CA . THR B 1 299 ? 8.227 -37.5 -12.344 1 97.94 299 THR B CA 1
ATOM 5583 C C . THR B 1 299 ? 8.781 -36.094 -12.641 1 97.94 299 THR B C 1
ATOM 5585 O O . THR B 1 299 ? 9.414 -35.469 -11.789 1 97.94 299 THR B O 1
ATOM 5588 N N . VAL B 1 300 ? 8.641 -35.719 -13.852 1 98.38 300 VAL B N 1
ATOM 5589 C CA . VAL B 1 300 ? 8.898 -34.375 -14.336 1 98.38 300 VAL B CA 1
ATOM 5590 C C . VAL B 1 300 ? 7.637 -33.812 -14.977 1 98.38 300 VAL B C 1
ATOM 5592 O O . VAL B 1 300 ? 6.828 -34.531 -15.531 1 98.38 300 VAL B O 1
ATOM 5595 N N . ARG B 1 301 ? 7.41 -32.5 -14.828 1 98.62 301 ARG B N 1
ATOM 5596 C CA . ARG B 1 301 ? 6.246 -31.875 -15.438 1 98.62 301 ARG B CA 1
ATOM 5597 C C . ARG B 1 301 ? 6.656 -30.656 -16.266 1 98.62 301 ARG B C 1
ATOM 5599 O O . ARG B 1 301 ? 7.488 -29.859 -15.836 1 98.62 301 ARG B O 1
ATOM 5606 N N . ILE B 1 302 ? 6.141 -30.594 -17.469 1 98.25 302 ILE B N 1
ATOM 5607 C CA . ILE B 1 302 ? 6.273 -29.359 -18.25 1 98.25 302 ILE B CA 1
ATOM 5608 C C . ILE B 1 302 ? 4.934 -28.641 -18.297 1 98.25 302 ILE B C 1
ATOM 5610 O O . ILE B 1 302 ? 3.877 -29.266 -18.359 1 98.25 302 ILE B O 1
ATOM 5614 N N . THR B 1 303 ? 4.934 -27.359 -18.156 1 97.69 303 THR B N 1
ATOM 5615 C CA . THR B 1 303 ? 3.752 -26.5 -18.234 1 97.69 303 THR B CA 1
ATOM 5616 C C . THR B 1 303 ? 3.982 -25.328 -19.188 1 97.69 303 THR B C 1
ATOM 5618 O O . THR B 1 303 ? 5.105 -24.844 -19.312 1 97.69 303 THR B O 1
ATOM 5621 N N . SER B 1 304 ? 2.939 -24.938 -19.953 1 95.25 304 SER B N 1
ATOM 5622 C CA . SER B 1 304 ? 3.033 -23.797 -20.859 1 95.25 304 SER B CA 1
ATOM 5623 C C . SER B 1 304 ? 1.649 -23.312 -21.281 1 95.25 304 SER B C 1
ATOM 5625 O O . SER B 1 304 ? 0.634 -23.828 -20.812 1 95.25 304 SER B O 1
ATOM 5627 N N . LYS B 1 305 ? 1.69 -22.281 -22.016 1 90.56 305 LYS B N 1
ATOM 5628 C CA . LYS B 1 305 ? 0.545 -21.734 -22.734 1 90.56 305 LYS B CA 1
ATOM 5629 C C . LYS B 1 305 ? -0.353 -20.922 -21.812 1 90.56 305 LYS B C 1
ATOM 5631 O O . LYS B 1 305 ? -0.408 -21.172 -20.609 1 90.56 305 LYS B O 1
ATOM 5636 N N . LEU B 1 306 ? -0.994 -20 -22.359 1 91 306 LEU B N 1
ATOM 5637 C CA . LEU B 1 306 ? -1.987 -19.109 -21.766 1 91 306 LEU B CA 1
ATOM 5638 C C . LEU B 1 306 ? -3.068 -18.75 -22.781 1 91 306 LEU B C 1
ATOM 5640 O O . LEU B 1 306 ? -2.816 -18 -23.719 1 91 306 LEU B O 1
ATOM 5644 N N . GLU B 1 307 ? -4.199 -19.359 -22.609 1 92.12 307 GLU B N 1
ATOM 5645 C CA . GLU B 1 307 ? -5.32 -19.062 -23.484 1 92.12 307 GLU B CA 1
ATOM 5646 C C . GLU B 1 307 ? -6.387 -18.234 -22.781 1 92.12 307 GLU B C 1
ATOM 5648 O O . GLU B 1 307 ? -6.906 -18.641 -21.734 1 92.12 307 GLU B O 1
ATOM 5653 N N . LEU B 1 308 ? -6.703 -17.125 -23.328 1 91.19 308 LEU B N 1
ATOM 5654 C CA . LEU B 1 308 ? -7.695 -16.25 -22.719 1 91.19 308 LEU B CA 1
ATOM 5655 C C . LEU B 1 308 ? -9.008 -16.297 -23.484 1 91.19 308 LEU B C 1
ATOM 5657 O O . LEU B 1 308 ? -9.016 -16.516 -24.703 1 91.19 308 LEU B O 1
ATOM 5661 N N . ASN B 1 309 ? -10.031 -16.109 -22.797 1 91.12 309 ASN B N 1
ATOM 5662 C CA . ASN B 1 309 ? -11.375 -15.945 -23.344 1 91.12 309 ASN B CA 1
ATOM 5663 C C . ASN B 1 309 ? -11.891 -17.25 -23.953 1 91.12 309 ASN B C 1
ATOM 5665 O O . ASN B 1 309 ? -12.391 -17.266 -25.078 1 91.12 309 ASN B O 1
ATOM 5669 N N . THR B 1 310 ? -11.68 -18.312 -23.266 1 90.25 310 THR B N 1
ATOM 5670 C CA . THR B 1 310 ? -12.25 -19.609 -23.594 1 90.25 310 THR B CA 1
ATOM 5671 C C . THR B 1 310 ? -12.766 -20.312 -22.344 1 90.25 310 THR B C 1
ATOM 5673 O O . THR B 1 310 ? -12.258 -20.094 -21.25 1 90.25 310 THR B O 1
ATOM 5676 N N . ASN B 1 311 ? -13.781 -21.094 -22.531 1 88.62 311 ASN B N 1
ATOM 5677 C CA . ASN B 1 311 ? -14.32 -21.891 -21.438 1 88.62 311 ASN B CA 1
ATOM 5678 C C . ASN B 1 311 ? -14.234 -23.391 -21.75 1 88.62 311 ASN B C 1
ATOM 5680 O O . ASN B 1 311 ? -14.82 -24.203 -21.047 1 88.62 311 ASN B O 1
ATOM 5684 N N . ASN B 1 312 ? -13.469 -23.672 -22.812 1 92 312 ASN B N 1
ATOM 5685 C CA . ASN B 1 312 ? -13.312 -25.062 -23.203 1 92 312 ASN B CA 1
ATOM 5686 C C . ASN B 1 312 ? -12.391 -25.812 -22.234 1 92 312 ASN B C 1
ATOM 5688 O O . ASN B 1 312 ? -11.172 -25.594 -22.25 1 92 312 ASN B O 1
ATOM 5692 N N . ALA B 1 313 ? -12.977 -26.781 -21.5 1 92.81 313 ALA B N 1
ATOM 5693 C CA . ALA B 1 313 ? -12.219 -27.469 -20.453 1 92.81 313 ALA B CA 1
ATOM 5694 C C . ALA B 1 313 ? -11.508 -28.703 -20.984 1 92.81 313 ALA B C 1
ATOM 5696 O O . ALA B 1 313 ? -10.789 -29.375 -20.25 1 92.81 313 ALA B O 1
ATOM 5697 N N . LEU B 1 314 ? -11.625 -28.953 -22.25 1 95.5 314 LEU B N 1
ATOM 5698 C CA . LEU B 1 314 ? -11 -30.141 -22.844 1 95.5 314 LEU B CA 1
ATOM 5699 C C . LEU B 1 314 ? -9.578 -29.828 -23.297 1 95.5 314 LEU B C 1
ATOM 5701 O O . LEU B 1 314 ? -9.273 -28.688 -23.672 1 95.5 314 LEU B O 1
ATOM 5705 N N . ILE B 1 315 ? -8.844 -30.859 -23.328 1 96.81 315 ILE B N 1
ATOM 5706 C CA . ILE B 1 315 ? -7.469 -30.719 -23.797 1 96.81 315 ILE B CA 1
ATOM 5707 C C . ILE B 1 315 ? -7.453 -30.484 -25.312 1 96.81 315 ILE B C 1
ATOM 5709 O O . ILE B 1 315 ? -8.141 -31.172 -26.062 1 96.81 315 ILE B O 1
ATOM 5713 N N . ASP B 1 316 ? -6.777 -29.484 -25.703 1 94.81 316 ASP B N 1
ATOM 5714 C CA . ASP B 1 316 ? -6.508 -29.234 -27.109 1 94.81 316 ASP B CA 1
ATOM 5715 C C . ASP B 1 316 ? -5.234 -29.938 -27.562 1 94.81 316 ASP B C 1
ATOM 5717 O O . ASP B 1 316 ? -4.129 -29.5 -27.234 1 94.81 316 ASP B O 1
ATOM 5721 N N . LYS B 1 317 ? -5.379 -30.922 -28.391 1 95.69 317 LYS B N 1
ATOM 5722 C CA . LYS B 1 317 ? -4.246 -31.75 -28.812 1 95.69 317 LYS B CA 1
ATOM 5723 C C . LYS B 1 317 ? -3.227 -30.906 -29.578 1 95.69 317 LYS B C 1
ATOM 5725 O O . LYS B 1 317 ? -2.027 -31.188 -29.547 1 95.69 317 LYS B O 1
ATOM 5730 N N . GLU B 1 318 ? -3.717 -29.906 -30.234 1 93.38 318 GLU B N 1
ATOM 5731 C CA . GLU B 1 318 ? -2.807 -29.031 -30.969 1 93.38 318 GLU B CA 1
ATOM 5732 C C . GLU B 1 318 ? -1.879 -28.281 -30.031 1 93.38 318 GLU B C 1
ATOM 5734 O O . GLU B 1 318 ? -0.705 -28.078 -30.328 1 93.38 318 GLU B O 1
ATOM 5739 N N . GLN B 1 319 ? -2.471 -27.844 -28.953 1 93.31 319 GLN B N 1
ATOM 5740 C CA . GLN B 1 319 ? -1.664 -27.141 -27.969 1 93.31 319 GLN B CA 1
ATOM 5741 C C . GLN B 1 319 ? -0.621 -28.062 -27.344 1 93.31 319 GLN B C 1
ATOM 5743 O O . GLN B 1 319 ? 0.522 -27.656 -27.125 1 93.31 319 GLN B O 1
ATOM 5748 N N . ILE B 1 320 ? -0.973 -29.281 -27.094 1 96.31 320 ILE B N 1
ATOM 5749 C CA . ILE B 1 320 ? -0.056 -30.281 -26.547 1 96.31 320 ILE B CA 1
ATOM 5750 C C . ILE B 1 320 ? 1.076 -30.547 -27.531 1 96.31 320 ILE B C 1
ATOM 5752 O O . ILE B 1 320 ? 2.248 -30.578 -27.156 1 96.31 320 ILE B O 1
ATOM 5756 N N . ALA B 1 321 ? 0.728 -30.688 -28.766 1 95.5 321 ALA B N 1
ATOM 5757 C CA . ALA B 1 321 ? 1.725 -30.938 -29.812 1 95.5 321 ALA B CA 1
ATOM 5758 C C . ALA B 1 321 ? 2.684 -29.75 -29.922 1 95.5 321 ALA B C 1
ATOM 5760 O O . ALA B 1 321 ? 3.887 -29.938 -30.125 1 95.5 321 ALA B O 1
ATOM 5761 N N . ASN B 1 322 ? 2.109 -28.609 -29.844 1 93.06 322 ASN B N 1
ATOM 5762 C CA . ASN B 1 322 ? 2.92 -27.391 -29.922 1 93.06 322 ASN B CA 1
ATOM 5763 C C . ASN B 1 322 ? 3.9 -27.297 -28.766 1 93.06 322 ASN B C 1
ATOM 5765 O O . ASN B 1 322 ? 5.047 -26.891 -28.938 1 93.06 322 ASN B O 1
ATOM 5769 N N . MET B 1 323 ? 3.471 -27.672 -27.594 1 95.12 323 MET B N 1
ATOM 5770 C CA . MET B 1 323 ? 4.34 -27.688 -26.422 1 95.12 323 MET B CA 1
ATOM 5771 C C . MET B 1 323 ? 5.52 -28.625 -26.625 1 95.12 323 MET B C 1
ATOM 5773 O O . MET B 1 323 ? 6.664 -28.266 -26.359 1 95.12 323 MET B O 1
ATOM 5777 N N . LYS B 1 324 ? 5.223 -29.781 -27.109 1 96.12 324 LYS B N 1
ATOM 5778 C CA . LYS B 1 324 ? 6.266 -30.766 -27.359 1 96.12 324 LYS B CA 1
ATOM 5779 C C . LYS B 1 324 ? 7.246 -30.281 -28.422 1 96.12 324 LYS B C 1
ATOM 5781 O O . LYS B 1 324 ? 8.461 -30.469 -28.281 1 96.12 324 LYS B O 1
ATOM 5786 N N . LYS B 1 325 ? 6.695 -29.688 -29.406 1 94.81 325 LYS B N 1
ATOM 5787 C CA . LYS B 1 325 ? 7.523 -29.172 -30.5 1 94.81 325 LYS B CA 1
ATOM 5788 C C . LYS B 1 325 ? 8.461 -28.078 -30 1 94.81 325 LYS B C 1
ATOM 5790 O O . LYS B 1 325 ? 9.656 -28.078 -30.312 1 94.81 325 LYS B O 1
ATOM 5795 N N . ASN B 1 326 ? 7.906 -27.109 -29.281 1 93.25 326 ASN B N 1
ATOM 5796 C CA . ASN B 1 326 ? 8.703 -26.016 -28.734 1 93.25 326 ASN B CA 1
ATOM 5797 C C . ASN B 1 326 ? 9.812 -26.516 -27.812 1 93.25 326 ASN B C 1
ATOM 5799 O O . ASN B 1 326 ? 10.938 -26.031 -27.875 1 93.25 326 ASN B O 1
ATOM 5803 N N . LEU B 1 327 ? 9.469 -27.516 -26.969 1 95.62 327 LEU B N 1
ATOM 5804 C CA . LEU B 1 327 ? 10.469 -28.094 -26.078 1 95.62 327 LEU B CA 1
ATOM 5805 C C . LEU B 1 327 ? 11.57 -28.797 -26.875 1 95.62 327 LEU B C 1
ATOM 5807 O O . LEU B 1 327 ? 12.75 -28.656 -26.562 1 95.62 327 LEU B O 1
ATOM 5811 N N . ALA B 1 328 ? 11.211 -29.469 -27.891 1 95.81 328 ALA B N 1
ATOM 5812 C CA . ALA B 1 328 ? 12.141 -30.266 -28.688 1 95.81 328 ALA B CA 1
ATOM 5813 C C . ALA B 1 328 ? 13.148 -29.359 -29.406 1 95.81 328 ALA B C 1
ATOM 5815 O O . ALA B 1 328 ? 14.266 -29.781 -29.688 1 95.81 328 ALA B O 1
ATOM 5816 N N . ALA B 1 329 ? 12.758 -28.156 -29.625 1 94.56 329 ALA B N 1
ATOM 5817 C CA . ALA B 1 329 ? 13.648 -27.219 -30.297 1 94.56 329 ALA B CA 1
ATOM 5818 C C . ALA B 1 329 ? 14.875 -26.906 -29.453 1 94.56 329 ALA B C 1
ATOM 5820 O O . ALA B 1 329 ? 15.938 -26.562 -29.984 1 94.56 329 ALA B O 1
ATOM 5821 N N . PHE B 1 330 ? 14.766 -27.141 -28.172 1 96.56 330 PHE B N 1
ATOM 5822 C CA . PHE B 1 330 ? 15.836 -26.672 -27.281 1 96.56 330 PHE B CA 1
ATOM 5823 C C . PHE B 1 330 ? 16.344 -27.812 -26.406 1 96.56 330 PHE B C 1
ATOM 5825 O O . PHE B 1 330 ? 17.094 -27.578 -25.453 1 96.56 330 PHE B O 1
ATOM 5832 N N . THR B 1 331 ? 15.953 -29.016 -26.703 1 97.44 331 THR B N 1
ATOM 5833 C CA . THR B 1 331 ? 16.406 -30.156 -25.938 1 97.44 331 THR B CA 1
ATOM 5834 C C . THR B 1 331 ? 16.859 -31.297 -26.859 1 97.44 331 THR B C 1
ATOM 5836 O O . THR B 1 331 ? 16.484 -31.328 -28.031 1 97.44 331 THR B O 1
ATOM 5839 N N . GLN B 1 332 ? 17.641 -32.188 -26.328 1 96.75 332 GLN B N 1
ATOM 5840 C CA . GLN B 1 332 ? 17.906 -33.469 -26.984 1 96.75 332 GLN B CA 1
ATOM 5841 C C . GLN B 1 332 ? 16.672 -34.375 -26.938 1 96.75 332 GLN B C 1
ATOM 5843 O O . GLN B 1 332 ? 15.828 -34.219 -26.062 1 96.75 332 GLN B O 1
ATOM 5848 N N . PRO B 1 333 ? 16.609 -35.219 -27.953 1 95.38 333 PRO B N 1
ATOM 5849 C CA . PRO B 1 333 ? 15.469 -36.125 -27.922 1 95.38 333 PRO B CA 1
ATOM 5850 C C . PRO B 1 333 ? 15.43 -37 -26.672 1 95.38 333 PRO B C 1
ATOM 5852 O O . PRO B 1 333 ? 16.484 -37.469 -26.203 1 95.38 333 PRO B O 1
ATOM 5855 N N . PHE B 1 334 ? 14.32 -37.125 -26.125 1 95.88 334 PHE B N 1
ATOM 5856 C CA . PHE B 1 334 ? 14.094 -38 -24.984 1 95.88 334 PHE B CA 1
ATOM 5857 C C . PHE B 1 334 ? 12.656 -38.531 -24.984 1 95.88 334 PHE B C 1
ATOM 5859 O O . PHE B 1 334 ? 11.797 -37.969 -25.672 1 95.88 334 PHE B O 1
ATOM 5866 N N . GLU B 1 335 ? 12.422 -39.562 -24.266 1 95.56 335 GLU B N 1
ATOM 5867 C CA . GLU B 1 335 ? 11.094 -40.156 -24.188 1 95.56 335 GLU B CA 1
ATOM 5868 C C . GLU B 1 335 ? 10.336 -39.688 -22.953 1 95.56 335 GLU B C 1
ATOM 5870 O O . GLU B 1 335 ? 10.891 -39.719 -21.844 1 95.56 335 GLU B O 1
ATOM 5875 N N . MET B 1 336 ? 9.102 -39.25 -23.141 1 97.44 336 MET B N 1
ATOM 5876 C CA . MET B 1 336 ? 8.188 -39 -22.047 1 97.44 336 MET B CA 1
ATOM 5877 C C . MET B 1 336 ? 7.414 -40.25 -21.672 1 97.44 336 MET B C 1
ATOM 5879 O O . MET B 1 336 ? 6.312 -40.469 -22.172 1 97.44 336 MET B O 1
ATOM 5883 N N . LYS B 1 337 ? 7.977 -40.938 -20.75 1 98.12 337 LYS B N 1
ATOM 5884 C CA . LYS B 1 337 ? 7.367 -42.188 -20.391 1 98.12 337 LYS B CA 1
ATOM 5885 C C . LYS B 1 337 ? 6.109 -42 -19.547 1 98.12 337 LYS B C 1
ATOM 5887 O O . LYS B 1 337 ? 6.113 -41.188 -18.609 1 98.12 337 LYS B O 1
ATOM 5892 N N . ASP B 1 338 ? 4.996 -42.688 -19.891 1 98 338 ASP B N 1
ATOM 5893 C CA . ASP B 1 338 ? 3.729 -42.656 -19.172 1 98 338 ASP B CA 1
ATOM 5894 C C . ASP B 1 338 ? 3.201 -41.219 -19.047 1 98 338 ASP B C 1
ATOM 5896 O O . ASP B 1 338 ? 2.834 -40.781 -17.953 1 98 338 ASP B O 1
ATOM 5900 N N . ALA B 1 339 ? 3.223 -40.562 -20.141 1 98.25 339 ALA B N 1
ATOM 5901 C CA . ALA B 1 339 ? 2.863 -39.125 -20.141 1 98.25 339 ALA B CA 1
ATOM 5902 C C . ALA B 1 339 ? 1.387 -38.938 -19.812 1 98.25 339 ALA B C 1
ATOM 5904 O O . ALA B 1 339 ? 0.529 -39.688 -20.312 1 98.25 339 ALA B O 1
ATOM 5905 N N . ILE B 1 340 ? 1.101 -38.031 -18.906 1 98.12 340 ILE B N 1
ATOM 5906 C CA . ILE B 1 340 ? -0.256 -37.625 -18.562 1 98.12 340 ILE B CA 1
ATOM 5907 C C . ILE B 1 340 ? -0.471 -36.156 -18.922 1 98.12 340 ILE B C 1
ATOM 5909 O O . ILE B 1 340 ? 0.239 -35.281 -18.422 1 98.12 340 ILE B O 1
ATOM 5913 N N . GLU B 1 341 ? -1.407 -35.938 -19.781 1 98.19 341 GLU B N 1
ATOM 5914 C CA . GLU B 1 341 ? -1.745 -34.562 -20.203 1 98.19 341 GLU B CA 1
ATOM 5915 C C . GLU B 1 341 ? -2.836 -33.969 -19.328 1 98.19 341 GLU B C 1
ATOM 5917 O O . GLU B 1 341 ? -3.711 -34.688 -18.828 1 98.19 341 GLU B O 1
ATOM 5922 N N . TRP B 1 342 ? -2.787 -32.688 -19.156 1 97.75 342 TRP B N 1
ATOM 5923 C CA . TRP B 1 342 ? -3.715 -31.969 -18.297 1 97.75 342 TRP B CA 1
ATOM 5924 C C . TRP B 1 342 ? -3.916 -30.547 -18.766 1 97.75 342 TRP B C 1
ATOM 5926 O O . TRP B 1 342 ? -3.066 -29.984 -19.469 1 97.75 342 TRP B O 1
ATOM 5936 N N . CYS B 1 343 ? -5.016 -29.953 -18.531 1 97.44 343 CYS B N 1
ATOM 5937 C CA . CYS B 1 343 ? -5.234 -28.531 -18.734 1 97.44 343 CYS B CA 1
ATOM 5938 C C . CYS B 1 343 ? -6.094 -27.953 -17.609 1 97.44 343 CYS B C 1
ATOM 5940 O O . CYS B 1 343 ? -6.781 -28.703 -16.906 1 97.44 343 CYS B O 1
ATOM 5942 N N . GLY B 1 344 ? -6.004 -26.719 -17.344 1 96.25 344 GLY B N 1
ATOM 5943 C CA . GLY B 1 344 ? -6.789 -26.031 -16.328 1 96.25 344 GLY B CA 1
ATOM 5944 C C . GLY B 1 344 ? -6.793 -24.516 -16.516 1 96.25 344 GLY B C 1
ATOM 5945 O O . GLY B 1 344 ? -6.113 -24 -17.406 1 96.25 344 GLY B O 1
ATOM 5946 N N . PHE B 1 345 ? -7.602 -23.859 -15.734 1 97.06 345 PHE B N 1
ATOM 5947 C CA . PHE B 1 345 ? -7.809 -22.422 -15.875 1 97.06 345 PHE B CA 1
ATOM 5948 C C . PHE B 1 345 ? -7.242 -21.672 -14.672 1 97.06 345 PHE B C 1
ATOM 5950 O O . PHE B 1 345 ? -7.566 -21.984 -13.523 1 97.06 345 PHE B O 1
ATOM 5957 N N . ARG B 1 346 ? -6.383 -20.656 -14.883 1 96.31 346 ARG B N 1
ATOM 5958 C CA . ARG B 1 346 ? -5.844 -19.766 -13.852 1 96.31 346 ARG B CA 1
ATOM 5959 C C . ARG B 1 346 ? -6.652 -18.484 -13.766 1 96.31 346 ARG B C 1
ATOM 5961 O O . ARG B 1 346 ? -7.066 -17.922 -14.781 1 96.31 346 ARG B O 1
ATOM 5968 N N . PRO B 1 347 ? -6.984 -18.062 -12.562 1 97 347 PRO B N 1
ATOM 5969 C CA . PRO B 1 347 ? -7.684 -16.797 -12.43 1 97 347 PRO B CA 1
ATOM 5970 C C . PRO B 1 347 ? -6.766 -15.586 -12.648 1 97 347 PRO B C 1
ATOM 5972 O O . PRO B 1 347 ? -6.309 -14.969 -11.688 1 97 347 PRO B O 1
ATOM 5975 N N . LEU B 1 348 ? -6.617 -15.156 -13.844 1 96.38 348 LEU B N 1
ATOM 5976 C CA . LEU B 1 348 ? -5.598 -14.188 -14.227 1 96.38 348 LEU B CA 1
ATOM 5977 C C . LEU B 1 348 ? -6.141 -12.766 -14.141 1 96.38 348 LEU B C 1
ATOM 5979 O O . LEU B 1 348 ? -7.145 -12.438 -14.773 1 96.38 348 LEU B O 1
ATOM 5983 N N . THR B 1 349 ? -5.535 -11.961 -13.305 1 96.31 349 THR B N 1
ATOM 5984 C CA . THR B 1 349 ? -5.773 -10.523 -13.32 1 96.31 349 THR B CA 1
ATOM 5985 C C . THR B 1 349 ? -4.797 -9.82 -14.266 1 96.31 349 THR B C 1
ATOM 5987 O O . THR B 1 349 ? -3.752 -10.375 -14.609 1 96.31 349 THR B O 1
ATOM 5990 N N . PRO B 1 350 ? -5.086 -8.664 -14.711 1 94.75 350 PRO B N 1
ATOM 5991 C CA . PRO B 1 350 ? -4.262 -8.039 -15.742 1 94.75 350 PRO B CA 1
ATOM 5992 C C . PRO B 1 350 ? -2.92 -7.543 -15.211 1 94.75 350 PRO B C 1
ATOM 5994 O O . PRO B 1 350 ? -1.999 -7.285 -15.992 1 94.75 350 PRO B O 1
ATOM 5997 N N . ASN B 1 351 ? -2.809 -7.359 -13.852 1 94.06 351 ASN B N 1
ATOM 5998 C CA . ASN B 1 351 ? -1.584 -6.758 -13.336 1 94.06 351 ASN B CA 1
ATOM 5999 C C . ASN B 1 351 ? -1.021 -7.551 -12.156 1 94.06 351 ASN B C 1
ATOM 6001 O O . ASN B 1 351 ? -0.319 -6.996 -11.312 1 94.06 351 ASN B O 1
ATOM 6005 N N . ASP B 1 352 ? -1.432 -8.766 -11.992 1 94.5 352 ASP B N 1
ATOM 6006 C CA . ASP B 1 352 ? -0.916 -9.727 -11.023 1 94.5 352 ASP B CA 1
ATOM 6007 C C . ASP B 1 352 ? -1.317 -9.336 -9.602 1 94.5 352 ASP B C 1
ATOM 6009 O O . ASP B 1 352 ? -0.753 -9.844 -8.633 1 94.5 352 ASP B O 1
ATOM 6013 N N . ILE B 1 353 ? -2.223 -8.43 -9.469 1 96.31 353 ILE B N 1
ATOM 6014 C CA . ILE B 1 353 ? -2.736 -8.055 -8.148 1 96.31 353 ILE B CA 1
ATOM 6015 C C . ILE B 1 353 ? -4.059 -8.773 -7.891 1 96.31 353 ILE B C 1
ATOM 6017 O O . ILE B 1 353 ? -5.016 -8.617 -8.656 1 96.31 353 ILE B O 1
ATOM 6021 N N . PRO B 1 354 ? -4.148 -9.516 -6.848 1 97.5 354 PRO B N 1
ATOM 6022 C CA . PRO B 1 354 ? -5.352 -10.305 -6.57 1 97.5 354 PRO B CA 1
ATOM 6023 C C . PRO B 1 354 ? -6.469 -9.477 -5.949 1 97.5 354 PRO B C 1
ATOM 6025 O O . PRO B 1 354 ? -6.262 -8.305 -5.609 1 97.5 354 PRO B O 1
ATOM 6028 N N . TYR B 1 355 ? -7.648 -10.023 -5.922 1 97.88 355 TYR B N 1
ATOM 6029 C CA . TYR B 1 355 ? -8.781 -9.492 -5.172 1 97.88 355 TYR B CA 1
ATOM 6030 C C . TYR B 1 355 ? -8.883 -10.141 -3.799 1 97.88 355 TYR B C 1
ATOM 6032 O O . TYR B 1 355 ? -9.25 -11.312 -3.684 1 97.88 355 TYR B O 1
ATOM 6040 N N . LEU B 1 356 ? -8.539 -9.422 -2.781 1 98.5 356 LEU B N 1
ATOM 6041 C CA . LEU B 1 356 ? -8.5 -9.898 -1.403 1 98.5 356 LEU B CA 1
ATOM 6042 C C . LEU B 1 356 ? -9.234 -8.945 -0.474 1 98.5 356 LEU B C 1
ATOM 6044 O O . LEU B 1 356 ? -9.016 -7.73 -0.519 1 98.5 356 LEU B O 1
ATOM 6048 N N . GLY B 1 357 ? -10.148 -9.531 0.329 1 98.69 357 GLY B N 1
ATOM 6049 C CA . GLY B 1 357 ? -10.703 -8.703 1.392 1 98.69 357 GLY B CA 1
ATOM 6050 C C . GLY B 1 357 ? -12.219 -8.805 1.5 1 98.69 357 GLY B C 1
ATOM 6051 O O . GLY B 1 357 ? -12.852 -9.5 0.707 1 98.69 357 GLY B O 1
ATOM 6052 N N . TYR B 1 358 ? -12.773 -8.094 2.441 1 98.62 358 TYR B N 1
ATOM 6053 C CA . TYR B 1 358 ? -14.219 -8.062 2.654 1 98.62 358 TYR B CA 1
ATOM 6054 C C . TYR B 1 358 ? -14.938 -7.453 1.456 1 98.62 358 TYR B C 1
ATOM 6056 O O . TYR B 1 358 ? -14.453 -6.484 0.863 1 98.62 358 TYR B O 1
ATOM 6064 N N . ASP B 1 359 ? -16.078 -8.039 1.153 1 98.25 359 ASP B N 1
ATOM 6065 C CA . ASP B 1 359 ? -16.953 -7.523 0.111 1 98.25 359 ASP B CA 1
ATOM 6066 C C . ASP B 1 359 ? -17.5 -6.141 0.477 1 98.25 359 ASP B C 1
ATOM 6068 O O . ASP B 1 359 ? -17.672 -5.832 1.656 1 98.25 359 ASP B O 1
ATOM 6072 N N . LYS B 1 360 ? -17.719 -5.379 -0.494 1 94.44 360 LYS B N 1
ATOM 6073 C CA . LYS B 1 360 ? -18.188 -4.016 -0.274 1 94.44 360 LYS B CA 1
ATOM 6074 C C . LYS B 1 360 ? -19.609 -4.008 0.256 1 94.44 360 LYS B C 1
ATOM 6076 O O . LYS B 1 360 ? -20 -3.1 0.992 1 94.44 360 LYS B O 1
ATOM 6081 N N . ARG B 1 361 ? -20.438 -4.992 -0.092 1 95.88 361 ARG B N 1
ATOM 6082 C CA . ARG B 1 361 ? -21.859 -5.004 0.229 1 95.88 361 ARG B CA 1
ATOM 6083 C C . ARG B 1 361 ? -22.141 -5.914 1.418 1 95.88 361 ARG B C 1
ATOM 6085 O O . ARG B 1 361 ? -23 -5.617 2.244 1 95.88 361 ARG B O 1
ATOM 6092 N N . TYR B 1 362 ? -21.422 -7.043 1.44 1 98.06 362 TYR B N 1
ATOM 6093 C CA . TYR B 1 362 ? -21.766 -8.07 2.418 1 98.06 362 TYR B CA 1
ATOM 6094 C C . TYR B 1 362 ? -20.672 -8.195 3.475 1 98.06 362 TYR B C 1
ATOM 6096 O O . TYR B 1 362 ? -19.562 -8.672 3.186 1 98.06 362 TYR B O 1
ATOM 6104 N N . LYS B 1 363 ? -20.984 -7.98 4.73 1 97.44 363 LYS B N 1
ATOM 6105 C CA . LYS B 1 363 ? -20.016 -7.809 5.824 1 97.44 363 LYS B CA 1
ATOM 6106 C C . LYS B 1 363 ? -19.406 -9.148 6.227 1 97.44 363 LYS B C 1
ATOM 6108 O O . LYS B 1 363 ? -18.344 -9.18 6.859 1 97.44 363 LYS B O 1
ATOM 6113 N N . ASN B 1 364 ? -20.078 -10.234 5.879 1 98.44 364 ASN B N 1
ATOM 6114 C CA . ASN B 1 364 ? -19.547 -11.531 6.293 1 98.44 364 ASN B CA 1
ATOM 6115 C C . ASN B 1 364 ? -18.938 -12.297 5.121 1 98.44 364 ASN B C 1
ATOM 6117 O O . ASN B 1 364 ? -18.75 -13.508 5.199 1 98.44 364 ASN B O 1
ATOM 6121 N N . LEU B 1 365 ? -18.656 -11.602 4 1 98.75 365 LEU B N 1
ATOM 6122 C CA . LEU B 1 365 ? -18.062 -12.219 2.816 1 98.75 365 LEU B CA 1
ATOM 6123 C C . LEU B 1 365 ? -16.656 -11.672 2.574 1 98.75 365 LEU B C 1
ATOM 6125 O O . LEU B 1 365 ? -16.453 -10.461 2.5 1 98.75 365 LEU B O 1
ATOM 6129 N N . ILE B 1 366 ? -15.711 -12.539 2.488 1 98.88 366 ILE B N 1
ATOM 6130 C CA . ILE B 1 366 ? -14.336 -12.195 2.135 1 98.88 366 ILE B CA 1
ATOM 6131 C C . ILE B 1 366 ? -13.969 -12.844 0.801 1 98.88 366 ILE B C 1
ATOM 6133 O O . ILE B 1 366 ? -14.18 -14.039 0.605 1 98.88 366 ILE B O 1
ATOM 6137 N N . HIS B 1 367 ? -13.477 -12.062 -0.096 1 98.75 367 HIS B N 1
ATOM 6138 C CA . HIS B 1 367 ? -12.969 -12.57 -1.365 1 98.75 367 HIS B CA 1
ATOM 6139 C C . HIS B 1 367 ? -11.484 -12.914 -1.271 1 98.75 367 HIS B C 1
ATOM 6141 O O . HIS B 1 367 ? -10.719 -12.18 -0.648 1 98.75 367 HIS B O 1
ATOM 6147 N N . ALA B 1 368 ? -11.055 -14.016 -1.814 1 98.62 368 ALA B N 1
ATOM 6148 C CA . ALA B 1 368 ? -9.664 -14.445 -1.947 1 98.62 368 ALA B CA 1
ATOM 6149 C C . ALA B 1 368 ? -9.43 -15.125 -3.289 1 98.62 368 ALA B C 1
ATOM 6151 O O . ALA B 1 368 ? -9.406 -16.359 -3.371 1 98.62 368 ALA B O 1
ATOM 6152 N N . THR B 1 369 ? -9.18 -14.289 -4.348 1 97.56 369 THR B N 1
ATOM 6153 C CA . THR B 1 369 ? -9.055 -14.828 -5.695 1 97.56 369 THR B CA 1
ATOM 6154 C C . THR B 1 369 ? -8.156 -13.945 -6.555 1 97.56 369 THR B C 1
ATOM 6156 O O . THR B 1 369 ? -7.664 -12.914 -6.09 1 97.56 369 THR B O 1
ATOM 6159 N N . GLY B 1 370 ? -7.762 -14.477 -7.688 1 97.44 370 GLY B N 1
ATOM 6160 C CA . GLY B 1 370 ? -7.09 -13.648 -8.68 1 97.44 370 GLY B CA 1
ATOM 6161 C C . GLY B 1 370 ? -5.578 -13.742 -8.609 1 97.44 370 GLY B C 1
ATOM 6162 O O . GLY B 1 370 ? -4.875 -12.797 -8.977 1 97.44 370 GLY B O 1
ATOM 6163 N N . LEU B 1 371 ? -5.051 -14.82 -8.227 1 97.12 371 LEU B N 1
ATOM 6164 C CA . LEU B 1 371 ? -3.602 -14.945 -8.125 1 97.12 371 LEU B CA 1
ATOM 6165 C C . LEU B 1 371 ? -2.992 -15.383 -9.445 1 97.12 371 LEU B C 1
ATOM 6167 O O . LEU B 1 371 ? -1.769 -15.398 -9.602 1 97.12 371 LEU B O 1
ATOM 6171 N N . GLY B 1 372 ? -3.84 -15.773 -10.391 1 95.38 372 GLY B N 1
ATOM 6172 C CA . GLY B 1 372 ? -3.342 -16.172 -11.695 1 95.38 372 GLY B CA 1
ATOM 6173 C C . GLY B 1 372 ? -2.35 -17.312 -11.641 1 95.38 372 GLY B C 1
ATOM 6174 O O . GLY B 1 372 ? -2.639 -18.359 -11.055 1 95.38 372 GLY B O 1
ATOM 6175 N N . TRP B 1 373 ? -1.163 -17.109 -12.102 1 93.94 373 TRP B N 1
ATOM 6176 C CA . TRP B 1 373 ? -0.128 -18.125 -12.195 1 93.94 373 TRP B CA 1
ATOM 6177 C C . TRP B 1 373 ? 0.677 -18.203 -10.898 1 93.94 373 TRP B C 1
ATOM 6179 O O . TRP B 1 373 ? 1.664 -18.938 -10.82 1 93.94 373 TRP B O 1
ATOM 6189 N N . LEU B 1 374 ? 0.2 -17.484 -9.891 1 97.44 374 LEU B N 1
ATOM 6190 C CA . LEU B 1 374 ? 0.984 -17.359 -8.664 1 97.44 374 LEU B CA 1
ATOM 6191 C C . LEU B 1 374 ? 0.268 -18.016 -7.492 1 97.44 374 LEU B C 1
ATOM 6193 O O . LEU B 1 374 ? 0.578 -17.734 -6.332 1 97.44 374 LEU B O 1
ATOM 6197 N N . GLY B 1 375 ? -0.632 -18.891 -7.727 1 97.94 375 GLY B N 1
ATOM 6198 C CA . GLY B 1 375 ? -1.394 -19.531 -6.664 1 97.94 375 GLY B CA 1
ATOM 6199 C C . GLY B 1 375 ? -0.526 -20.312 -5.691 1 97.94 375 GLY B C 1
ATOM 6200 O O . GLY B 1 375 ? -0.544 -20.047 -4.488 1 97.94 375 GLY B O 1
ATOM 6201 N N . ILE B 1 376 ? 0.274 -21.203 -6.234 1 98.31 376 ILE B N 1
ATOM 6202 C CA . ILE B 1 376 ? 1.161 -22.016 -5.414 1 98.31 376 ILE B CA 1
ATOM 6203 C C . ILE B 1 376 ? 2.207 -21.125 -4.742 1 98.31 376 ILE B C 1
ATOM 6205 O O . ILE B 1 376 ? 2.605 -21.391 -3.602 1 98.31 376 ILE B O 1
ATOM 6209 N N . THR B 1 377 ? 2.568 -20.078 -5.395 1 98.56 377 THR B N 1
ATOM 6210 C CA . THR B 1 377 ? 3.572 -19.156 -4.867 1 98.56 377 THR B CA 1
ATOM 6211 C C . THR B 1 377 ? 3.031 -18.406 -3.652 1 98.56 377 THR B C 1
ATOM 6213 O O . THR B 1 377 ? 3.699 -18.328 -2.617 1 98.56 377 THR B O 1
ATOM 6216 N N . PHE B 1 378 ? 1.803 -17.922 -3.732 1 98.69 378 PHE B N 1
ATOM 6217 C CA . PHE B 1 378 ? 1.351 -16.969 -2.725 1 98.69 378 PHE B CA 1
ATOM 6218 C C . PHE B 1 378 ? 0.193 -17.547 -1.918 1 98.69 378 PHE B C 1
ATOM 6220 O O . PHE B 1 378 ? -0.258 -16.938 -0.948 1 98.69 378 PHE B O 1
ATOM 6227 N N . GLY B 1 379 ? -0.327 -18.719 -2.252 1 98.69 379 GLY B N 1
ATOM 6228 C CA . GLY B 1 379 ? -1.438 -19.312 -1.522 1 98.69 379 GLY B CA 1
ATOM 6229 C C . GLY B 1 379 ? -1.268 -19.25 -0.016 1 98.69 379 GLY B C 1
ATOM 6230 O O . GLY B 1 379 ? -2.125 -18.703 0.686 1 98.69 379 GLY B O 1
ATOM 6231 N N . PRO B 1 380 ? -0.162 -19.75 0.469 1 98.88 380 PRO B N 1
ATOM 6232 C CA . PRO B 1 380 ? 0.075 -19.719 1.914 1 98.88 380 PRO B CA 1
ATOM 6233 C C . PRO B 1 380 ? 0.042 -18.312 2.492 1 98.88 380 PRO B C 1
ATOM 6235 O O . PRO B 1 380 ? -0.57 -18.078 3.539 1 98.88 380 PRO B O 1
ATOM 6238 N N . ALA B 1 381 ? 0.673 -17.359 1.815 1 98.88 381 ALA B N 1
ATOM 6239 C CA . ALA B 1 381 ? 0.661 -15.977 2.277 1 98.88 381 ALA B CA 1
ATOM 6240 C C . ALA B 1 381 ? -0.761 -15.422 2.32 1 98.88 381 ALA B C 1
ATOM 6242 O O . ALA B 1 381 ? -1.146 -14.758 3.283 1 98.88 381 ALA B O 1
ATOM 6243 N N . ILE B 1 382 ? -1.54 -15.703 1.308 1 98.81 382 ILE B N 1
ATOM 6244 C CA . ILE B 1 382 ? -2.91 -15.211 1.221 1 98.81 382 ILE B CA 1
ATOM 6245 C C . ILE B 1 382 ? -3.736 -15.773 2.375 1 98.81 382 ILE B C 1
ATOM 6247 O O . ILE B 1 382 ? -4.543 -15.062 2.977 1 98.81 382 ILE B O 1
ATOM 6251 N N . GLY B 1 383 ? -3.545 -17.062 2.635 1 98.88 383 GLY B N 1
ATOM 6252 C CA . GLY B 1 383 ? -4.238 -17.641 3.777 1 98.88 383 GLY B CA 1
ATOM 6253 C C . GLY B 1 383 ? -4.004 -16.875 5.066 1 98.88 383 GLY B C 1
ATOM 6254 O O . GLY B 1 383 ? -4.953 -16.578 5.793 1 98.88 383 GLY B O 1
ATOM 6255 N N . LYS B 1 384 ? -2.793 -16.562 5.305 1 98.81 384 LYS B N 1
ATOM 6256 C CA . LYS B 1 384 ? -2.426 -15.836 6.512 1 98.81 384 LYS B CA 1
ATOM 6257 C C . LYS B 1 384 ? -3.02 -14.43 6.504 1 98.81 384 LYS B C 1
ATOM 6259 O O . LYS B 1 384 ? -3.539 -13.961 7.52 1 98.81 384 LYS B O 1
ATOM 6264 N N . ILE B 1 385 ? -2.941 -13.75 5.398 1 98.81 385 ILE B N 1
ATOM 6265 C CA . ILE B 1 385 ? -3.455 -12.391 5.25 1 98.81 385 ILE B CA 1
ATOM 6266 C C . ILE B 1 385 ? -4.953 -12.375 5.539 1 98.81 385 ILE B C 1
ATOM 6268 O O . ILE B 1 385 ? -5.441 -11.516 6.277 1 98.81 385 ILE B O 1
ATOM 6272 N N . ILE B 1 386 ? -5.676 -13.312 5 1 98.88 386 ILE B N 1
ATOM 6273 C CA . ILE B 1 386 ? -7.125 -13.375 5.156 1 98.88 386 ILE B CA 1
ATOM 6274 C C . ILE B 1 386 ? -7.473 -13.68 6.613 1 98.88 386 ILE B C 1
ATOM 6276 O O . ILE B 1 386 ? -8.414 -13.109 7.16 1 98.88 386 ILE B O 1
ATOM 6280 N N . ALA B 1 387 ? -6.742 -14.594 7.23 1 98.81 387 ALA B N 1
ATOM 6281 C CA . ALA B 1 387 ? -6.977 -14.891 8.641 1 98.81 387 ALA B CA 1
ATOM 6282 C C . ALA B 1 387 ? -6.758 -13.656 9.508 1 98.81 387 ALA B C 1
ATOM 6284 O O . ALA B 1 387 ? -7.574 -13.352 10.383 1 98.81 387 ALA B O 1
ATOM 6285 N N . ASN B 1 388 ? -5.641 -12.969 9.234 1 98.62 388 ASN B N 1
ATOM 6286 C CA . ASN B 1 388 ? -5.375 -11.734 9.969 1 98.62 388 ASN B CA 1
ATOM 6287 C C . ASN B 1 388 ? -6.469 -10.695 9.727 1 98.62 388 ASN B C 1
ATOM 6289 O O . ASN B 1 388 ? -6.875 -9.992 10.648 1 98.62 388 ASN B O 1
ATOM 6293 N N . LEU B 1 389 ? -6.914 -10.586 8.516 1 98.69 389 LEU B N 1
ATOM 6294 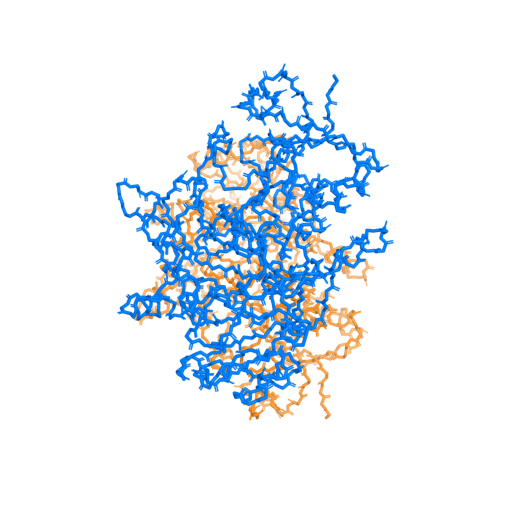C CA . LEU B 1 389 ? -7.984 -9.664 8.156 1 98.69 389 LEU B CA 1
ATOM 6295 C C . LEU B 1 389 ? -9.242 -9.953 8.969 1 98.69 389 LEU B C 1
ATOM 6297 O O . LEU B 1 389 ? -9.922 -9.023 9.422 1 98.69 389 LEU B O 1
ATOM 6301 N N . SER B 1 390 ? -9.555 -11.195 9.117 1 98 390 SER B N 1
ATOM 6302 C CA . SER B 1 390 ? -10.758 -11.578 9.844 1 98 390 SER B CA 1
ATOM 6303 C C . SER B 1 390 ? -10.695 -11.102 11.297 1 98 390 SER B C 1
ATOM 6305 O O . SER B 1 390 ? -11.727 -10.82 11.906 1 98 390 SER B O 1
ATOM 6307 N N . GLN B 1 391 ? -9.5 -11 11.828 1 97.5 391 GLN B N 1
ATOM 6308 C CA . GLN B 1 391 ? -9.32 -10.477 13.172 1 97.5 391 GLN B CA 1
ATOM 6309 C C . GLN B 1 391 ? -9.438 -8.953 13.195 1 97.5 391 GLN B C 1
ATOM 6311 O O . GLN B 1 391 ? -9.992 -8.383 14.133 1 97.5 391 GLN B O 1
ATOM 6316 N N . ASP B 1 392 ? -8.93 -8.398 12.141 1 96.44 392 ASP B N 1
ATOM 6317 C CA . ASP B 1 392 ? -8.969 -6.945 12.047 1 96.44 392 ASP B CA 1
ATOM 6318 C C . ASP B 1 392 ? -10.398 -6.445 11.844 1 96.44 392 ASP B C 1
ATOM 6320 O O . ASP B 1 392 ? -10.758 -5.363 12.312 1 96.44 392 ASP B O 1
ATOM 6324 N N . GLY B 1 393 ? -11.188 -7.102 11.055 1 95.94 393 GLY 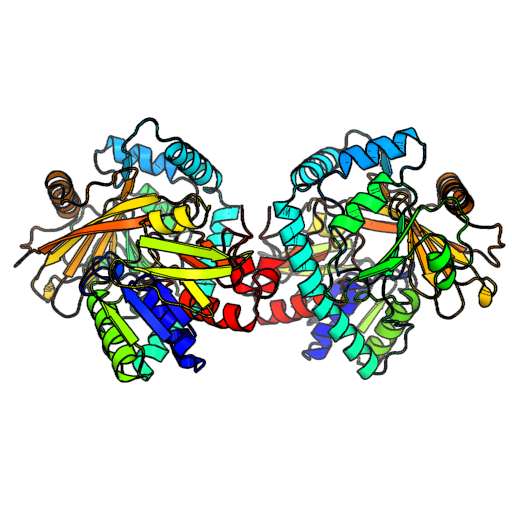B N 1
ATOM 6325 C CA . GLY B 1 393 ? -12.617 -6.848 10.938 1 95.94 393 GLY B CA 1
ATOM 6326 C C . GLY B 1 393 ? -12.961 -5.891 9.812 1 95.94 393 GLY B C 1
ATOM 6327 O O . GLY B 1 393 ? -14.141 -5.629 9.562 1 95.94 393 GLY B O 1
ATOM 6328 N N . ALA B 1 394 ? -11.945 -5.309 9.117 1 96.12 394 ALA B N 1
ATOM 6329 C CA . ALA B 1 394 ? -12.203 -4.41 7.996 1 96.12 394 ALA B CA 1
ATOM 6330 C C . ALA B 1 394 ? -10.984 -4.309 7.082 1 96.12 394 ALA B C 1
ATOM 6332 O O . ALA B 1 394 ? -9.844 -4.418 7.547 1 96.12 394 ALA B O 1
ATOM 6333 N N . ASN B 1 395 ? -11.219 -4.09 5.797 1 97.62 395 ASN B N 1
ATOM 6334 C CA . ASN B 1 395 ? -10.133 -3.992 4.824 1 97.62 395 ASN B CA 1
ATOM 6335 C C . ASN B 1 395 ? -9.156 -2.879 5.188 1 97.62 395 ASN B C 1
ATOM 6337 O O . ASN B 1 395 ? -7.941 -3.068 5.113 1 97.62 395 ASN B O 1
ATOM 6341 N N . GLU B 1 396 ? -9.703 -1.758 5.66 1 95.69 396 GLU B N 1
ATOM 6342 C CA . GLU B 1 396 ? -8.922 -0.553 5.926 1 95.69 396 GLU B CA 1
ATOM 6343 C C . GLU B 1 396 ? -8.031 -0.728 7.152 1 95.69 396 GLU B C 1
ATOM 6345 O O . GLU B 1 396 ? -7.113 0.065 7.379 1 95.69 396 GLU B O 1
ATOM 6350 N N . LYS B 1 397 ? -8.25 -1.774 7.871 1 95.75 397 LYS B N 1
ATOM 6351 C CA . LYS B 1 397 ? -7.504 -1.997 9.109 1 95.75 397 LYS B CA 1
ATOM 6352 C C . LYS B 1 397 ? -6.391 -3.023 8.898 1 95.75 397 LYS B C 1
ATOM 6354 O O . LYS B 1 397 ? -5.652 -3.344 9.828 1 95.75 397 LYS B O 1
ATOM 6359 N N . ASN B 1 398 ? -6.266 -3.547 7.715 1 97.75 398 ASN B N 1
ATOM 6360 C CA . ASN B 1 398 ? -5.273 -4.574 7.41 1 97.75 398 ASN B CA 1
ATOM 6361 C C . ASN B 1 398 ? -4.27 -4.094 6.363 1 97.75 398 ASN B C 1
ATOM 6363 O O . ASN B 1 398 ? -4.621 -3.922 5.195 1 97.75 398 ASN B O 1
ATOM 6367 N N . ALA B 1 399 ? -3.033 -3.918 6.75 1 96.75 399 ALA B N 1
ATOM 6368 C CA . ALA B 1 399 ? -2 -3.336 5.895 1 96.75 399 ALA B CA 1
ATOM 6369 C C . ALA B 1 399 ? -1.751 -4.203 4.664 1 96.75 399 ALA B C 1
ATOM 6371 O O . ALA B 1 399 ? -1.521 -3.686 3.57 1 96.75 399 ALA B O 1
ATOM 6372 N N . ASP B 1 400 ? -1.765 -5.52 4.852 1 98.25 400 ASP B N 1
ATOM 6373 C CA . ASP B 1 400 ? -1.492 -6.418 3.732 1 98.25 400 ASP B CA 1
ATOM 6374 C C . ASP B 1 400 ? -2.59 -6.324 2.674 1 98.25 400 ASP B C 1
ATOM 6376 O O . ASP B 1 400 ? -2.311 -6.379 1.476 1 98.25 400 ASP B O 1
ATOM 6380 N N . ILE B 1 401 ? -3.852 -6.176 3.145 1 98.19 401 ILE B N 1
ATOM 6381 C CA . ILE B 1 401 ? -4.965 -5.984 2.221 1 98.19 401 ILE B CA 1
ATOM 6382 C C . ILE B 1 401 ? -4.789 -4.672 1.462 1 98.19 401 ILE B C 1
ATOM 6384 O O . ILE B 1 401 ? -4.938 -4.629 0.239 1 98.19 401 ILE B O 1
ATOM 6388 N N . MET B 1 402 ? -4.395 -3.662 2.129 1 96.25 402 MET B N 1
ATOM 6389 C CA . MET B 1 402 ? -4.211 -2.363 1.488 1 96.25 402 MET B CA 1
ATOM 6390 C C . MET B 1 402 ? -3.041 -2.4 0.51 1 96.25 402 MET B C 1
ATOM 6392 O O . MET B 1 402 ? -3.053 -1.702 -0.506 1 96.25 402 MET B O 1
ATOM 6396 N N . LEU B 1 403 ? -2.074 -3.217 0.747 1 96.12 403 LEU B N 1
ATOM 6397 C CA . LEU B 1 403 ? -0.868 -3.297 -0.069 1 96.12 403 LEU B CA 1
ATOM 6398 C C . LEU B 1 403 ? -1.102 -4.164 -1.302 1 96.12 403 LEU B C 1
ATOM 6400 O O . LEU B 1 403 ? -0.629 -3.84 -2.393 1 96.12 403 LEU B O 1
ATOM 6404 N N . PHE B 1 404 ? -1.888 -5.262 -1.153 1 96.75 404 PHE B N 1
ATOM 6405 C CA . PHE B 1 404 ? -1.785 -6.336 -2.133 1 96.75 404 PHE B CA 1
ATOM 6406 C C . PHE B 1 404 ? -3.16 -6.703 -2.68 1 96.75 404 PHE B C 1
ATOM 6408 O O . PHE B 1 404 ? -3.342 -7.785 -3.242 1 96.75 404 PHE B O 1
ATOM 6415 N N . SER B 1 405 ? -4.168 -5.887 -2.496 1 97.25 405 SER B N 1
ATOM 6416 C CA . SER B 1 405 ? -5.5 -6.152 -3.025 1 97.25 405 SER B CA 1
ATOM 6417 C C . SER B 1 405 ? -5.891 -5.129 -4.086 1 97.25 405 SER B C 1
ATOM 6419 O O . SER B 1 405 ? -5.617 -3.938 -3.936 1 97.25 405 SER B O 1
ATOM 6421 N N . ALA B 1 406 ? -6.559 -5.555 -5.07 1 95.69 406 ALA B N 1
ATOM 6422 C CA . ALA B 1 406 ? -7.07 -4.699 -6.141 1 95.69 406 ALA B CA 1
ATOM 6423 C C . ALA B 1 406 ? -8.141 -3.744 -5.609 1 95.69 406 ALA B C 1
ATOM 6425 O O . ALA B 1 406 ? -8.5 -2.771 -6.277 1 95.69 406 ALA B O 1
ATOM 6426 N N . PHE B 1 407 ? -8.617 -4.031 -4.383 1 94.75 407 PHE B N 1
ATOM 6427 C CA . PHE B 1 407 ? -9.602 -3.146 -3.777 1 94.75 407 PHE B CA 1
ATOM 6428 C C . PHE B 1 407 ? -8.977 -1.798 -3.434 1 94.75 407 PHE B C 1
ATOM 6430 O O . PHE B 1 407 ? -9.688 -0.806 -3.262 1 94.75 407 PHE B O 1
ATOM 6437 N N . PHE B 1 408 ? -7.66 -1.751 -3.299 1 91.88 408 PHE B N 1
ATOM 6438 C CA . PHE B 1 408 ? -6.984 -0.517 -2.916 1 91.88 408 PHE B CA 1
ATOM 6439 C C . PHE B 1 408 ? -6.008 -0.076 -3.998 1 91.88 408 PHE B C 1
ATOM 6441 O O . PHE B 1 408 ? -5.238 0.868 -3.801 1 91.88 408 PHE B O 1
ATOM 6448 N N . ARG B 1 409 ? -6 -0.788 -5.062 1 81.44 409 ARG B N 1
ATOM 6449 C CA . ARG B 1 409 ? -5.051 -0.461 -6.125 1 81.44 409 ARG B CA 1
ATOM 6450 C C . ARG B 1 409 ? -5.762 -0.307 -7.465 1 81.44 409 ARG B C 1
ATOM 6452 O O . ARG B 1 409 ? -6.793 -0.94 -7.703 1 81.44 409 ARG B O 1
ATOM 6459 N N . ASP B 1 410 ? -5.262 0.617 -8.289 1 66.19 410 ASP B N 1
ATOM 6460 C CA . ASP B 1 410 ? -5.812 0.767 -9.633 1 66.19 410 ASP B CA 1
ATOM 6461 C C . ASP B 1 410 ? -5.234 -0.28 -10.586 1 66.19 410 ASP B C 1
ATOM 6463 O O . ASP B 1 410 ? -4.082 -0.691 -10.438 1 66.19 410 ASP B O 1
#

Radius of gyration: 29.87 Å; Cα contacts (8 Å, |Δi|>4): 1846; chains: 2; bounding box: 65×85×66 Å

Sequence (820 aa):
MKKEVVVIGGGIVGLSCAYSMHKLGHKVCVIEKSDGANGTSFGNAGLISAFKKAPLSCPGVVLDTLKLMLKNQAPLKFHFGLNLKLYQWILKFVKSANAKSTHRTMALFERYGWLSVDIYHQMLKDGMDFWYKEDGLLMIYTLEESFEKKLKTCDDSGAYKILSAKETKEYMPIVNDNICGSVLLTENAHVDPGEVMHSLQEYLQNAGVEFLYNEEVIDFEFKNNLIEGVITHKEKIQAETIILATGANPTLIKKTKNDFLMMGAKGYSITFKMPEELKPKTSSLFADIFMAMTPRRDTVRITSKLELNTNNALIDKEQIANMKKNLAAFTQPFEMKDAIEWCGFRPLTPNDIPYLGYDKRYKNLIHATGLGWLGITFGPAIGKIIANLSQDGANEKNADIMLFSAFFRDMKKEVVVIGGGIVGLSCAYSMHKLGHKVCVIEKSDGANGTSFGNAGLISAFKKAPLSCPGVVLDTLKLMLKNQAPLKFHFGLNLKLYQWILKFVKSANAKSTHRTMALFERYGWLSVDIYHQMLKDGMDFWYKEDGLLMIYTLEESFEKKLKTCDDSGAYKILSAKETKEYMPIVNDNICGSVLLTENAHVDPGEVMHSLQEYLQNAGVEFLYNEEVIDFEFKNNLIEGVITHKEKIQAETIILATGANPTLIKKTKNDFLMMGAKGYSITFKMPEELKPKTSSLFADIFMAMTPRRDTVRITSKLELNTNNALIDKEQIANMKKNLAAFTQPFEMKDAIEWCGFRPLTPNDIPYLGYDKRYKNLIHATGLGWLGITFGPAIGKIIANLSQDGANEKNADIMLFSAFFRD

Solvent-accessible surface area (backbone atoms only — not comparable to full-atom values): 41555 Å² total; per-residue (Å²): 127,73,36,55,32,35,29,39,21,68,38,50,44,19,46,24,31,48,52,36,32,40,74,73,69,48,60,39,34,38,34,18,53,48,83,71,84,67,54,48,54,39,59,55,60,22,53,29,68,31,50,98,46,81,60,87,32,26,65,62,42,67,62,53,47,53,56,27,49,74,69,73,47,40,39,65,46,76,50,83,71,93,52,64,65,59,54,53,37,50,52,48,19,58,69,35,27,30,69,68,51,33,52,46,51,39,32,50,30,38,55,39,28,51,46,12,52,53,44,53,52,47,44,43,72,71,65,41,67,50,55,72,45,77,70,9,34,34,36,32,22,62,42,62,70,61,43,54,56,50,56,71,72,56,62,92,80,65,50,50,43,82,32,49,47,74,57,37,32,76,42,31,48,39,50,42,86,60,38,58,24,29,37,32,27,44,79,12,28,35,34,32,30,47,38,44,53,52,30,51,49,51,53,39,47,74,72,64,40,42,73,41,60,62,37,39,74,77,48,71,39,76,52,91,48,31,58,60,25,44,27,36,86,86,48,76,43,34,42,62,31,36,37,46,16,54,54,36,59,55,64,67,50,43,73,72,77,43,81,74,78,56,42,30,29,36,31,38,23,40,35,21,33,65,60,75,85,50,47,40,74,36,36,30,30,36,60,77,49,48,35,35,41,21,51,44,93,81,36,36,33,37,28,36,50,39,32,36,69,61,84,75,80,65,78,54,68,66,59,52,52,48,51,53,51,59,50,51,68,39,29,53,92,77,72,66,42,82,62,43,77,50,59,38,48,27,14,30,28,43,66,71,48,19,43,45,38,61,44,95,67,26,77,35,35,29,39,46,35,23,48,26,95,38,39,79,26,34,12,47,28,51,5,44,51,53,36,53,31,66,72,55,68,39,50,69,66,24,69,63,40,51,68,56,9,43,84,57,44,134,126,73,37,56,32,34,28,39,22,67,38,50,43,20,46,23,30,48,52,36,32,39,74,73,69,48,60,41,34,38,34,19,53,48,85,71,84,67,55,49,55,39,58,54,60,24,54,29,67,31,50,97,44,79,61,86,32,25,65,62,43,67,62,52,47,52,57,27,47,75,69,72,48,42,38,64,45,76,51,82,71,92,52,64,64,57,54,54,36,49,52,49,19,60,70,36,26,30,69,68,51,33,53,46,49,40,32,51,30,39,55,38,29,52,47,12,52,53,42,52,52,47,44,42,73,72,66,42,67,50,53,72,44,77,69,9,37,36,38,30,22,61,42,63,68,63,42,54,56,51,55,71,71,55,62,92,80,65,49,49,42,82,32,49,46,74,56,36,33,76,42,31,48,40,50,43,86,59,38,57,24,29,37,33,28,44,81,14,28,33,35,32,30,47,37,46,53,50,29,49,49,50,50,39,48,73,72,64,39,42,73,40,59,62,36,40,74,76,48,73,38,74,51,90,49,29,57,59,26,44,27,36,85,86,50,75,42,35,44,62,31,37,36,45,16,55,55,34,58,54,64,68,49,44,74,72,77,43,81,74,78,57,43,31,28,35,29,38,23,38,35,22,33,64,61,75,85,49,48,40,74,36,36,32,30,36,59,78,50,48,34,33,41,20,53,44,92,80,36,36,34,36,28,36,50,38,31,36,68,63,85,76,81,67,79,54,66,66,59,54,51,48,50,52,50,60,51,51,68,40,30,54,92,74,69,66,42,83,61,44,79,50,58,38,47,27,14,31,27,40,67,70,48,18,43,45,37,60,43,93,67,27,77,36,33,29,40,44,36,23,48,24,95,36,38,79,28,33,13,47,29,50,4,45,50,53,38,51,30,66,72,55,70,39,51,70,66,24,68,64,40,50,68,56,8,44,83,58,44,134

Foldseek 3Di:
DAAAEEEEAQALQSLLLLVQLVVVPGAYEYEAQAQLQDAPLQFFQQWQDLAPDWDCQAACNVVLQVVCVVVVLRLEAEDDDPDPLVVVLVVVLPVCHYDVNRVLSSVLSVVLLVVLVVLVVVLVVLPADWFKFQAFEKAWELDPVVLVVSVVVDDDPPQKDWFAPVRVCVQAVFFDPSTGTIITRRRIMGTNSSSVSVRSVVSSVVSPHHYHHSWDFQAFDDDFLATQWGDTPVDTHHYQAYEYEHFADCRHVVRVVDDDSWHWWKKKKKKFAFDPSRAGNAWYAHNSSGWIWGDGPGIIMIMTHTYTDDDDQDDDVVVVVSNVVSVVVTGHDDDGHPMDMHMHIGGAGSSQFAAFAADPRHQRYTYDYHNGSCCSNNSNSRSNQNSVRVVQSGLVRGPSSCSRHVVNPD/DAAAEEEEALALQSLLLLVQLVVVPGAYEYEAQAQLQDAPLQFFQQWQDLAPDWDCQAAPNVVLQVVCVVVVLRLEAEDDDPDPLVVVQVVVLPVCHYDVNRVLSSVLSVVLLVVLVVLVVVLVVLPADWFKFQAFEKAWELDPVVLVVSVVVDDDPPQKDWFAPVRVCVQAVFFDPSTGTIITRRRIMGTNSSSVSVRSVVSSVVSPHHYHHSWDFQAFDDDFLATQWGDTPVDTHHYQAYEYEHFADCRHVVRVVDDDSWHWWKKKKKKFAFDPSRAGNAWYAHNSSGWIWGDGPGIIMIMTHTYTDDPDQDDDVVVVVSNVVSVVVTGHDGDGHPMDMHMHIGGAGSSQFAAFAADPRHQRYTYDYHNGSCCSNNSNSRSNQNSVRVVQSGLVRGVSSCSRHVVNPD

GO terms:
  GO:0005886 plasma membrane (C, EXP)

Organism: Helicobacter pylori (NCBI:txid210)

pLDDT: mean 95.42, std 5.17, range [66.19, 98.94]